Protein AF-0000000087502824 (afdb_homodimer)

Organism: NCBI:txid62062

InterPro domains:
  IPR001007 VWFC domain [PS01208] (589-639)
  IPR001007 VWFC domain [PS50184] (571-640)
  IPR001846 von Willebrand factor, type D domain [PF00094] (243-400)
  IPR001846 von Willebrand factor, type D domain [PS51233] (241-422)
  IPR001846 von Willebrand factor, type D domain [SM00216] (232-400)
  IPR014853 VWF/SSPO/Zonadhesin-like, cysteine-rich domain [PF08742] (448-512)
  IPR014853 VWF/SSPO/Zonadhesin-like, cysteine-rich domain [SM00832] (441-513)
  IPR036084 Serine protease inhibitor-like superfamily [SSF57567] (515-571)
  IPR050780 Mucin/von Willebrand/Thrombospondin superfamily [PTHR11339] (10-649)

Structure (mmCIF, N/CA/C/O backbone):
data_AF-0000000087502824-model_v1
#
loop_
_entity.id
_entity.type
_entity.pdbx_description
1 polymer Zmp:0000001332
#
loop_
_atom_site.group_PDB
_atom_site.id
_atom_site.type_symbol
_atom_site.label_atom_id
_atom_site.label_alt_id
_atom_site.label_comp_id
_atom_site.label_asym_id
_atom_site.label_entity_id
_atom_site.label_seq_id
_atom_site.pdbx_PDB_ins_code
_atom_site.Cartn_x
_atom_site.Cartn_y
_atom_site.Cartn_z
_atom_site.occupancy
_atom_site.B_iso_or_equiv
_atom_site.auth_seq_id
_atom_site.auth_comp_id
_atom_site.auth_asym_id
_atom_site.auth_atom_id
_atom_site.pdbx_PDB_model_num
ATOM 1 N N . MET A 1 1 ? 63.125 39.062 10.062 1 20.11 1 MET A N 1
ATOM 2 C CA . MET A 1 1 ? 62.438 40.156 10.734 1 20.11 1 MET A CA 1
ATOM 3 C C . MET A 1 1 ? 61.406 40.812 9.82 1 20.11 1 MET A C 1
ATOM 5 O O . MET A 1 1 ? 60.719 41.75 10.203 1 20.11 1 MET A O 1
ATOM 9 N N . PRO A 1 2 ? 61.406 40.656 8.508 1 22.91 2 PRO A N 1
ATOM 10 C CA . PRO A 1 2 ? 60.938 41.75 7.676 1 22.91 2 PRO A CA 1
ATOM 11 C C . PRO A 1 2 ? 59.438 42 7.793 1 22.91 2 PRO A C 1
ATOM 13 O O . PRO A 1 2 ? 58.656 41.031 7.988 1 22.91 2 PRO A O 1
ATOM 16 N N . THR A 1 3 ? 59.062 43.25 8.047 1 20.62 3 THR A N 1
ATOM 17 C CA . THR A 1 3 ? 57.938 44.031 8.5 1 20.62 3 THR A CA 1
ATOM 18 C C . THR A 1 3 ? 56.781 43.938 7.512 1 20.62 3 THR A C 1
ATOM 20 O O . THR A 1 3 ? 56.969 43.531 6.367 1 20.62 3 THR A O 1
ATOM 23 N N . THR A 1 4 ? 55.781 45 7.488 1 20.84 4 THR A N 1
ATOM 24 C CA . THR A 1 4 ? 54.406 45.438 7.809 1 20.84 4 THR A CA 1
ATOM 25 C C . THR A 1 4 ? 53.688 45.875 6.555 1 20.84 4 THR A C 1
ATOM 27 O O . THR A 1 4 ? 52.531 46.344 6.629 1 20.84 4 THR A O 1
ATOM 30 N N . THR A 1 5 ? 53.844 45.469 5.277 1 20.7 5 THR A N 1
ATOM 31 C CA . THR A 1 5 ? 53.562 46.562 4.336 1 20.7 5 THR A CA 1
ATOM 32 C C . THR A 1 5 ? 52.062 46.812 4.223 1 20.7 5 THR A C 1
ATOM 34 O O . THR A 1 5 ? 51.344 45.969 3.678 1 20.7 5 THR A O 1
ATOM 37 N N . THR A 1 6 ? 51.281 47.531 5.168 1 22.41 6 THR A N 1
ATOM 38 C CA . THR A 1 6 ? 49.875 47.688 5.414 1 22.41 6 THR A CA 1
ATOM 39 C C . THR A 1 6 ? 49.219 48.625 4.402 1 22.41 6 THR A C 1
ATOM 41 O O . THR A 1 6 ? 48.031 48.844 4.414 1 22.41 6 THR A O 1
ATOM 44 N N . PRO A 1 7 ? 49.688 48.812 3.133 1 22.48 7 PRO A N 1
ATOM 45 C CA . PRO A 1 7 ? 49.406 50.219 2.863 1 22.48 7 PRO A CA 1
ATOM 46 C C . PRO A 1 7 ? 47.906 50.531 2.879 1 22.48 7 PRO A C 1
ATOM 48 O O . PRO A 1 7 ? 47.094 49.625 2.846 1 22.48 7 PRO A O 1
ATOM 51 N N . PRO A 1 8 ? 47.469 51.594 2.047 1 22.28 8 PRO A N 1
ATOM 52 C CA . PRO A 1 8 ? 46.75 52.875 2.199 1 22.28 8 PRO A CA 1
ATOM 53 C C . PRO A 1 8 ? 45.25 52.75 1.829 1 22.28 8 PRO A C 1
ATOM 55 O O . PRO A 1 8 ? 44.875 51.875 1.051 1 22.28 8 PRO A O 1
ATOM 58 N N . PRO A 1 9 ? 44.25 53.5 2.396 1 21.48 9 PRO A N 1
ATOM 59 C CA . PRO A 1 9 ? 42.844 53.625 2.682 1 21.48 9 PRO A CA 1
ATOM 60 C C . PRO A 1 9 ? 42.031 54.125 1.481 1 21.48 9 PRO A C 1
ATOM 62 O O . PRO A 1 9 ? 40.812 54.125 1.508 1 21.48 9 PRO A O 1
ATOM 65 N N . THR A 1 10 ? 42.469 54.375 0.18 1 19.69 10 THR A N 1
ATOM 66 C CA . THR A 1 10 ? 41.938 55.625 -0.318 1 19.69 10 THR A CA 1
ATOM 67 C C . THR A 1 10 ? 40.438 55.531 -0.578 1 19.69 10 THR A C 1
ATOM 69 O O . THR A 1 10 ? 39.938 54.5 -1.011 1 19.69 10 THR A O 1
ATOM 72 N N . THR A 1 11 ? 39.594 56.719 -0.519 1 19.36 11 THR A N 1
ATOM 73 C CA . THR A 1 11 ? 38.344 57.406 -0.237 1 19.36 11 THR A CA 1
ATOM 74 C C . THR A 1 11 ? 37.469 57.469 -1.485 1 19.36 11 THR A C 1
ATOM 76 O O . THR A 1 11 ? 36.344 58 -1.443 1 19.36 11 THR A O 1
ATOM 79 N N . THR A 1 12 ? 37.625 56.812 -2.648 1 19.58 12 THR A N 1
ATOM 80 C CA . THR A 1 12 ? 37.094 57.594 -3.758 1 19.58 12 THR A CA 1
ATOM 81 C C . THR A 1 12 ? 35.562 57.688 -3.658 1 19.58 12 THR A C 1
ATOM 83 O O . THR A 1 12 ? 34.906 56.688 -3.346 1 19.58 12 THR A O 1
ATOM 86 N N . LEU A 1 13 ? 35 58.844 -4.156 1 19.47 13 LEU A N 1
ATOM 87 C CA . LEU A 1 13 ? 33.906 59.812 -4.141 1 19.47 13 LEU A CA 1
ATOM 88 C C . LEU A 1 13 ? 32.656 59.25 -4.832 1 19.47 13 LEU A C 1
ATOM 90 O O . LEU A 1 13 ? 32.781 58.312 -5.652 1 19.47 13 LEU A O 1
ATOM 94 N N . ILE A 1 14 ? 31.531 60.031 -4.879 1 20.67 14 ILE A N 1
ATOM 95 C CA . ILE A 1 14 ? 30.094 60.094 -4.688 1 20.67 14 ILE A CA 1
ATOM 96 C C . ILE A 1 14 ? 29.375 60 -6.039 1 20.67 14 ILE A C 1
ATOM 98 O O . ILE A 1 14 ? 29.484 60.875 -6.875 1 20.67 14 ILE A O 1
ATOM 102 N N . PRO A 1 15 ? 29.578 59 -6.918 1 21.22 15 PRO A N 1
ATOM 103 C CA . PRO A 1 15 ? 29.031 59.438 -8.211 1 21.22 15 PRO A CA 1
ATOM 104 C C . PRO A 1 15 ? 27.547 59.781 -8.148 1 21.22 15 PRO A C 1
ATOM 106 O O . PRO A 1 15 ? 26.797 59.188 -7.391 1 21.22 15 PRO A O 1
ATOM 109 N N . PRO A 1 16 ? 27.203 60.906 -8.875 1 18.81 16 PRO A N 1
ATOM 110 C CA . PRO A 1 16 ? 26.016 61.75 -8.836 1 18.81 16 PRO A CA 1
ATOM 111 C C . PRO A 1 16 ? 24.75 61 -9.273 1 18.81 16 PRO A C 1
ATOM 113 O O . PRO A 1 16 ? 24.844 59.938 -9.891 1 18.81 16 PRO A O 1
ATOM 116 N N . THR A 1 17 ? 23.625 61.75 -9.445 1 18.69 17 THR A N 1
ATOM 117 C CA . THR A 1 17 ? 22.203 61.844 -9.078 1 18.69 17 THR A CA 1
ATOM 118 C C . THR A 1 17 ? 21.312 61.375 -10.219 1 18.69 17 THR A C 1
ATOM 120 O O . THR A 1 17 ? 20.172 60.969 -9.992 1 18.69 17 THR A O 1
ATOM 123 N N . THR A 1 18 ? 21.734 61.188 -11.578 1 18.16 18 THR A N 1
ATOM 124 C CA . THR A 1 18 ? 20.844 61.969 -12.43 1 18.16 18 THR A CA 1
ATOM 125 C C . THR A 1 18 ? 19.469 61.281 -12.523 1 18.16 18 THR A C 1
ATOM 127 O O . THR A 1 18 ? 19.391 60.062 -12.523 1 18.16 18 THR A O 1
ATOM 130 N N . THR A 1 19 ? 18.344 62.094 -13.062 1 17.73 19 THR A N 1
ATOM 131 C CA . THR A 1 19 ? 16.953 62.469 -12.891 1 17.73 19 THR A CA 1
ATOM 132 C C . THR A 1 19 ? 16.047 61.625 -13.781 1 17.73 19 THR A C 1
ATOM 134 O O . THR A 1 19 ? 14.945 61.25 -13.367 1 17.73 19 THR A O 1
ATOM 137 N N . THR A 1 20 ? 16.344 61.156 -15.055 1 18.78 20 THR A N 1
ATOM 138 C CA . THR A 1 20 ? 15.391 61.719 -16 1 18.78 20 THR A CA 1
ATOM 139 C C . THR A 1 20 ? 14.055 60.969 -15.922 1 18.78 20 THR A C 1
ATOM 141 O O . THR A 1 20 ? 14.016 59.781 -15.664 1 18.78 20 THR A O 1
ATOM 144 N N . PRO A 1 21 ? 13.008 61.562 -16.703 1 19.67 21 PRO A N 1
ATOM 145 C CA . PRO A 1 21 ? 11.57 61.812 -16.625 1 19.67 21 PRO A CA 1
ATOM 146 C C . PRO A 1 21 ? 10.727 60.656 -17.078 1 19.67 21 PRO A C 1
ATOM 148 O O . PRO A 1 21 ? 11.219 59.781 -17.797 1 19.67 21 PRO A O 1
ATOM 151 N N . VAL A 1 22 ? 9.508 60.594 -16.688 1 21.94 22 VAL A N 1
ATOM 152 C CA . VAL A 1 22 ? 8.344 59.75 -16.453 1 21.94 22 VAL A CA 1
ATOM 153 C C . VAL A 1 22 ? 7.594 59.531 -17.75 1 21.94 22 VAL A C 1
ATOM 155 O O . VAL A 1 22 ? 6.527 58.906 -17.766 1 21.94 22 VAL A O 1
ATOM 158 N N . PRO A 1 23 ? 8.297 59.25 -18.938 1 19.56 23 PRO A N 1
ATOM 159 C CA . PRO A 1 23 ? 7.395 59.656 -20.016 1 19.56 23 PRO A CA 1
ATOM 160 C C . PRO A 1 23 ? 6.043 58.938 -19.938 1 19.56 23 PRO A C 1
ATOM 162 O O . PRO A 1 23 ? 5.953 57.812 -19.438 1 19.56 23 PRO A O 1
ATOM 165 N N . PRO A 1 24 ? 5.027 59.719 -20.438 1 18.48 24 PRO A N 1
ATOM 166 C CA . PRO A 1 24 ? 3.584 59.75 -20.203 1 18.48 24 PRO A CA 1
ATOM 167 C C . PRO A 1 24 ? 2.85 58.562 -20.781 1 18.48 24 PRO A C 1
ATOM 169 O O . PRO A 1 24 ? 2.154 57.844 -20.062 1 18.48 24 PRO A O 1
ATOM 172 N N . THR A 1 25 ? 2.191 58.781 -21.938 1 16.73 25 THR A N 1
ATOM 173 C CA . THR A 1 25 ? 0.757 59 -22.109 1 16.73 25 THR A CA 1
ATOM 174 C C . THR A 1 25 ? 0.107 57.781 -22.75 1 16.73 25 THR A C 1
ATOM 176 O O . THR A 1 25 ? -0.943 57.312 -22.297 1 16.73 25 THR A O 1
ATOM 179 N N . THR A 1 26 ? 0.394 57.406 -24.094 1 17.19 26 THR A N 1
ATOM 180 C CA . THR A 1 26 ? -0.687 57.594 -25.047 1 17.19 26 THR A CA 1
ATOM 181 C C . THR A 1 26 ? -1.585 56.344 -25.094 1 17.19 26 THR A C 1
ATOM 183 O O . THR A 1 26 ? -1.104 55.219 -24.984 1 17.19 26 THR A O 1
ATOM 186 N N . THR A 1 27 ? -2.934 56.5 -25.531 1 17.5 27 THR A N 1
ATOM 187 C CA . THR A 1 27 ? -4.328 56.125 -25.359 1 17.5 27 THR A CA 1
ATOM 188 C C . THR A 1 27 ? -4.68 54.969 -26.312 1 17.5 27 THR A C 1
ATOM 190 O O . THR A 1 27 ? -5.535 54.156 -26 1 17.5 27 THR A O 1
ATOM 193 N N . THR A 1 28 ? -3.957 54.688 -27.484 1 17.89 28 THR A N 1
ATOM 194 C CA . THR A 1 28 ? -4.895 54.688 -28.594 1 17.89 28 THR A CA 1
ATOM 195 C C . THR A 1 28 ? -5.82 53.5 -28.516 1 17.89 28 THR A C 1
ATOM 197 O O . THR A 1 28 ? -5.445 52.438 -27.969 1 17.89 28 THR A O 1
ATOM 200 N N . PRO A 1 29 ? -6.625 53.312 -29.703 1 19.11 29 PRO A N 1
ATOM 201 C CA . PRO A 1 29 ? -8.039 53.094 -30.047 1 19.11 29 PRO A CA 1
ATOM 202 C C . PRO A 1 29 ? -8.391 51.625 -30.172 1 19.11 29 PRO A C 1
ATOM 204 O O . PRO A 1 29 ? -7.547 50.812 -30.562 1 19.11 29 PRO A O 1
ATOM 207 N N . ILE A 1 30 ? -9.297 51.156 -29.5 1 21.22 30 ILE A N 1
ATOM 208 C CA . ILE A 1 30 ? -9.875 49.844 -29.266 1 21.22 30 ILE A CA 1
ATOM 209 C C . ILE A 1 30 ? -10.586 49.344 -30.516 1 21.22 30 ILE A C 1
ATOM 211 O O . ILE A 1 30 ? -11.414 48.438 -30.469 1 21.22 30 ILE A O 1
ATOM 215 N N . PRO A 1 31 ? -9.844 49.5 -31.734 1 17.44 31 PRO A N 1
ATOM 216 C CA . PRO A 1 31 ? -10.852 49.469 -32.781 1 17.44 31 PRO A CA 1
ATOM 217 C C . PRO A 1 31 ? -11.828 48.312 -32.625 1 17.44 31 PRO A C 1
ATOM 219 O O . PRO A 1 31 ? -11.539 47.344 -31.891 1 17.44 31 PRO A O 1
ATOM 222 N N . THR A 1 32 ? -12.773 48.344 -33.688 1 17 32 THR A N 1
ATOM 223 C CA . THR A 1 32 ? -14.188 48.188 -34 1 17 32 THR A CA 1
ATOM 224 C C . THR A 1 32 ? -14.547 46.719 -34.156 1 17 32 THR A C 1
ATOM 226 O O . THR A 1 32 ? -13.664 45.875 -34.312 1 17 32 THR A O 1
ATOM 229 N N . THR A 1 33 ? -15.391 46.531 -35.156 1 16.44 33 THR A N 1
ATOM 230 C CA . THR A 1 33 ? -16.781 46.125 -35.25 1 16.44 33 THR A CA 1
ATOM 231 C C . THR A 1 33 ? -16.891 44.656 -35.625 1 16.44 33 THR A C 1
ATOM 233 O O . THR A 1 33 ? -17.641 43.875 -35 1 16.44 33 THR A O 1
ATOM 236 N N . THR A 1 34 ? -16.484 44.25 -36.906 1 16.72 34 THR A N 1
ATOM 237 C CA . THR A 1 34 ? -17.562 43.844 -37.812 1 16.72 34 THR A CA 1
ATOM 238 C C . THR A 1 34 ? -17.875 42.375 -37.656 1 16.72 34 THR A C 1
ATOM 240 O O . THR A 1 34 ? -16.969 41.562 -37.531 1 16.72 34 THR A O 1
ATOM 243 N N . THR A 1 35 ? -19.188 42.031 -37.688 1 17.8 35 THR A N 1
ATOM 244 C CA . THR A 1 35 ? -20.156 41 -37.344 1 17.8 35 THR A CA 1
ATOM 245 C C . THR A 1 35 ? -20.078 39.844 -38.375 1 17.8 35 THR A C 1
ATOM 247 O O . THR A 1 35 ? -20.75 38.812 -38.219 1 17.8 35 THR A O 1
ATOM 250 N N . THR A 1 36 ? -19.016 39.844 -39.25 1 17.92 36 THR A N 1
ATOM 251 C CA . THR A 1 36 ? -19.578 39.312 -40.5 1 17.92 36 THR A CA 1
ATOM 252 C C . THR A 1 36 ? -20.188 37.938 -40.25 1 17.92 36 THR A C 1
ATOM 254 O O . THR A 1 36 ? -19.641 37.125 -39.5 1 17.92 36 THR A O 1
ATOM 257 N N . PRO A 1 37 ? -21.156 37.656 -41.219 1 18.47 37 PRO A N 1
ATOM 258 C CA . PRO A 1 37 ? -22.391 36.906 -41.375 1 18.47 37 PRO A CA 1
ATOM 259 C C . PRO A 1 37 ? -22.172 35.375 -41.406 1 18.47 37 PRO A C 1
ATOM 261 O O . PRO A 1 37 ? -21.078 34.938 -41.75 1 18.47 37 PRO A O 1
ATOM 264 N N . ILE A 1 38 ? -23 34.75 -40.812 1 19.97 38 ILE A N 1
ATOM 265 C CA . ILE A 1 38 ? -23.266 33.375 -40.438 1 19.97 38 ILE A CA 1
ATOM 266 C C . ILE A 1 38 ? -23.484 32.531 -41.688 1 19.97 38 ILE A C 1
ATOM 268 O O . ILE A 1 38 ? -23.766 31.344 -41.625 1 19.97 38 ILE A O 1
ATOM 272 N N . PRO A 1 39 ? -22.875 33.062 -42.969 1 16.66 39 PRO A N 1
ATOM 273 C CA . PRO A 1 39 ? -23.812 32.562 -43.969 1 16.66 39 PRO A CA 1
ATOM 274 C C . PRO A 1 39 ? -24.094 31.062 -43.781 1 16.66 39 PRO A C 1
ATOM 276 O O . PRO A 1 39 ? -23.25 30.344 -43.25 1 16.66 39 PRO A O 1
ATOM 279 N N . THR A 1 40 ? -25.391 30.781 -44 1 17.08 40 THR A N 1
ATOM 280 C CA . THR A 1 40 ? -26.375 29.719 -43.875 1 17.08 40 THR A CA 1
ATOM 281 C C . THR A 1 40 ? -26.062 28.578 -44.875 1 17.08 40 THR A C 1
ATOM 283 O O . THR A 1 40 ? -26.453 27.438 -44.625 1 17.08 40 THR A O 1
ATOM 286 N N . THR A 1 41 ? -25.281 29.031 -46.031 1 15.8 41 THR A N 1
ATOM 287 C CA . THR A 1 41 ? -25.969 28.484 -47.219 1 15.8 41 THR A CA 1
ATOM 288 C C . THR A 1 41 ? -26.062 26.969 -47.125 1 15.8 41 THR A C 1
ATOM 290 O O . THR A 1 41 ? -25.172 26.312 -46.594 1 15.8 41 THR A O 1
ATOM 293 N N . THR A 1 42 ? -27.031 26.516 -48 1 15.83 42 THR A N 1
ATOM 294 C CA . THR A 1 42 ? -28.078 25.531 -48.281 1 15.83 42 THR A CA 1
ATOM 295 C C . THR A 1 42 ? -27.5 24.25 -48.875 1 15.83 42 THR A C 1
ATOM 297 O O . THR A 1 42 ? -28.047 23.172 -48.625 1 15.83 42 THR A O 1
ATOM 300 N N . THR A 1 43 ? -26.391 24.422 -49.656 1 16.09 43 THR A N 1
ATOM 301 C CA . THR A 1 43 ? -26.75 23.828 -50.938 1 16.09 43 THR A CA 1
ATOM 302 C C . THR A 1 43 ? -27.062 22.344 -50.781 1 16.09 43 THR A C 1
ATOM 304 O O . THR A 1 43 ? -26.422 21.656 -49.969 1 16.09 43 THR A O 1
ATOM 307 N N . PRO A 1 44 ? -27.719 21.922 -51.906 1 17.02 44 PRO A N 1
ATOM 308 C CA . PRO A 1 44 ? -28.75 20.969 -52.281 1 17.02 44 PRO A CA 1
ATOM 309 C C . PRO A 1 44 ? -28.297 19.516 -52.188 1 17.02 44 PRO A C 1
ATOM 311 O O . PRO A 1 44 ? -27.094 19.25 -52.094 1 17.02 44 PRO A O 1
ATOM 314 N N . ILE A 1 45 ? -29.25 18.812 -52.469 1 16.81 45 ILE A N 1
ATOM 315 C CA . ILE A 1 45 ? -29.844 17.484 -52.281 1 16.81 45 ILE A CA 1
ATOM 316 C C . ILE A 1 45 ? -29.172 16.484 -53.219 1 16.81 45 ILE A C 1
ATOM 318 O O . ILE A 1 45 ? -29.109 15.289 -52.906 1 16.81 45 ILE A O 1
ATOM 322 N N . PRO A 1 46 ? -28.547 17.125 -54.531 1 15.52 46 PRO A N 1
ATOM 323 C CA . PRO A 1 46 ? -29.203 16.328 -55.562 1 15.52 46 PRO A CA 1
ATOM 324 C C . PRO A 1 46 ? -28.953 14.828 -55.406 1 15.52 46 PRO A C 1
ATOM 326 O O . PRO A 1 46 ? -28.031 14.422 -54.688 1 15.52 46 PRO A O 1
ATOM 329 N N . THR A 1 47 ? -29.344 14.305 -56.688 1 15.16 47 THR A N 1
ATOM 330 C CA . THR A 1 47 ? -30.172 13.289 -57.281 1 15.16 47 THR A CA 1
ATOM 331 C C . THR A 1 47 ? -29.422 11.969 -57.438 1 15.16 47 THR A C 1
ATOM 333 O O . THR A 1 47 ? -29.906 10.922 -57 1 15.16 47 THR A O 1
ATOM 336 N N . THR A 1 48 ? -29.156 11.758 -58.812 1 14.8 48 THR A N 1
ATOM 337 C CA . THR A 1 48 ? -29.828 10.734 -59.594 1 14.8 48 THR A CA 1
ATOM 338 C C . THR A 1 48 ? -29.047 9.414 -59.531 1 14.8 48 THR A C 1
ATOM 340 O O . THR A 1 48 ? -29.609 8.367 -59.219 1 14.8 48 THR A O 1
ATOM 343 N N . THR A 1 49 ? -28.5 9.172 -60.781 1 15.66 49 THR A N 1
ATOM 344 C CA . THR A 1 49 ? -29.031 8.18 -61.719 1 15.66 49 THR A CA 1
ATOM 345 C C . THR A 1 49 ? -28.344 6.828 -61.5 1 15.66 49 THR A C 1
ATOM 347 O O . THR A 1 49 ? -27.25 6.762 -60.938 1 15.66 49 THR A O 1
ATOM 350 N N . PRO A 1 50 ? -28.406 6.129 -62.719 1 16.34 50 PRO A N 1
ATOM 351 C CA . PRO A 1 50 ? -29.016 4.863 -63.125 1 16.34 50 PRO A CA 1
ATOM 352 C C . PRO A 1 50 ? -28.078 3.67 -62.969 1 16.34 50 PRO A C 1
ATOM 354 O O . PRO A 1 50 ? -28.234 2.896 -62 1 16.34 50 PRO A O 1
ATOM 357 N N . THR A 1 51 ? -27.766 3.246 -64.188 1 15.08 51 THR A N 1
ATOM 358 C CA . THR A 1 51 ? -28.25 2.02 -64.812 1 15.08 51 THR A CA 1
ATOM 359 C C . THR A 1 51 ? -27.25 0.887 -64.688 1 15.08 51 THR A C 1
ATOM 361 O O . THR A 1 51 ? -27.594 -0.211 -64.25 1 15.08 51 THR A O 1
ATOM 364 N N . PRO A 1 52 ? -26.422 0.82 -65.75 1 16.41 52 PRO A N 1
ATOM 365 C CA . PRO A 1 52 ? -26.672 -0.311 -66.688 1 16.41 52 PRO A CA 1
ATOM 366 C C . PRO A 1 52 ? -26.016 -1.603 -66.188 1 16.41 52 PRO A C 1
ATOM 368 O O . PRO A 1 52 ? -25.047 -1.561 -65.438 1 16.41 52 PRO A O 1
ATOM 371 N N . ARG A 1 53 ? -26.531 -2.52 -66.875 1 14.27 53 ARG A N 1
ATOM 372 C CA . ARG A 1 53 ? -26.828 -3.949 -66.938 1 14.27 53 ARG A CA 1
ATOM 373 C C . ARG A 1 53 ? -25.547 -4.766 -67.125 1 14.27 53 ARG A C 1
ATOM 375 O O . ARG A 1 53 ? -25.359 -5.797 -66.5 1 14.27 53 ARG A O 1
ATOM 382 N N . THR A 1 54 ? -24.812 -4.352 -68.375 1 14.87 54 THR A N 1
ATOM 383 C CA . THR A 1 54 ? -24.812 -5.355 -69.438 1 14.87 54 THR A CA 1
ATOM 384 C C . THR A 1 54 ? -24.031 -6.59 -69.062 1 14.87 54 THR A C 1
ATOM 386 O O . THR A 1 54 ? -23.156 -6.516 -68.188 1 14.87 54 THR A O 1
ATOM 389 N N . THR A 1 55 ? -23.828 -7.262 -70.25 1 15.02 55 THR A N 1
ATOM 390 C CA . THR A 1 55 ? -24.078 -8.562 -70.875 1 15.02 55 THR A CA 1
ATOM 391 C C . THR A 1 55 ? -22.969 -9.547 -70.5 1 15.02 55 THR A C 1
ATOM 393 O O . THR A 1 55 ? -21.906 -9.156 -70.062 1 15.02 55 THR A O 1
ATOM 396 N N . THR A 1 56 ? -22.531 -10.047 -71.75 1 15.27 56 THR A N 1
ATOM 397 C CA . THR A 1 56 ? -22.703 -11.391 -72.25 1 15.27 56 THR A CA 1
ATOM 398 C C . THR A 1 56 ? -21.547 -12.289 -71.812 1 15.27 56 THR A C 1
ATOM 400 O O . THR A 1 56 ? -20.484 -11.805 -71.438 1 15.27 56 THR A O 1
ATOM 403 N N . THR A 1 57 ? -21.281 -13.078 -72.875 1 14.16 57 THR A N 1
ATOM 404 C CA . THR A 1 57 ? -21.281 -14.523 -73.125 1 14.16 57 THR A CA 1
ATOM 405 C C . THR A 1 57 ? -19.875 -15.102 -73 1 14.16 57 THR A C 1
ATOM 407 O O . THR A 1 57 ? -19.703 -16.172 -72.375 1 14.16 57 THR A O 1
ATOM 410 N N . ILE A 1 58 ? -18.875 -14.516 -73.875 1 15.2 58 ILE A N 1
ATOM 411 C CA . ILE A 1 58 ? -18.516 -15.43 -74.938 1 15.2 58 ILE A CA 1
ATOM 412 C C . ILE A 1 58 ? -17.812 -16.656 -74.375 1 15.2 58 ILE A C 1
ATOM 414 O O . ILE A 1 58 ? -17.109 -16.547 -73.312 1 15.2 58 ILE A O 1
ATOM 418 N N . PRO A 1 59 ? -17.672 -17.547 -75.375 1 16.72 59 PRO A N 1
ATOM 419 C CA . PRO A 1 59 ? -17.766 -19 -75.562 1 16.72 59 PRO A CA 1
ATOM 420 C C . PRO A 1 59 ? -16.547 -19.734 -75 1 16.72 59 PRO A C 1
ATOM 422 O O . PRO A 1 59 ? -15.555 -19.109 -74.688 1 16.72 59 PRO A O 1
ATOM 425 N N . PRO A 1 60 ? -16.234 -20.672 -76 1 16.12 60 PRO A N 1
ATOM 426 C CA . PRO A 1 60 ? -16.109 -22.125 -75.938 1 16.12 60 PRO A CA 1
ATOM 427 C C . PRO A 1 60 ? -14.695 -22.578 -75.625 1 16.12 60 PRO A C 1
ATOM 429 O O . PRO A 1 60 ? -14.508 -23.406 -74.688 1 16.12 60 PRO A O 1
ATOM 432 N N . SER A 1 61 ? -13.75 -22.422 -76.75 1 14.23 61 SER A N 1
ATOM 433 C CA . SER A 1 61 ? -13.367 -23.516 -77.625 1 14.23 61 SER A CA 1
ATOM 434 C C . SER A 1 61 ? -12.141 -24.25 -77.125 1 14.23 61 SER A C 1
ATOM 436 O O . SER A 1 61 ? -11.422 -23.734 -76.25 1 14.23 61 SER A O 1
ATOM 438 N N . THR A 1 62 ? -11.156 -24.422 -78.25 1 14.44 62 THR A N 1
ATOM 439 C CA . THR A 1 62 ? -10.742 -25.609 -78.938 1 14.44 62 THR A CA 1
ATOM 440 C C . THR A 1 62 ? -9.523 -26.25 -78.312 1 14.44 62 THR A C 1
ATOM 442 O O . THR A 1 62 ? -9.508 -27.453 -78.062 1 14.44 62 THR A O 1
ATOM 445 N N . THR A 1 63 ? -8.359 -26.234 -79.188 1 14.87 63 THR A N 1
ATOM 446 C CA . THR A 1 63 ? -7.875 -27.359 -80 1 14.87 63 THR A CA 1
ATOM 447 C C . THR A 1 63 ? -6.836 -28.156 -79.188 1 14.87 63 THR A C 1
ATOM 449 O O . THR A 1 63 ? -6.188 -27.625 -78.312 1 14.87 63 THR A O 1
ATOM 452 N N . PRO A 1 64 ? -5.957 -28.875 -80.125 1 15.56 64 PRO A N 1
ATOM 453 C CA . PRO A 1 64 ? -5.66 -30.297 -80.375 1 15.56 64 PRO A CA 1
ATOM 454 C C . PRO A 1 64 ? -4.473 -30.781 -79.5 1 15.56 64 PRO A C 1
ATOM 456 O O . PRO A 1 64 ? -4.594 -31.75 -78.75 1 15.56 64 PRO A O 1
ATOM 459 N N . THR A 1 65 ? -3.295 -30.969 -80.312 1 14.78 65 THR A N 1
ATOM 460 C CA . THR A 1 65 ? -2.766 -32.219 -80.812 1 14.78 65 THR A CA 1
ATOM 461 C C . THR A 1 65 ? -1.66 -32.75 -79.875 1 14.78 65 THR A C 1
ATOM 463 O O . THR A 1 65 ? -1.817 -32.781 -78.688 1 14.78 65 THR A O 1
ATOM 466 N N . PRO A 1 66 ? -0.423 -33.094 -80.625 1 16.09 66 PRO A N 1
ATOM 467 C CA . PRO A 1 66 ? 0.042 -34.438 -80.938 1 16.09 66 PRO A CA 1
ATOM 468 C C . PRO A 1 66 ? 1.051 -34.969 -79.938 1 16.09 66 PRO A C 1
ATOM 470 O O . PRO A 1 66 ? 1.568 -34.219 -79.125 1 16.09 66 PRO A O 1
ATOM 473 N N . PRO A 1 67 ? 2.018 -35.875 -80.562 1 15.95 67 PRO A N 1
ATOM 474 C CA . PRO A 1 67 ? 2.445 -37.281 -80.312 1 15.95 67 PRO A CA 1
ATOM 475 C C . PRO A 1 67 ? 3.678 -37.375 -79.438 1 15.95 67 PRO A C 1
ATOM 477 O O . PRO A 1 67 ? 3.68 -38.156 -78.5 1 15.95 67 PRO A O 1
ATOM 480 N N . THR A 1 68 ? 4.988 -37.25 -80.062 1 14.37 68 THR A N 1
ATOM 481 C CA . THR A 1 68 ? 5.867 -38.281 -80.5 1 14.37 68 THR A CA 1
ATOM 482 C C . THR A 1 68 ? 6.938 -38.625 -79.5 1 14.37 68 THR A C 1
ATOM 484 O O . THR A 1 68 ? 7.207 -37.812 -78.562 1 14.37 68 THR A O 1
ATOM 487 N N . THR A 1 69 ? 8.336 -38.812 -80 1 14.57 69 THR A N 1
ATOM 488 C CA . THR A 1 69 ? 9.148 -40 -80.25 1 14.57 69 THR A CA 1
ATOM 489 C C . THR A 1 69 ? 10.188 -40.188 -79.188 1 14.57 69 THR A C 1
ATOM 491 O O . THR A 1 69 ? 10.312 -41.312 -78.625 1 14.57 69 THR A O 1
ATOM 494 N N . THR A 1 70 ? 11.625 -39.938 -79.438 1 14.76 70 THR A N 1
ATOM 495 C CA . THR A 1 70 ? 12.633 -40.938 -79.812 1 14.76 70 THR A CA 1
ATOM 496 C C . THR A 1 70 ? 13.477 -41.344 -78.625 1 14.76 70 THR A C 1
ATOM 498 O O . THR A 1 70 ? 13.547 -40.625 -77.625 1 14.76 70 THR A O 1
ATOM 501 N N . THR A 1 71 ? 14.898 -41.844 -78.875 1 15.19 71 THR A N 1
ATOM 502 C CA . THR A 1 71 ? 15.672 -43.094 -78.875 1 15.19 71 THR A CA 1
ATOM 503 C C . THR A 1 71 ? 16.531 -43.156 -77.625 1 15.19 71 THR A C 1
ATOM 505 O O . THR A 1 71 ? 16.797 -42.125 -77 1 15.19 71 THR A O 1
ATOM 508 N N . PRO A 1 72 ? 17.938 -43.812 -77.75 1 16.27 72 PRO A N 1
ATOM 509 C CA . PRO A 1 72 ? 18.5 -45.125 -77.375 1 16.27 72 PRO A CA 1
ATOM 510 C C . PRO A 1 72 ? 19.406 -45 -76.125 1 16.27 72 PRO A C 1
ATOM 512 O O . PRO A 1 72 ? 19.266 -45.812 -75.188 1 16.27 72 PRO A O 1
ATOM 515 N N . MET A 1 73 ? 20.781 -44.469 -76.062 1 15.35 73 MET A N 1
ATOM 516 C CA . MET A 1 73 ? 22 -45.25 -76.375 1 15.35 73 MET A CA 1
ATOM 517 C C . MET A 1 73 ? 22.688 -45.656 -75.062 1 15.35 73 MET A C 1
ATOM 519 O O . MET A 1 73 ? 22.609 -44.938 -74.062 1 15.35 73 MET A O 1
ATOM 523 N N . PRO A 1 74 ? 24.016 -46.594 -75.125 1 16.77 74 PRO A N 1
ATOM 524 C CA . PRO A 1 74 ? 24.625 -47.812 -74.562 1 16.77 74 PRO A CA 1
ATOM 525 C C . PRO A 1 74 ? 25.5 -47.531 -73.375 1 16.77 74 PRO A C 1
ATOM 527 O O . PRO A 1 74 ? 25.344 -48.156 -72.312 1 16.77 74 PRO A O 1
ATOM 530 N N . THR A 1 75 ? 27 -47.156 -73.438 1 14.84 75 THR A N 1
ATOM 531 C CA . THR A 1 75 ? 28.156 -48.031 -73.562 1 14.84 75 THR A CA 1
ATOM 532 C C . THR A 1 75 ? 28.922 -48.062 -72.25 1 14.84 75 THR A C 1
ATOM 534 O O . THR A 1 75 ? 28.594 -47.312 -71.312 1 14.84 75 THR A O 1
ATOM 537 N N . THR A 1 76 ? 30.453 -47.875 -72.25 1 14.85 76 THR A N 1
ATOM 538 C CA . THR A 1 76 ? 31.656 -48.719 -72.188 1 14.85 76 THR A CA 1
ATOM 539 C C . THR A 1 76 ? 32.312 -48.562 -70.812 1 14.85 76 THR A C 1
ATOM 541 O O . THR A 1 76 ? 32.094 -47.594 -70.125 1 14.85 76 THR A O 1
ATOM 544 N N . THR A 1 77 ? 33.875 -48.562 -70.75 1 15.25 77 THR A N 1
ATOM 545 C CA . THR A 1 77 ? 34.906 -49.531 -70.5 1 15.25 77 THR A CA 1
ATOM 546 C C . THR A 1 77 ? 35.594 -49.281 -69.188 1 15.25 77 THR A C 1
ATOM 548 O O . THR A 1 77 ? 35.781 -50.219 -68.375 1 15.25 77 THR A O 1
ATOM 551 N N . THR A 1 78 ? 36.625 -48.312 -68.875 1 15.53 78 THR A N 1
ATOM 552 C CA . THR A 1 78 ? 38.031 -48.688 -68.938 1 15.53 78 THR A CA 1
ATOM 553 C C . THR A 1 78 ? 38.562 -49.031 -67.562 1 15.53 78 THR A C 1
ATOM 555 O O . THR A 1 78 ? 38.125 -48.406 -66.562 1 15.53 78 THR A O 1
ATOM 558 N N . PRO A 1 79 ? 40 -49.438 -67.375 1 16.33 79 PRO A N 1
ATOM 559 C CA . PRO A 1 79 ? 40.812 -50.562 -66.938 1 16.33 79 PRO A CA 1
ATOM 560 C C . PRO A 1 79 ? 41.312 -50.375 -65.5 1 16.33 79 PRO A C 1
ATOM 562 O O . PRO A 1 79 ? 41.125 -51.219 -64.625 1 16.33 79 PRO A O 1
ATOM 565 N N . THR A 1 80 ? 42.562 -49.656 -65.25 1 15.04 80 THR A N 1
ATOM 566 C CA . THR A 1 80 ? 43.844 -50.375 -65.125 1 15.04 80 THR A CA 1
ATOM 567 C C . THR A 1 80 ? 44.25 -50.531 -63.656 1 15.04 80 THR A C 1
ATOM 569 O O . THR A 1 80 ? 44.562 -51.625 -63.219 1 15.04 80 THR A O 1
ATOM 572 N N . PRO A 1 81 ? 45.531 -49.906 -63.219 1 16.34 81 PRO A N 1
ATOM 573 C CA . PRO A 1 81 ? 46.719 -50.719 -62.969 1 16.34 81 PRO A CA 1
ATOM 574 C C . PRO A 1 81 ? 46.906 -51.094 -61.5 1 16.34 81 PRO A C 1
ATOM 576 O O . PRO A 1 81 ? 46.281 -50.469 -60.625 1 16.34 81 PRO A O 1
ATOM 579 N N . PRO A 1 82 ? 48.25 -51.438 -61.094 1 16.73 82 PRO A N 1
ATOM 580 C CA . PRO A 1 82 ? 48.875 -52.656 -60.531 1 16.73 82 PRO A CA 1
ATOM 581 C C . PRO A 1 82 ? 49.031 -52.594 -59 1 16.73 82 PRO A C 1
ATOM 583 O O . PRO A 1 82 ? 48.562 -53.469 -58.281 1 16.73 82 PRO A O 1
ATOM 586 N N . PRO A 1 83 ? 50.344 -52.125 -58.5 1 15.6 83 PRO A N 1
ATOM 587 C CA . PRO A 1 83 ? 51.375 -53.062 -58.094 1 15.6 83 PRO A CA 1
ATOM 588 C C . PRO A 1 83 ? 51.469 -53.219 -56.594 1 15.6 83 PRO A C 1
ATOM 590 O O . PRO A 1 83 ? 50.844 -52.469 -55.844 1 15.6 83 PRO A O 1
ATOM 593 N N . THR A 1 84 ? 52.844 -52.969 -55.969 1 14.98 84 THR A N 1
ATOM 594 C CA . THR A 1 84 ? 53.875 -53.906 -55.5 1 14.98 84 THR A CA 1
ATOM 595 C C . THR A 1 84 ? 53.938 -53.906 -53.969 1 14.98 84 THR A C 1
ATOM 597 O O . THR A 1 84 ? 53.375 -53 -53.344 1 14.98 84 THR A O 1
ATOM 600 N N . THR A 1 85 ? 55.188 -53.5 -53.344 1 14.73 85 THR A N 1
ATOM 601 C CA . THR A 1 85 ? 56.156 -54.406 -52.75 1 14.73 85 THR A CA 1
ATOM 602 C C . THR A 1 85 ? 56.062 -54.438 -51.25 1 14.73 85 THR A C 1
ATOM 604 O O . THR A 1 85 ? 55.375 -53.594 -50.656 1 14.73 85 THR A O 1
ATOM 607 N N . THR A 1 86 ? 57.312 -54.156 -50.406 1 15.05 86 THR A N 1
ATOM 608 C CA . THR A 1 86 ? 58.25 -55.062 -49.75 1 15.05 86 THR A CA 1
ATOM 609 C C . THR A 1 86 ? 58.062 -55.062 -48.25 1 15.05 86 THR A C 1
ATOM 611 O O . THR A 1 86 ? 57.531 -54.094 -47.688 1 15.05 86 THR A O 1
ATOM 614 N N . PRO A 1 87 ? 59.25 -55.281 -47.406 1 15.68 87 PRO A N 1
ATOM 615 C CA . PRO A 1 87 ? 59.719 -56.375 -46.562 1 15.68 87 PRO A CA 1
ATOM 616 C C . PRO A 1 87 ? 59.562 -56.094 -45.062 1 15.68 87 PRO A C 1
ATOM 618 O O . PRO A 1 87 ? 58.969 -56.875 -44.344 1 15.68 87 PRO A O 1
ATOM 621 N N . THR A 1 88 ? 60.688 -55.469 -44.312 1 14.54 88 THR A N 1
ATOM 622 C CA . THR A 1 88 ? 61.719 -56.188 -43.594 1 14.54 88 THR A CA 1
ATOM 623 C C . THR A 1 88 ? 61.5 -56.125 -42.094 1 14.54 88 THR A C 1
ATOM 625 O O . THR A 1 88 ? 60.781 -55.25 -41.594 1 14.54 88 THR A O 1
ATOM 628 N N . THR A 1 89 ? 62.625 -55.719 -41.219 1 14.77 89 THR A N 1
ATOM 629 C CA . THR A 1 89 ? 63.531 -56.5 -40.375 1 14.77 89 THR A CA 1
ATOM 630 C C . THR A 1 89 ? 63.188 -56.375 -38.906 1 14.77 89 THR A C 1
ATOM 632 O O . THR A 1 89 ? 62.438 -55.469 -38.531 1 14.77 89 THR A O 1
ATOM 635 N N . THR A 1 90 ? 64.188 -55.844 -37.938 1 14.77 90 THR A N 1
ATOM 636 C CA . THR A 1 90 ? 65.125 -56.562 -37.031 1 14.77 90 THR A CA 1
ATOM 637 C C . THR A 1 90 ? 64.625 -56.406 -35.562 1 14.77 90 THR A C 1
ATOM 639 O O . THR A 1 90 ? 63.906 -55.5 -35.25 1 14.77 90 THR A O 1
ATOM 642 N N . GLU A 1 91 ? 65.625 -56.094 -34.562 1 15.02 91 GLU A N 1
ATOM 643 C CA . GLU A 1 91 ? 66.312 -56.969 -33.594 1 15.02 91 GLU A CA 1
ATOM 644 C C . GLU A 1 91 ? 65.75 -56.719 -32.156 1 15.02 91 GLU A C 1
ATOM 646 O O . GLU A 1 91 ? 65.375 -57.656 -31.5 1 15.02 91 GLU A O 1
ATOM 651 N N . GLU A 1 92 ? 66.625 -56.188 -31.188 1 15.28 92 GLU A N 1
ATOM 652 C CA . GLU A 1 92 ? 67.438 -56.875 -30.156 1 15.28 92 GLU A CA 1
ATOM 653 C C . GLU A 1 92 ? 66.812 -56.656 -28.781 1 15.28 92 GLU A C 1
ATOM 655 O O . GLU A 1 92 ? 66 -55.75 -28.578 1 15.28 92 GLU A O 1
ATOM 660 N N . SER A 1 93 ? 67.625 -56.406 -27.641 1 15.25 93 SER A N 1
ATOM 661 C CA . SER A 1 93 ? 68.188 -57.219 -26.547 1 15.25 93 SER A CA 1
ATOM 662 C C . SER A 1 93 ? 67.5 -56.875 -25.234 1 15.25 93 SER A C 1
ATOM 664 O O . SER A 1 93 ? 66.938 -57.75 -24.547 1 15.25 93 SER A O 1
ATOM 666 N N . ILE A 1 94 ? 68.125 -56.062 -24.281 1 15.4 94 ILE A N 1
ATOM 667 C CA . ILE A 1 94 ? 68.875 -56.594 -23.141 1 15.4 94 ILE A CA 1
ATOM 668 C C . ILE A 1 94 ? 68.062 -56.5 -21.875 1 15.4 94 ILE A C 1
ATOM 670 O O . ILE A 1 94 ? 67.062 -55.719 -21.812 1 15.4 94 ILE A O 1
ATOM 674 N N . THR A 1 95 ? 68.688 -56.281 -20.625 1 15.11 95 THR A N 1
ATOM 675 C CA . THR A 1 95 ? 69.062 -57.031 -19.438 1 15.11 95 THR A CA 1
ATOM 676 C C . THR A 1 95 ? 68.25 -56.625 -18.234 1 15.11 95 THR A C 1
ATOM 678 O O . THR A 1 95 ? 67.625 -57.469 -17.562 1 15.11 95 THR A O 1
ATOM 681 N N . THR A 1 96 ? 68.562 -55.469 -17.484 1 15.89 96 THR A N 1
ATOM 682 C CA . THR A 1 96 ? 69.125 -55.75 -16.188 1 15.89 96 THR A CA 1
ATOM 683 C C . THR A 1 96 ? 68.062 -55.75 -15.094 1 15.89 96 THR A C 1
ATOM 685 O O . THR A 1 96 ? 67.188 -54.938 -15.117 1 15.89 96 THR A O 1
ATOM 688 N N . PRO A 1 97 ? 68.188 -56.562 -13.93 1 16.48 97 PRO A N 1
ATOM 689 C CA . PRO A 1 97 ? 67.438 -57.344 -12.953 1 16.48 97 PRO A CA 1
ATOM 690 C C . PRO A 1 97 ? 66.812 -56.531 -11.828 1 16.48 97 PRO A C 1
ATOM 692 O O . PRO A 1 97 ? 65.75 -56.844 -11.336 1 16.48 97 PRO A O 1
ATOM 695 N N . ARG A 1 98 ? 67.312 -55.312 -11.5 1 14.69 98 ARG A N 1
ATOM 696 C CA . ARG A 1 98 ? 67.875 -55.281 -10.133 1 14.69 98 ARG A CA 1
ATOM 697 C C . ARG A 1 98 ? 66.75 -55.438 -9.117 1 14.69 98 ARG A C 1
ATOM 699 O O . ARG A 1 98 ? 65.562 -55.062 -9.398 1 14.69 98 ARG A O 1
ATOM 706 N N . THR A 1 99 ? 67 -55.75 -7.75 1 15.27 99 THR A N 1
ATOM 707 C CA . THR A 1 99 ? 66.812 -56.562 -6.559 1 15.27 99 THR A CA 1
ATOM 708 C C . THR A 1 99 ? 65.812 -55.906 -5.582 1 15.27 99 THR A C 1
ATOM 710 O O . THR A 1 99 ? 64.875 -56.562 -5.098 1 15.27 99 THR A O 1
ATOM 713 N N . THR A 1 100 ? 66.062 -54.719 -4.98 1 15.09 100 THR A N 1
ATOM 714 C CA . THR A 1 100 ? 66.438 -54.75 -3.572 1 15.09 100 THR A CA 1
ATOM 715 C C . THR A 1 100 ? 65.188 -54.719 -2.686 1 15.09 100 THR A C 1
ATOM 717 O O . THR A 1 100 ? 64.188 -54.094 -3.029 1 15.09 100 THR A O 1
ATOM 720 N N . GLU A 1 101 ? 65.25 -55.125 -1.284 1 15.43 101 GLU A N 1
ATOM 721 C CA . GLU A 1 101 ? 64.812 -55.875 -0.133 1 15.43 101 GLU A CA 1
ATOM 722 C C . GLU A 1 101 ? 63.938 -55 0.778 1 15.43 101 GLU A C 1
ATOM 724 O O . GLU A 1 101 ? 62.875 -55.438 1.261 1 15.43 101 GLU A O 1
ATOM 729 N N . LYS A 1 102 ? 64.125 -53.719 1.015 1 15.23 102 LYS A N 1
ATOM 730 C CA . LYS A 1 102 ? 64.375 -53.5 2.439 1 15.23 102 LYS A CA 1
ATOM 731 C C . LYS A 1 102 ? 63.156 -53.812 3.264 1 15.23 102 LYS A C 1
ATOM 733 O O . LYS A 1 102 ? 62.031 -53.5 2.846 1 15.23 102 LYS A O 1
ATOM 738 N N . PRO A 1 103 ? 63.219 -54.062 4.715 1 15.96 103 PRO A N 1
ATOM 739 C CA . PRO A 1 103 ? 62.844 -54.906 5.871 1 15.96 103 PRO A CA 1
ATOM 740 C C . PRO A 1 103 ? 61.625 -54.375 6.613 1 15.96 103 PRO A C 1
ATOM 742 O O . PRO A 1 103 ? 60.688 -55.125 6.887 1 15.96 103 PRO A O 1
ATOM 745 N N . THR A 1 104 ? 61.656 -53.219 7.43 1 14.63 104 THR A N 1
ATOM 746 C CA . THR A 1 104 ? 61.75 -53.344 8.883 1 14.63 104 THR A CA 1
ATOM 747 C C . THR A 1 104 ? 60.375 -53.406 9.516 1 14.63 104 THR A C 1
ATOM 749 O O . THR A 1 104 ? 59.375 -53 8.906 1 14.63 104 THR A O 1
ATOM 752 N N . THR A 1 105 ? 60.156 -53.188 11.031 1 14.97 105 THR A N 1
ATOM 753 C CA . THR A 1 105 ? 59.938 -53.812 12.32 1 14.97 105 THR A CA 1
ATOM 754 C C . THR A 1 105 ? 58.625 -53.375 12.93 1 14.97 105 THR A C 1
ATOM 756 O O . THR A 1 105 ? 57.812 -54.188 13.375 1 14.97 105 THR A O 1
ATOM 759 N N . ALA A 1 106 ? 58.406 -52.062 13.492 1 14.55 106 ALA A N 1
ATOM 760 C CA . ALA A 1 106 ? 58.25 -52 14.938 1 14.55 106 ALA A CA 1
ATOM 761 C C . ALA A 1 106 ? 56.812 -52.312 15.352 1 14.55 106 ALA A C 1
ATOM 763 O O . ALA A 1 106 ? 55.875 -52.125 14.57 1 14.55 106 ALA A O 1
ATOM 764 N N . THR A 1 107 ? 56.406 -52.656 16.719 1 15.2 107 THR A N 1
ATOM 765 C CA . THR A 1 107 ? 55.781 -53.562 17.656 1 15.2 107 THR A CA 1
ATOM 766 C C . THR A 1 107 ? 54.469 -53 18.188 1 15.2 107 THR A C 1
ATOM 768 O O . THR A 1 107 ? 53.438 -53.656 18.203 1 15.2 107 THR A O 1
ATOM 771 N N . PRO A 1 108 ? 54.312 -51.812 19.047 1 15.51 108 PRO A N 1
ATOM 772 C CA . PRO A 1 108 ? 54.031 -52.156 20.438 1 15.51 108 PRO A CA 1
ATOM 773 C C . PRO A 1 108 ? 52.531 -52.406 20.688 1 15.51 108 PRO A C 1
ATOM 775 O O . PRO A 1 108 ? 51.688 -51.938 19.906 1 15.51 108 PRO A O 1
ATOM 778 N N . VAL A 1 109 ? 52.062 -52.719 22.047 1 15.41 109 VAL A N 1
ATOM 779 C CA . VAL A 1 109 ? 51.344 -53.625 22.906 1 15.41 109 VAL A CA 1
ATOM 780 C C . VAL A 1 109 ? 50.031 -53 23.375 1 15.41 109 VAL A C 1
ATOM 782 O O . VAL A 1 109 ? 48.969 -53.625 23.266 1 15.41 109 VAL A O 1
ATOM 785 N N . ILE A 1 110 ? 49.938 -51.812 24.188 1 14.66 110 ILE A N 1
ATOM 786 C CA . ILE A 1 110 ? 49.625 -52.125 25.578 1 14.66 110 ILE A CA 1
ATOM 787 C C . ILE A 1 110 ? 48.125 -52.344 25.734 1 14.66 110 ILE A C 1
ATOM 789 O O . ILE A 1 110 ? 47.312 -51.875 24.9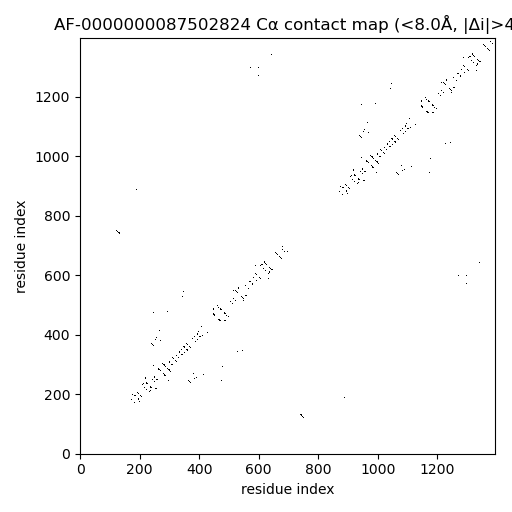06 1 14.66 110 ILE A O 1
ATOM 793 N N . ASP A 1 111 ? 47.562 -51.938 27.016 1 14.55 111 ASP A N 1
ATOM 794 C CA . ASP A 1 111 ? 47 -52.594 28.188 1 14.55 111 ASP A CA 1
ATOM 795 C C . ASP A 1 111 ? 45.469 -52.375 28.25 1 14.55 111 ASP A C 1
ATOM 797 O O . ASP A 1 111 ? 44.969 -51.469 27.578 1 14.55 111 ASP A O 1
ATOM 801 N N . THR A 1 112 ? 44.875 -52.438 29.547 1 15.52 112 THR A N 1
ATOM 802 C CA . THR A 1 112 ? 43.969 -53.344 30.266 1 15.52 112 THR A CA 1
ATOM 803 C C . THR A 1 112 ? 42.625 -52.656 30.516 1 15.52 112 THR A C 1
ATOM 805 O O . THR A 1 112 ? 41.562 -53.25 30.219 1 15.52 112 THR A O 1
ATOM 808 N N . THR A 1 113 ? 42.406 -51.688 31.547 1 14.77 113 THR A N 1
ATOM 809 C CA . THR A 1 113 ? 41.781 -52.031 32.812 1 14.77 113 THR A CA 1
ATOM 810 C C . THR A 1 113 ? 40.281 -51.719 32.781 1 14.77 113 THR A C 1
ATOM 812 O O . THR A 1 113 ? 39.844 -50.875 31.984 1 14.77 113 THR A O 1
ATOM 815 N N . THR A 1 114 ? 39.5 -51.812 34 1 15.48 114 THR A N 1
ATOM 816 C CA . THR A 1 114 ? 38.406 -52.531 34.656 1 15.48 114 THR A CA 1
ATOM 817 C C . THR A 1 114 ? 37.188 -51.625 34.875 1 15.48 114 THR A C 1
ATOM 819 O O . THR A 1 114 ? 36.062 -51.969 34.5 1 15.48 114 THR A O 1
ATOM 822 N N . THR A 1 115 ? 37.125 -50.656 35.938 1 14.41 115 THR A N 1
ATOM 823 C CA . THR A 1 115 ? 36.406 -50.875 37.188 1 14.41 115 THR A CA 1
ATOM 824 C C . THR A 1 115 ? 35 -50.281 37.125 1 14.41 115 THR A C 1
ATOM 826 O O . THR A 1 115 ? 34.75 -49.344 36.375 1 14.41 115 THR A O 1
ATOM 829 N N . LYS A 1 116 ? 34 -50.375 38.281 1 15.41 116 LYS A N 1
ATOM 830 C CA . LYS A 1 116 ? 32.719 -50.844 38.812 1 15.41 116 LYS A CA 1
ATOM 831 C C . LYS A 1 116 ? 31.828 -49.656 39.188 1 15.41 116 LYS A C 1
ATOM 833 O O . LYS A 1 116 ? 30.609 -49.719 39.031 1 15.41 116 LYS A O 1
ATOM 838 N N . ALA A 1 117 ? 32.188 -48.406 39.562 1 15.34 117 ALA A N 1
ATOM 839 C CA . ALA A 1 117 ? 31.75 -48.031 40.906 1 15.34 117 ALA A CA 1
ATOM 840 C C . ALA A 1 117 ? 30.234 -48 41 1 15.34 117 ALA A C 1
ATOM 842 O O . ALA A 1 117 ? 29.562 -47.625 40 1 15.34 117 ALA A O 1
ATOM 843 N N . PRO A 1 118 ? 29.656 -47.938 42.281 1 15.92 118 PRO A N 1
ATOM 844 C CA . PRO A 1 118 ? 28.578 -48.438 43.125 1 15.92 118 PRO A CA 1
ATOM 845 C C . PRO A 1 118 ? 27.328 -47.562 43.094 1 15.92 118 PRO A C 1
ATOM 847 O O . PRO A 1 118 ? 27.359 -46.469 42.531 1 15.92 118 PRO A O 1
ATOM 850 N N . THR A 1 119 ? 26.594 -47.375 44.312 1 15.23 119 THR A N 1
ATOM 851 C CA . THR A 1 119 ? 25.406 -47.781 45.062 1 15.23 119 THR A CA 1
ATOM 852 C C . THR A 1 119 ? 24.484 -46.562 45.281 1 15.23 119 THR A C 1
ATOM 854 O O . THR A 1 119 ? 23.297 -46.656 45.031 1 15.23 119 THR A O 1
ATOM 857 N N . THR A 1 120 ? 24.656 -45.75 46.406 1 14.77 120 THR A N 1
ATOM 858 C CA . THR A 1 120 ? 23.891 -45.719 47.656 1 14.77 120 THR A CA 1
ATOM 859 C C . THR A 1 120 ? 22.703 -44.781 47.531 1 14.77 120 THR A C 1
ATOM 861 O O . THR A 1 120 ? 22.656 -43.938 46.625 1 14.77 120 THR A O 1
ATOM 864 N N . THR A 1 121 ? 22.156 -44.156 48.656 1 15.88 121 THR A N 1
ATOM 865 C CA . THR A 1 121 ? 21.109 -44.188 49.688 1 15.88 121 THR A CA 1
ATOM 866 C C . THR A 1 121 ? 20.172 -43 49.531 1 15.88 121 THR A C 1
ATOM 868 O O . THR A 1 121 ? 20.531 -42 48.906 1 15.88 121 THR A O 1
ATOM 871 N N . PRO A 1 122 ? 19.422 -42.531 50.656 1 16.56 122 PRO A N 1
ATOM 872 C CA . PRO A 1 122 ? 18.109 -42.406 51.281 1 16.56 122 PRO A CA 1
ATOM 873 C C . PRO A 1 122 ? 17.594 -40.969 51.344 1 16.56 122 PRO A C 1
ATOM 875 O O . PRO A 1 122 ? 16.469 -40.688 50.969 1 16.56 122 PRO A O 1
ATOM 878 N N . LYS A 1 123 ? 18.172 -40.094 52.219 1 15.49 123 LYS A N 1
ATOM 879 C CA . LYS A 1 123 ? 17.531 -39.562 53.438 1 15.49 123 LYS A CA 1
ATOM 880 C C . LYS A 1 123 ? 16.531 -38.469 53.062 1 15.49 123 LYS A C 1
ATOM 882 O O . LYS A 1 123 ? 16.641 -37.844 52.031 1 15.49 123 LYS A O 1
ATOM 887 N N . PRO A 1 124 ? 15.797 -37.656 54.188 1 17.38 124 PRO A N 1
ATOM 888 C CA . PRO A 1 124 ? 14.586 -37.25 54.906 1 17.38 124 PRO A CA 1
ATOM 889 C C . PRO A 1 124 ? 14.336 -35.75 54.812 1 17.38 124 PRO A C 1
ATOM 891 O O . PRO A 1 124 ? 13.211 -35.281 55.062 1 17.38 124 PRO A O 1
ATOM 894 N N . LEU A 1 125 ? 14.922 -34.906 54.031 1 15.42 125 LEU A N 1
ATOM 895 C CA . LEU A 1 125 ? 15.289 -33.719 54.75 1 15.42 125 LEU A CA 1
ATOM 896 C C . LEU A 1 125 ? 14.047 -32.969 55.281 1 15.42 125 LEU A C 1
ATOM 898 O O . LEU A 1 125 ? 13.094 -32.75 54.531 1 15.42 125 LEU A O 1
ATOM 902 N N . THR A 1 126 ? 13.961 -32.719 56.562 1 15.74 126 THR A N 1
ATOM 903 C CA . THR A 1 126 ? 13.297 -32.219 57.75 1 15.74 126 THR A CA 1
ATOM 904 C C . THR A 1 126 ? 12.711 -30.844 57.531 1 15.74 126 THR A C 1
ATOM 906 O O . THR A 1 126 ? 13.125 -30.141 56.594 1 15.74 126 THR A O 1
ATOM 909 N N . THR A 1 127 ? 11.977 -30.203 58.531 1 16.3 127 THR A N 1
ATOM 910 C CA . THR A 1 127 ? 10.938 -29.531 59.281 1 16.3 127 THR A CA 1
ATOM 911 C C . THR A 1 127 ? 11.211 -28.031 59.375 1 16.3 127 THR A C 1
ATOM 913 O O . THR A 1 127 ? 10.32 -27.219 59.156 1 16.3 127 THR A O 1
ATOM 916 N N . THR A 1 128 ? 12.328 -27.625 60.125 1 15.42 128 THR A N 1
ATOM 917 C CA . THR A 1 128 ? 12.211 -26.875 61.375 1 15.42 128 THR A CA 1
ATOM 918 C C . THR A 1 128 ? 11.812 -25.422 61.094 1 15.42 128 THR A C 1
ATOM 920 O O . THR A 1 128 ? 12 -24.922 59.969 1 15.42 128 THR A O 1
ATOM 923 N N . GLU A 1 129 ? 11.695 -24.562 62.344 1 16.14 129 GLU A N 1
ATOM 924 C CA . GLU A 1 129 ? 11.164 -23.594 63.281 1 16.14 129 GLU A CA 1
ATOM 925 C C . GLU A 1 129 ? 11.805 -22.219 63.094 1 16.14 129 GLU A C 1
ATOM 927 O O . GLU A 1 129 ? 11.32 -21.219 63.625 1 16.14 129 GLU A O 1
ATOM 932 N N . ALA A 1 130 ? 12.117 -21.562 62.125 1 17.05 130 ALA A N 1
ATOM 933 C CA . ALA A 1 130 ? 13.141 -20.562 62.406 1 17.05 130 ALA A CA 1
ATOM 934 C C . ALA A 1 130 ? 12.625 -19.5 63.375 1 17.05 130 ALA A C 1
ATOM 936 O O . ALA A 1 130 ? 11.703 -18.75 63.031 1 17.05 130 ALA A O 1
ATOM 937 N N . THR A 1 131 ? 12.773 -19.828 64.75 1 15.11 131 THR A N 1
ATOM 938 C CA . THR A 1 131 ? 12.508 -19.125 66 1 15.11 131 THR A CA 1
ATOM 939 C C . THR A 1 131 ? 13.18 -17.75 66 1 15.11 131 THR A C 1
ATOM 941 O O . THR A 1 131 ? 12.57 -16.75 66.375 1 15.11 131 THR A O 1
ATOM 944 N N . THR A 1 132 ? 14.516 -17.688 66.188 1 15.14 132 THR A N 1
ATOM 945 C CA . THR A 1 132 ? 15.039 -17.156 67.438 1 15.14 132 THR A CA 1
ATOM 946 C C . THR A 1 132 ? 14.789 -15.648 67.5 1 15.14 132 THR A C 1
ATOM 948 O O . THR A 1 132 ? 14.789 -14.953 66.5 1 15.14 132 THR A O 1
ATOM 951 N N . PRO A 1 133 ? 14.938 -15.117 68.875 1 16.56 133 PRO A N 1
ATOM 952 C CA . PRO A 1 133 ? 14.547 -14.109 69.812 1 16.56 133 PRO A CA 1
ATOM 953 C C . PRO A 1 133 ? 15.336 -12.805 69.688 1 16.56 133 PRO A C 1
ATOM 955 O O . PRO A 1 133 ? 14.781 -11.719 69.875 1 16.56 133 PRO A O 1
ATOM 958 N N . MET A 1 134 ? 16.688 -12.891 69.625 1 14.7 134 MET A N 1
ATOM 959 C CA . MET A 1 134 ? 17.484 -12.336 70.688 1 14.7 134 MET A CA 1
ATOM 960 C C . MET A 1 134 ? 17.234 -10.836 70.875 1 14.7 134 MET A C 1
ATOM 962 O O . MET A 1 134 ? 16.812 -10.18 69.875 1 14.7 134 MET A O 1
ATOM 966 N N . THR A 1 135 ? 18.062 -10.328 71.875 1 15.42 135 THR A N 1
ATOM 967 C CA . THR A 1 135 ? 18.188 -9.469 73.062 1 15.42 135 THR A CA 1
ATOM 968 C C . THR A 1 135 ? 18.359 -8.008 72.625 1 15.42 135 THR A C 1
ATOM 970 O O . THR A 1 135 ? 18.703 -7.719 71.5 1 15.42 135 THR A O 1
ATOM 973 N N . THR A 1 136 ? 18.953 -7.195 73.688 1 15.23 136 THR A N 1
ATOM 974 C CA . THR A 1 136 ? 18.781 -6.105 74.625 1 15.23 136 THR A CA 1
ATOM 975 C C . THR A 1 136 ? 19.531 -4.855 74.188 1 15.23 136 THR A C 1
ATOM 977 O O . THR A 1 136 ? 18.969 -3.758 74.188 1 15.23 136 THR A O 1
ATOM 980 N N . THR A 1 137 ? 20.953 -4.805 74.25 1 15.71 137 THR A N 1
ATOM 981 C CA . THR A 1 137 ? 21.562 -3.943 75.25 1 15.71 137 THR A CA 1
ATOM 982 C C . THR A 1 137 ? 21.609 -2.496 74.812 1 15.71 137 THR A C 1
ATOM 984 O O . THR A 1 137 ? 21.547 -2.236 73.562 1 15.71 137 THR A O 1
ATOM 987 N N . SER A 1 138 ? 22.406 -1.597 75.625 1 15.67 138 SER A N 1
ATOM 988 C CA . SER A 1 138 ? 22.422 -0.408 76.438 1 15.67 138 SER A CA 1
ATOM 989 C C . SER A 1 138 ? 22.938 0.809 75.688 1 15.67 138 SER A C 1
ATOM 991 O O . SER A 1 138 ? 22.266 1.845 75.625 1 15.67 138 SER A O 1
ATOM 993 N N . PRO A 1 139 ? 24.312 1.153 75.875 1 16.48 139 PRO A N 1
ATOM 994 C CA . PRO A 1 139 ? 24.641 2.273 76.75 1 16.48 139 PRO A CA 1
ATOM 995 C C . PRO A 1 139 ? 24.688 3.609 76.062 1 16.48 139 PRO A C 1
ATOM 997 O O . PRO A 1 139 ? 24.625 3.643 74.812 1 16.48 139 PRO A O 1
ATOM 1000 N N . THR A 1 140 ? 25.828 4.469 76.312 1 15.72 140 THR A N 1
ATOM 1001 C CA . THR A 1 140 ? 26.141 5.688 77.062 1 15.72 140 THR A CA 1
ATOM 1002 C C . THR A 1 140 ? 26.5 6.82 76.125 1 15.72 140 THR A C 1
ATOM 1004 O O . THR A 1 140 ? 25.969 7.926 76.25 1 15.72 140 THR A O 1
ATOM 1007 N N . THR A 1 141 ? 27.766 6.867 75.5 1 15.88 141 THR A N 1
ATOM 1008 C CA . THR A 1 141 ? 28.609 7.914 76.062 1 15.88 141 THR A CA 1
ATOM 1009 C C . THR A 1 141 ? 28.359 9.25 75.375 1 15.88 141 THR A C 1
ATOM 1011 O O . THR A 1 141 ? 27.797 9.281 74.25 1 15.88 141 THR A O 1
ATOM 1014 N N . HIS A 1 142 ? 29.516 10.023 75 1 16.77 142 HIS A N 1
ATOM 1015 C CA . HIS A 1 142 ? 30.094 11.258 75.562 1 16.77 142 HIS A CA 1
ATOM 1016 C C . HIS A 1 142 ? 29.797 12.438 74.625 1 16.77 142 HIS A C 1
ATOM 1018 O O . HIS A 1 142 ? 29.562 12.25 73.438 1 16.77 142 HIS A O 1
ATOM 1024 N N . GLU A 1 143 ? 29.625 13.641 75.188 1 17.56 143 GLU A N 1
ATOM 1025 C CA . GLU A 1 143 ? 29.078 14.984 75.25 1 17.56 143 GLU A CA 1
ATOM 1026 C C . GLU A 1 143 ? 29.766 15.922 74.312 1 17.56 143 GLU A C 1
ATOM 1028 O O . GLU A 1 143 ? 29.141 16.797 73.688 1 17.56 143 GLU A O 1
ATOM 1033 N N . SER A 1 144 ? 31.141 15.773 73.938 1 17.78 144 SER A N 1
ATOM 1034 C CA . SER A 1 144 ? 31.891 16.984 74.188 1 17.78 144 SER A CA 1
ATOM 1035 C C . SER A 1 144 ? 31.562 18.109 73.25 1 17.78 144 SER A C 1
ATOM 1037 O O . SER A 1 144 ? 31.406 17.859 72.062 1 17.78 144 SER A O 1
ATOM 1039 N N . VAL A 1 145 ? 31.109 19.25 73.812 1 19.3 145 VAL A N 1
ATOM 1040 C CA . VAL A 1 145 ? 30.5 20.562 73.562 1 19.3 145 VAL A CA 1
ATOM 1041 C C . VAL A 1 145 ? 31.484 21.453 72.812 1 19.3 145 VAL A C 1
ATOM 1043 O O . VAL A 1 145 ? 31.391 22.688 72.875 1 19.3 145 VAL A O 1
ATOM 1046 N N . VAL A 1 146 ? 32.25 20.922 71.812 1 19.17 146 VAL A N 1
ATOM 1047 C CA . VAL A 1 146 ? 33.406 21.766 71.5 1 19.17 146 VAL A CA 1
ATOM 1048 C C . VAL A 1 146 ? 32.938 23.156 71.125 1 19.17 146 VAL A C 1
ATOM 1050 O O . VAL A 1 146 ? 32.125 23.312 70.188 1 19.17 146 VAL A O 1
ATOM 1053 N N . THR A 1 147 ? 33 24.125 72.125 1 18.86 147 THR A N 1
ATOM 1054 C CA . THR A 1 147 ? 32.625 25.516 72.375 1 18.86 147 THR A CA 1
ATOM 1055 C C . THR A 1 147 ? 33.344 26.453 71.375 1 18.86 147 THR A C 1
ATOM 1057 O O . THR A 1 147 ? 33.25 27.672 71.5 1 18.86 147 THR A O 1
ATOM 1060 N N . GLY A 1 148 ? 33.531 26.062 70.125 1 20.08 148 GLY A N 1
ATOM 1061 C CA . GLY A 1 148 ? 34.531 26.875 69.5 1 20.08 148 GLY A CA 1
ATOM 1062 C C . GLY A 1 148 ? 34.219 28.359 69.5 1 20.08 148 GLY A C 1
ATOM 1063 O O . GLY A 1 148 ? 33.062 28.75 69.625 1 20.08 148 GLY A O 1
ATOM 1064 N N . PRO A 1 149 ? 35.188 29.141 70 1 20.62 149 PRO A N 1
ATOM 1065 C CA . PRO A 1 149 ? 35.188 30.531 70.5 1 20.62 149 PRO A CA 1
ATOM 1066 C C . PRO A 1 149 ? 34.594 31.5 69.438 1 20.62 149 PRO A C 1
ATOM 1068 O O . PRO A 1 149 ? 34.562 31.172 68.25 1 20.62 149 PRO A O 1
ATOM 1071 N N . THR A 1 150 ? 33.719 32.406 69.938 1 21.48 150 THR A N 1
ATOM 1072 C CA . THR A 1 150 ? 32.812 33.5 69.5 1 21.48 150 THR A CA 1
ATOM 1073 C C . THR A 1 150 ? 33.594 34.625 68.812 1 21.48 150 THR A C 1
ATOM 1075 O O . THR A 1 150 ? 34.375 35.312 69.5 1 21.48 150 THR A O 1
ATOM 1078 N N . PRO A 1 151 ? 34.406 34.281 67.75 1 21.72 151 PRO A N 1
ATOM 1079 C CA . PRO A 1 151 ? 35.281 35.375 67.312 1 21.72 151 PRO A CA 1
ATOM 1080 C C . PRO A 1 151 ? 34.531 36.688 67.125 1 21.72 151 PRO A C 1
ATOM 1082 O O . PRO A 1 151 ? 33.344 36.656 66.75 1 21.72 151 PRO A O 1
ATOM 1085 N N . SER A 1 152 ? 34.844 37.719 67.938 1 21.39 152 SER A N 1
ATOM 1086 C CA . SER A 1 152 ? 34.344 39.062 68.188 1 21.39 152 SER A CA 1
ATOM 1087 C C . SER A 1 152 ? 34.406 39.906 66.875 1 21.39 152 SER A C 1
ATOM 1089 O O . SER A 1 152 ? 35.5 40.094 66.312 1 21.39 152 SER A O 1
ATOM 1091 N N . PHE A 1 153 ? 33.438 39.656 66 1 20.61 153 PHE A N 1
ATOM 1092 C CA . PHE A 1 153 ? 33.344 40.344 64.75 1 20.61 153 PHE A CA 1
ATOM 1093 C C . PHE A 1 153 ? 33.281 41.875 64.938 1 20.61 153 PHE A C 1
ATOM 1095 O O . PHE A 1 153 ? 32.375 42.375 65.625 1 20.61 153 PHE A O 1
ATOM 1102 N N . ILE A 1 154 ? 34.469 42.5 65.188 1 20.91 154 ILE A N 1
ATOM 1103 C CA . ILE A 1 154 ? 34.656 43.906 65.5 1 20.91 154 ILE A CA 1
ATOM 1104 C C . ILE A 1 154 ? 34.031 44.781 64.438 1 20.91 154 ILE A C 1
ATOM 1106 O O . ILE A 1 154 ? 33.719 45.938 64.688 1 20.91 154 ILE A O 1
ATOM 1110 N N . THR A 1 155 ? 33.75 44.312 63.25 1 21.81 155 THR A N 1
ATOM 1111 C CA . THR A 1 155 ? 34.094 45.281 62.219 1 21.81 155 THR A CA 1
ATOM 1112 C C . THR A 1 155 ? 33.156 46.5 62.281 1 21.81 155 THR A C 1
ATOM 1114 O O . THR A 1 155 ? 31.938 46.344 62.219 1 21.81 155 THR A O 1
ATOM 1117 N N . ASP A 1 156 ? 33.531 47.594 62.938 1 21.98 156 ASP A N 1
ATOM 1118 C CA . ASP A 1 156 ? 32.875 48.875 63.219 1 21.98 156 ASP A CA 1
ATOM 1119 C C . ASP A 1 156 ? 32.5 49.594 61.938 1 21.98 156 ASP A C 1
ATOM 1121 O O . ASP A 1 156 ? 32.406 50.812 61.906 1 21.98 156 ASP A O 1
ATOM 1125 N N . SER A 1 157 ? 32.188 48.938 60.844 1 23.06 157 SER A N 1
ATOM 1126 C CA . SER A 1 157 ? 32.188 49.75 59.656 1 23.06 157 SER A CA 1
ATOM 1127 C C . SER A 1 157 ? 31.188 50.906 59.75 1 23.06 157 SER A C 1
ATOM 1129 O O . SER A 1 157 ? 30.031 50.688 60.156 1 23.06 157 SER A O 1
ATOM 1131 N N . GLN A 1 158 ? 31.703 52.094 60 1 24.89 158 GLN A N 1
ATOM 1132 C CA . GLN A 1 158 ? 31.031 53.406 60.062 1 24.89 158 GLN A CA 1
ATOM 1133 C C . GLN A 1 158 ? 30.156 53.625 58.844 1 24.89 158 GLN A C 1
ATOM 1135 O O . GLN A 1 158 ? 30.625 53.594 57.719 1 24.89 158 GLN A O 1
ATOM 1140 N N . VAL A 1 159 ? 28.984 53.156 58.844 1 27.69 159 VAL A N 1
ATOM 1141 C CA . VAL A 1 159 ? 27.984 53.281 57.781 1 27.69 159 VAL A CA 1
ATOM 1142 C C . VAL A 1 159 ? 27.641 54.75 57.562 1 27.69 159 VAL A C 1
ATOM 1144 O O . VAL A 1 159 ? 27.25 55.469 58.5 1 27.69 159 VAL A O 1
ATOM 1147 N N . SER A 1 160 ? 28.531 55.438 56.844 1 30.14 160 SER A N 1
ATOM 1148 C CA . SER A 1 160 ? 28.219 56.812 56.438 1 30.14 160 SER A CA 1
ATOM 1149 C C . SER A 1 160 ? 26.797 56.938 55.906 1 30.14 160 SER A C 1
ATOM 1151 O O . SER A 1 160 ? 26.281 56 55.312 1 30.14 160 SER A O 1
ATOM 1153 N N . PRO A 1 161 ? 26.047 57.875 56.469 1 30.41 161 PRO A N 1
ATOM 1154 C CA . PRO A 1 161 ? 24.625 58.094 56.156 1 30.41 161 PRO A CA 1
ATOM 1155 C C . PRO A 1 161 ? 24.375 58.281 54.688 1 30.41 161 PRO A C 1
ATOM 1157 O O . PRO A 1 161 ? 25.047 59.125 54.031 1 30.41 161 PRO A O 1
ATOM 1160 N N . ILE A 1 162 ? 24.297 57.281 53.938 1 30.84 162 ILE A N 1
ATOM 1161 C CA . ILE A 1 162 ? 23.984 57.438 52.5 1 30.84 162 ILE A CA 1
ATOM 1162 C C . ILE A 1 162 ? 22.766 58.344 52.344 1 30.84 162 ILE A C 1
ATOM 1164 O O . ILE A 1 162 ? 21.719 58.094 52.938 1 30.84 162 ILE A O 1
ATOM 1168 N N . PRO A 1 163 ? 23.031 59.625 52.031 1 33.62 163 PRO A N 1
ATOM 1169 C CA . PRO A 1 163 ? 21.906 60.531 51.812 1 33.62 163 PRO A CA 1
ATOM 1170 C C . PRO A 1 163 ? 20.828 59.906 50.938 1 33.62 163 PRO A C 1
ATOM 1172 O O . PRO A 1 163 ? 21.125 59.125 50.031 1 33.62 163 PRO A O 1
ATOM 1175 N N . THR A 1 164 ? 19.703 59.562 51.562 1 32.34 164 THR A N 1
ATOM 1176 C CA . THR A 1 164 ? 18.5 59.062 50.875 1 32.34 164 THR A CA 1
ATOM 1177 C C . THR A 1 164 ? 18.094 59.969 49.719 1 32.34 164 THR A C 1
ATOM 1179 O O . THR A 1 164 ? 17.656 61.094 49.938 1 32.34 164 THR A O 1
ATOM 1182 N N . THR A 1 165 ? 19.078 60.344 48.844 1 33.72 165 THR A N 1
ATOM 1183 C CA . THR A 1 165 ? 18.484 61.031 47.688 1 33.72 165 THR A CA 1
ATOM 1184 C C . THR A 1 165 ? 17.203 60.344 47.219 1 33.72 165 THR A C 1
ATOM 1186 O O . THR A 1 165 ? 17.203 59.125 47 1 33.72 165 THR A O 1
ATOM 1189 N N . THR A 1 166 ? 16.078 60.844 47.781 1 36.09 166 THR A N 1
ATOM 1190 C CA . THR A 1 166 ? 14.758 60.469 47.312 1 36.09 166 THR A CA 1
ATOM 1191 C C . THR A 1 166 ? 14.734 60.344 45.781 1 36.09 166 THR A C 1
ATOM 1193 O O . THR A 1 166 ? 14.805 61.344 45.062 1 36.09 166 THR A O 1
ATOM 1196 N N . GLY A 1 167 ? 15.766 59.719 45.219 1 37.09 167 GLY A N 1
ATOM 1197 C CA . GLY A 1 167 ? 15.617 59.5 43.781 1 37.09 167 GLY A CA 1
ATOM 1198 C C . GLY A 1 167 ? 14.211 59.094 43.406 1 37.09 167 GLY A C 1
ATOM 1199 O O . GLY A 1 167 ? 13.539 58.375 44.125 1 37.09 167 GLY A O 1
ATOM 1200 N N . THR A 1 168 ? 13.43 60.094 42.938 1 44 168 THR A N 1
ATOM 1201 C CA . THR A 1 168 ? 12.148 59.75 42.312 1 44 168 THR A CA 1
ATOM 1202 C C . THR A 1 168 ? 12.234 58.375 41.656 1 44 168 THR A C 1
ATOM 1204 O O . THR A 1 168 ? 13.141 58.125 40.875 1 44 168 THR A O 1
ATOM 1207 N N . PRO A 1 169 ? 11.703 57.344 42.312 1 45.81 169 PRO A N 1
ATOM 1208 C CA . PRO A 1 169 ? 11.742 56.031 41.688 1 45.81 169 PRO A CA 1
ATOM 1209 C C . PRO A 1 169 ? 11.594 56.094 40.156 1 45.81 169 PRO A C 1
ATOM 1211 O O . PRO A 1 169 ? 10.742 56.844 39.656 1 45.81 169 PRO A O 1
ATOM 1214 N N . THR A 1 170 ? 12.68 56.25 39.406 1 51.03 170 THR A N 1
ATOM 1215 C CA . THR A 1 170 ? 12.531 56.062 37.969 1 51.03 170 THR A CA 1
ATOM 1216 C C . THR A 1 170 ? 11.375 55.125 37.656 1 51.03 170 THR A C 1
ATOM 1218 O O . THR A 1 170 ? 11.281 54.031 38.25 1 51.03 170 THR A O 1
ATOM 1221 N N . PRO A 1 171 ? 10.258 55.719 37.219 1 58.06 171 PRO A N 1
ATOM 1222 C CA . PRO A 1 171 ? 9.125 54.812 36.938 1 58.06 171 PRO A CA 1
ATOM 1223 C C . PRO A 1 171 ? 9.562 53.5 36.312 1 58.06 171 PRO A C 1
ATOM 1225 O O . PRO A 1 171 ? 10.594 53.438 35.656 1 58.06 171 PRO A O 1
ATOM 1228 N N . PRO A 1 172 ? 9.258 52.406 36.938 1 64.75 172 PRO A N 1
ATOM 1229 C CA . PRO A 1 172 ? 9.625 51.094 36.406 1 64.75 172 PRO A CA 1
ATOM 1230 C C . PRO A 1 172 ? 9.57 51.062 34.875 1 64.75 172 PRO A C 1
ATOM 1232 O O . PRO A 1 172 ? 8.766 51.781 34.25 1 64.75 172 PRO A O 1
ATOM 1235 N N . PRO A 1 173 ? 10.68 50.688 34.281 1 74 173 PRO A N 1
ATOM 1236 C CA . PRO A 1 173 ? 10.727 50.656 32.812 1 74 173 PRO A CA 1
ATOM 1237 C C . PRO A 1 173 ? 9.461 50.062 32.188 1 74 173 PRO A C 1
ATOM 1239 O O . PRO A 1 173 ? 8.836 49.188 32.781 1 74 173 PRO A O 1
ATOM 1242 N N . ILE A 1 174 ? 8.891 50.781 31.141 1 87 174 ILE A N 1
ATOM 1243 C CA . ILE A 1 174 ? 7.73 50.344 30.375 1 87 174 ILE A CA 1
ATOM 1244 C C . ILE A 1 174 ? 8.055 49.031 29.625 1 87 174 ILE A C 1
ATOM 1246 O O . ILE A 1 174 ? 9.055 48.969 28.906 1 87 174 ILE A O 1
ATOM 1250 N N . THR A 1 175 ? 7.379 48 30.062 1 91.38 175 THR A N 1
ATOM 1251 C CA . THR A 1 175 ? 7.66 46.688 29.469 1 91.38 175 THR A CA 1
ATOM 1252 C C . THR A 1 175 ? 6.375 46.031 28.984 1 91.38 175 THR A C 1
ATOM 1254 O O . THR A 1 175 ? 5.277 46.531 29.25 1 91.38 175 THR A O 1
ATOM 1257 N N . CYS A 1 176 ? 6.508 45.125 28.125 1 93.75 176 CYS A N 1
ATOM 1258 C CA . CYS A 1 176 ? 5.48 44.156 27.75 1 93.75 176 CYS A CA 1
ATOM 1259 C C . CYS A 1 176 ? 5.75 42.781 28.375 1 93.75 176 CYS A C 1
ATOM 1261 O O . CYS A 1 176 ? 6.355 41.906 27.75 1 93.75 176 CYS A O 1
ATOM 1263 N N . PRO A 1 177 ? 5.305 42.594 29.531 1 91.19 177 PRO A N 1
ATOM 1264 C CA . PRO A 1 177 ? 5.684 41.406 30.328 1 91.19 177 PRO A CA 1
ATOM 1265 C C . PRO A 1 177 ? 5.25 40.094 29.688 1 91.19 177 PRO A C 1
ATOM 1267 O O . PRO A 1 177 ? 5.902 39.062 29.875 1 91.19 177 PRO A O 1
ATOM 1270 N N . GLU A 1 178 ? 4.133 40.125 29 1 87.69 178 GLU A N 1
ATOM 1271 C CA . GLU A 1 178 ? 3.611 38.906 28.391 1 87.69 178 GLU A CA 1
ATOM 1272 C C . GLU A 1 178 ? 4.633 38.281 27.453 1 87.69 178 GLU A C 1
ATOM 1274 O O . GLU A 1 178 ? 4.684 37.062 27.297 1 87.69 178 GLU A O 1
ATOM 1279 N N . TRP A 1 179 ? 5.422 39 26.844 1 91.62 179 TRP A N 1
ATOM 1280 C CA . TRP A 1 179 ? 6.379 38.5 25.859 1 91.62 179 TRP A CA 1
ATOM 1281 C C . TRP A 1 179 ? 7.809 38.75 26.312 1 91.62 179 TRP A C 1
ATOM 1283 O O . TRP A 1 179 ? 8.758 38.5 25.578 1 91.62 179 TRP A O 1
ATOM 1293 N N . ASP A 1 180 ? 7.984 39.25 27.516 1 92.44 180 ASP A N 1
ATOM 1294 C CA . ASP A 1 180 ? 9.297 39.562 28.094 1 92.44 180 ASP A CA 1
ATOM 1295 C C . ASP A 1 180 ? 10.078 40.531 27.203 1 92.44 180 ASP A C 1
ATOM 1297 O O . ASP A 1 180 ? 11.211 40.219 26.797 1 92.44 180 ASP A O 1
ATOM 1301 N N . LYS A 1 181 ? 9.336 41.469 26.781 1 93.88 181 LYS A N 1
ATOM 1302 C CA . LYS A 1 181 ? 9.938 42.469 25.906 1 93.88 181 LYS A CA 1
ATOM 1303 C C . LYS A 1 181 ? 9.922 43.844 26.578 1 93.88 181 LYS A C 1
ATOM 1305 O O . LYS A 1 181 ? 9.102 44.125 27.453 1 93.88 181 LYS A O 1
ATOM 1310 N N . VAL A 1 182 ? 10.938 44.719 26.109 1 93.81 182 VAL A N 1
ATOM 1311 C CA . VAL A 1 182 ? 11 46.094 26.609 1 93.81 182 VAL A CA 1
ATOM 1312 C C . VAL A 1 182 ? 10.375 47.031 25.578 1 93.81 182 VAL A C 1
ATOM 1314 O O . VAL A 1 182 ? 10.188 46.656 24.422 1 93.81 182 VAL A O 1
ATOM 1317 N N . GLN A 1 183 ? 10.094 48.156 26.047 1 93.62 183 GLN A N 1
ATOM 1318 C CA . GLN A 1 183 ? 9.43 49.125 25.188 1 93.62 183 GLN A CA 1
ATOM 1319 C C . GLN A 1 183 ? 10.227 49.375 23.906 1 93.62 183 GLN A C 1
ATOM 1321 O O . GLN A 1 183 ? 11.453 49.5 23.953 1 93.62 183 GLN A O 1
ATOM 1326 N N . ASN A 1 184 ? 9.578 49.312 22.781 1 93.75 184 ASN A N 1
ATOM 1327 C CA . ASN A 1 184 ? 10.102 49.594 21.438 1 93.75 184 ASN A CA 1
ATOM 1328 C C . ASN A 1 184 ? 10.891 48.406 20.906 1 93.75 184 ASN A C 1
ATOM 1330 O O . ASN A 1 184 ? 11.484 48.5 19.828 1 93.75 184 ASN A O 1
ATOM 1334 N N . GLU A 1 185 ? 10.844 47.406 21.672 1 95.12 185 GLU A N 1
ATOM 1335 C CA . GLU A 1 185 ? 11.477 46.188 21.172 1 95.12 185 GLU A CA 1
ATOM 1336 C C . GLU A 1 185 ? 10.57 45.469 20.188 1 95.12 185 GLU A C 1
ATOM 1338 O O . GLU A 1 185 ? 9.359 45.375 20.406 1 95.12 185 GLU A O 1
ATOM 1343 N N . THR A 1 186 ? 11.148 45.031 19.078 1 93.88 186 THR A N 1
ATOM 1344 C CA . THR A 1 186 ? 10.375 44.312 18.078 1 93.88 186 THR A CA 1
ATOM 1345 C C . THR A 1 186 ? 10.508 42.812 18.25 1 93.88 186 THR A C 1
ATOM 1347 O O . THR A 1 186 ? 11.547 42.312 18.688 1 93.88 186 THR A O 1
ATOM 1350 N N . PHE A 1 187 ? 9.406 42.125 17.984 1 92.56 187 PHE A N 1
ATOM 1351 C CA . PHE A 1 187 ? 9.398 40.688 18.109 1 92.56 187 PHE A CA 1
ATOM 1352 C C . PHE A 1 187 ? 8.352 40.062 17.188 1 92.56 187 PHE A C 1
ATOM 1354 O O . PHE A 1 187 ? 7.465 40.781 16.688 1 92.56 187 PHE A O 1
ATOM 1361 N N . TRP A 1 188 ? 8.477 38.781 16.906 1 90.38 188 TRP A N 1
ATOM 1362 C CA . TRP A 1 188 ? 7.5 38.062 16.109 1 90.38 188 TRP A CA 1
ATOM 1363 C C . TRP A 1 188 ? 6.348 37.562 16.969 1 90.38 188 TRP A C 1
ATOM 1365 O O . TRP A 1 188 ? 6.562 36.875 17.969 1 90.38 188 TRP A O 1
ATOM 1375 N N . LEU A 1 189 ? 5.172 37.969 16.594 1 89.5 189 LEU A N 1
ATOM 1376 C CA . LEU A 1 189 ? 3.996 37.594 17.375 1 89.5 189 LEU A CA 1
ATOM 1377 C C . LEU A 1 189 ? 3.445 36.25 16.906 1 89.5 189 LEU A C 1
ATOM 1379 O O . LEU A 1 189 ? 3.582 35.25 17.609 1 89.5 189 LEU A O 1
ATOM 1383 N N . CYS A 1 190 ? 2.668 36.156 15.797 1 87.19 190 CYS A N 1
ATOM 1384 C CA . CYS A 1 190 ? 2.131 34.938 15.203 1 87.19 190 CYS A CA 1
ATOM 1385 C C . CYS A 1 190 ? 1.866 35.125 13.711 1 87.19 190 CYS A C 1
ATOM 1387 O O . CYS A 1 190 ? 1.701 36.25 13.25 1 87.19 190 CYS A O 1
ATOM 1389 N N . ASN A 1 191 ? 1.882 34.031 12.906 1 85.5 191 ASN A N 1
ATOM 1390 C CA . ASN A 1 191 ? 1.542 34.031 11.484 1 85.5 191 ASN A CA 1
ATOM 1391 C C . ASN A 1 191 ? 2.287 35.125 10.727 1 85.5 191 ASN A C 1
ATOM 1393 O O . ASN A 1 191 ? 1.67 35.938 10.047 1 85.5 191 ASN A O 1
ATOM 1397 N N . CYS A 1 192 ? 3.516 35.25 11.008 1 89.56 192 CYS A N 1
ATOM 1398 C CA . CYS A 1 192 ? 4.418 36.125 10.297 1 89.56 192 CYS A CA 1
ATOM 1399 C C . CYS A 1 192 ? 4.059 37.594 10.562 1 89.56 192 CYS A C 1
ATOM 1401 O O . CYS A 1 192 ? 4.141 38.438 9.664 1 89.56 192 CYS A O 1
ATOM 1403 N N . THR A 1 193 ? 3.559 37.875 11.82 1 90 193 THR A N 1
ATOM 1404 C CA . THR A 1 193 ? 3.24 39.25 12.234 1 90 193 THR A CA 1
ATOM 1405 C C . THR A 1 193 ? 4.332 39.812 13.133 1 90 193 THR A C 1
ATOM 1407 O O . THR A 1 193 ? 4.629 39.25 14.188 1 90 193 THR A O 1
ATOM 1410 N N . LEU A 1 194 ? 4.965 40.875 12.656 1 92.31 194 LEU A N 1
ATOM 1411 C CA . LEU A 1 194 ? 5.969 41.594 13.445 1 92.31 194 LEU A CA 1
ATOM 1412 C C . LEU A 1 194 ? 5.32 42.656 14.32 1 92.31 194 LEU A C 1
ATOM 1414 O O . LEU A 1 194 ? 4.441 43.375 13.867 1 92.31 194 LEU A O 1
ATOM 1418 N N . ALA A 1 195 ? 5.727 42.594 15.602 1 94.56 195 ALA A N 1
ATOM 1419 C CA . ALA A 1 195 ? 5.117 43.531 16.547 1 94.56 195 ALA A CA 1
ATOM 1420 C C . ALA A 1 195 ? 6.184 44.312 17.312 1 94.56 195 ALA A C 1
ATOM 1422 O O . ALA A 1 195 ? 7.332 43.875 17.406 1 94.56 195 ALA A O 1
ATOM 1423 N N . ARG A 1 196 ? 5.852 45.469 17.781 1 95.5 196 ARG A N 1
ATOM 1424 C CA . ARG A 1 196 ? 6.664 46.312 18.672 1 95.5 196 ARG A CA 1
ATOM 1425 C C . ARG A 1 196 ? 5.977 46.5 20.016 1 95.5 196 ARG A C 1
ATOM 1427 O O . ARG A 1 196 ? 4.781 46.812 20.062 1 95.5 196 ARG A O 1
ATOM 1434 N N . CYS A 1 197 ? 6.711 46.344 21.047 1 96.31 197 CYS A N 1
ATOM 1435 C CA . CYS A 1 197 ? 6.152 46.531 22.375 1 96.31 197 CYS A CA 1
ATOM 1436 C C . CYS A 1 197 ? 5.922 48 22.672 1 96.31 197 CYS A C 1
ATOM 1438 O O . CYS A 1 197 ? 6.844 48.812 22.578 1 96.31 197 CYS A O 1
ATOM 1440 N N . ILE A 1 198 ? 4.691 48.406 23.062 1 94.94 198 ILE A N 1
ATOM 1441 C CA . ILE A 1 198 ? 4.391 49.75 23.516 1 94.94 198 ILE A CA 1
ATOM 1442 C C . ILE A 1 198 ? 4.348 49.781 25.047 1 94.94 198 ILE A C 1
ATOM 1444 O O . ILE A 1 198 ? 5.18 50.438 25.688 1 94.94 198 ILE A O 1
ATOM 1448 N N . GLU A 1 199 ? 3.281 49.094 25.547 1 93.19 199 GLU A N 1
ATOM 1449 C CA . GLU A 1 199 ? 3.17 49.031 27 1 93.19 199 GLU A CA 1
ATOM 1450 C C . GLU A 1 199 ? 2.23 47.875 27.406 1 93.19 199 GLU A C 1
ATOM 1452 O O . GLU A 1 199 ? 1.151 47.719 26.828 1 93.19 199 GLU A O 1
ATOM 1457 N N . ASN A 1 200 ? 2.695 47.156 28.453 1 93.19 200 ASN A N 1
ATOM 1458 C CA . ASN A 1 200 ? 1.89 46.062 29 1 93.19 200 ASN A CA 1
ATOM 1459 C C . ASN A 1 200 ? 1.428 45.094 27.891 1 93.19 200 ASN A C 1
ATOM 1461 O O . ASN A 1 200 ? 2.25 44.469 27.234 1 93.19 200 ASN A O 1
ATOM 1465 N N . ASN A 1 201 ? 0.09 45.031 27.625 1 93.56 201 ASN A N 1
ATOM 1466 C CA . ASN A 1 201 ? -0.444 44.125 26.609 1 93.56 201 ASN A CA 1
ATOM 1467 C C . ASN A 1 201 ? -0.723 44.875 25.297 1 93.56 201 ASN A C 1
ATOM 1469 O O . ASN A 1 201 ? -1.35 44.344 24.391 1 93.56 201 ASN A O 1
ATOM 1473 N N . THR A 1 202 ? -0.296 46.062 25.25 1 94.81 202 THR A N 1
ATOM 1474 C CA . THR A 1 202 ? -0.496 46.875 24.062 1 94.81 202 THR A CA 1
ATOM 1475 C C . THR A 1 202 ? 0.714 46.781 23.141 1 94.81 202 THR A C 1
ATOM 1477 O O . THR A 1 202 ? 1.846 47.031 23.562 1 94.81 202 THR A O 1
ATOM 1480 N N . ILE A 1 203 ? 0.412 46.375 21.953 1 95 203 ILE A N 1
ATOM 1481 C CA . ILE A 1 203 ? 1.484 46.219 20.969 1 95 203 ILE A CA 1
ATOM 1482 C C . ILE A 1 203 ? 1.09 46.906 19.672 1 95 203 ILE A C 1
ATOM 1484 O O . ILE A 1 203 ? -0.087 47.188 19.453 1 95 203 ILE A O 1
ATOM 1488 N N . GLU A 1 204 ? 2.125 47.281 18.938 1 95.38 204 GLU A N 1
ATOM 1489 C CA . GLU A 1 204 ? 1.925 47.812 17.594 1 95.38 204 GLU A CA 1
ATOM 1490 C C . GLU A 1 204 ? 2.379 46.812 16.516 1 95.38 204 GLU A C 1
ATOM 1492 O O . GLU A 1 204 ? 3.494 46.312 16.594 1 95.38 204 GLU A O 1
ATOM 1497 N N . ILE A 1 205 ? 1.503 46.562 15.57 1 93.88 205 ILE A N 1
ATOM 1498 C CA . ILE A 1 205 ? 1.841 45.625 14.492 1 93.88 205 ILE A CA 1
ATOM 1499 C C . ILE A 1 205 ? 2.623 46.375 13.406 1 93.88 205 ILE A C 1
ATOM 1501 O O . ILE A 1 205 ? 2.209 47.438 12.953 1 93.88 205 ILE A O 1
ATOM 1505 N N . ILE A 1 206 ? 3.75 45.812 13.109 1 91.44 206 ILE A N 1
ATOM 1506 C CA . ILE A 1 206 ? 4.602 46.375 12.07 1 91.44 206 ILE A CA 1
ATOM 1507 C C . ILE A 1 206 ? 4.449 45.562 10.781 1 91.44 206 ILE A C 1
ATOM 1509 O O . ILE A 1 206 ? 4.676 44.344 10.773 1 91.44 206 ILE A O 1
ATOM 1513 N N . PRO A 1 207 ? 4.023 46.188 9.711 1 85.81 207 PRO A N 1
ATOM 1514 C CA . PRO A 1 207 ? 3.955 45.469 8.438 1 85.81 207 PRO A CA 1
ATOM 1515 C C . PRO A 1 207 ? 5.312 44.938 7.988 1 85.81 207 PRO A C 1
ATOM 1517 O O . PRO A 1 207 ? 6.312 45.656 8.039 1 85.81 207 PRO A O 1
ATOM 1520 N N . TYR A 1 208 ? 5.426 43.688 7.738 1 84.5 208 TYR A N 1
ATOM 1521 C CA . TYR A 1 208 ? 6.668 43.031 7.332 1 84.5 208 TYR A CA 1
ATOM 1522 C C . TYR A 1 208 ? 6.535 42.438 5.934 1 84.5 208 TYR A C 1
ATOM 1524 O O . TYR A 1 208 ? 5.578 41.719 5.648 1 84.5 208 TYR A O 1
ATOM 1532 N N . GLU A 1 209 ? 7.379 42.844 4.938 1 87.62 209 GLU A N 1
ATOM 1533 C CA . GLU A 1 209 ? 7.441 42.281 3.6 1 87.62 209 GLU A CA 1
ATOM 1534 C C . GLU A 1 209 ? 8.68 41.406 3.432 1 87.62 209 GLU A C 1
ATOM 1536 O O . GLU A 1 209 ? 9.797 41.844 3.75 1 87.62 209 GLU A O 1
ATOM 1541 N N . CYS A 1 210 ? 8.508 40.219 2.957 1 90.38 210 CYS A N 1
ATOM 1542 C CA . CYS A 1 210 ? 9.609 39.281 2.758 1 90.38 210 CYS A CA 1
ATOM 1543 C C . CYS A 1 210 ? 10.562 39.781 1.681 1 90.38 210 CYS A C 1
ATOM 1545 O O . CYS A 1 210 ? 10.125 40.25 0.633 1 90.38 210 CYS A O 1
ATOM 1547 N N . PRO A 1 211 ? 11.781 39.844 2.006 1 89.62 211 PRO A N 1
ATOM 1548 C CA . PRO A 1 211 ? 12.742 40.188 0.955 1 89.62 211 PRO A CA 1
ATOM 1549 C C . PRO A 1 211 ? 12.734 39.188 -0.2 1 89.62 211 PRO A C 1
ATOM 1551 O O . PRO A 1 211 ? 12.438 38 0.002 1 89.62 211 PRO A O 1
ATOM 1554 N N . LYS A 1 212 ? 12.961 39.625 -1.428 1 92.81 212 LYS A N 1
ATOM 1555 C CA . LYS A 1 212 ? 13.125 38.719 -2.559 1 92.81 212 LYS A CA 1
ATOM 1556 C C . LYS A 1 212 ? 14.289 37.75 -2.332 1 92.81 212 LYS A C 1
ATOM 1558 O O . LYS A 1 212 ? 15.367 38.188 -1.91 1 92.81 212 LYS A O 1
ATOM 1563 N N . PRO A 1 213 ? 14.031 36.562 -2.58 1 94.19 213 PRO A N 1
ATOM 1564 C CA . PRO A 1 213 ? 15.133 35.594 -2.377 1 94.19 213 PRO A CA 1
ATOM 1565 C C . PRO A 1 213 ? 16.328 35.906 -3.275 1 94.19 213 PRO A C 1
ATOM 1567 O O . PRO A 1 213 ? 16.188 36.031 -4.492 1 94.19 213 PRO A O 1
ATOM 1570 N N . GLU A 1 214 ? 17.469 36.031 -2.705 1 93.56 214 GLU A N 1
ATOM 1571 C CA . GLU A 1 214 ? 18.688 36.281 -3.449 1 93.56 214 GLU A CA 1
ATOM 1572 C C . GLU A 1 214 ? 19.328 34.969 -3.908 1 93.56 214 GLU A C 1
ATOM 1574 O O . GLU A 1 214 ? 19.516 34.062 -3.109 1 93.56 214 GLU A O 1
ATOM 1579 N N . PRO A 1 215 ? 19.641 34.906 -5.168 1 93.5 215 PRO A N 1
ATOM 1580 C CA . PRO A 1 215 ? 20.312 33.688 -5.656 1 93.5 215 PRO A CA 1
ATOM 1581 C C . PRO A 1 215 ? 21.672 33.469 -4.992 1 93.5 215 PRO A C 1
ATOM 1583 O O . PRO A 1 215 ? 22.391 34.406 -4.719 1 93.5 215 PRO A O 1
ATOM 1586 N N . ILE A 1 216 ? 21.938 32.219 -4.703 1 96.31 216 ILE A N 1
ATOM 1587 C CA . ILE A 1 216 ? 23.219 31.844 -4.086 1 96.31 216 ILE A CA 1
ATOM 1588 C C . ILE A 1 216 ? 23.891 30.75 -4.918 1 96.31 216 ILE A C 1
ATOM 1590 O O . ILE A 1 216 ? 23.297 30.203 -5.844 1 96.31 216 ILE A O 1
ATOM 1594 N N . THR A 1 217 ? 25.172 30.547 -4.719 1 95.88 217 THR A N 1
ATOM 1595 C CA . THR A 1 217 ? 25.922 29.438 -5.289 1 95.88 217 THR A CA 1
ATOM 1596 C C . THR A 1 217 ? 26.266 28.406 -4.211 1 95.88 217 THR A C 1
ATOM 1598 O O . THR A 1 217 ? 26.734 28.766 -3.133 1 95.88 217 THR A O 1
ATOM 1601 N N . CYS A 1 218 ? 26.031 27.25 -4.52 1 96.56 218 CYS A N 1
ATOM 1602 C CA . CYS A 1 218 ? 26.359 26.188 -3.568 1 96.56 218 CYS A CA 1
ATOM 1603 C C . CYS A 1 218 ? 27.797 25.719 -3.744 1 96.56 218 CYS A C 1
ATOM 1605 O O . CYS A 1 218 ? 28.203 25.359 -4.852 1 96.56 218 CYS A O 1
ATOM 1607 N N . THR A 1 219 ? 28.547 25.609 -2.684 1 96.06 219 THR A N 1
ATOM 1608 C CA . THR A 1 219 ? 29.953 25.219 -2.709 1 96.06 219 THR A CA 1
ATOM 1609 C C . THR A 1 219 ? 30.109 23.766 -3.141 1 96.06 219 THR A C 1
ATOM 1611 O O . THR A 1 219 ? 31.156 23.375 -3.643 1 96.06 219 THR A O 1
ATOM 1614 N N . ASN A 1 220 ? 29.109 23 -3.002 1 94.31 220 ASN A N 1
ATOM 1615 C CA . ASN A 1 220 ? 29.203 21.594 -3.373 1 94.31 220 ASN A CA 1
ATOM 1616 C C . ASN A 1 220 ? 28.828 21.375 -4.836 1 94.31 220 ASN A C 1
ATOM 1618 O O . ASN A 1 220 ? 28.797 20.234 -5.309 1 94.31 220 ASN A O 1
ATOM 1622 N N . GLY A 1 221 ? 28.484 22.375 -5.508 1 90.69 221 GLY A N 1
ATOM 1623 C CA . GLY A 1 221 ? 28.234 22.297 -6.938 1 90.69 221 GLY A CA 1
ATOM 1624 C C . GLY A 1 221 ? 26.797 21.953 -7.27 1 90.69 221 GLY A C 1
ATOM 1625 O O . GLY A 1 221 ? 26.422 21.906 -8.445 1 90.69 221 GLY A O 1
ATOM 1626 N N . LYS A 1 222 ? 25.953 21.75 -6.289 1 93 222 LYS A N 1
ATOM 1627 C CA . LYS A 1 222 ? 24.547 21.438 -6.527 1 93 222 LYS A CA 1
ATOM 1628 C C . LYS A 1 222 ? 23.734 22.688 -6.789 1 93 222 LYS A C 1
ATOM 1630 O O . LYS A 1 222 ? 24.219 23.812 -6.605 1 93 222 LYS A O 1
ATOM 1635 N N . LYS A 1 223 ? 22.5 22.453 -7.242 1 91.94 223 LYS A N 1
ATOM 1636 C CA . LYS A 1 223 ? 21.594 23.562 -7.488 1 91.94 223 LYS A CA 1
ATOM 1637 C C . LYS A 1 223 ? 20.922 24.016 -6.199 1 91.94 223 LYS A C 1
ATOM 1639 O O . LYS A 1 223 ? 20.453 23.188 -5.418 1 91.94 223 LYS A O 1
ATOM 1644 N N . PRO A 1 224 ? 20.953 25.328 -6.016 1 96.25 224 PRO A N 1
ATOM 1645 C CA . PRO A 1 224 ? 20.234 25.812 -4.832 1 96.25 224 PRO A CA 1
ATOM 1646 C C . PRO A 1 224 ? 18.75 25.516 -4.879 1 96.25 224 PRO A C 1
ATOM 1648 O O . PRO A 1 224 ? 18.156 25.453 -5.961 1 96.25 224 PRO A O 1
ATOM 1651 N N . VAL A 1 225 ? 18.141 25.391 -3.701 1 95.69 225 VAL A N 1
ATOM 1652 C CA . VAL A 1 225 ? 16.719 25.094 -3.602 1 95.69 225 VAL A CA 1
ATOM 1653 C C . VAL A 1 225 ? 16.031 26.156 -2.748 1 95.69 225 VAL A C 1
ATOM 1655 O O . VAL A 1 225 ? 16.609 26.688 -1.806 1 95.69 225 VAL A O 1
ATOM 1658 N N . LEU A 1 226 ? 14.789 26.453 -3.143 1 96.19 226 LEU A N 1
ATOM 1659 C CA . LEU A 1 226 ? 13.992 27.406 -2.377 1 96.19 226 LEU A CA 1
ATOM 1660 C C . LEU A 1 226 ? 13.391 26.734 -1.144 1 96.19 226 LEU A C 1
ATOM 1662 O O . LEU A 1 226 ? 12.773 25.672 -1.245 1 96.19 226 LEU A O 1
ATOM 1666 N N . GLN A 1 227 ? 13.602 27.406 0.036 1 94.81 227 GLN A N 1
ATOM 1667 C CA . GLN A 1 227 ? 13.102 26.859 1.293 1 94.81 227 GLN A CA 1
ATOM 1668 C C . GLN A 1 227 ? 12.445 27.953 2.141 1 94.81 227 GLN A C 1
ATOM 1670 O O . GLN A 1 227 ? 12.922 29.078 2.176 1 94.81 227 GLN A O 1
ATOM 1675 N N . TRP A 1 228 ? 11.398 27.531 2.842 1 93.5 228 TRP A N 1
ATOM 1676 C CA . TRP A 1 228 ? 10.758 28.438 3.793 1 93.5 228 TRP A CA 1
ATOM 1677 C C . TRP A 1 228 ? 11.625 28.609 5.035 1 93.5 228 TRP A C 1
ATOM 1679 O O . TRP A 1 228 ? 12.328 27.688 5.453 1 93.5 228 TRP A O 1
ATOM 1689 N N . ASP A 1 229 ? 11.469 29.672 5.543 1 89.62 229 ASP A N 1
ATOM 1690 C CA . ASP A 1 229 ? 12.203 29.906 6.785 1 89.62 229 ASP A CA 1
ATOM 1691 C C . ASP A 1 229 ? 11.547 29.172 7.957 1 89.62 229 ASP A C 1
ATOM 1693 O O . ASP A 1 229 ? 10.555 28.453 7.773 1 89.62 229 ASP A O 1
ATOM 1697 N N . GLU A 1 230 ? 12.156 29.172 9.141 1 85.38 230 GLU A N 1
ATOM 1698 C CA . GLU A 1 230 ? 11.711 28.422 10.305 1 85.38 230 GLU A CA 1
ATOM 1699 C C . GLU A 1 230 ? 10.297 28.797 10.711 1 85.38 230 GLU A C 1
ATOM 1701 O O . GLU A 1 230 ? 9.547 27.969 11.242 1 85.38 230 GLU A O 1
ATOM 1706 N N . LEU A 1 231 ? 10.008 30.094 10.461 1 85.69 231 LEU A N 1
ATOM 1707 C CA . LEU A 1 231 ? 8.68 30.578 10.828 1 85.69 231 LEU A CA 1
ATOM 1708 C C . LEU A 1 231 ? 7.711 30.453 9.656 1 85.69 231 LEU A C 1
ATOM 1710 O O . LEU A 1 231 ? 6.535 30.797 9.781 1 85.69 231 LEU A O 1
ATOM 1714 N N . TYR A 1 232 ? 8.219 29.953 8.461 1 89.62 232 TYR A N 1
ATOM 1715 C CA . TYR A 1 232 ? 7.43 29.75 7.25 1 89.62 232 TYR A CA 1
ATOM 1716 C C . TYR A 1 232 ? 6.844 31.078 6.754 1 89.62 232 TYR A C 1
ATOM 1718 O O . TYR A 1 232 ? 5.695 31.125 6.309 1 89.62 232 TYR A O 1
ATOM 1726 N N . CYS A 1 233 ? 7.586 32.094 6.949 1 90.75 233 CYS A N 1
ATOM 1727 C CA . CYS A 1 233 ? 7.133 33.406 6.523 1 90.75 233 CYS A CA 1
ATOM 1728 C C . CYS A 1 233 ? 7.738 33.781 5.176 1 90.75 233 CYS A C 1
ATOM 1730 O O . CYS A 1 233 ? 7.039 34.312 4.301 1 90.75 233 CYS A O 1
ATOM 1732 N N . CYS A 1 234 ? 8.961 33.562 5.035 1 93.38 234 CYS A N 1
ATOM 1733 C CA . CYS A 1 234 ? 9.664 33.938 3.818 1 93.38 234 CYS A CA 1
ATOM 1734 C C . CYS A 1 234 ? 10.477 32.781 3.26 1 93.38 234 CYS A C 1
ATOM 1736 O O . CYS A 1 234 ? 10.859 31.875 4 1 93.38 234 CYS A O 1
ATOM 1738 N N . GLN A 1 235 ? 10.703 32.844 1.949 1 95 235 GLN A N 1
ATOM 1739 C CA . GLN A 1 235 ? 11.516 31.828 1.305 1 95 235 GLN A CA 1
ATOM 1740 C C . GLN A 1 235 ? 12.914 32.344 0.989 1 95 235 GLN A C 1
ATOM 1742 O O . GLN A 1 235 ? 13.094 33.531 0.77 1 95 235 GLN A O 1
ATOM 1747 N N . HIS A 1 236 ? 13.867 31.578 1.058 1 95.44 236 HIS A N 1
ATOM 1748 C CA . HIS A 1 236 ? 15.242 31.875 0.693 1 95.44 236 HIS A CA 1
ATOM 1749 C C . HIS A 1 236 ? 15.93 30.672 0.069 1 95.44 236 HIS A C 1
ATOM 1751 O O . HIS A 1 236 ? 15.469 29.531 0.238 1 95.44 236 HIS A O 1
ATOM 1757 N N . TYR A 1 237 ? 16.969 30.922 -0.705 1 96.81 237 TYR A N 1
ATOM 1758 C CA . TYR A 1 237 ? 17.719 29.828 -1.33 1 96.81 237 TYR A CA 1
ATOM 1759 C C . TYR A 1 237 ? 18.672 29.188 -0.333 1 96.81 237 TYR A C 1
ATOM 1761 O O . TYR A 1 237 ? 19.297 29.875 0.476 1 96.81 237 TYR A O 1
ATOM 1769 N N . VAL A 1 238 ? 18.688 27.891 -0.389 1 97.25 238 VAL A N 1
ATOM 1770 C CA . VAL A 1 238 ? 19.609 27.109 0.437 1 97.25 238 VAL A CA 1
ATOM 1771 C C . VAL A 1 238 ? 20.234 26 -0.398 1 97.25 238 VAL A C 1
ATOM 1773 O O . VAL A 1 238 ? 19.844 25.781 -1.543 1 97.25 238 VAL A O 1
ATOM 1776 N N . CYS A 1 239 ? 21.297 25.375 0.123 1 97.88 239 CYS A N 1
ATOM 1777 C CA . CYS A 1 239 ? 21.969 24.266 -0.537 1 97.88 239 CYS A CA 1
ATOM 1778 C C . CYS A 1 239 ? 21.75 22.953 0.229 1 97.88 239 CYS A C 1
ATOM 1780 O O . CYS A 1 239 ? 22.109 22.859 1.404 1 97.88 239 CYS A O 1
ATOM 1782 N N . ASP A 1 240 ? 21.234 21.953 -0.473 1 97.5 240 ASP A N 1
ATOM 1783 C CA . ASP A 1 240 ? 21.047 20.641 0.149 1 97.5 240 ASP A CA 1
ATOM 1784 C C . ASP A 1 240 ? 22.391 20 0.461 1 97.5 240 ASP A C 1
ATOM 1786 O O . ASP A 1 240 ? 23.438 20.422 -0.052 1 97.5 240 ASP A O 1
ATOM 1790 N N . CYS A 1 241 ? 22.328 19 1.352 1 98.12 241 CYS A N 1
ATOM 1791 C CA . CYS A 1 241 ? 23.531 18.359 1.866 1 98.12 241 CYS A CA 1
ATOM 1792 C C . CYS A 1 241 ? 23.859 17.078 1.097 1 98.12 241 CYS A C 1
ATOM 1794 O O . CYS A 1 241 ? 23.109 16.109 1.174 1 98.12 241 CYS A O 1
ATOM 1796 N N . VAL A 1 242 ? 24.953 17.047 0.403 1 97.12 242 VAL A N 1
ATOM 1797 C CA . VAL A 1 242 ? 25.344 15.859 -0.346 1 97.12 242 VAL A CA 1
ATOM 1798 C C . VAL A 1 242 ? 26.781 15.469 0.01 1 97.12 242 VAL A C 1
ATOM 1800 O O . VAL A 1 242 ? 27.703 16.281 -0.116 1 97.12 242 VAL A O 1
ATOM 1803 N N . CYS A 1 243 ? 26.938 14.297 0.469 1 97.88 243 CYS A N 1
ATOM 1804 C CA . CYS A 1 243 ? 28.219 13.75 0.87 1 97.88 243 CYS A CA 1
ATOM 1805 C C . CYS A 1 243 ? 28.516 12.445 0.134 1 97.88 243 CYS A C 1
ATOM 1807 O O . CYS A 1 243 ? 27.594 11.648 -0.108 1 97.88 243 CYS A O 1
ATOM 1809 N N . GLU A 1 244 ? 29.75 12.25 -0.256 1 96.12 244 GLU A N 1
ATOM 1810 C CA . GLU A 1 244 ? 30.125 11.039 -0.979 1 96.12 244 GLU A CA 1
ATOM 1811 C C . GLU A 1 244 ? 31.438 10.477 -0.462 1 96.12 244 GLU A C 1
ATOM 1813 O O . GLU A 1 244 ? 32.281 11.227 0.038 1 96.12 244 GLU A O 1
ATOM 1818 N N . GLY A 1 245 ? 31.562 9.242 -0.55 1 95.38 245 GLY A N 1
ATOM 1819 C CA . GLY A 1 245 ? 32.812 8.539 -0.247 1 95.38 245 GLY A CA 1
ATOM 1820 C C . GLY A 1 245 ? 33.031 7.312 -1.113 1 95.38 245 GLY A C 1
ATOM 1821 O O . GLY A 1 245 ? 32.062 6.629 -1.486 1 95.38 245 GLY A O 1
ATOM 1822 N N . TRP A 1 246 ? 34.344 7.066 -1.483 1 92.38 246 TRP A N 1
ATOM 1823 C CA . TRP A 1 246 ? 34.625 5.926 -2.348 1 92.38 246 TRP A CA 1
ATOM 1824 C C . TRP A 1 246 ? 36.094 5.508 -2.238 1 92.38 246 TRP A C 1
ATOM 1826 O O . TRP A 1 246 ? 36.906 6.238 -1.682 1 92.38 246 TRP A O 1
ATOM 1836 N N . GLY A 1 247 ? 36.375 4.27 -2.6 1 87.19 247 GLY A N 1
ATOM 1837 C CA . GLY A 1 247 ? 37.75 3.803 -2.76 1 87.19 247 GLY A CA 1
ATOM 1838 C C . GLY A 1 247 ? 38.469 3.652 -1.442 1 87.19 247 GLY A C 1
ATOM 1839 O O . GLY A 1 247 ? 37.969 3.002 -0.519 1 87.19 247 GLY A O 1
ATOM 1840 N N . ASP A 1 248 ? 39.75 4.355 -1.287 1 80.94 248 ASP A N 1
ATOM 1841 C CA . ASP A 1 248 ? 40.656 4.156 -0.162 1 80.94 248 ASP A CA 1
ATOM 1842 C C . ASP A 1 248 ? 40.625 5.352 0.786 1 80.94 248 ASP A C 1
ATOM 1844 O O . ASP A 1 248 ? 41.531 6.195 0.759 1 80.94 248 ASP A O 1
ATOM 1848 N N . PRO A 1 249 ? 39.562 5.406 1.631 1 86.06 249 PRO A N 1
ATOM 1849 C CA . PRO A 1 249 ? 38.438 6.094 1.002 1 86.06 249 PRO A CA 1
ATOM 1850 C C . PRO A 1 249 ? 38.719 7.574 0.749 1 86.06 249 PRO A C 1
ATOM 1852 O O . PRO A 1 249 ? 39.5 8.195 1.479 1 86.06 249 PRO A O 1
ATOM 1855 N N . HIS A 1 250 ? 38.219 8.094 -0.217 1 92.56 250 HIS A N 1
ATOM 1856 C CA . HIS A 1 250 ? 38.094 9.516 -0.523 1 92.56 250 HIS A CA 1
ATOM 1857 C C . HIS A 1 250 ? 36.719 10.047 -0.153 1 92.56 250 HIS A C 1
ATOM 1859 O O . HIS A 1 250 ? 35.719 9.344 -0.314 1 92.56 250 HIS A O 1
ATOM 1865 N N . TYR A 1 251 ? 36.75 11.242 0.384 1 95.81 251 TYR A N 1
ATOM 1866 C CA . TYR A 1 251 ? 35.5 11.836 0.825 1 95.81 251 TYR A CA 1
ATOM 1867 C C . TYR A 1 251 ? 35.281 13.195 0.171 1 95.81 251 TYR A C 1
ATOM 1869 O O . TYR A 1 251 ? 36.219 13.93 -0.097 1 95.81 251 TYR A O 1
ATOM 1877 N N . ILE A 1 252 ? 34.094 13.453 -0.108 1 96.44 252 ILE A N 1
ATOM 1878 C CA . ILE A 1 252 ? 33.594 14.805 -0.364 1 96.44 252 ILE A CA 1
ATOM 1879 C C . ILE A 1 252 ? 32.562 15.188 0.682 1 96.44 252 ILE A C 1
ATOM 1881 O O . ILE A 1 252 ? 31.531 14.523 0.814 1 96.44 252 ILE A O 1
ATOM 1885 N N . THR A 1 253 ? 32.812 16.25 1.417 1 98.12 253 THR A N 1
ATOM 1886 C CA . THR A 1 253 ? 31.938 16.672 2.506 1 98.12 253 THR A CA 1
ATOM 1887 C C . THR A 1 253 ? 30.672 17.312 1.962 1 98.12 253 THR A C 1
ATOM 1889 O O . THR A 1 253 ? 30.531 17.5 0.752 1 98.12 253 THR A O 1
ATOM 1892 N N . PHE A 1 254 ? 29.75 17.719 2.879 1 98.56 254 PHE A N 1
ATOM 1893 C CA . PHE A 1 254 ? 28.469 18.281 2.51 1 98.56 254 PHE A CA 1
ATOM 1894 C C . PHE A 1 254 ? 28.641 19.609 1.766 1 98.56 254 PHE A C 1
ATOM 1896 O O . PHE A 1 254 ? 27.812 19.969 0.93 1 98.56 254 PHE A O 1
ATOM 1903 N N . ASP A 1 255 ? 29.75 20.297 2.035 1 97.94 255 ASP A N 1
ATOM 1904 C CA . ASP A 1 255 ? 29.984 21.594 1.389 1 97.94 255 ASP A CA 1
ATOM 1905 C C . ASP A 1 255 ? 31.016 21.453 0.271 1 97.94 255 ASP A C 1
ATOM 1907 O O . ASP A 1 255 ? 31.469 22.469 -0.281 1 97.94 255 ASP A O 1
ATOM 1911 N N . GLY A 1 256 ? 31.469 20.188 0.01 1 96.25 256 GLY A N 1
ATOM 1912 C CA . GLY A 1 256 ? 32.219 19.953 -1.203 1 96.25 256 GLY A CA 1
ATOM 1913 C C . GLY A 1 256 ? 33.719 19.859 -0.959 1 96.25 256 GLY A C 1
ATOM 1914 O O . GLY A 1 256 ? 34.5 19.922 -1.9 1 96.25 256 GLY A O 1
ATOM 1915 N N . LEU A 1 257 ? 34.094 19.781 0.239 1 96.62 257 LEU A N 1
ATOM 1916 C CA . LEU A 1 257 ? 35.531 19.641 0.543 1 96.62 257 LEU A CA 1
ATOM 1917 C C . LEU A 1 257 ? 36 18.203 0.326 1 96.62 257 LEU A C 1
ATOM 1919 O O . LEU A 1 257 ? 35.375 17.266 0.809 1 96.62 257 LEU A O 1
ATOM 1923 N N . PHE A 1 258 ? 37.125 18.078 -0.433 1 95.44 258 PHE A N 1
ATOM 1924 C CA . PHE A 1 258 ? 37.688 16.766 -0.748 1 95.44 258 PHE A CA 1
ATOM 1925 C C . PHE A 1 258 ? 38.812 16.422 0.217 1 95.44 258 PHE A C 1
ATOM 1927 O O . PHE A 1 258 ? 39.656 17.266 0.528 1 95.44 258 PHE A O 1
ATOM 1934 N N . TYR A 1 259 ? 38.812 15.195 0.748 1 93.69 259 TYR A N 1
ATOM 1935 C CA . TYR A 1 259 ? 39.938 14.711 1.533 1 93.69 259 TYR A CA 1
ATOM 1936 C C . TYR A 1 259 ? 40 13.188 1.522 1 93.69 259 TYR A C 1
ATOM 1938 O O . TYR A 1 259 ? 39.062 12.523 1.086 1 93.69 259 TYR A O 1
ATOM 1946 N N . SER A 1 260 ? 41.094 12.594 1.901 1 91.5 260 SER A N 1
ATOM 1947 C CA . SER A 1 260 ? 41.25 11.148 1.999 1 91.5 260 SER A CA 1
ATOM 1948 C C . SER A 1 260 ? 41.594 10.727 3.428 1 91.5 260 SER A C 1
ATOM 1950 O O . SER A 1 260 ? 42.25 11.461 4.164 1 91.5 260 SER A O 1
ATOM 1952 N N . PHE A 1 261 ? 41.062 9.633 3.766 1 90.75 261 PHE A N 1
ATOM 1953 C CA . PHE A 1 261 ? 41.25 9.125 5.121 1 90.75 261 PHE A CA 1
ATOM 1954 C C . PHE A 1 261 ? 41.281 7.602 5.125 1 90.75 261 PHE A C 1
ATOM 1956 O O . PHE A 1 261 ? 40.375 6.941 4.672 1 90.75 261 PHE A O 1
ATOM 1963 N N . GLN A 1 262 ? 42.344 7.004 5.738 1 86.5 262 GLN A N 1
ATOM 1964 C CA . GLN A 1 262 ? 42.594 5.57 5.629 1 86.5 262 GLN A CA 1
ATOM 1965 C C . GLN A 1 262 ? 42.344 4.863 6.957 1 86.5 262 GLN A C 1
ATOM 1967 O O . GLN A 1 262 ? 42.938 3.818 7.234 1 86.5 262 GLN A O 1
ATOM 1972 N N . GLY A 1 263 ? 41.438 5.426 7.723 1 87.69 263 GLY A N 1
ATOM 1973 C CA . GLY A 1 263 ? 41.094 4.742 8.961 1 87.69 263 GLY A CA 1
ATOM 1974 C C . GLY A 1 263 ? 40.406 3.418 8.727 1 87.69 263 GLY A C 1
ATOM 1975 O O . GLY A 1 263 ? 39.688 3.25 7.738 1 87.69 263 GLY A O 1
ATOM 1976 N N . ASN A 1 264 ? 40.562 2.447 9.688 1 89 264 ASN A N 1
ATOM 1977 C CA . ASN A 1 264 ? 40 1.114 9.516 1 89 264 ASN A CA 1
ATOM 1978 C C . ASN A 1 264 ? 39.094 0.73 10.688 1 89 264 ASN A C 1
ATOM 1980 O O . ASN A 1 264 ? 39.125 -0.405 11.164 1 89 264 ASN A O 1
ATOM 1984 N N . CYS A 1 265 ? 38.344 1.6 11.164 1 92.81 265 CYS A N 1
ATOM 1985 C CA . CYS A 1 265 ? 37.344 1.397 12.211 1 92.81 265 CYS A CA 1
ATOM 1986 C C . CYS A 1 265 ? 35.969 1.854 11.75 1 92.81 265 CYS A C 1
ATOM 1988 O O . CYS A 1 265 ? 35.75 2.062 10.555 1 92.81 265 CYS A O 1
ATOM 1990 N N . THR A 1 266 ? 35.062 1.78 12.672 1 95.19 266 THR A N 1
ATOM 1991 C CA . THR A 1 266 ? 33.75 2.371 12.414 1 95.19 266 THR A CA 1
ATOM 1992 C C . THR A 1 266 ? 33.688 3.814 12.906 1 95.19 266 THR A C 1
ATOM 1994 O O . THR A 1 266 ? 34.094 4.105 14.039 1 95.19 266 THR A O 1
ATOM 1997 N N . TYR A 1 267 ? 33.281 4.715 12.023 1 96.06 267 TYR A N 1
ATOM 1998 C CA . TYR A 1 267 ? 33.312 6.141 12.328 1 96.06 267 TYR A CA 1
ATOM 1999 C C . TYR A 1 267 ? 31.953 6.781 12.133 1 96.06 267 TYR A C 1
ATOM 2001 O O . TYR A 1 267 ? 31.094 6.238 11.438 1 96.06 267 TYR A O 1
ATOM 2009 N N . VAL A 1 268 ? 31.797 7.895 12.789 1 97.25 268 VAL A N 1
ATOM 2010 C CA . VAL A 1 268 ? 30.609 8.703 12.578 1 97.25 268 VAL A CA 1
ATOM 2011 C C . VAL A 1 268 ? 30.719 9.453 11.25 1 97.25 268 VAL A C 1
ATOM 2013 O O . VAL A 1 268 ? 31.578 10.32 11.086 1 97.25 268 VAL A O 1
ATOM 2016 N N . LEU A 1 269 ? 29.922 9.078 10.328 1 98.19 269 LEU A N 1
ATOM 2017 C CA . LEU A 1 269 ? 29.875 9.766 9.047 1 98.19 269 LEU A CA 1
ATOM 2018 C C . LEU A 1 269 ? 29.078 11.062 9.148 1 98.19 269 LEU A C 1
ATOM 2020 O O . LEU A 1 269 ? 29.516 12.102 8.648 1 98.19 269 LEU A O 1
ATOM 2024 N N . MET A 1 270 ? 27.938 10.977 9.812 1 98.44 270 MET A N 1
ATOM 2025 C CA . MET A 1 270 ? 27.078 12.133 10.055 1 98.44 270 MET A CA 1
ATOM 2026 C C . MET A 1 270 ? 26.234 11.938 11.305 1 98.44 270 MET A C 1
ATOM 2028 O O . MET A 1 270 ? 25.688 10.852 11.531 1 98.44 270 MET A O 1
ATOM 2032 N N . GLU A 1 271 ? 26.125 12.859 12.156 1 97.75 271 GLU A N 1
ATOM 2033 C CA . GLU A 1 271 ? 25.172 12.914 13.258 1 97.75 271 GLU A CA 1
ATOM 2034 C C . GLU A 1 271 ? 24.641 14.328 13.453 1 97.75 271 GLU A C 1
ATOM 2036 O O . GLU A 1 271 ? 25.297 15.305 13.102 1 97.75 271 GLU A O 1
ATOM 2041 N N . GLU A 1 272 ? 23.531 14.406 13.922 1 97.81 272 GLU A N 1
ATOM 2042 C CA . GLU A 1 272 ? 22.922 15.703 14.188 1 97.81 272 GLU A CA 1
ATOM 2043 C C . GLU A 1 272 ? 23.594 16.391 15.375 1 97.81 272 GLU A C 1
ATOM 2045 O O . GLU A 1 272 ? 23.844 15.766 16.406 1 97.81 272 GLU A O 1
ATOM 2050 N N . MET A 1 273 ? 23.969 17.641 15.172 1 96.25 273 MET A N 1
ATOM 2051 C CA . MET A 1 273 ? 24.453 18.422 16.312 1 96.25 273 MET A CA 1
ATOM 2052 C C . MET A 1 273 ? 23.391 18.547 17.391 1 96.25 273 MET A C 1
ATOM 2054 O O . MET A 1 273 ? 23.688 18.422 18.578 1 96.25 273 MET A O 1
ATOM 2058 N N . TRP A 1 274 ? 22.203 18.828 16.875 1 95 274 TRP A N 1
ATOM 2059 C CA . TRP A 1 274 ? 21 18.797 17.688 1 95 274 TRP A CA 1
ATOM 2060 C C . TRP A 1 274 ? 20.062 17.688 17.25 1 95 274 TRP A C 1
ATOM 2062 O O . TRP A 1 274 ? 19.516 17.734 16.141 1 95 274 TRP A O 1
ATOM 2072 N N . PRO A 1 275 ? 19.891 16.688 18.062 1 94.5 275 PRO A N 1
ATOM 2073 C CA . PRO A 1 275 ? 19.172 15.477 17.656 1 94.5 275 PRO A CA 1
ATOM 2074 C C . PRO A 1 275 ? 17.688 15.734 17.422 1 94.5 275 PRO A C 1
ATOM 2076 O O . PRO A 1 275 ? 16.844 15.219 18.156 1 94.5 275 PRO A O 1
ATOM 2079 N N . ARG A 1 276 ? 17.266 16.312 16.391 1 94.81 276 ARG A N 1
ATOM 2080 C CA . ARG A 1 276 ? 15.891 16.625 16.031 1 94.81 276 ARG A CA 1
ATOM 2081 C C . ARG A 1 276 ? 15.164 15.383 15.516 1 94.81 276 ARG A C 1
ATOM 2083 O O . ARG A 1 276 ? 13.992 15.172 15.812 1 94.81 276 ARG A O 1
ATOM 2090 N N . HIS A 1 277 ? 15.781 14.594 14.766 1 96.12 277 HIS A N 1
ATOM 2091 C CA . HIS A 1 277 ? 15.164 13.453 14.102 1 96.12 277 HIS A CA 1
ATOM 2092 C C . HIS A 1 277 ? 15.719 12.133 14.625 1 96.12 277 HIS A C 1
ATOM 2094 O O . HIS A 1 277 ? 15.266 11.062 14.219 1 96.12 277 HIS A O 1
ATOM 2100 N N . GLN A 1 278 ? 16.656 12.18 15.539 1 96.19 278 GLN A N 1
ATOM 2101 C CA . GLN A 1 278 ? 17.344 10.977 16 1 96.19 278 GLN A CA 1
ATOM 2102 C C . GLN A 1 278 ? 17.906 10.18 14.836 1 96.19 278 GLN A C 1
ATOM 2104 O O . GLN A 1 278 ? 17.641 8.984 14.711 1 96.19 278 GLN A O 1
ATOM 2109 N N . PHE A 1 279 ? 18.609 10.812 14.039 1 97.31 279 PHE A N 1
ATOM 2110 C CA . PHE A 1 279 ? 19.156 10.273 12.805 1 97.31 279 PHE A CA 1
ATOM 2111 C C . PHE A 1 279 ? 20.688 10.312 12.828 1 97.31 279 PHE A C 1
ATOM 2113 O O . PHE A 1 279 ? 21.281 11.359 13.117 1 97.31 279 PHE A O 1
ATOM 2120 N N . LYS A 1 280 ? 21.375 9.164 12.594 1 97.69 280 LYS A N 1
ATOM 2121 C CA . LYS A 1 280 ? 22.828 9.031 12.578 1 97.69 280 LYS A CA 1
ATOM 2122 C C . LYS A 1 280 ? 23.281 8.062 11.492 1 97.69 280 LYS A C 1
ATOM 2124 O O . LYS A 1 280 ? 22.578 7.086 11.195 1 97.69 280 LYS A O 1
ATOM 2129 N N . ILE A 1 281 ? 24.438 8.328 10.898 1 98.56 281 ILE A N 1
ATOM 2130 C CA . ILE A 1 281 ? 25.016 7.441 9.891 1 98.56 281 ILE A CA 1
ATOM 2131 C C . ILE A 1 281 ? 26.453 7.105 10.273 1 98.56 281 ILE A C 1
ATOM 2133 O O . ILE A 1 281 ? 27.234 7.992 10.617 1 98.56 281 ILE A O 1
ATOM 2137 N N . TYR A 1 282 ? 26.797 5.848 10.203 1 97.81 282 TYR A N 1
ATOM 2138 C CA . TYR A 1 282 ? 28.156 5.379 10.453 1 97.81 282 TYR A CA 1
ATOM 2139 C C . TYR A 1 282 ? 28.75 4.746 9.203 1 97.81 282 TYR A C 1
ATOM 2141 O O . TYR A 1 282 ? 28.016 4.281 8.32 1 97.81 282 TYR A O 1
ATOM 2149 N N . ILE A 1 283 ? 29.984 4.781 9.117 1 97.06 283 ILE A N 1
ATOM 2150 C CA . ILE A 1 283 ? 30.719 4.086 8.062 1 97.06 283 ILE A CA 1
ATOM 2151 C C . ILE A 1 283 ? 31.688 3.082 8.68 1 97.06 283 ILE A C 1
ATOM 2153 O O . ILE A 1 283 ? 32.375 3.398 9.648 1 97.06 283 ILE A O 1
ATOM 2157 N N . ASP A 1 284 ? 31.656 1.913 8.227 1 94.69 284 ASP A N 1
ATOM 2158 C CA . ASP A 1 284 ? 32.531 0.832 8.672 1 94.69 284 ASP A CA 1
ATOM 2159 C C . ASP A 1 284 ? 33.656 0.582 7.668 1 94.69 284 ASP A C 1
ATOM 2161 O O . ASP A 1 284 ? 33.438 -0.01 6.609 1 94.69 284 ASP A O 1
ATOM 2165 N N . ASN A 1 285 ? 34.812 1.001 8.047 1 92.06 285 ASN A N 1
ATOM 2166 C CA . ASN A 1 285 ? 36 0.826 7.199 1 92.06 285 ASN A CA 1
ATOM 2167 C C . ASN A 1 285 ? 36.844 -0.368 7.645 1 92.06 285 ASN A C 1
ATOM 2169 O O . ASN A 1 285 ? 37 -0.605 8.844 1 92.06 285 ASN A O 1
ATOM 2173 N N . VAL A 1 286 ? 37.344 -1.062 6.684 1 88.69 286 VAL A N 1
ATOM 2174 C CA . VAL A 1 286 ? 38.25 -2.182 6.934 1 88.69 286 VAL A CA 1
ATOM 2175 C C . VAL A 1 286 ? 39.375 -2.154 5.93 1 88.69 286 VAL A C 1
ATOM 2177 O O . VAL A 1 286 ? 39.344 -1.396 4.957 1 88.69 286 VAL A O 1
ATOM 2180 N N . ASN A 1 287 ? 40.375 -2.934 6.215 1 84.31 287 ASN A N 1
ATOM 2181 C CA . ASN A 1 287 ? 41.438 -3.066 5.215 1 84.31 287 ASN A CA 1
ATOM 2182 C C . ASN A 1 287 ? 40.906 -3.738 3.943 1 84.31 287 ASN A C 1
ATOM 2184 O O . ASN A 1 287 ? 40.312 -4.801 4.008 1 84.31 287 ASN A O 1
ATOM 2188 N N . CYS A 1 288 ? 41.094 -3.102 2.842 1 78 288 CYS A N 1
ATOM 2189 C CA . CYS A 1 288 ? 40.594 -3.641 1.578 1 78 288 CYS A CA 1
ATOM 2190 C C . CYS A 1 288 ? 41.25 -4.996 1.285 1 78 288 CYS A C 1
ATOM 2192 O O . CYS A 1 288 ? 40.531 -5.934 0.882 1 78 288 CYS A O 1
ATOM 2194 N N . ASP A 1 289 ? 42.438 -5.016 1.273 1 74.25 289 ASP A N 1
ATOM 2195 C CA . ASP A 1 289 ? 43.281 -6.199 1.127 1 74.25 289 ASP A CA 1
ATOM 2196 C C . ASP A 1 289 ? 44.156 -6.418 2.367 1 74.25 289 ASP A C 1
ATOM 2198 O O . ASP A 1 289 ? 44.781 -5.488 2.854 1 74.25 289 ASP A O 1
ATOM 2202 N N . PRO A 1 290 ? 44.094 -7.547 2.941 1 70.31 290 PRO A N 1
ATOM 2203 C CA . PRO A 1 290 ? 44.875 -7.805 4.16 1 70.31 290 PRO A CA 1
ATOM 2204 C C . PRO A 1 290 ? 46.344 -7.531 3.979 1 70.31 290 PRO A C 1
ATOM 2206 O O . PRO A 1 290 ? 47.062 -7.273 4.957 1 70.31 290 PRO A O 1
ATOM 2209 N N . THR A 1 291 ? 46.781 -7.574 2.742 1 72 291 THR A N 1
ATOM 2210 C CA . THR A 1 291 ? 48.219 -7.438 2.512 1 72 291 THR A CA 1
ATOM 2211 C C . THR A 1 291 ? 48.594 -5.973 2.281 1 72 291 THR A C 1
ATOM 2213 O O . THR A 1 291 ? 49.781 -5.633 2.221 1 72 291 THR A O 1
ATOM 2216 N N . GLU A 1 292 ? 47.562 -5.141 2.146 1 73.81 292 GLU A N 1
ATOM 2217 C CA . GLU A 1 292 ? 47.812 -3.738 1.843 1 73.81 292 GLU A CA 1
ATOM 2218 C C . GLU A 1 292 ? 47.312 -2.824 2.955 1 73.81 292 GLU A C 1
ATOM 2220 O O . GLU A 1 292 ? 46.406 -3.188 3.699 1 73.81 292 GLU A O 1
ATOM 2225 N N . ASP A 1 293 ? 47.969 -1.667 3.074 1 71.44 293 ASP A N 1
ATOM 2226 C CA . ASP A 1 293 ? 47.625 -0.725 4.137 1 71.44 293 ASP A CA 1
ATOM 2227 C C . ASP A 1 293 ? 46.594 0.312 3.65 1 71.44 293 ASP A C 1
ATOM 2229 O O . ASP A 1 293 ? 46.812 1.516 3.818 1 71.44 293 ASP A O 1
ATOM 2233 N N . VAL A 1 294 ? 45.688 -0.101 2.883 1 78.75 294 VAL A N 1
ATOM 2234 C CA . VAL A 1 294 ? 44.625 0.803 2.432 1 78.75 294 VAL A CA 1
ATOM 2235 C C . VAL A 1 294 ? 43.281 0.309 2.932 1 78.75 294 VAL A C 1
ATOM 2237 O O . VAL A 1 294 ? 43.031 -0.898 3.023 1 78.75 294 VAL A O 1
ATOM 2240 N N . SER A 1 295 ? 42.469 1.277 3.357 1 87 295 SER A N 1
ATOM 2241 C CA . SER A 1 295 ? 41.156 0.941 3.895 1 87 295 SER A CA 1
ATOM 2242 C C . SER A 1 295 ? 40.062 1.169 2.857 1 87 295 SER A C 1
ATOM 2244 O O . SER A 1 295 ? 40.25 1.943 1.915 1 87 295 SER A O 1
ATOM 2246 N N . CYS A 1 296 ? 39 0.413 2.947 1 87.69 296 CYS A N 1
ATOM 2247 C CA . CYS A 1 296 ? 37.812 0.565 2.107 1 87.69 296 CYS A CA 1
ATOM 2248 C C . CYS A 1 296 ? 36.531 0.483 2.939 1 87.69 296 CYS A C 1
ATOM 2250 O O . CYS A 1 296 ? 36.531 -0.16 3.99 1 87.69 296 CYS A O 1
ATOM 2252 N N . PRO A 1 297 ? 35.531 1.189 2.482 1 91.75 297 PRO A N 1
ATOM 2253 C CA . PRO A 1 297 ? 34.25 1.08 3.201 1 91.75 297 PRO A CA 1
ATOM 2254 C C . PRO A 1 297 ? 33.594 -0.272 2.996 1 91.75 297 PRO A C 1
ATOM 2256 O O . PRO A 1 297 ? 33.25 -0.636 1.863 1 91.75 297 PRO A O 1
ATOM 2259 N N . ARG A 1 298 ? 33.312 -0.992 4.059 1 92.81 298 ARG A N 1
ATOM 2260 C CA . ARG A 1 298 ? 32.656 -2.297 4.016 1 92.81 298 ARG A CA 1
ATOM 2261 C C . ARG A 1 298 ? 31.156 -2.16 4.16 1 92.81 298 ARG A C 1
ATOM 2263 O O . ARG A 1 298 ? 30.391 -2.922 3.555 1 92.81 298 ARG A O 1
ATOM 2270 N N . ALA A 1 299 ? 30.797 -1.212 5.051 1 95.81 299 ALA A N 1
ATOM 2271 C CA . ALA A 1 299 ? 29.359 -1.072 5.305 1 95.81 299 ALA A CA 1
ATOM 2272 C C . ALA A 1 299 ? 29.016 0.354 5.727 1 95.81 299 ALA A C 1
ATOM 2274 O O . ALA A 1 299 ? 29.875 1.083 6.23 1 95.81 299 ALA A O 1
ATOM 2275 N N . ILE A 1 300 ? 27.828 0.723 5.406 1 97.88 300 ILE A N 1
ATOM 2276 C CA . ILE A 1 300 ? 27.25 1.958 5.934 1 97.88 300 ILE A CA 1
ATOM 2277 C C . ILE A 1 300 ? 26.078 1.633 6.84 1 97.88 300 ILE A C 1
ATOM 2279 O O . ILE A 1 300 ? 25.266 0.762 6.523 1 97.88 300 ILE A O 1
ATOM 2283 N N . ILE A 1 301 ? 26.047 2.207 8.008 1 97.69 301 ILE A N 1
ATOM 2284 C CA . ILE A 1 301 ? 25.047 1.922 9.023 1 97.69 301 ILE A CA 1
ATOM 2285 C C . ILE A 1 301 ? 24.172 3.156 9.242 1 97.69 301 ILE A C 1
ATOM 2287 O O . ILE A 1 301 ? 24.672 4.211 9.656 1 97.69 301 ILE A O 1
ATOM 2291 N N . VAL A 1 302 ? 22.906 3.01 8.984 1 98 302 VAL A N 1
ATOM 2292 C CA . VAL A 1 302 ? 21.953 4.102 9.148 1 98 302 VAL A CA 1
ATOM 2293 C C . VAL A 1 302 ? 21.078 3.85 10.383 1 98 302 VAL A C 1
ATOM 2295 O O . VAL A 1 302 ? 20.375 2.842 10.453 1 98 302 VAL A O 1
ATOM 2298 N N . SER A 1 303 ? 21.172 4.738 11.312 1 96.62 303 SER A N 1
ATOM 2299 C CA . SER A 1 303 ? 20.344 4.688 12.523 1 96.62 303 SER A CA 1
ATOM 2300 C C . SER A 1 303 ? 19.281 5.773 12.508 1 96.62 303 SER A C 1
ATOM 2302 O O . SER A 1 303 ? 19.594 6.965 12.516 1 96.62 303 SER A O 1
ATOM 2304 N N . TYR A 1 304 ? 18.062 5.379 12.469 1 96 304 TYR A N 1
ATOM 2305 C CA . TYR A 1 304 ? 16.906 6.281 12.453 1 96 304 TYR A CA 1
ATOM 2306 C C . TYR A 1 304 ? 15.883 5.875 13.508 1 96 304 TYR A C 1
ATOM 2308 O O . TYR A 1 304 ? 15.203 4.855 13.359 1 96 304 TYR A O 1
ATOM 2316 N N . ARG A 1 305 ? 15.789 6.68 14.523 1 93 305 ARG A N 1
ATOM 2317 C CA . ARG A 1 305 ? 14.922 6.375 15.648 1 93 305 ARG A CA 1
ATOM 2318 C C . ARG A 1 305 ? 15.227 4.992 16.219 1 93 305 ARG A C 1
ATOM 2320 O O . ARG A 1 305 ? 16.359 4.719 16.625 1 93 305 ARG A O 1
ATOM 2327 N N . SER A 1 306 ? 14.281 4.09 16.125 1 90.69 306 SER A N 1
ATOM 2328 C CA . SER A 1 306 ? 14.492 2.777 16.734 1 90.69 306 SER A CA 1
ATOM 2329 C C . SER A 1 306 ? 14.977 1.766 15.695 1 90.69 306 SER A C 1
ATOM 2331 O O . SER A 1 306 ? 15.219 0.602 16.031 1 90.69 306 SER A O 1
ATOM 2333 N N . THR A 1 307 ? 15.258 2.182 14.562 1 92.31 307 THR A N 1
ATOM 2334 C CA . THR A 1 307 ? 15.609 1.26 13.484 1 92.31 307 THR A CA 1
ATOM 2335 C C . THR A 1 307 ? 17.062 1.447 13.07 1 92.31 307 THR A C 1
ATOM 2337 O O . THR A 1 307 ? 17.531 2.578 12.906 1 92.31 307 THR A O 1
ATOM 2340 N N . VAL A 1 308 ? 17.812 0.351 12.953 1 96 308 VAL A N 1
ATOM 2341 C CA . VAL A 1 308 ? 19.203 0.383 12.484 1 96 308 VAL A CA 1
ATOM 2342 C C . VAL A 1 308 ? 19.344 -0.505 11.25 1 96 308 VAL A C 1
ATOM 2344 O O . VAL A 1 308 ? 19.094 -1.709 11.312 1 96 308 VAL A O 1
ATOM 2347 N N . ILE A 1 309 ? 19.719 0.038 10.156 1 97.69 309 ILE A N 1
ATOM 2348 C CA . ILE A 1 309 ? 19.891 -0.697 8.906 1 97.69 309 ILE A CA 1
ATOM 2349 C C . ILE A 1 309 ? 21.344 -0.628 8.453 1 97.69 309 ILE A C 1
ATOM 2351 O O . ILE A 1 309 ? 21.938 0.453 8.406 1 97.69 309 ILE A O 1
ATOM 2355 N N . THR A 1 310 ? 21.906 -1.753 8.164 1 97.94 310 THR A N 1
ATOM 2356 C CA . THR A 1 310 ? 23.281 -1.851 7.68 1 97.94 310 THR A CA 1
ATOM 2357 C C . THR A 1 310 ? 23.312 -2.287 6.215 1 97.94 310 THR A C 1
ATOM 2359 O O . THR A 1 310 ? 22.719 -3.309 5.855 1 97.94 310 THR A O 1
ATOM 2362 N N . LEU A 1 311 ? 23.875 -1.551 5.379 1 98.06 311 LEU A N 1
ATOM 2363 C CA . LEU A 1 311 ? 24.172 -1.929 4 1 98.06 311 LEU A CA 1
ATOM 2364 C C . LEU A 1 311 ? 25.625 -2.354 3.852 1 98.06 311 LEU A C 1
ATOM 2366 O O . LEU A 1 311 ? 26.531 -1.547 4.051 1 98.06 311 LEU A O 1
ATOM 2370 N N . LYS A 1 312 ? 25.797 -3.559 3.438 1 96.19 312 LYS A N 1
ATOM 2371 C CA . LYS A 1 312 ? 27.125 -4.164 3.488 1 96.19 312 LYS A CA 1
ATOM 2372 C C . LYS A 1 312 ? 27.5 -4.766 2.139 1 96.19 312 LYS A C 1
ATOM 2374 O O . LYS A 1 312 ? 26.641 -5.277 1.416 1 96.19 312 LYS A O 1
ATOM 2379 N N . ASN A 1 313 ? 28.766 -4.605 1.778 1 93.56 313 ASN A N 1
ATOM 2380 C CA . ASN A 1 313 ? 29.359 -5.297 0.642 1 93.56 313 ASN A CA 1
ATOM 2381 C C . ASN A 1 313 ? 30.422 -6.305 1.093 1 93.56 313 ASN A C 1
ATOM 2383 O O . ASN A 1 313 ? 31.438 -5.926 1.665 1 93.56 313 ASN A O 1
ATOM 2387 N N . HIS A 1 314 ? 30.203 -7.562 0.785 1 90.69 314 HIS A N 1
ATOM 2388 C CA . HIS A 1 314 ? 31.078 -8.625 1.268 1 90.69 314 HIS A CA 1
ATOM 2389 C C . HIS A 1 314 ? 32.312 -8.773 0.373 1 90.69 314 HIS A C 1
ATOM 2391 O O . HIS A 1 314 ? 33.281 -9.383 0.774 1 90.69 314 HIS A O 1
ATOM 2397 N N . ASN A 1 315 ? 32.188 -8.305 -0.792 1 86.06 315 ASN A N 1
ATOM 2398 C CA . ASN A 1 315 ? 33.312 -8.359 -1.729 1 86.06 315 ASN A CA 1
ATOM 2399 C C . ASN A 1 315 ? 33.844 -6.961 -2.027 1 86.06 315 ASN A C 1
ATOM 2401 O O . ASN A 1 315 ? 33.25 -6.215 -2.809 1 86.06 315 ASN A O 1
ATOM 2405 N N . LEU A 1 316 ? 34.969 -6.688 -1.558 1 78.88 316 LEU A N 1
ATOM 2406 C CA . LEU A 1 316 ? 35.5 -5.332 -1.645 1 78.88 316 LEU A CA 1
ATOM 2407 C C . LEU A 1 316 ? 36.406 -5.172 -2.863 1 78.88 316 LEU A C 1
ATOM 2409 O O . LEU A 1 316 ? 36.812 -4.062 -3.193 1 78.88 316 LEU A O 1
ATOM 2413 N N . ILE A 1 317 ? 36.875 -6.254 -3.521 1 70.69 317 ILE A N 1
ATOM 2414 C CA . ILE A 1 317 ? 37.812 -6.195 -4.629 1 70.69 317 ILE A CA 1
ATOM 2415 C C . ILE A 1 317 ? 37.188 -6.816 -5.875 1 70.69 317 ILE A C 1
ATOM 2417 O O . ILE A 1 317 ? 37.906 -7.188 -6.812 1 70.69 317 ILE A O 1
ATOM 2421 N N . GLY A 1 318 ? 35.938 -6.828 -6.031 1 72.94 318 GLY A N 1
ATOM 2422 C CA . GLY A 1 318 ? 35.312 -7.477 -7.176 1 72.94 318 GLY A CA 1
ATOM 2423 C C . GLY A 1 318 ? 33.844 -7.16 -7.312 1 72.94 318 GLY A C 1
ATOM 2424 O O . GLY A 1 318 ? 33.406 -6.027 -7.082 1 72.94 318 GLY A O 1
ATOM 2425 N N . ALA A 1 319 ? 33.188 -8.219 -7.844 1 76.56 319 ALA A N 1
ATOM 2426 C CA . ALA A 1 319 ? 31.75 -8.078 -8.102 1 76.56 319 ALA A CA 1
ATOM 2427 C C . ALA A 1 319 ? 30.984 -7.828 -6.809 1 76.56 319 ALA A C 1
ATOM 2429 O O . ALA A 1 319 ? 31.328 -8.383 -5.762 1 76.56 319 ALA A O 1
ATOM 2430 N N . ALA A 1 320 ? 30.016 -7.035 -6.91 1 82.69 320 ALA A N 1
ATOM 2431 C CA . ALA A 1 320 ? 29.203 -6.645 -5.758 1 82.69 320 ALA A CA 1
ATOM 2432 C C . ALA A 1 320 ? 28.578 -7.859 -5.086 1 82.69 320 ALA A C 1
ATOM 2434 O O . ALA A 1 320 ? 28.016 -8.727 -5.762 1 82.69 320 ALA A O 1
ATOM 2435 N N . GLN A 1 321 ? 28.781 -8.016 -3.809 1 90.88 321 GLN A N 1
ATOM 2436 C CA . GLN A 1 321 ? 28.062 -8.93 -2.934 1 90.88 321 GLN A CA 1
ATOM 2437 C C . GLN A 1 321 ? 27.375 -8.18 -1.797 1 90.88 321 GLN A C 1
ATOM 2439 O O . GLN A 1 321 ? 27.906 -8.109 -0.685 1 90.88 321 GLN A O 1
ATOM 2444 N N . LEU A 1 322 ? 26.219 -7.777 -2.15 1 94.94 322 LEU A N 1
ATOM 2445 C CA . LEU A 1 322 ? 25.547 -6.805 -1.298 1 94.94 322 LEU A CA 1
ATOM 2446 C C . LEU A 1 322 ? 24.562 -7.492 -0.363 1 94.94 322 LEU A C 1
ATOM 2448 O O . LEU A 1 322 ? 23.906 -8.469 -0.75 1 94.94 322 LEU A O 1
ATOM 2452 N N . GLU A 1 323 ? 24.484 -6.992 0.879 1 96.44 323 GLU A N 1
ATOM 2453 C CA . GLU A 1 323 ? 23.547 -7.48 1.884 1 96.44 323 GLU A CA 1
ATOM 2454 C C . GLU A 1 323 ? 23.047 -6.344 2.766 1 96.44 323 GLU A C 1
ATOM 2456 O O . GLU A 1 323 ? 23.828 -5.496 3.203 1 96.44 323 GLU A O 1
ATOM 2461 N N . ALA A 1 324 ? 21.766 -6.316 2.912 1 97.44 324 ALA A N 1
ATOM 2462 C CA . ALA A 1 324 ? 21.172 -5.383 3.869 1 97.44 324 ALA A CA 1
ATOM 2463 C C . ALA A 1 324 ? 20.766 -6.102 5.152 1 97.44 324 ALA A C 1
ATOM 2465 O O . ALA A 1 324 ? 20.25 -7.223 5.105 1 97.44 324 ALA A O 1
ATOM 2466 N N . LEU A 1 325 ? 21.031 -5.426 6.332 1 97.25 325 LEU A N 1
ATOM 2467 C CA . LEU A 1 325 ? 20.672 -5.977 7.633 1 97.25 325 LEU A CA 1
ATOM 2468 C C . LEU A 1 325 ? 19.828 -4.992 8.43 1 97.25 325 LEU A C 1
ATOM 2470 O O . LEU A 1 325 ? 20.047 -3.783 8.375 1 97.25 325 LEU A O 1
ATOM 2474 N N . ILE A 1 326 ? 18.828 -5.531 9.039 1 93.62 326 ILE A N 1
ATOM 2475 C CA . ILE A 1 326 ? 18.047 -4.746 10 1 93.62 326 ILE A CA 1
ATOM 2476 C C . ILE A 1 326 ? 18.203 -5.34 11.398 1 93.62 326 ILE A C 1
ATOM 2478 O O . ILE A 1 326 ? 17.875 -6.508 11.625 1 93.62 326 ILE A O 1
ATOM 2482 N N . ASP A 1 327 ? 18.797 -4.586 12.266 1 87.69 327 ASP A N 1
ATOM 2483 C CA . ASP A 1 327 ? 19.078 -5.039 13.625 1 87.69 327 ASP A CA 1
ATOM 2484 C C . ASP A 1 327 ? 19.875 -6.34 13.617 1 87.69 327 ASP A C 1
ATOM 2486 O O . ASP A 1 327 ? 19.562 -7.273 14.359 1 87.69 327 ASP A O 1
ATOM 2490 N N . GLY A 1 328 ? 20.719 -6.523 12.633 1 88.81 328 GLY A N 1
ATOM 2491 C CA . GLY A 1 328 ? 21.656 -7.637 12.57 1 88.81 328 GLY A CA 1
ATOM 2492 C C . GLY A 1 328 ? 21.125 -8.828 11.797 1 88.81 328 GLY A C 1
ATOM 2493 O O . GLY A 1 328 ? 21.844 -9.812 11.586 1 88.81 328 GLY A O 1
ATOM 2494 N N . VAL A 1 329 ? 19.891 -8.695 11.359 1 93.06 329 VAL A N 1
ATOM 2495 C CA . VAL A 1 329 ? 19.266 -9.797 10.641 1 93.06 329 VAL A CA 1
ATOM 2496 C C . VAL A 1 329 ? 19.156 -9.445 9.156 1 93.06 329 VAL A C 1
ATOM 2498 O O . VAL A 1 329 ? 18.797 -8.32 8.805 1 93.06 329 VAL A O 1
ATOM 2501 N N . SER A 1 330 ? 19.5 -10.492 8.406 1 94 330 SER A N 1
ATOM 2502 C CA . SER A 1 330 ? 19.469 -10.266 6.965 1 94 330 SER A CA 1
ATOM 2503 C C . SER A 1 330 ? 18.078 -9.844 6.508 1 94 330 SER A C 1
ATOM 2505 O O . SER A 1 330 ? 17.078 -10.414 6.949 1 94 330 SER A O 1
ATOM 2507 N N . LEU A 1 331 ? 18.062 -8.922 5.688 1 92.56 331 LEU A N 1
ATOM 2508 C CA . LEU A 1 331 ? 16.828 -8.328 5.184 1 92.56 331 LEU A CA 1
ATOM 2509 C C . LEU A 1 331 ? 16.594 -8.711 3.727 1 92.56 331 LEU A C 1
ATOM 2511 O O . LEU A 1 331 ? 17.484 -8.555 2.889 1 92.56 331 LEU A O 1
ATOM 2515 N N . ARG A 1 332 ? 15.469 -9.289 3.514 1 89.5 332 ARG A N 1
ATOM 2516 C CA . ARG A 1 332 ? 15.102 -9.555 2.125 1 89.5 332 ARG A CA 1
ATOM 2517 C C . ARG A 1 332 ? 14.719 -8.266 1.405 1 89.5 332 ARG A C 1
ATOM 2519 O O . ARG A 1 332 ? 13.938 -7.465 1.923 1 89.5 332 ARG A O 1
ATOM 2526 N N . LEU A 1 333 ? 15.266 -8.07 0.186 1 92.81 333 LEU A N 1
ATOM 2527 C CA . LEU A 1 333 ? 14.984 -6.859 -0.584 1 92.81 333 LEU A CA 1
ATOM 2528 C C . LEU A 1 333 ? 14.055 -7.168 -1.752 1 92.81 333 LEU A C 1
ATOM 2530 O O . LEU A 1 333 ? 14.086 -8.266 -2.307 1 92.81 333 LEU A O 1
ATOM 2534 N N . PRO A 1 334 ? 13.227 -6.242 -2.057 1 92.56 334 PRO A N 1
ATOM 2535 C CA . PRO A 1 334 ? 13.07 -4.891 -1.51 1 92.56 334 PRO A CA 1
ATOM 2536 C C . PRO A 1 334 ? 12.391 -4.883 -0.142 1 92.56 334 PRO A C 1
ATOM 2538 O O . PRO A 1 334 ? 11.641 -5.805 0.182 1 92.56 334 PRO A O 1
ATOM 2541 N N . PHE A 1 335 ? 12.711 -3.865 0.572 1 92.62 335 PHE A N 1
ATOM 2542 C CA . PHE A 1 335 ? 12.172 -3.699 1.916 1 92.62 335 PHE A CA 1
ATOM 2543 C C . PHE A 1 335 ? 11.445 -2.367 2.047 1 92.62 335 PHE A C 1
ATOM 2545 O O . PHE A 1 335 ? 11.906 -1.347 1.532 1 92.62 335 PHE A O 1
ATOM 2552 N N . SER A 1 336 ? 10.273 -2.389 2.711 1 88.75 336 SER A N 1
ATOM 2553 C CA . SER A 1 336 ? 9.516 -1.177 3.006 1 88.75 336 SER A CA 1
ATOM 2554 C C . SER A 1 336 ? 8.773 -1.299 4.332 1 88.75 336 SER A C 1
ATOM 2556 O O . SER A 1 336 ? 7.922 -2.172 4.496 1 88.75 336 SER A O 1
ATOM 2558 N N . ARG A 1 337 ? 9.094 -0.406 5.266 1 86.69 337 ARG A N 1
ATOM 2559 C CA . ARG A 1 337 ? 8.422 -0.4 6.559 1 86.69 337 ARG A CA 1
ATOM 2560 C C . ARG A 1 337 ? 8.461 0.989 7.188 1 86.69 337 ARG A C 1
ATOM 2562 O O . ARG A 1 337 ? 9.523 1.588 7.324 1 86.69 337 ARG A O 1
ATOM 2569 N N . HIS A 1 338 ? 7.285 1.513 7.512 1 84 338 HIS A N 1
ATOM 2570 C CA . HIS A 1 338 ? 7.141 2.768 8.242 1 84 338 HIS A CA 1
ATOM 2571 C C . HIS A 1 338 ? 7.863 3.906 7.527 1 84 338 HIS A C 1
ATOM 2573 O O . HIS A 1 338 ? 8.586 4.68 8.156 1 84 338 HIS A O 1
ATOM 2579 N N . GLY A 1 339 ? 7.891 3.877 6.246 1 86.06 339 GLY A N 1
ATOM 2580 C CA . GLY A 1 339 ? 8.422 4.977 5.461 1 86.06 339 GLY A CA 1
ATOM 2581 C C . GLY A 1 339 ? 9.883 4.801 5.102 1 86.06 339 GLY A C 1
ATOM 2582 O O . GLY A 1 339 ? 10.477 5.656 4.441 1 86.06 339 GLY A O 1
ATOM 2583 N N . VAL A 1 340 ? 10.516 3.748 5.582 1 93.25 340 VAL A N 1
ATOM 2584 C CA . VAL A 1 340 ? 11.891 3.43 5.211 1 93.25 340 VAL A CA 1
ATOM 2585 C C . VAL A 1 340 ? 11.898 2.357 4.125 1 93.25 340 VAL A C 1
ATOM 2587 O O . VAL A 1 340 ? 11.266 1.313 4.27 1 93.25 340 VAL A O 1
ATOM 2590 N N . LYS A 1 341 ? 12.594 2.645 3.064 1 94.69 341 LYS A N 1
ATOM 2591 C CA . LYS A 1 341 ? 12.688 1.712 1.946 1 94.69 341 LYS A CA 1
ATOM 2592 C C . LYS A 1 341 ? 14.148 1.38 1.628 1 94.69 341 LYS A C 1
ATOM 2594 O O . LYS A 1 341 ? 15.016 2.25 1.699 1 94.69 341 LYS A O 1
ATOM 2599 N N . VAL A 1 342 ? 14.391 0.161 1.283 1 96.88 342 VAL A N 1
ATOM 2600 C CA . VAL A 1 342 ? 15.695 -0.272 0.799 1 96.88 342 VAL A CA 1
ATOM 2601 C C . VAL A 1 342 ? 15.531 -1.069 -0.493 1 96.88 342 VAL A C 1
ATOM 2603 O O . VAL A 1 342 ? 14.758 -2.027 -0.544 1 96.88 342 VAL A O 1
ATOM 2606 N N . MET A 1 343 ? 16.234 -0.632 -1.478 1 96.38 343 MET A N 1
ATOM 2607 C CA . MET A 1 343 ? 16.188 -1.266 -2.793 1 96.38 343 MET A CA 1
ATOM 2608 C C . MET A 1 343 ? 17.594 -1.685 -3.23 1 96.38 343 MET A C 1
ATOM 2610 O O . MET A 1 343 ? 18.594 -1.195 -2.691 1 96.38 343 MET A O 1
ATOM 2614 N N . SER A 1 344 ? 17.562 -2.643 -4.148 1 94.94 344 SER A N 1
ATOM 2615 C CA . SER A 1 344 ? 18.812 -3.051 -4.754 1 94.94 344 SER A CA 1
ATOM 2616 C C . SER A 1 344 ? 18.719 -3.062 -6.273 1 94.94 344 SER A C 1
ATOM 2618 O O . SER A 1 344 ? 17.719 -3.512 -6.836 1 94.94 344 SER A O 1
ATOM 2620 N N . SER A 1 345 ? 19.719 -2.551 -6.871 1 93.94 345 SER A N 1
ATOM 2621 C CA . SER A 1 345 ? 19.828 -2.621 -8.328 1 93.94 345 SER A CA 1
ATOM 2622 C C . SER A 1 345 ? 20.797 -3.711 -8.758 1 93.94 345 SER A C 1
ATOM 2624 O O . SER A 1 345 ? 21.156 -3.805 -9.93 1 93.94 345 SER A O 1
ATOM 2626 N N . GLY A 1 346 ? 21.234 -4.52 -7.871 1 92 346 GLY A N 1
ATOM 2627 C CA . GLY A 1 346 ? 22.266 -5.512 -8.164 1 92 346 GLY A CA 1
ATOM 2628 C C . GLY A 1 346 ? 23.672 -4.977 -8.016 1 92 346 GLY A C 1
ATOM 2629 O O . GLY A 1 346 ? 24.594 -5.727 -7.684 1 92 346 GLY A O 1
ATOM 2630 N N . ILE A 1 347 ? 23.781 -3.699 -8.227 1 93 347 ILE A N 1
ATOM 2631 C CA . ILE A 1 347 ? 25.094 -3.059 -8.148 1 93 347 ILE A CA 1
ATOM 2632 C C . ILE A 1 347 ? 25.156 -2.154 -6.922 1 93 347 ILE A C 1
ATOM 2634 O O . ILE A 1 347 ? 26.188 -2.08 -6.242 1 93 347 ILE A O 1
ATOM 2638 N N . ASN A 1 348 ? 24.047 -1.487 -6.641 1 94.75 348 ASN A N 1
ATOM 2639 C CA . ASN A 1 348 ? 23.922 -0.588 -5.496 1 94.75 348 ASN A CA 1
ATOM 2640 C C . ASN A 1 348 ? 22.672 -0.881 -4.68 1 94.75 348 ASN A C 1
ATOM 2642 O O . ASN A 1 348 ? 21.703 -1.441 -5.199 1 94.75 348 ASN A O 1
ATOM 2646 N N . MET A 1 349 ? 22.797 -0.502 -3.441 1 97.5 349 MET A N 1
ATOM 2647 C CA . MET A 1 349 ? 21.609 -0.424 -2.596 1 97.5 349 MET A CA 1
ATOM 2648 C C . MET A 1 349 ? 21.234 1.027 -2.312 1 97.5 349 MET A C 1
ATOM 2650 O O . MET A 1 349 ? 22.109 1.882 -2.176 1 97.5 349 MET A O 1
ATOM 2654 N N . VAL A 1 350 ? 19.984 1.23 -2.305 1 97.69 350 VAL A N 1
ATOM 2655 C CA . VAL A 1 350 ? 19.469 2.576 -2.062 1 97.69 350 VAL A CA 1
ATOM 2656 C C . VAL A 1 350 ? 18.5 2.553 -0.89 1 97.69 350 VAL A C 1
ATOM 2658 O O . VAL A 1 350 ? 17.516 1.811 -0.907 1 97.69 350 VAL A O 1
ATOM 2661 N N . LEU A 1 351 ? 18.781 3.336 0.087 1 98.25 351 LEU A N 1
ATOM 2662 C CA . LEU A 1 351 ? 17.922 3.496 1.253 1 98.25 351 LEU A CA 1
ATOM 2663 C C . LEU A 1 351 ? 17.266 4.871 1.251 1 98.25 351 LEU A C 1
ATOM 2665 O O . LEU A 1 351 ? 17.938 5.887 1.074 1 98.25 351 LEU A O 1
ATOM 2669 N N . GLU A 1 352 ? 15.953 4.859 1.432 1 97.75 352 GLU A N 1
ATOM 2670 C CA . GLU A 1 352 ? 15.203 6.109 1.453 1 97.75 352 GLU A CA 1
ATOM 2671 C C . GLU A 1 352 ? 14.352 6.223 2.715 1 97.75 352 GLU A C 1
ATOM 2673 O O . GLU A 1 352 ? 13.719 5.25 3.135 1 97.75 352 GLU A O 1
ATOM 2678 N N . ILE A 1 353 ? 14.438 7.293 3.32 1 96.81 353 ILE A N 1
ATOM 2679 C CA . ILE A 1 353 ? 13.469 7.699 4.336 1 96.81 353 ILE A CA 1
ATOM 2680 C C . ILE A 1 353 ? 12.555 8.781 3.777 1 96.81 353 ILE A C 1
ATOM 2682 O O . ILE A 1 353 ? 12.906 9.969 3.787 1 96.81 353 ILE A O 1
ATOM 2686 N N . ALA A 1 354 ? 11.43 8.398 3.379 1 92.62 354 ALA A N 1
ATOM 2687 C CA . ALA A 1 354 ? 10.555 9.211 2.535 1 92.62 354 ALA A CA 1
ATOM 2688 C C . ALA A 1 354 ? 10.141 10.492 3.248 1 92.62 354 ALA A C 1
ATOM 2690 O O . ALA A 1 354 ? 10.227 11.578 2.676 1 92.62 354 ALA A O 1
ATOM 2691 N N . HIS A 1 355 ? 9.711 10.406 4.504 1 91.5 355 HIS A N 1
ATOM 2692 C CA . HIS A 1 355 ? 9.18 11.555 5.23 1 91.5 355 HIS A CA 1
ATOM 2693 C C . HIS A 1 355 ? 10.242 12.641 5.391 1 91.5 355 HIS A C 1
ATOM 2695 O O . HIS A 1 355 ? 9.914 13.828 5.453 1 91.5 355 HIS A O 1
ATOM 2701 N N . LEU A 1 356 ? 11.523 12.273 5.359 1 96.38 356 LEU A N 1
ATOM 2702 C CA . LEU A 1 356 ? 12.617 13.219 5.508 1 96.38 356 LEU A CA 1
ATOM 2703 C C . LEU A 1 356 ? 13.297 13.492 4.168 1 96.38 356 LEU A C 1
ATOM 2705 O O . LEU A 1 356 ? 14.18 14.344 4.074 1 96.38 356 LEU A O 1
ATOM 2709 N N . GLN A 1 357 ? 12.961 12.711 3.18 1 95.44 357 GLN A N 1
ATOM 2710 C CA . GLN A 1 357 ? 13.547 12.781 1.847 1 95.44 357 GLN A CA 1
ATOM 2711 C C . GLN A 1 357 ? 15.047 12.492 1.888 1 95.44 357 GLN A C 1
ATOM 2713 O O . GLN A 1 357 ? 15.836 13.164 1.223 1 95.44 357 GLN A O 1
ATOM 2718 N N . VAL A 1 358 ? 15.383 11.641 2.781 1 97.88 358 VAL A N 1
ATOM 2719 C CA . VAL A 1 358 ? 16.766 11.188 2.904 1 97.88 358 VAL A CA 1
ATOM 2720 C C . VAL A 1 358 ? 17.016 10.039 1.936 1 97.88 358 VAL A C 1
ATOM 2722 O O . VAL A 1 358 ? 16.203 9.125 1.812 1 97.88 358 VAL A O 1
ATOM 2725 N N . VAL A 1 359 ? 18.156 10.078 1.252 1 97.81 359 VAL A N 1
ATOM 2726 C CA . VAL A 1 359 ? 18.547 8.977 0.389 1 97.81 359 VAL A CA 1
ATOM 2727 C C . VAL A 1 359 ? 20.016 8.609 0.659 1 97.81 359 VAL A C 1
ATOM 2729 O O . VAL A 1 359 ? 20.891 9.469 0.617 1 97.81 359 VAL A O 1
ATOM 2732 N N . VAL A 1 360 ? 20.266 7.359 0.937 1 98.25 360 VAL A N 1
ATOM 2733 C CA . VAL A 1 360 ? 21.609 6.816 1.151 1 98.25 360 VAL A CA 1
ATOM 2734 C C . VAL A 1 360 ? 21.859 5.676 0.171 1 98.25 360 VAL A C 1
ATOM 2736 O O . VAL A 1 360 ? 21.031 4.773 0.027 1 98.25 360 VAL A O 1
ATOM 2739 N N . THR A 1 361 ? 22.938 5.762 -0.499 1 97.31 361 THR A N 1
ATOM 2740 C CA . THR A 1 361 ? 23.312 4.684 -1.415 1 97.31 361 THR A CA 1
ATOM 2741 C C . THR A 1 361 ? 24.594 4.008 -0.973 1 97.31 361 THR A C 1
ATOM 2743 O O . THR A 1 361 ? 25.453 4.641 -0.354 1 97.31 361 THR A O 1
ATOM 2746 N N . PHE A 1 362 ? 24.703 2.771 -1.244 1 96.81 362 PHE A N 1
ATOM 2747 C CA . PHE A 1 362 ? 25.906 2.008 -0.925 1 96.81 362 PHE A CA 1
ATOM 2748 C C . PHE A 1 362 ? 26.078 0.844 -1.893 1 96.81 362 PHE A C 1
ATOM 2750 O O . PHE A 1 362 ? 25.109 0.134 -2.199 1 96.81 362 PHE A O 1
ATOM 2757 N N . GLY A 1 363 ? 27.234 0.606 -2.299 1 91.19 363 GLY A N 1
ATOM 2758 C CA . GLY A 1 363 ? 27.516 -0.498 -3.201 1 91.19 363 GLY A CA 1
ATOM 2759 C C . GLY A 1 363 ? 28.984 -0.84 -3.279 1 91.19 363 GLY A C 1
ATOM 2760 O O . GLY A 1 363 ? 29.719 -0.733 -2.285 1 91.19 363 GLY A O 1
ATOM 2761 N N . VAL A 1 364 ? 29.406 -1.357 -4.418 1 77.19 364 VAL A N 1
ATOM 2762 C CA . VAL A 1 364 ? 30.766 -1.852 -4.621 1 77.19 364 VAL A CA 1
ATOM 2763 C C . VAL A 1 364 ? 31.766 -0.713 -4.426 1 77.19 364 VAL A C 1
ATOM 2765 O O . VAL A 1 364 ? 32.875 -0.93 -3.932 1 77.19 364 VAL A O 1
ATOM 2768 N N . THR A 1 365 ? 31.25 0.497 -4.707 1 72.88 365 THR A N 1
ATOM 2769 C CA . THR A 1 365 ? 32.25 1.547 -4.93 1 72.88 365 THR A CA 1
ATOM 2770 C C . THR A 1 365 ? 32.156 2.609 -3.838 1 72.88 365 THR A C 1
ATOM 2772 O O . THR A 1 365 ? 32.844 3.623 -3.893 1 72.88 365 THR A O 1
ATOM 2775 N N . GLY A 1 366 ? 31.266 2.398 -2.938 1 89.56 366 GLY A N 1
ATOM 2776 C CA . GLY A 1 366 ? 31.172 3.441 -1.927 1 89.56 366 GLY A CA 1
ATOM 2777 C C . GLY A 1 366 ? 29.75 3.854 -1.608 1 89.56 366 GLY A C 1
ATOM 2778 O O . GLY A 1 366 ? 28.828 3.031 -1.664 1 89.56 366 GLY A O 1
ATOM 2779 N N . PHE A 1 367 ? 29.703 5.141 -1.077 1 96.06 367 PHE A N 1
ATOM 2780 C CA . PHE A 1 367 ? 28.406 5.574 -0.585 1 96.06 367 PHE A CA 1
ATOM 2781 C C . PHE A 1 367 ? 28.109 7.008 -1.022 1 96.06 367 PHE A C 1
ATOM 2783 O O . PHE A 1 367 ? 29.016 7.73 -1.437 1 96.06 367 PHE A O 1
ATOM 2790 N N . SER A 1 368 ? 26.891 7.32 -1.05 1 96.44 368 SER A N 1
ATOM 2791 C CA . SER A 1 368 ? 26.406 8.695 -1.139 1 96.44 368 SER A CA 1
ATOM 2792 C C . SER A 1 368 ? 25.297 8.961 -0.125 1 96.44 368 SER A C 1
ATOM 2794 O O . SER A 1 368 ? 24.484 8.078 0.165 1 96.44 368 SER A O 1
ATOM 2796 N N . VAL A 1 369 ? 25.359 10.109 0.414 1 98.06 369 VAL A N 1
ATOM 2797 C CA . VAL A 1 369 ? 24.359 10.539 1.386 1 98.06 369 VAL A CA 1
ATOM 2798 C C . VAL A 1 369 ? 23.719 11.852 0.929 1 98.06 369 VAL A C 1
ATOM 2800 O O . VAL A 1 369 ? 24.422 12.859 0.746 1 98.06 369 VAL A O 1
ATOM 2803 N N . ASN A 1 370 ? 22.438 11.852 0.744 1 97.56 370 ASN A N 1
ATOM 2804 C CA . ASN A 1 370 ? 21.672 13.039 0.372 1 97.56 370 ASN A CA 1
ATOM 2805 C C . ASN A 1 370 ? 20.688 13.43 1.467 1 97.56 370 ASN A C 1
ATOM 2807 O O . ASN A 1 370 ? 19.75 12.688 1.762 1 97.56 370 ASN A O 1
ATOM 2811 N N . LEU A 1 371 ? 20.891 14.586 2.031 1 98.31 371 LEU A N 1
ATOM 2812 C CA . LEU A 1 371 ? 20.031 15.117 3.084 1 98.31 371 LEU A CA 1
ATOM 2813 C C . LEU A 1 371 ? 19.438 16.469 2.678 1 98.31 371 LEU A C 1
ATOM 2815 O O . LEU A 1 371 ? 20.172 17.375 2.266 1 98.31 371 LEU A O 1
ATOM 2819 N N . PRO A 1 372 ? 18.172 16.656 2.82 1 97.31 372 PRO A N 1
ATOM 2820 C CA . PRO A 1 372 ? 17.594 17.969 2.512 1 97.31 372 PRO A CA 1
ATOM 2821 C C . PRO A 1 372 ? 17.953 19.031 3.547 1 97.31 372 PRO A C 1
ATOM 2823 O O . PRO A 1 372 ? 17.953 18.75 4.75 1 97.31 372 PRO A O 1
ATOM 2826 N N . TRP A 1 373 ? 18.234 20.172 3.119 1 97.06 373 TRP A N 1
ATOM 2827 C CA . TRP A 1 373 ? 18.531 21.297 3.998 1 97.06 373 TRP A CA 1
ATOM 2828 C C . TRP A 1 373 ? 17.406 21.531 4.988 1 97.06 373 TRP A C 1
ATOM 2830 O O . TRP A 1 373 ? 17.641 21.875 6.148 1 97.06 373 TRP A O 1
ATOM 2840 N N . GLN A 1 374 ? 16.188 21.359 4.562 1 94.56 374 GLN A N 1
ATOM 2841 C CA . GLN A 1 374 ? 14.992 21.594 5.355 1 94.56 374 GLN A CA 1
ATOM 2842 C C . GLN A 1 374 ? 15.094 20.938 6.723 1 94.56 374 GLN A C 1
ATOM 2844 O O . GLN A 1 374 ? 14.664 21.5 7.73 1 94.56 374 GLN A O 1
ATOM 2849 N N . HIS A 1 375 ? 15.695 19.797 6.738 1 96.38 375 HIS A N 1
ATOM 2850 C CA . HIS A 1 375 ? 15.703 19.031 7.977 1 96.38 375 HIS A CA 1
ATOM 2851 C C . HIS A 1 375 ? 17.094 19.016 8.617 1 96.38 375 HIS A C 1
ATOM 2853 O O . HIS A 1 375 ? 17.219 18.875 9.836 1 96.38 375 HIS A O 1
ATOM 2859 N N . PHE A 1 376 ? 18.125 19.266 7.781 1 97.75 376 PHE A N 1
ATOM 2860 C CA . PHE A 1 376 ? 19.453 18.969 8.312 1 97.75 376 PHE A CA 1
ATOM 2861 C C . PHE A 1 376 ? 20.391 20.156 8.156 1 97.75 376 PHE A C 1
ATOM 2863 O O . PHE A 1 376 ? 21.516 20.141 8.641 1 97.75 376 PHE A O 1
ATOM 2870 N N . GLY A 1 377 ? 19.953 21.172 7.57 1 96.81 377 GLY A N 1
ATOM 2871 C CA . GLY A 1 377 ? 20.781 22.344 7.414 1 96.81 377 GLY A CA 1
ATOM 2872 C C . GLY A 1 377 ? 21.328 22.875 8.734 1 96.81 377 GLY A C 1
ATOM 2873 O O . GLY A 1 377 ? 20.578 22.969 9.711 1 96.81 377 GLY A O 1
ATOM 2874 N N . ASN A 1 378 ? 22.594 23.172 8.734 1 96.38 378 ASN A N 1
ATOM 2875 C CA . ASN A 1 378 ? 23.297 23.719 9.898 1 96.38 378 ASN A CA 1
ATOM 2876 C C . ASN A 1 378 ? 23.234 22.75 11.078 1 96.38 378 ASN A C 1
ATOM 2878 O O . ASN A 1 378 ? 23.438 23.156 12.227 1 96.38 378 ASN A O 1
ATOM 2882 N N . ASN A 1 379 ? 22.922 21.562 10.844 1 97.81 379 ASN A N 1
ATOM 2883 C CA . ASN A 1 379 ? 22.75 20.609 11.938 1 97.81 379 ASN A CA 1
ATOM 2884 C C . ASN A 1 379 ? 23.453 19.281 11.664 1 97.81 379 ASN A C 1
ATOM 2886 O O . ASN A 1 379 ? 22.922 18.219 11.945 1 97.81 379 ASN A O 1
ATOM 2890 N N . THR A 1 380 ? 24.547 19.297 11.055 1 98.44 380 THR A N 1
ATOM 2891 C CA . THR A 1 380 ? 25.297 18.062 10.773 1 98.44 380 THR A CA 1
ATOM 2892 C C . THR A 1 380 ? 26.734 18.188 11.25 1 98.44 380 THR A C 1
ATOM 2894 O O . THR A 1 380 ? 27.297 19.281 11.305 1 98.44 380 THR A O 1
ATOM 2897 N N . GLN A 1 381 ? 27.375 17.125 11.648 1 97.94 381 GLN A N 1
ATOM 2898 C CA . GLN A 1 381 ? 28.797 16.984 11.977 1 97.94 381 GLN A CA 1
ATOM 2899 C C . GLN A 1 381 ? 29.281 15.555 11.742 1 97.94 381 GLN A C 1
ATOM 2901 O O . GLN A 1 381 ? 28.469 14.648 11.523 1 97.94 381 GLN A O 1
ATOM 2906 N N . GLY A 1 382 ? 30.641 15.414 11.797 1 97.94 382 GLY A N 1
ATOM 2907 C CA . GLY A 1 382 ? 31.25 14.141 11.461 1 97.94 382 GLY A CA 1
ATOM 2908 C C . GLY A 1 382 ? 32.125 14.203 10.242 1 97.94 382 GLY A C 1
ATOM 2909 O O . GLY A 1 382 ? 32.625 15.281 9.867 1 97.94 382 GLY A O 1
ATOM 2910 N N . HIS A 1 383 ? 32.344 13.008 9.594 1 97.62 383 HIS A N 1
ATOM 2911 C CA . HIS A 1 383 ? 33.25 12.914 8.461 1 97.62 383 HIS A CA 1
ATOM 2912 C C . HIS A 1 383 ? 32.75 13.734 7.277 1 97.62 383 HIS A C 1
ATOM 2914 O O . HIS A 1 383 ? 33.562 14.227 6.477 1 97.62 383 HIS A O 1
ATOM 2920 N N . CYS A 1 384 ? 31.406 13.914 7.16 1 98.56 384 CYS A N 1
ATOM 2921 C CA . CYS A 1 384 ? 30.828 14.633 6.031 1 98.56 384 CYS A CA 1
ATOM 2922 C C . CYS A 1 384 ? 30.781 16.141 6.309 1 98.56 384 CYS A C 1
ATOM 2924 O O . CYS A 1 384 ? 30.438 16.922 5.422 1 98.56 384 CYS A O 1
ATOM 2926 N N . GLY A 1 385 ? 31.078 16.578 7.562 1 98.06 385 GLY A N 1
ATOM 2927 C CA . GLY A 1 385 ? 31.172 18 7.902 1 98.06 385 GLY A CA 1
ATOM 2928 C C . GLY A 1 385 ? 29.828 18.641 8.156 1 98.06 385 GLY A C 1
ATOM 2929 O O . GLY A 1 385 ? 28.812 17.953 8.258 1 98.06 385 GLY A O 1
ATOM 2930 N N . THR A 1 386 ? 29.875 19.953 8.273 1 98.06 386 THR A N 1
ATOM 2931 C CA . THR A 1 386 ? 28.688 20.734 8.555 1 98.06 386 THR A CA 1
ATOM 2932 C C . THR A 1 386 ? 28.047 21.234 7.262 1 98.06 386 THR A C 1
ATOM 2934 O O . THR A 1 386 ? 28.719 21.828 6.422 1 98.06 386 THR A O 1
ATOM 2937 N N . CYS A 1 387 ? 26.812 21 7.152 1 98.44 387 CYS A N 1
ATOM 2938 C CA . CYS A 1 387 ? 26.078 21.453 5.973 1 98.44 387 CYS A CA 1
ATOM 2939 C C . CYS A 1 387 ? 25.609 22.891 6.133 1 98.44 387 CYS A C 1
ATOM 2941 O O . CYS A 1 387 ? 24.531 23.125 6.691 1 98.44 387 CYS A O 1
ATOM 2943 N N . ASN A 1 388 ? 26.359 23.859 5.641 1 97.44 388 ASN A N 1
ATOM 2944 C CA . ASN A 1 388 ? 25.984 25.266 5.746 1 97.44 388 ASN A CA 1
ATOM 2945 C C . ASN A 1 388 ? 26.578 26.094 4.605 1 97.44 388 ASN A C 1
ATOM 2947 O O . ASN A 1 388 ? 26.703 27.312 4.719 1 97.44 388 ASN A O 1
ATOM 2951 N N . ASN A 1 389 ? 27.016 25.391 3.574 1 97.75 389 ASN A N 1
ATOM 2952 C CA . ASN A 1 389 ? 27.547 26.016 2.365 1 97.75 389 ASN A CA 1
ATOM 2953 C C . ASN A 1 389 ? 28.844 26.75 2.645 1 97.75 389 ASN A C 1
ATOM 2955 O O . ASN A 1 389 ? 29.141 27.766 1.995 1 97.75 389 ASN A O 1
ATOM 2959 N N . ASN A 1 390 ? 29.594 26.297 3.713 1 97.44 390 ASN A N 1
ATOM 2960 C CA . ASN A 1 390 ? 30.906 26.828 4.102 1 97.44 390 ASN A CA 1
ATOM 2961 C C . ASN A 1 390 ? 31.922 25.719 4.281 1 97.44 390 ASN A C 1
ATOM 2963 O O . ASN A 1 390 ? 31.891 24.984 5.27 1 97.44 390 ASN A O 1
ATOM 2967 N N . LYS A 1 391 ? 32.875 25.656 3.432 1 96.44 391 LYS A N 1
ATOM 2968 C CA . LYS A 1 391 ? 33.875 24.594 3.449 1 96.44 391 LYS A CA 1
ATOM 2969 C C . LYS A 1 391 ? 34.844 24.766 4.621 1 96.44 391 LYS A C 1
ATOM 2971 O O . LYS A 1 391 ? 35.438 23.781 5.098 1 96.44 391 LYS A O 1
ATOM 2976 N N . ALA A 1 392 ? 34.969 25.906 5.062 1 95.81 392 ALA A N 1
ATOM 2977 C CA . ALA A 1 392 ? 36 26.234 6.023 1 95.81 392 ALA A CA 1
ATOM 2978 C C . ALA A 1 392 ? 35.719 25.594 7.379 1 95.81 392 ALA A C 1
ATOM 2980 O O . ALA A 1 392 ? 36.625 25.438 8.195 1 95.81 392 ALA A O 1
ATOM 2981 N N . ASP A 1 393 ? 34.562 25.297 7.629 1 96.38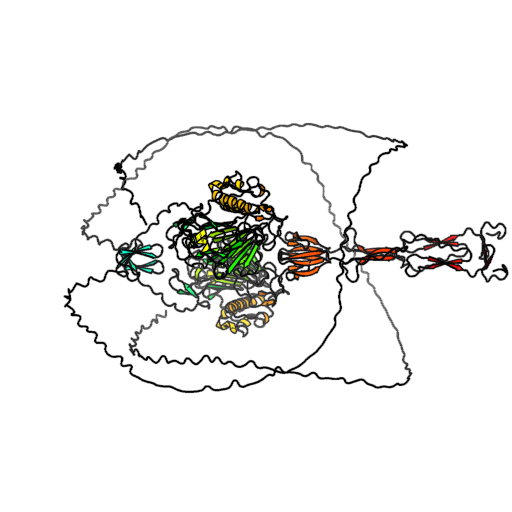 393 ASP A N 1
ATOM 2982 C CA . ASP A 1 393 ? 34.25 24.75 8.953 1 96.38 393 ASP A CA 1
ATOM 2983 C C . ASP A 1 393 ? 33.938 23.25 8.867 1 96.38 393 ASP A C 1
ATOM 2985 O O . ASP A 1 393 ? 33.344 22.688 9.789 1 96.38 393 ASP A O 1
ATOM 2989 N N . ASP A 1 394 ? 34.25 22.609 7.801 1 97.19 394 ASP A N 1
ATOM 2990 C CA . ASP A 1 394 ? 33.906 21.203 7.605 1 97.19 394 ASP A CA 1
ATOM 2991 C C . ASP A 1 394 ? 34.75 20.297 8.508 1 97.19 394 ASP A C 1
ATOM 2993 O O . ASP A 1 394 ? 34.281 19.25 8.953 1 97.19 394 ASP A O 1
ATOM 2997 N N . CYS A 1 395 ? 36 20.672 8.727 1 96.69 395 CYS A N 1
ATOM 2998 C CA . CYS A 1 395 ? 36.906 19.859 9.523 1 96.69 395 CYS A CA 1
ATOM 2999 C C . CYS A 1 395 ? 36.812 20.219 11 1 96.69 395 CYS A C 1
ATOM 3001 O O . CYS A 1 395 ? 37.719 20.828 11.562 1 96.69 395 CYS A O 1
ATOM 3003 N N . MET A 1 396 ? 35.75 19.734 11.57 1 96.25 396 MET A N 1
ATOM 3004 C CA . MET A 1 396 ? 35.438 20.094 12.953 1 96.25 396 MET A CA 1
ATOM 3005 C C . MET A 1 396 ? 35.531 18.875 13.859 1 96.25 396 MET A C 1
ATOM 3007 O O . MET A 1 396 ? 35 17.812 13.547 1 96.25 396 MET A O 1
ATOM 3011 N N . LEU A 1 397 ? 36.344 18.953 14.938 1 94.19 397 LEU A N 1
ATOM 3012 C CA . LEU A 1 397 ? 36.406 17.922 15.953 1 94.19 397 LEU A CA 1
ATOM 3013 C C . LEU A 1 397 ? 35.156 17.875 16.797 1 94.19 397 LEU A C 1
ATOM 3015 O O . LEU A 1 397 ? 34.375 18.844 16.812 1 94.19 397 LEU A O 1
ATOM 3019 N N . PRO A 1 398 ? 35 16.688 17.469 1 92.44 398 PRO A N 1
ATOM 3020 C CA . PRO A 1 398 ? 33.875 16.719 18.422 1 92.44 398 PRO A CA 1
ATOM 3021 C C . PRO A 1 398 ? 34.031 17.828 19.453 1 92.44 398 PRO A C 1
ATOM 3023 O O . PRO A 1 398 ? 35.125 18.078 19.969 1 92.44 398 PRO A O 1
ATOM 3026 N N . GLY A 1 399 ? 33.062 18.594 19.703 1 90.62 399 GLY A N 1
ATOM 3027 C CA . GLY A 1 399 ? 33.125 19.719 20.625 1 90.62 399 GLY A CA 1
ATOM 3028 C C . GLY A 1 399 ? 33.188 21.062 19.922 1 90.62 399 GLY A C 1
ATOM 3029 O O . GLY A 1 399 ? 33.062 22.109 20.562 1 90.62 399 GLY A O 1
ATOM 3030 N N . GLY A 1 400 ? 33.531 21.062 18.609 1 92.62 400 GLY A N 1
ATOM 3031 C CA . GLY A 1 400 ? 33.375 22.297 17.844 1 92.62 400 GLY A CA 1
ATOM 3032 C C . GLY A 1 400 ? 34.688 22.906 17.391 1 92.62 400 GLY A C 1
ATOM 3033 O O . GLY A 1 400 ? 34.688 23.875 16.641 1 92.62 400 GLY A O 1
ATOM 3034 N N . GLN A 1 401 ? 35.812 22.328 17.797 1 93.19 401 GLN A N 1
ATOM 3035 C CA . GLN A 1 401 ? 37.125 22.891 17.422 1 93.19 401 GLN A CA 1
ATOM 3036 C C . GLN A 1 401 ? 37.438 22.594 15.953 1 93.19 401 GLN A C 1
ATOM 3038 O O . GLN A 1 401 ? 37.281 21.453 15.492 1 93.19 401 GLN A O 1
ATOM 3043 N N . LEU A 1 402 ? 37.812 23.641 15.234 1 94.38 402 LEU A N 1
ATOM 3044 C CA . LEU A 1 402 ? 38.156 23.484 13.828 1 94.38 402 LEU A CA 1
ATOM 3045 C C . LEU A 1 402 ? 39.656 23.156 13.672 1 94.38 402 LEU A C 1
ATOM 3047 O O . LEU A 1 402 ? 40.5 23.703 14.383 1 94.38 402 LEU A O 1
ATOM 3051 N N . VAL A 1 403 ? 39.938 22.266 12.742 1 92.12 403 VAL A N 1
ATOM 3052 C CA . VAL A 1 403 ? 41.312 21.906 12.406 1 92.12 403 VAL A CA 1
ATOM 3053 C C . VAL A 1 403 ? 41.562 22.125 10.906 1 92.12 403 VAL A C 1
ATOM 3055 O O . VAL A 1 403 ? 40.594 22.266 10.141 1 92.12 403 VAL A O 1
ATOM 3058 N N . GLU A 1 404 ? 42.719 22.141 10.508 1 86.44 404 GLU A N 1
ATOM 3059 C CA . GLU A 1 404 ? 43.094 22.5 9.141 1 86.44 404 GLU A CA 1
ATOM 3060 C C . GLU A 1 404 ? 42.875 21.328 8.188 1 86.44 404 GLU A C 1
ATOM 3062 O O . GLU A 1 404 ? 42.656 21.531 6.988 1 86.44 404 GLU A O 1
ATOM 3067 N N . ASN A 1 405 ? 42.938 20.172 8.742 1 89.5 405 ASN A N 1
ATOM 3068 C CA . ASN A 1 405 ? 42.906 19 7.891 1 89.5 405 ASN A CA 1
ATOM 3069 C C . ASN A 1 405 ? 41.844 18 8.328 1 89.5 405 ASN A C 1
ATOM 3071 O O . ASN A 1 405 ? 41.875 17.516 9.453 1 89.5 405 ASN A O 1
ATOM 3075 N N . CYS A 1 406 ? 41 17.656 7.316 1 94.31 406 CYS A N 1
ATOM 3076 C CA . CYS A 1 406 ? 39.906 16.781 7.637 1 94.31 406 CYS A CA 1
ATOM 3077 C C . CYS A 1 406 ? 40.406 15.352 7.883 1 94.31 406 CYS A C 1
ATOM 3079 O O . CYS A 1 406 ? 39.719 14.578 8.578 1 94.31 406 CYS A O 1
ATOM 3081 N N . ALA A 1 407 ? 41.5 14.93 7.273 1 90.69 407 ALA A N 1
ATOM 3082 C CA . ALA A 1 407 ? 42.031 13.602 7.535 1 90.69 407 ALA A CA 1
ATOM 3083 C C . ALA A 1 407 ? 42.375 13.438 9.016 1 90.69 407 ALA A C 1
ATOM 3085 O O . ALA A 1 407 ? 42.219 12.352 9.578 1 90.69 407 ALA A O 1
ATOM 3086 N N . LEU A 1 408 ? 42.906 14.531 9.562 1 88.62 408 LEU A N 1
ATOM 3087 C CA . LEU A 1 408 ? 43.188 14.531 10.992 1 88.62 408 LEU A CA 1
ATOM 3088 C C . LEU A 1 408 ? 41.906 14.492 11.805 1 88.62 408 LEU A C 1
ATOM 3090 O O . LEU A 1 408 ? 41.812 13.75 12.789 1 88.62 408 LEU A O 1
ATOM 3094 N N . MET A 1 409 ? 40.969 15.281 11.438 1 92.69 409 MET A N 1
ATOM 3095 C CA . MET A 1 409 ? 39.688 15.359 12.133 1 92.69 409 MET A CA 1
ATOM 3096 C C . MET A 1 409 ? 39 14 12.156 1 92.69 409 MET A C 1
ATOM 3098 O O . MET A 1 409 ? 38.406 13.617 13.156 1 92.69 409 MET A O 1
ATOM 3102 N N . ALA A 1 410 ? 39.094 13.227 11.102 1 93.75 410 ALA A N 1
ATOM 3103 C CA . ALA A 1 410 ? 38.375 11.984 10.914 1 93.75 410 ALA A CA 1
ATOM 3104 C C . ALA A 1 410 ? 38.719 10.969 12 1 93.75 410 ALA A C 1
ATOM 3106 O O . ALA A 1 410 ? 37.875 10.18 12.422 1 93.75 410 ALA A O 1
ATOM 3107 N N . ASP A 1 411 ? 39.906 11.008 12.516 1 90.06 411 ASP A N 1
ATOM 3108 C CA . ASP A 1 411 ? 40.375 10.094 13.555 1 90.06 411 ASP A CA 1
ATOM 3109 C C . ASP A 1 411 ? 39.594 10.305 14.859 1 90.06 411 ASP A C 1
ATOM 3111 O O . ASP A 1 411 ? 39.531 9.406 15.695 1 90.06 411 ASP A O 1
ATOM 3115 N N . TYR A 1 412 ? 39.062 11.375 14.961 1 90.88 412 TYR A N 1
ATOM 3116 C CA . TYR A 1 412 ? 38.469 11.734 16.25 1 90.88 412 TYR A CA 1
ATOM 3117 C C . TYR A 1 412 ? 36.969 11.484 16.234 1 90.88 412 TYR A C 1
ATOM 3119 O O . TYR A 1 412 ? 36.25 11.883 17.156 1 90.88 412 TYR A O 1
ATOM 3127 N N . TRP A 1 413 ? 36.438 10.883 15.219 1 94.12 413 TRP A N 1
ATOM 3128 C CA . TRP A 1 413 ? 35.031 10.602 15.133 1 94.12 413 TRP A CA 1
ATOM 3129 C C . TRP A 1 413 ? 34.75 9.094 15.141 1 94.12 413 TRP A C 1
ATOM 3131 O O . TRP A 1 413 ? 34 8.586 14.32 1 94.12 413 TRP A O 1
ATOM 3141 N N . PRO A 1 414 ? 35.375 8.336 16 1 92.75 414 PRO A N 1
ATOM 3142 C CA . PRO A 1 414 ? 35.031 6.914 16.094 1 92.75 414 PRO A CA 1
ATOM 3143 C C . PRO A 1 414 ? 33.594 6.672 16.594 1 92.75 414 PRO A C 1
ATOM 3145 O O . PRO A 1 414 ? 33.062 7.469 17.375 1 92.75 414 PRO A O 1
ATOM 3148 N N . ALA A 1 415 ? 33 5.617 16.078 1 93.19 415 ALA A N 1
ATOM 3149 C CA . ALA A 1 415 ? 31.734 5.184 16.688 1 93.19 415 ALA A CA 1
ATOM 3150 C C . ALA A 1 415 ? 31.938 4.738 18.125 1 93.19 415 ALA A C 1
ATOM 3152 O O . ALA A 1 415 ? 33.062 4.41 18.531 1 93.19 415 ALA A O 1
ATOM 3153 N N . LYS A 1 416 ? 30.922 4.711 18.906 1 83.56 416 LYS A N 1
ATOM 3154 C CA . LYS A 1 416 ? 31.062 4.355 20.312 1 83.56 416 LYS A CA 1
ATOM 3155 C C . LYS A 1 416 ? 31.312 2.863 20.484 1 83.56 416 LYS A C 1
ATOM 3157 O O . LYS A 1 416 ? 30.938 2.061 19.625 1 83.56 416 LYS A O 1
ATOM 3162 N N . ASP A 1 417 ? 31.969 2.51 21.531 1 77.75 417 ASP A N 1
ATOM 3163 C CA . ASP A 1 417 ? 32.156 1.147 22.016 1 77.75 417 ASP A CA 1
ATOM 3164 C C . ASP A 1 417 ? 33.031 0.327 21.078 1 77.75 417 ASP A C 1
ATOM 3166 O O . ASP A 1 417 ? 32.656 -0.792 20.703 1 77.75 417 ASP A O 1
ATOM 3170 N N . GLN A 1 418 ? 34.062 0.98 20.547 1 81.25 418 GLN A N 1
ATOM 3171 C CA . GLN A 1 418 ? 35.062 0.257 19.766 1 81.25 418 GLN A CA 1
ATOM 3172 C C . GLN A 1 418 ? 36.406 0.211 20.484 1 81.25 418 GLN A C 1
ATOM 3174 O O . GLN A 1 418 ? 37.25 1.06 20.25 1 81.25 418 GLN A O 1
ATOM 3179 N N . PRO A 1 419 ? 36.688 -0.721 21.359 1 69.94 419 PRO A N 1
ATOM 3180 C CA . PRO A 1 419 ? 37.906 -0.745 22.188 1 69.94 419 PRO A CA 1
ATOM 3181 C C . PRO A 1 419 ? 39.188 -0.836 21.344 1 69.94 419 PRO A C 1
ATOM 3183 O O . PRO A 1 419 ? 40.219 -0.35 21.766 1 69.94 419 PRO A O 1
ATOM 3186 N N . ASP A 1 420 ? 39.094 -1.447 20.203 1 72.81 420 ASP A N 1
ATOM 3187 C CA . ASP A 1 420 ? 40.312 -1.685 19.422 1 72.81 420 ASP A CA 1
ATOM 3188 C C . ASP A 1 420 ? 40.625 -0.498 18.516 1 72.81 420 ASP A C 1
ATOM 3190 O O . ASP A 1 420 ? 41.625 -0.487 17.828 1 72.81 420 ASP A O 1
ATOM 3194 N N . CYS A 1 421 ? 39.75 0.434 18.484 1 76.56 421 CYS A N 1
ATOM 3195 C CA . CYS A 1 421 ? 39.969 1.591 17.625 1 76.56 421 CYS A CA 1
ATOM 3196 C C . CYS A 1 421 ? 40.656 2.711 18.375 1 76.56 421 CYS A C 1
ATOM 3198 O O . CYS A 1 421 ? 40.062 3.316 19.281 1 76.56 421 CYS A O 1
ATOM 3200 N N . HIS A 1 422 ? 42.094 2.672 18.359 1 66.56 422 HIS A N 1
ATOM 3201 C CA . HIS A 1 422 ? 42.875 3.598 19.141 1 66.56 422 HIS A CA 1
ATOM 3202 C C . HIS A 1 422 ? 43.125 4.902 18.391 1 66.56 422 HIS A C 1
ATOM 3204 O O . HIS A 1 422 ? 43.406 4.887 17.188 1 66.56 422 HIS A O 1
ATOM 3210 N N . VAL A 1 423 ? 42.5 5.977 18.828 1 63.44 423 VAL A N 1
ATOM 3211 C CA . VAL A 1 423 ? 42.844 7.305 18.312 1 63.44 423 VAL A CA 1
ATOM 3212 C C . VAL A 1 423 ? 44.188 7.742 18.828 1 63.44 423 VAL A C 1
ATOM 3214 O O . VAL A 1 423 ? 44.531 7.52 20 1 63.44 423 VAL A O 1
ATOM 3217 N N . ALA A 1 424 ? 45.219 7.852 17.875 1 54.69 424 ALA A N 1
ATOM 3218 C CA . ALA A 1 424 ? 46.531 8.344 18.344 1 54.69 424 ALA A CA 1
ATOM 3219 C C . ALA A 1 424 ? 46.344 9.539 19.266 1 54.69 424 ALA A C 1
ATOM 3221 O O . ALA A 1 424 ? 45.531 10.438 19 1 54.69 424 ALA A O 1
ATOM 3222 N N . PRO A 1 425 ? 46.875 9.375 20.438 1 52.19 425 PRO A N 1
ATOM 3223 C CA . PRO A 1 425 ? 46.875 10.523 21.344 1 52.19 425 PRO A CA 1
ATOM 3224 C C . PRO A 1 425 ? 47.562 11.75 20.75 1 52.19 425 PRO A C 1
ATOM 3226 O O . PRO A 1 425 ? 48.562 11.609 20.031 1 52.19 425 PRO A O 1
ATOM 3229 N N . GLY A 1 426 ? 47.031 13.016 20.797 1 53.53 426 GLY A N 1
ATOM 3230 C CA . GLY A 1 426 ? 47.562 14.32 20.469 1 53.53 426 GLY A CA 1
ATOM 3231 C C . GLY A 1 426 ? 47.25 14.766 19.062 1 53.53 426 GLY A C 1
ATOM 3232 O O . GLY A 1 426 ? 47 13.938 18.172 1 53.53 426 GLY A O 1
ATOM 3233 N N . ILE A 1 427 ? 46.656 15.828 18.688 1 50.59 427 ILE A N 1
ATOM 3234 C CA . ILE A 1 427 ? 46.375 16.453 17.391 1 50.59 427 ILE A CA 1
ATOM 3235 C C . ILE A 1 427 ? 47.688 16.641 16.625 1 50.59 427 ILE A C 1
ATOM 3237 O O . ILE A 1 427 ? 48.594 17.344 17.078 1 50.59 427 ILE A O 1
ATOM 3241 N N . PRO A 1 428 ? 48.156 15.711 15.859 1 48.53 428 PRO A N 1
ATOM 3242 C CA . PRO A 1 428 ? 49.375 16.016 15.125 1 48.53 428 PRO A CA 1
ATOM 3243 C C . PRO A 1 428 ? 49.344 17.375 14.43 1 48.53 428 PRO A C 1
ATOM 3245 O O . PRO A 1 428 ? 48.281 17.766 13.898 1 48.53 428 PRO A O 1
ATOM 3248 N N . THR A 1 429 ? 50.094 18.406 14.906 1 45.25 429 THR A N 1
ATOM 3249 C CA . THR A 1 429 ? 50.188 19.719 14.258 1 45.25 429 THR A CA 1
ATOM 3250 C C . THR A 1 429 ? 50.344 19.547 12.75 1 45.25 429 THR A C 1
A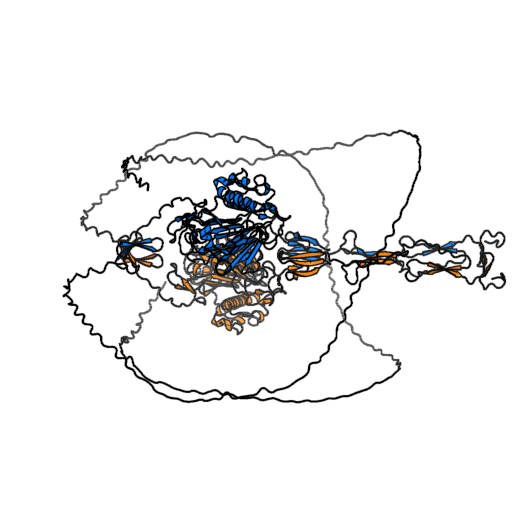TOM 3252 O O . THR A 1 429 ? 49.594 20.109 11.961 1 45.25 429 THR A O 1
ATOM 3255 N N . ASN A 1 430 ? 51.688 19.969 12.141 1 41.09 430 ASN A N 1
ATOM 3256 C CA . ASN A 1 430 ? 52.156 20.469 10.844 1 41.09 430 ASN A CA 1
ATOM 3257 C C . ASN A 1 430 ? 52.406 19.328 9.867 1 41.09 430 ASN A C 1
ATOM 3259 O O . ASN A 1 430 ? 53.219 19.469 8.93 1 41.09 430 ASN A O 1
ATOM 3263 N N . SER A 1 431 ? 52.188 18.141 10.117 1 43.28 431 SER A N 1
ATOM 3264 C CA . SER A 1 431 ? 52.781 17.312 9.07 1 43.28 431 SER A CA 1
ATOM 3265 C C . SER A 1 431 ? 52 17.438 7.758 1 43.28 431 SER A C 1
ATOM 3267 O O . SER A 1 431 ? 50.781 17.297 7.73 1 43.28 431 SER A O 1
ATOM 3269 N N . PRO A 1 432 ? 52.625 18.031 6.727 1 45.09 432 PRO A N 1
ATOM 3270 C CA . PRO A 1 432 ? 51.969 18.172 5.418 1 45.09 432 PRO A CA 1
ATOM 3271 C C . PRO A 1 432 ? 51.438 16.844 4.883 1 45.09 432 PRO A C 1
ATOM 3273 O O . PRO A 1 432 ? 52.031 15.789 5.145 1 45.09 432 PRO A O 1
ATOM 3276 N N . LEU A 1 433 ? 50.25 16.641 4.664 1 50.28 433 LEU A N 1
ATOM 3277 C CA . LEU A 1 433 ? 49.625 15.508 3.963 1 50.28 433 LEU A CA 1
ATOM 3278 C C . LEU A 1 433 ? 50.438 15.156 2.715 1 50.28 433 LEU A C 1
ATOM 3280 O O . LEU A 1 433 ? 51.031 16.031 2.076 1 50.28 433 LEU A O 1
ATOM 3284 N N . PRO A 1 434 ? 50.938 13.953 2.566 1 49.44 434 PRO A N 1
ATOM 3285 C CA . PRO A 1 434 ? 51.688 13.641 1.332 1 49.44 434 PRO A CA 1
ATOM 3286 C C . PRO A 1 434 ? 51.031 14.266 0.095 1 49.44 434 PRO A C 1
ATOM 3288 O O . PRO A 1 434 ? 49.812 14.414 0.047 1 49.44 434 PRO A O 1
ATOM 3291 N N . GLU A 1 435 ? 51.781 15.039 -0.651 1 51.12 435 GLU A N 1
ATOM 3292 C CA . GLU A 1 435 ? 51.375 15.656 -1.903 1 51.12 435 GLU A CA 1
ATOM 3293 C C . GLU A 1 435 ? 50.75 14.625 -2.844 1 51.12 435 GLU A C 1
ATOM 3295 O O . GLU A 1 435 ? 51.281 13.523 -3 1 51.12 435 GLU A O 1
ATOM 3300 N N . PRO A 1 436 ? 49.5 14.805 -3.254 1 54.78 436 PRO A N 1
ATOM 3301 C CA . PRO A 1 436 ? 48.781 13.883 -4.148 1 54.78 436 PRO A CA 1
ATOM 3302 C C . PRO A 1 436 ? 49.625 13.508 -5.383 1 54.78 436 PRO A C 1
ATOM 3304 O O . PRO A 1 436 ? 50.406 14.32 -5.859 1 54.78 436 PRO A O 1
ATOM 3307 N N . THR A 1 437 ? 49.969 12.289 -5.555 1 58.72 437 THR A N 1
ATOM 3308 C CA . THR A 1 437 ? 50.562 11.844 -6.816 1 58.72 437 THR A CA 1
ATOM 3309 C C . THR A 1 437 ? 49.688 12.266 -7.992 1 58.72 437 THR A C 1
ATOM 3311 O O . THR A 1 437 ? 48.469 12.062 -7.977 1 58.72 437 THR A O 1
ATOM 3314 N N . GLN A 1 438 ? 50.219 13.062 -8.977 1 62.81 438 GLN A N 1
ATOM 3315 C CA . GLN A 1 438 ? 49.469 13.695 -10.062 1 62.81 438 GLN A CA 1
ATOM 3316 C C . GLN A 1 438 ? 49.281 12.734 -11.234 1 62.81 438 GLN A C 1
ATOM 3318 O O . GLN A 1 438 ? 48.5 12.984 -12.133 1 62.81 438 GLN A O 1
ATOM 3323 N N . LYS A 1 439 ? 50 11.586 -11.312 1 67.62 439 LYS A N 1
ATOM 3324 C CA . LYS A 1 439 ? 49.875 10.688 -12.453 1 67.62 439 LYS A CA 1
ATOM 3325 C C . LYS A 1 439 ? 49.688 9.25 -12 1 67.62 439 LYS A C 1
ATOM 3327 O O . LYS A 1 439 ? 50.188 8.836 -10.969 1 67.62 439 LYS A O 1
ATOM 3332 N N . PRO A 1 440 ? 48.844 8.5 -12.82 1 70.75 440 PRO A N 1
ATOM 3333 C CA . PRO A 1 440 ? 48.656 7.09 -12.484 1 70.75 440 PRO A CA 1
ATOM 3334 C C . PRO A 1 440 ? 49.938 6.293 -12.5 1 70.75 440 PRO A C 1
ATOM 3336 O O . PRO A 1 440 ? 50.812 6.543 -13.336 1 70.75 440 PRO A O 1
ATOM 3339 N N . CYS A 1 441 ? 50.156 5.496 -11.633 1 73.06 441 CYS A N 1
ATOM 3340 C CA . CYS A 1 441 ? 51.375 4.711 -11.508 1 73.06 441 CYS A CA 1
ATOM 3341 C C . CYS A 1 441 ? 51.438 3.633 -12.586 1 73.06 441 CYS A C 1
ATOM 3343 O O . CYS A 1 441 ? 52.531 3.166 -12.93 1 73.06 441 CYS A O 1
ATOM 3345 N N . LYS A 1 442 ? 50.312 3.213 -13.133 1 74.94 442 LYS A N 1
ATOM 3346 C CA . LYS A 1 442 ? 50.25 2.318 -14.289 1 74.94 442 LYS A CA 1
ATOM 3347 C C . LYS A 1 442 ? 49.5 2.963 -15.445 1 74.94 442 LYS A C 1
ATOM 3349 O O . LYS A 1 442 ? 48.344 2.617 -15.719 1 74.94 442 LYS A O 1
ATOM 3354 N N . PRO A 1 443 ? 50.156 3.791 -16.141 1 65.88 443 PRO A N 1
ATOM 3355 C CA . PRO A 1 443 ? 49.469 4.656 -17.078 1 65.88 443 PRO A CA 1
ATOM 3356 C C . PRO A 1 443 ? 48.875 3.889 -18.281 1 65.88 443 PRO A C 1
ATOM 3358 O O . PRO A 1 443 ? 47.844 4.258 -18.812 1 65.88 443 PRO A O 1
ATOM 3361 N N . ASP A 1 444 ? 49.562 2.822 -18.75 1 65.06 444 ASP A N 1
ATOM 3362 C CA . ASP A 1 444 ? 49.125 2.139 -19.969 1 65.06 444 ASP A CA 1
ATOM 3363 C C . ASP A 1 444 ? 47.812 1.408 -19.75 1 65.06 444 ASP A C 1
ATOM 3365 O O . ASP A 1 444 ? 47.062 1.127 -20.703 1 65.06 444 ASP A O 1
ATOM 3369 N N . SER A 1 445 ? 47.531 1.184 -18.531 1 66.75 445 SER A N 1
ATOM 3370 C CA . SER A 1 445 ? 46.344 0.37 -18.281 1 66.75 445 SER A CA 1
ATOM 3371 C C . SER A 1 445 ? 45.344 1.11 -17.391 1 66.75 445 SER A C 1
ATOM 3373 O O . SER A 1 445 ? 44.312 0.556 -17.016 1 66.75 445 SER A O 1
ATOM 3375 N N . SER A 1 446 ? 45.562 2.359 -17.266 1 79.19 446 SER A N 1
ATOM 3376 C CA . SER A 1 446 ? 44.75 3.031 -16.25 1 79.19 446 SER A CA 1
ATOM 3377 C C . SER A 1 446 ? 43.438 3.527 -16.828 1 79.19 446 SER A C 1
ATOM 3379 O O . SER A 1 446 ? 43.406 4.098 -17.922 1 79.19 446 SER A O 1
ATOM 3381 N N . ALA A 1 447 ? 42.344 3.256 -16.188 1 88.12 447 ALA A N 1
ATOM 3382 C CA . ALA A 1 447 ? 41 3.719 -16.547 1 88.12 447 ALA A CA 1
ATOM 3383 C C . ALA A 1 447 ? 40.75 5.129 -16.016 1 88.12 447 ALA A C 1
ATOM 3385 O O . ALA A 1 447 ? 39.719 5.727 -16.297 1 88.12 447 ALA A O 1
ATOM 3386 N N . CYS A 1 448 ? 41.656 5.789 -15.336 1 91.94 448 CYS A N 1
ATOM 3387 C CA . CYS A 1 448 ? 41.469 7.078 -14.68 1 91.94 448 CYS A CA 1
ATOM 3388 C C . CYS A 1 448 ? 41.344 8.195 -15.703 1 91.94 448 CYS A C 1
ATOM 3390 O O . CYS A 1 448 ? 40.562 9.141 -15.508 1 91.94 448 CYS A O 1
ATOM 3392 N N . ASP A 1 449 ? 42 8.008 -16.797 1 90.75 449 ASP A N 1
ATOM 3393 C CA . ASP A 1 449 ? 42 9.047 -17.828 1 90.75 449 ASP A CA 1
ATOM 3394 C C . ASP A 1 449 ? 40.625 9.188 -18.469 1 90.75 449 ASP A C 1
ATOM 3396 O O . ASP A 1 449 ? 40.312 10.211 -19.078 1 90.75 449 ASP A O 1
ATOM 3400 N N . LEU A 1 450 ? 39.844 8.156 -18.375 1 92.88 450 LEU A N 1
ATOM 3401 C CA . LEU A 1 450 ? 38.5 8.211 -18.938 1 92.88 450 LEU A CA 1
ATOM 3402 C C . LEU A 1 450 ? 37.688 9.344 -18.297 1 92.88 450 LEU A C 1
ATOM 3404 O O . LEU A 1 450 ? 36.812 9.898 -18.938 1 92.88 450 LEU A O 1
ATOM 3408 N N . LEU A 1 451 ? 37.969 9.719 -17.031 1 95.44 451 LEU A N 1
ATOM 3409 C CA . LEU A 1 451 ? 37.25 10.75 -16.297 1 95.44 451 LEU A CA 1
ATOM 3410 C C . LEU A 1 451 ? 37.375 12.102 -16.984 1 95.44 451 LEU A C 1
ATOM 3412 O O . LEU A 1 451 ? 36.438 12.922 -16.922 1 95.44 451 LEU A O 1
ATOM 3416 N N . LYS A 1 452 ? 38.438 12.25 -17.641 1 93.25 452 LYS A N 1
ATOM 3417 C CA . LYS A 1 452 ? 38.688 13.531 -18.297 1 93.25 452 LYS A CA 1
ATOM 3418 C C . LYS A 1 452 ? 38.5 13.422 -19.812 1 93.25 452 LYS A C 1
ATOM 3420 O O . LYS A 1 452 ? 38.625 14.414 -20.531 1 93.25 452 LYS A O 1
ATOM 3425 N N . ASP A 1 453 ? 38.188 12.258 -20.266 1 92.06 453 ASP A N 1
ATOM 3426 C CA . ASP A 1 453 ? 38.031 11.984 -21.688 1 92.06 453 ASP A CA 1
ATOM 3427 C C . ASP A 1 453 ? 36.656 12.453 -22.172 1 92.06 453 ASP A C 1
ATOM 3429 O O . ASP A 1 453 ? 35.875 12.984 -21.406 1 92.06 453 ASP A O 1
ATOM 3433 N N . SER A 1 454 ? 36.375 12.203 -23.469 1 91.19 454 SER A N 1
ATOM 3434 C CA . SER A 1 454 ? 35.188 12.688 -24.125 1 91.19 454 SER A CA 1
ATOM 3435 C C . SER A 1 454 ? 33.938 11.906 -23.688 1 91.19 454 SER A C 1
ATOM 3437 O O . SER A 1 454 ? 32.812 12.398 -23.766 1 91.19 454 SER A O 1
ATOM 3439 N N . ILE A 1 455 ? 34.219 10.82 -23.125 1 93.31 455 ILE A N 1
ATOM 3440 C CA . ILE A 1 455 ? 33.094 9.984 -22.734 1 93.31 455 ILE A CA 1
ATOM 3441 C C . ILE A 1 455 ? 32.281 10.68 -21.641 1 93.31 455 ILE A C 1
ATOM 3443 O O . ILE A 1 455 ? 31.047 10.562 -21.594 1 93.31 455 ILE A O 1
ATOM 3447 N N . PHE A 1 456 ? 32.969 11.445 -20.734 1 96.5 456 PHE A N 1
ATOM 3448 C CA . PHE A 1 456 ? 32.281 12.117 -19.625 1 96.5 456 PHE A CA 1
ATOM 3449 C C . PHE A 1 456 ? 32.156 13.609 -19.891 1 96.5 456 PHE A C 1
ATOM 3451 O O . PHE A 1 456 ? 31.797 14.383 -19 1 96.5 456 PHE A O 1
ATOM 3458 N N . ALA A 1 457 ? 32.344 14.031 -21.109 1 96 457 ALA A N 1
ATOM 3459 C CA . ALA A 1 457 ? 32.375 15.453 -21.453 1 96 457 ALA A CA 1
ATOM 3460 C C . ALA A 1 457 ? 31.047 16.125 -21.141 1 96 457 ALA A C 1
ATOM 3462 O O . ALA A 1 457 ? 31.016 17.281 -20.688 1 96 457 ALA A O 1
ATOM 3463 N N . ALA A 1 458 ? 30.016 15.422 -21.422 1 96 458 ALA A N 1
ATOM 3464 C CA . ALA A 1 458 ? 28.688 15.977 -21.203 1 96 458 ALA A CA 1
ATOM 3465 C C . ALA A 1 458 ? 28.469 16.281 -19.719 1 96 458 ALA A C 1
ATOM 3467 O O . ALA A 1 458 ? 27.625 17.125 -19.375 1 96 458 ALA A O 1
ATOM 3468 N N . CYS A 1 459 ? 29.188 15.648 -18.797 1 96.94 459 CYS A N 1
ATOM 3469 C CA . CYS A 1 459 ? 29 15.773 -17.359 1 96.94 459 CYS A CA 1
ATOM 3470 C C . CYS A 1 459 ? 29.922 16.844 -16.797 1 96.94 459 CYS A C 1
ATOM 3472 O O . CYS A 1 459 ? 29.641 17.438 -15.742 1 96.94 459 CYS A O 1
ATOM 3474 N N . HIS A 1 460 ? 30.969 17.203 -17.438 1 96.44 460 HIS A N 1
ATOM 3475 C CA . HIS A 1 460 ? 32.031 18.062 -16.922 1 96.44 460 HIS A CA 1
ATOM 3476 C C . HIS A 1 460 ? 31.5 19.422 -16.516 1 96.44 460 HIS A C 1
ATOM 3478 O O . HIS A 1 460 ? 31.922 19.984 -15.508 1 96.44 460 HIS A O 1
ATOM 3484 N N . PRO A 1 461 ? 30.531 19.969 -17.234 1 93.69 461 PRO A N 1
ATOM 3485 C CA . PRO A 1 461 ? 30.016 21.281 -16.828 1 93.69 461 PRO A CA 1
ATOM 3486 C C . PRO A 1 461 ? 29.234 21.234 -15.516 1 93.69 461 PRO A C 1
ATOM 3488 O O . PRO A 1 461 ? 29.078 22.25 -14.844 1 93.69 461 PRO A O 1
ATOM 3491 N N . PHE A 1 462 ? 28.75 20.109 -15.211 1 93.19 462 PHE A N 1
ATOM 3492 C CA . PHE A 1 462 ? 27.906 19.984 -14.031 1 93.19 462 PHE A CA 1
ATOM 3493 C C . PHE A 1 462 ? 28.719 19.5 -12.828 1 93.19 462 PHE A C 1
ATOM 3495 O O . PHE A 1 462 ? 28.5 19.953 -11.711 1 93.19 462 PHE A O 1
ATOM 3502 N N . VAL A 1 463 ? 29.562 18.578 -13.047 1 94.25 463 VAL A N 1
ATOM 3503 C CA . VAL A 1 463 ? 30.391 18 -12.008 1 94.25 463 VAL A CA 1
ATOM 3504 C C . VAL A 1 463 ? 31.859 17.969 -12.461 1 94.25 463 VAL A C 1
ATOM 3506 O O . VAL A 1 463 ? 32.188 17.344 -13.461 1 94.25 463 VAL A O 1
ATOM 3509 N N . SER A 1 464 ? 32.656 18.594 -11.68 1 94.56 464 SER A N 1
ATOM 3510 C CA . SER A 1 464 ? 34.062 18.578 -12.023 1 94.56 464 SER A CA 1
ATOM 3511 C C . SER A 1 464 ? 34.688 17.188 -11.805 1 94.56 464 SER A C 1
ATOM 3513 O O . SER A 1 464 ? 34.469 16.578 -10.758 1 94.56 464 SER A O 1
ATOM 3515 N N . PRO A 1 465 ? 35.438 16.688 -12.742 1 96.25 465 PRO A N 1
ATOM 3516 C CA . PRO A 1 465 ? 36.031 15.367 -12.586 1 96.25 465 PRO A CA 1
ATOM 3517 C C . PRO A 1 465 ? 37.312 15.383 -11.742 1 96.25 465 PRO A C 1
ATOM 3519 O O . PRO A 1 465 ? 37.844 14.328 -11.398 1 96.25 465 PRO A O 1
ATOM 3522 N N . ASP A 1 466 ? 37.75 16.484 -11.312 1 93.25 466 ASP A N 1
ATOM 3523 C CA . ASP A 1 466 ? 39.094 16.656 -10.75 1 93.25 466 ASP A CA 1
ATOM 3524 C C . ASP A 1 466 ? 39.281 15.82 -9.484 1 93.25 466 ASP A C 1
ATOM 3526 O O . ASP A 1 466 ? 40.25 15.07 -9.367 1 93.25 466 ASP A O 1
ATOM 3530 N N . ASN A 1 467 ? 38.375 16 -8.57 1 92.62 467 ASN A N 1
ATOM 3531 C CA . ASN A 1 467 ? 38.5 15.258 -7.32 1 92.62 467 ASN A CA 1
ATOM 3532 C C . ASN A 1 467 ? 38.438 13.75 -7.559 1 92.62 467 ASN A C 1
ATOM 3534 O O . ASN A 1 467 ? 39.156 12.984 -6.918 1 92.62 467 ASN A O 1
ATOM 3538 N N . PHE A 1 468 ? 37.656 13.336 -8.445 1 94.81 468 PHE A N 1
ATOM 3539 C CA . PHE A 1 468 ? 37.531 11.922 -8.766 1 94.81 468 PHE A CA 1
ATOM 3540 C C . PHE A 1 468 ? 38.781 11.391 -9.445 1 94.81 468 PHE A C 1
ATOM 3542 O O . PHE A 1 468 ? 39.219 10.266 -9.18 1 94.81 468 PHE A O 1
ATOM 3549 N N . TYR A 1 469 ? 39.281 12.219 -10.305 1 93.88 469 TYR A N 1
ATOM 3550 C CA . TYR A 1 469 ? 40.531 11.859 -10.961 1 93.88 469 TYR A CA 1
ATOM 3551 C C . TYR A 1 469 ? 41.656 11.727 -9.945 1 93.88 469 TYR A C 1
ATOM 3553 O O . TYR A 1 469 ? 42.438 10.766 -9.992 1 93.88 469 TYR A O 1
ATOM 3561 N N . LYS A 1 470 ? 41.719 12.648 -9.039 1 91.06 470 LYS A N 1
ATOM 3562 C CA . LYS A 1 470 ? 42.75 12.602 -7.984 1 91.06 470 LYS A CA 1
ATOM 3563 C C . LYS A 1 470 ? 42.625 11.312 -7.168 1 91.06 470 LYS A C 1
ATOM 3565 O O . LYS A 1 470 ? 43.625 10.656 -6.883 1 91.06 470 LYS A O 1
ATOM 3570 N N . GLY A 1 471 ? 41.438 11.039 -6.801 1 90.69 471 GLY A N 1
ATOM 3571 C CA . GLY A 1 471 ? 41.188 9.805 -6.07 1 90.69 471 GLY A CA 1
ATOM 3572 C C . GLY A 1 471 ? 41.562 8.562 -6.859 1 90.69 471 GLY A C 1
ATOM 3573 O O . GLY A 1 471 ? 42.188 7.633 -6.316 1 90.69 471 GLY A O 1
ATOM 3574 N N . CYS A 1 472 ? 41.25 8.562 -8.117 1 91.81 472 CYS A N 1
ATOM 3575 C CA . CYS A 1 472 ? 41.531 7.434 -9 1 91.81 472 CYS A CA 1
ATOM 3576 C C . CYS A 1 472 ? 43.031 7.188 -9.102 1 91.81 472 CYS A C 1
ATOM 3578 O O . CYS A 1 472 ? 43.5 6.055 -8.969 1 91.81 472 CYS A O 1
ATOM 3580 N N . VAL A 1 473 ? 43.719 8.227 -9.312 1 90.31 473 VAL A N 1
ATOM 3581 C CA . VAL A 1 473 ? 45.156 8.133 -9.469 1 90.31 473 VAL A CA 1
ATOM 3582 C C . VAL A 1 473 ? 45.812 7.645 -8.172 1 90.31 473 VAL A C 1
ATOM 3584 O O . VAL A 1 473 ? 46.688 6.781 -8.18 1 90.31 473 VAL A O 1
ATOM 3587 N N . TYR A 1 474 ? 45.344 8.203 -7.121 1 87.31 474 TYR A N 1
ATOM 3588 C CA . TYR A 1 474 ? 45.844 7.785 -5.816 1 87.31 474 TYR A CA 1
ATOM 3589 C C . TYR A 1 474 ? 45.656 6.285 -5.617 1 87.31 474 TYR A C 1
ATOM 3591 O O . TYR A 1 474 ? 46.594 5.574 -5.254 1 87.31 474 TYR A O 1
ATOM 3599 N N . ASP A 1 475 ? 44.531 5.84 -5.855 1 86.12 475 ASP A N 1
ATOM 3600 C CA . ASP A 1 475 ? 44.188 4.434 -5.648 1 86.12 475 ASP A CA 1
ATOM 3601 C C . ASP A 1 475 ? 45 3.535 -6.59 1 86.12 475 ASP A C 1
ATOM 3603 O O . ASP A 1 475 ? 45.406 2.443 -6.207 1 86.12 475 ASP A O 1
ATOM 3607 N N . SER A 1 476 ? 45.094 3.977 -7.824 1 84.88 476 SER A N 1
ATOM 3608 C CA . SER A 1 476 ? 45.844 3.195 -8.805 1 84.88 476 SER A CA 1
ATOM 3609 C C . SER A 1 476 ? 47.281 2.961 -8.359 1 84.88 476 SER A C 1
ATOM 3611 O O . SER A 1 476 ? 47.906 1.958 -8.727 1 84.88 476 SER A O 1
ATOM 3613 N N . CYS A 1 477 ? 47.781 3.791 -7.547 1 83.38 477 CYS A N 1
ATOM 3614 C CA . CYS A 1 477 ? 49.188 3.719 -7.129 1 83.38 477 CYS A CA 1
ATOM 3615 C C . CYS A 1 477 ? 49.312 2.971 -5.809 1 83.38 477 CYS A C 1
ATOM 3617 O O . CYS A 1 477 ? 50.406 2.477 -5.477 1 83.38 477 CYS A O 1
ATOM 3619 N N . HIS A 1 478 ? 48.281 2.865 -5.117 1 80.69 478 HIS A N 1
ATOM 3620 C CA . HIS A 1 478 ? 48.406 2.348 -3.762 1 80.69 478 HIS A CA 1
ATOM 3621 C C . HIS A 1 478 ? 47.688 1.014 -3.607 1 80.69 478 HIS A C 1
ATOM 3623 O O . HIS A 1 478 ? 47.844 0.332 -2.592 1 80.69 478 HIS A O 1
ATOM 3629 N N . VAL A 1 479 ? 46.938 0.706 -4.48 1 79.94 479 VAL A N 1
ATOM 3630 C CA . VAL A 1 479 ? 46.219 -0.566 -4.457 1 79.94 479 VAL A CA 1
ATOM 3631 C C . VAL A 1 479 ? 46.625 -1.408 -5.664 1 79.94 479 VAL A C 1
ATOM 3633 O O . VAL A 1 479 ? 46.625 -0.921 -6.797 1 79.94 479 VAL A O 1
ATOM 3636 N N . SER A 1 480 ? 46.938 -2.648 -5.496 1 78.88 480 SER A N 1
ATOM 3637 C CA . SER A 1 480 ? 47.438 -3.516 -6.559 1 78.88 480 SER A CA 1
ATOM 3638 C C . SER A 1 480 ? 46.312 -3.98 -7.473 1 78.88 480 SER A C 1
ATOM 3640 O O . SER A 1 480 ? 46.5 -4.18 -8.672 1 78.88 480 SER A O 1
ATOM 3642 N N . ASN A 1 481 ? 45.188 -4.082 -6.902 1 79.31 481 ASN A N 1
ATOM 3643 C CA . ASN A 1 481 ? 44.031 -4.527 -7.691 1 79.31 481 ASN A CA 1
ATOM 3644 C C . ASN A 1 481 ? 43.531 -3.43 -8.625 1 79.31 481 ASN A C 1
ATOM 3646 O O . ASN A 1 481 ? 43.094 -2.375 -8.172 1 79.31 481 ASN A O 1
ATOM 3650 N N . PRO A 1 482 ? 43.531 -3.709 -9.852 1 80.44 482 PRO A N 1
ATOM 3651 C CA . PRO A 1 482 ? 43.125 -2.666 -10.805 1 80.44 482 PRO A CA 1
ATOM 3652 C C . PRO A 1 482 ? 41.656 -2.307 -10.703 1 80.44 482 PRO A C 1
ATOM 3654 O O . PRO A 1 482 ? 41.25 -1.241 -11.172 1 80.44 482 PRO A O 1
ATOM 3657 N N . ALA A 1 483 ? 40.875 -3.127 -10.109 1 79.81 483 ALA A N 1
ATOM 3658 C CA . ALA A 1 483 ? 39.438 -2.873 -10 1 79.81 483 ALA A CA 1
ATOM 3659 C C . ALA A 1 483 ? 39.156 -1.645 -9.133 1 79.81 483 ALA A C 1
ATOM 3661 O O . ALA A 1 483 ? 38.062 -1.078 -9.18 1 79.81 483 ALA A O 1
ATOM 3662 N N . VAL A 1 484 ? 40.125 -1.191 -8.43 1 82.19 484 VAL A N 1
ATOM 3663 C CA . VAL A 1 484 ? 39.969 -0.055 -7.535 1 82.19 484 VAL A CA 1
ATOM 3664 C C . VAL A 1 484 ? 39.719 1.214 -8.344 1 82.19 484 VAL A C 1
ATOM 3666 O O . VAL A 1 484 ? 39.031 2.137 -7.875 1 82.19 484 VAL A O 1
ATOM 3669 N N . GLU A 1 485 ? 40.281 1.258 -9.555 1 87.81 485 GLU A N 1
ATOM 3670 C CA . GLU A 1 485 ? 40.094 2.422 -10.414 1 87.81 485 GLU A CA 1
ATOM 3671 C C . GLU A 1 485 ? 38.625 2.594 -10.812 1 87.81 485 GLU A C 1
ATOM 3673 O O . GLU A 1 485 ? 38.188 3.705 -11.102 1 87.81 485 GLU A O 1
ATOM 3678 N N . CYS A 1 486 ? 37.875 1.514 -10.766 1 90 486 CYS A N 1
ATOM 3679 C CA . CYS A 1 486 ? 36.469 1.539 -11.164 1 90 486 CYS A CA 1
ATOM 3680 C C . CYS A 1 486 ? 35.656 2.32 -10.164 1 90 486 CYS A C 1
ATOM 3682 O O . CYS A 1 486 ? 34.594 2.855 -10.508 1 90 486 CYS A O 1
ATOM 3684 N N . THR A 1 487 ? 36.062 2.42 -8.914 1 90.44 487 THR A N 1
ATOM 3685 C CA . THR A 1 487 ? 35.312 3.078 -7.855 1 90.44 487 THR A CA 1
ATOM 3686 C C . THR A 1 487 ? 35.156 4.566 -8.156 1 90.44 487 THR A C 1
ATOM 3688 O O . THR A 1 487 ? 34.062 5.113 -8.016 1 90.44 487 THR A O 1
ATOM 3691 N N . SER A 1 488 ? 36.219 5.172 -8.617 1 92.75 488 SER A N 1
ATOM 3692 C CA . SER A 1 488 ? 36.156 6.59 -8.953 1 92.75 488 SER A CA 1
ATOM 3693 C C . SER A 1 488 ? 35.281 6.836 -10.18 1 92.75 488 SER A C 1
ATOM 3695 O O . SER A 1 488 ? 34.5 7.793 -10.219 1 92.75 488 SER A O 1
ATOM 3697 N N . LEU A 1 489 ? 35.438 5.941 -11.148 1 93.5 489 LEU A N 1
ATOM 3698 C CA . LEU A 1 489 ? 34.625 6.078 -12.352 1 93.5 489 LEU A CA 1
ATOM 3699 C C . LEU A 1 489 ? 33.125 5.906 -12.031 1 93.5 489 LEU A C 1
ATOM 3701 O O . LEU A 1 489 ? 32.281 6.676 -12.508 1 93.5 489 LEU A O 1
ATOM 3705 N N . GLN A 1 490 ? 32.812 4.941 -11.25 1 92.88 490 GLN A N 1
ATOM 3706 C CA . GLN A 1 490 ? 31.438 4.656 -10.875 1 92.88 490 GLN A CA 1
ATOM 3707 C C . GLN A 1 490 ? 30.844 5.805 -10.07 1 92.88 490 GLN A C 1
ATOM 3709 O O . GLN A 1 490 ? 29.688 6.195 -10.297 1 92.88 490 GLN A O 1
ATOM 3714 N N . THR A 1 491 ? 31.609 6.277 -9.109 1 93.94 491 THR A N 1
ATOM 3715 C CA . THR A 1 491 ? 31.125 7.375 -8.273 1 93.94 491 THR A CA 1
ATOM 3716 C C . THR A 1 491 ? 30.891 8.625 -9.117 1 93.94 491 THR A C 1
ATOM 3718 O O . THR A 1 491 ? 29.891 9.328 -8.93 1 93.94 491 THR A O 1
ATOM 3721 N N . TYR A 1 492 ? 31.828 8.891 -10.023 1 95.94 492 TYR A N 1
ATOM 3722 C CA . TYR A 1 492 ? 31.672 10.047 -10.898 1 95.94 492 TYR A CA 1
ATOM 3723 C C . TYR A 1 492 ? 30.438 9.891 -11.781 1 95.94 492 TYR A C 1
ATOM 3725 O O . TYR A 1 492 ? 29.656 10.836 -11.938 1 95.94 492 TYR A O 1
ATOM 3733 N N . ALA A 1 493 ? 30.312 8.703 -12.344 1 95.81 493 ALA A N 1
ATOM 3734 C CA . ALA A 1 493 ? 29.156 8.43 -13.18 1 95.81 493 ALA A CA 1
ATOM 3735 C C . ALA A 1 493 ? 27.859 8.602 -12.391 1 95.81 493 ALA A C 1
ATOM 3737 O O . ALA A 1 493 ? 26.859 9.094 -12.922 1 95.81 493 ALA A O 1
ATOM 3738 N N . ALA A 1 494 ? 27.812 8.141 -11.18 1 94.62 494 ALA A N 1
ATOM 3739 C CA . ALA A 1 494 ? 26.641 8.281 -10.32 1 94.62 494 ALA A CA 1
ATOM 3740 C C . ALA A 1 494 ? 26.312 9.75 -10.078 1 94.62 494 ALA A C 1
ATOM 3742 O O . ALA A 1 494 ? 25.141 10.141 -10.086 1 94.62 494 ALA A O 1
ATOM 3743 N N . ALA A 1 495 ? 27.344 10.516 -9.859 1 93.81 495 ALA A N 1
ATOM 3744 C CA . ALA A 1 495 ? 27.141 11.953 -9.688 1 93.81 495 ALA A CA 1
ATOM 3745 C C . ALA A 1 495 ? 26.562 12.586 -10.945 1 93.81 495 ALA A C 1
ATOM 3747 O O . ALA A 1 495 ? 25.688 13.445 -10.875 1 93.81 495 ALA A O 1
ATOM 3748 N N . CYS A 1 496 ? 27.047 12.188 -12.109 1 95.94 496 CYS A N 1
ATOM 3749 C CA . CYS A 1 496 ? 26.562 12.68 -13.391 1 95.94 496 CYS A CA 1
ATOM 3750 C C . CYS A 1 496 ? 25.078 12.344 -13.562 1 95.94 496 CYS A C 1
ATOM 3752 O O . CYS A 1 496 ? 24.297 13.18 -14.031 1 95.94 496 CYS A O 1
ATOM 3754 N N . ALA A 1 497 ? 24.734 11.172 -13.133 1 94.69 497 ALA A N 1
ATOM 3755 C CA . ALA A 1 497 ? 23.359 10.703 -13.289 1 94.69 497 ALA A CA 1
ATOM 3756 C C . ALA A 1 497 ? 22.375 11.594 -12.523 1 94.69 497 ALA A C 1
ATOM 3758 O O . ALA A 1 497 ? 21.234 11.766 -12.945 1 94.69 497 ALA A O 1
ATOM 3759 N N . GLN A 1 498 ? 22.781 12.133 -11.414 1 90.75 498 GLN A N 1
ATOM 3760 C CA . GLN A 1 498 ? 21.922 12.992 -10.617 1 90.75 498 GLN A CA 1
ATOM 3761 C C . GLN A 1 498 ? 21.594 14.281 -11.359 1 90.75 498 GLN A C 1
ATOM 3763 O O . GLN A 1 498 ? 20.641 14.984 -11 1 90.75 498 GLN A O 1
ATOM 3768 N N . PHE A 1 499 ? 22.391 14.578 -12.398 1 92.44 499 PHE A N 1
ATOM 3769 C CA . PHE A 1 499 ? 22.125 15.742 -13.234 1 92.44 499 PHE A CA 1
ATOM 3770 C C . PHE A 1 499 ? 21.484 15.32 -14.555 1 92.44 499 PHE A C 1
ATOM 3772 O O . PHE A 1 499 ? 21.391 16.125 -15.484 1 92.44 499 PHE A O 1
ATOM 3779 N N . GLY A 1 500 ? 21.188 14.031 -14.656 1 92.75 500 GLY A N 1
ATOM 3780 C CA . GLY A 1 500 ? 20.484 13.531 -15.836 1 92.75 500 GLY A CA 1
ATOM 3781 C C . GLY A 1 500 ? 21.422 13.07 -16.938 1 92.75 500 GLY A C 1
ATOM 3782 O O . GLY A 1 500 ? 20.984 12.797 -18.047 1 92.75 500 GLY A O 1
ATOM 3783 N N . VAL A 1 501 ? 22.672 12.984 -16.641 1 96.5 501 VAL A N 1
ATOM 3784 C CA . VAL A 1 501 ? 23.641 12.516 -17.625 1 96.5 501 VAL A CA 1
ATOM 3785 C C . VAL A 1 501 ? 23.922 11.031 -17.406 1 96.5 501 VAL A C 1
ATOM 3787 O O . VAL A 1 501 ? 24.594 10.656 -16.438 1 96.5 501 VAL A O 1
ATOM 3790 N N . CYS A 1 502 ? 23.438 10.25 -18.359 1 96.69 502 CYS A N 1
ATOM 3791 C CA . CYS A 1 502 ? 23.578 8.805 -18.25 1 96.69 502 CYS A CA 1
ATOM 3792 C C . CYS A 1 502 ? 24.609 8.289 -19.266 1 96.69 502 CYS A C 1
ATOM 3794 O O . CYS A 1 502 ? 24.375 8.375 -20.469 1 96.69 502 CYS A O 1
ATOM 3796 N N . ILE A 1 503 ? 25.656 7.742 -18.797 1 95.44 503 ILE A N 1
ATOM 3797 C CA . ILE A 1 503 ? 26.766 7.363 -19.672 1 95.44 503 ILE A CA 1
ATOM 3798 C C . ILE A 1 503 ? 27.047 5.871 -19.516 1 95.44 503 ILE A C 1
ATOM 3800 O O . ILE A 1 503 ? 27.203 5.367 -18.406 1 95.44 503 ILE A O 1
ATOM 3804 N N . TYR A 1 504 ? 27.172 5.191 -20.672 1 95.44 504 TYR A N 1
ATOM 3805 C CA . TYR A 1 504 ? 27.594 3.793 -20.672 1 95.44 504 TYR A CA 1
ATOM 3806 C C . TYR A 1 504 ? 29.109 3.682 -20.562 1 95.44 504 TYR A C 1
ATOM 3808 O O . TYR A 1 504 ? 29.766 3.107 -21.422 1 95.44 504 TYR A O 1
ATOM 3816 N N . TRP A 1 505 ? 29.594 4.137 -19.484 1 95 505 TRP A N 1
ATOM 3817 C CA . TRP A 1 505 ? 31.031 4.266 -19.281 1 95 505 TRP A CA 1
ATOM 3818 C C . TRP A 1 505 ? 31.688 2.898 -19.188 1 95 505 TRP A C 1
ATOM 3820 O O . TRP A 1 505 ? 32.844 2.738 -19.547 1 95 505 TRP A O 1
ATOM 3830 N N . ARG A 1 506 ? 30.984 1.883 -18.672 1 92.44 506 ARG A N 1
ATOM 3831 C CA . ARG A 1 506 ? 31.562 0.553 -18.469 1 92.44 506 ARG A CA 1
ATOM 3832 C C . ARG A 1 506 ? 31.906 -0.095 -19.812 1 92.44 506 ARG A C 1
ATOM 3834 O O . ARG A 1 506 ? 32.75 -0.99 -19.859 1 92.44 506 ARG A O 1
ATOM 3841 N N . ASN A 1 507 ? 31.25 0.301 -20.859 1 91.12 507 ASN A N 1
ATOM 3842 C CA . ASN A 1 507 ? 31.516 -0.233 -22.203 1 91.12 507 ASN A CA 1
ATOM 3843 C C . ASN A 1 507 ? 32.875 0.209 -22.719 1 91.12 507 ASN A C 1
ATOM 3845 O O . ASN A 1 507 ? 33.375 -0.335 -23.719 1 91.12 507 ASN A O 1
ATOM 3849 N N . HIS A 1 508 ? 33.469 1.097 -22.094 1 90.06 508 HIS A N 1
ATOM 3850 C CA . HIS A 1 508 ? 34.719 1.687 -22.609 1 90.06 508 HIS A CA 1
ATOM 3851 C C . HIS A 1 508 ? 35.906 1.195 -21.828 1 90.06 508 HIS A C 1
ATOM 3853 O O . HIS A 1 508 ? 37.031 1.728 -21.969 1 90.06 508 HIS A O 1
ATOM 3859 N N . THR A 1 509 ? 35.656 0.329 -20.969 1 87.38 509 THR A N 1
ATOM 3860 C CA . THR A 1 509 ? 36.75 -0.289 -20.203 1 87.38 509 THR A CA 1
ATOM 3861 C C . THR A 1 509 ? 36.5 -1.78 -20.016 1 87.38 509 THR A C 1
ATOM 3863 O O . THR A 1 509 ? 35.344 -2.205 -19.891 1 87.38 509 THR A O 1
ATOM 3866 N N . ALA A 1 510 ? 37.469 -2.584 -19.969 1 83.38 510 ALA A N 1
ATOM 3867 C CA . ALA A 1 510 ? 37.344 -4.027 -19.797 1 83.38 510 ALA A CA 1
ATOM 3868 C C . ALA A 1 510 ? 37.406 -4.414 -18.328 1 83.38 510 ALA A C 1
ATOM 3870 O O . ALA A 1 510 ? 37 -5.508 -17.938 1 83.38 510 ALA A O 1
ATOM 3871 N N . GLN A 1 511 ? 37.844 -3.508 -17.562 1 83.25 511 GLN A N 1
ATOM 3872 C CA . GLN A 1 511 ? 38.156 -3.842 -16.172 1 83.25 511 GLN A CA 1
ATOM 3873 C C . GLN A 1 511 ? 36.906 -3.658 -15.289 1 83.25 511 GLN A C 1
ATOM 3875 O O . GLN A 1 511 ? 36.844 -4.199 -14.18 1 83.25 511 GLN A O 1
ATOM 3880 N N . CYS A 1 512 ? 35.969 -2.916 -15.742 1 88.56 512 CYS A N 1
ATOM 3881 C CA . CYS A 1 512 ? 34.844 -2.543 -14.883 1 88.56 512 CYS A CA 1
ATOM 3882 C C . CYS A 1 512 ? 33.562 -3.146 -15.391 1 88.56 512 CYS A C 1
ATOM 3884 O O . CYS A 1 512 ? 32.594 -2.426 -15.633 1 88.56 512 CYS A O 1
ATOM 3886 N N . ALA A 1 513 ? 33.5 -4.445 -15.391 1 87.19 513 ALA A N 1
ATOM 3887 C CA . ALA A 1 513 ? 32.312 -5.121 -15.891 1 87.19 513 ALA A CA 1
ATOM 3888 C C . ALA A 1 513 ? 31.172 -5.016 -14.883 1 87.19 513 ALA A C 1
ATOM 3890 O O . ALA A 1 513 ? 31.391 -4.926 -13.68 1 87.19 513 ALA A O 1
ATOM 3891 N N . SER A 1 514 ? 29.953 -4.941 -15.344 1 87 514 SER A N 1
ATOM 3892 C CA . SER A 1 514 ? 28.797 -4.828 -14.477 1 87 514 SER A CA 1
ATOM 3893 C C . SER A 1 514 ? 28.469 -6.156 -13.805 1 87 514 SER A C 1
ATOM 3895 O O . SER A 1 514 ? 27.938 -6.188 -12.688 1 87 514 SER A O 1
ATOM 3897 N N . ASP A 1 515 ? 28.719 -7.34 -14.492 1 87.88 515 ASP A N 1
ATOM 3898 C CA . ASP A 1 515 ? 28.453 -8.695 -14.008 1 87.88 515 ASP A CA 1
ATOM 3899 C C . ASP A 1 515 ? 26.969 -8.93 -13.797 1 87.88 515 ASP A C 1
ATOM 3901 O O . ASP A 1 515 ? 26.562 -9.602 -12.844 1 87.88 515 ASP A O 1
ATOM 3905 N N . CYS A 1 516 ? 26.188 -8.25 -14.57 1 92.88 516 CYS A N 1
ATOM 3906 C CA . CYS A 1 516 ? 24.75 -8.477 -14.508 1 92.88 516 CYS A CA 1
ATOM 3907 C C . CYS A 1 516 ? 24.406 -9.906 -14.922 1 92.88 516 CYS A C 1
ATOM 3909 O O . CYS A 1 516 ? 25.031 -10.461 -15.82 1 92.88 516 CYS A O 1
ATOM 3911 N N . PRO A 1 517 ? 23.453 -10.484 -14.234 1 91.94 517 PRO A N 1
ATOM 3912 C CA . PRO A 1 517 ? 23.031 -11.82 -14.648 1 91.94 517 PRO A CA 1
ATOM 3913 C C . PRO A 1 517 ? 22.531 -11.859 -16.094 1 91.94 517 PRO A C 1
ATOM 3915 O O . PRO A 1 517 ? 22.188 -10.812 -16.656 1 91.94 517 PRO A O 1
ATOM 3918 N N . ALA A 1 518 ? 22.5 -13.094 -16.578 1 92 518 ALA A N 1
ATOM 3919 C CA . ALA A 1 518 ? 22.188 -13.281 -17.984 1 92 518 ALA A CA 1
ATOM 3920 C C . ALA A 1 518 ? 20.766 -12.82 -18.297 1 92 518 ALA A C 1
ATOM 3922 O O . ALA A 1 518 ? 20.469 -12.398 -19.422 1 92 518 ALA A O 1
ATOM 3923 N N . ASP A 1 519 ? 19.969 -12.82 -17.344 1 91.62 519 ASP A N 1
ATOM 3924 C CA . ASP A 1 519 ? 18.562 -12.5 -17.594 1 91.62 519 ASP A CA 1
ATOM 3925 C C . ASP A 1 519 ? 18.297 -11.008 -17.359 1 91.62 519 ASP A C 1
ATOM 3927 O O . ASP A 1 519 ? 17.141 -10.562 -17.438 1 91.62 519 ASP A O 1
ATOM 3931 N N . LYS A 1 520 ? 19.344 -10.203 -17.094 1 96.5 520 LYS A N 1
ATOM 3932 C CA . LYS A 1 520 ? 19.219 -8.766 -16.875 1 96.5 520 LYS A CA 1
ATOM 3933 C C . LYS A 1 520 ? 20.156 -7.992 -17.797 1 96.5 520 LYS A C 1
ATOM 3935 O O . LYS A 1 520 ? 21 -8.586 -18.469 1 96.5 520 LYS A O 1
ATOM 3940 N N . VAL A 1 521 ? 19.859 -6.754 -17.906 1 96.69 521 VAL A N 1
ATOM 3941 C CA . VAL A 1 521 ? 20.672 -5.875 -18.734 1 96.69 521 VAL A CA 1
ATOM 3942 C C . VAL A 1 521 ? 21.203 -4.719 -17.906 1 96.69 521 VAL A C 1
ATOM 3944 O O . VAL A 1 521 ? 20.484 -4.145 -17.078 1 96.69 521 VAL A O 1
ATOM 3947 N N . TYR A 1 522 ? 22.406 -4.367 -18.172 1 96.38 522 TYR A N 1
ATOM 3948 C CA . TYR A 1 522 ? 23.031 -3.232 -17.5 1 96.38 522 TYR A CA 1
ATOM 3949 C C . TYR A 1 522 ? 22.516 -1.914 -18.078 1 96.38 522 TYR A C 1
ATOM 3951 O O . TYR A 1 522 ? 22.438 -1.746 -19.297 1 96.38 522 TYR A O 1
ATOM 3959 N N . LYS A 1 523 ? 22.156 -0.995 -17.219 1 96.88 523 LYS A N 1
ATOM 3960 C CA . LYS A 1 523 ? 21.844 0.385 -17.578 1 96.88 523 LYS A CA 1
ATOM 3961 C C . LYS A 1 523 ? 22.562 1.369 -16.656 1 96.88 523 LYS A C 1
ATOM 3963 O O . LYS A 1 523 ? 22.578 1.175 -15.438 1 96.88 523 LYS A O 1
ATOM 3968 N N . PRO A 1 524 ? 23.125 2.355 -17.25 1 96.5 524 PRO A N 1
ATOM 3969 C CA . PRO A 1 524 ? 23.797 3.355 -16.406 1 96.5 524 PRO A CA 1
ATOM 3970 C C . PRO A 1 524 ? 22.812 4.18 -15.578 1 96.5 524 PRO A C 1
ATOM 3972 O O . PRO A 1 524 ? 23.203 4.77 -14.562 1 96.5 524 PRO A O 1
ATOM 3975 N N . CYS A 1 525 ? 21.562 4.273 -16.141 1 96.75 525 CYS A N 1
ATOM 3976 C CA . CYS A 1 525 ? 20.5 4.98 -15.438 1 96.75 525 CYS A CA 1
ATOM 3977 C C . CYS A 1 525 ? 19.219 4.164 -15.43 1 96.75 525 CYS A C 1
ATOM 3979 O O . CYS A 1 525 ? 18.734 3.738 -16.484 1 96.75 525 CYS A O 1
ATOM 3981 N N . GLY A 1 526 ? 18.75 3.879 -14.273 1 96.19 526 GLY A N 1
ATOM 3982 C CA . GLY A 1 526 ? 17.469 3.223 -14.07 1 96.19 526 GLY A CA 1
ATOM 3983 C C . GLY A 1 526 ? 16.859 3.514 -12.719 1 96.19 526 GLY A C 1
ATOM 3984 O O . GLY A 1 526 ? 17.531 4.043 -11.828 1 96.19 526 GLY A O 1
ATOM 3985 N N . PRO A 1 527 ? 15.633 3.223 -12.617 1 95.19 527 PRO A N 1
ATOM 3986 C CA . PRO A 1 527 ? 14.977 3.465 -11.336 1 95.19 527 PRO A CA 1
ATOM 3987 C C . PRO A 1 527 ? 15.438 2.5 -10.242 1 95.19 527 PRO A C 1
ATOM 3989 O O . PRO A 1 527 ? 15.516 1.291 -10.477 1 95.19 527 PRO A O 1
ATOM 3992 N N . ALA A 1 528 ? 15.758 3.09 -9.07 1 95.38 528 ALA A N 1
ATOM 3993 C CA . ALA A 1 528 ? 16.125 2.238 -7.945 1 95.38 528 ALA A CA 1
ATOM 3994 C C . ALA A 1 528 ? 15.008 1.258 -7.609 1 95.38 528 ALA A C 1
ATOM 3996 O O . ALA A 1 528 ? 15.258 0.082 -7.336 1 95.38 528 ALA A O 1
ATOM 3997 N N . GLU A 1 529 ? 13.797 1.798 -7.609 1 94.62 529 GLU A N 1
ATOM 3998 C CA . GLU A 1 529 ? 12.625 0.932 -7.5 1 94.62 529 GLU A CA 1
ATOM 3999 C C . GLU A 1 529 ? 12.141 0.484 -8.875 1 94.62 529 GLU A C 1
ATOM 4001 O O . GLU A 1 529 ? 11.477 1.243 -9.578 1 94.62 529 GLU A O 1
ATOM 4006 N N . GLN A 1 530 ? 12.391 -0.73 -9.148 1 94.88 530 GLN A N 1
ATOM 4007 C CA . GLN A 1 530 ? 12.102 -1.245 -10.484 1 94.88 530 GLN A CA 1
ATOM 4008 C C . GLN A 1 530 ? 10.633 -1.617 -10.625 1 94.88 530 GLN A C 1
ATOM 4010 O O . GLN A 1 530 ? 10.008 -2.068 -9.664 1 94.88 530 GLN A O 1
ATOM 4015 N N . PRO A 1 531 ? 10.078 -1.484 -11.836 1 94.69 531 PRO A N 1
ATOM 4016 C CA . PRO A 1 531 ? 8.664 -1.798 -12.062 1 94.69 531 PRO A CA 1
ATOM 4017 C C . PRO A 1 531 ? 8.367 -3.289 -11.938 1 94.69 531 PRO A C 1
ATOM 4019 O O . PRO A 1 531 ? 9.18 -4.121 -12.336 1 94.69 531 PRO A O 1
ATOM 4022 N N . THR A 1 532 ? 7.203 -3.637 -11.414 1 95.44 532 THR A N 1
ATOM 4023 C CA . THR A 1 532 ? 6.75 -5.012 -11.242 1 95.44 532 THR A CA 1
ATOM 4024 C C . THR A 1 532 ? 5.297 -5.16 -11.688 1 95.44 532 THR A C 1
ATOM 4026 O O . THR A 1 532 ? 4.586 -4.168 -11.836 1 95.44 532 THR A O 1
ATOM 4029 N N . CYS A 1 533 ? 4.867 -6.418 -11.891 1 94.5 533 CYS A N 1
ATOM 4030 C CA . CYS A 1 533 ? 3.488 -6.707 -12.266 1 94.5 533 CYS A CA 1
ATOM 4031 C C . CYS A 1 533 ? 2.537 -6.402 -11.117 1 94.5 533 CYS A C 1
ATOM 4033 O O . CYS A 1 533 ? 1.341 -6.199 -11.336 1 94.5 533 CYS A O 1
ATOM 4035 N N . ASP A 1 534 ? 3.008 -6.293 -9.977 1 88.5 534 ASP A N 1
ATOM 4036 C CA . ASP A 1 534 ? 2.127 -6.133 -8.828 1 88.5 534 ASP A CA 1
ATOM 4037 C C . ASP A 1 534 ? 2.197 -4.711 -8.273 1 88.5 534 ASP A C 1
ATOM 4039 O O . ASP A 1 534 ? 1.791 -4.461 -7.141 1 88.5 534 ASP A O 1
ATOM 4043 N N . ASP A 1 535 ? 2.723 -3.789 -9.031 1 89.31 535 ASP A N 1
ATOM 4044 C CA . ASP A 1 535 ? 2.828 -2.4 -8.594 1 89.31 535 ASP A CA 1
ATOM 4045 C C . ASP A 1 535 ? 1.451 -1.809 -8.305 1 89.31 535 ASP A C 1
ATOM 4047 O O . ASP A 1 535 ? 0.492 -2.07 -9.031 1 89.31 535 ASP A O 1
ATOM 4051 N N . ASN A 1 536 ? 1.346 -1.129 -7.211 1 81.69 536 ASN A N 1
ATOM 4052 C CA . ASN A 1 536 ? 0.16 -0.363 -6.84 1 81.69 536 ASN A CA 1
ATOM 4053 C C . ASN A 1 536 ? 0.296 1.105 -7.23 1 81.69 536 ASN A C 1
ATOM 4055 O O . ASN A 1 536 ? 1.167 1.811 -6.719 1 81.69 536 ASN A O 1
ATOM 4059 N N . PRO A 1 537 ? -0.532 1.562 -8.047 1 78.69 537 PRO A N 1
ATOM 4060 C CA . PRO A 1 537 ? -0.418 2.949 -8.5 1 78.69 537 PRO A CA 1
ATOM 4061 C C . PRO A 1 537 ? -0.64 3.961 -7.379 1 78.69 537 PRO A C 1
ATOM 4063 O O . PRO A 1 537 ? -0.204 5.109 -7.484 1 78.69 537 PRO A O 1
ATOM 4066 N N . ASP A 1 538 ? -1.227 3.615 -6.32 1 74.25 538 ASP A N 1
ATOM 4067 C CA . ASP A 1 538 ? -1.525 4.539 -5.23 1 74.25 538 ASP A CA 1
ATOM 4068 C C . ASP A 1 538 ? -0.379 4.59 -4.223 1 74.25 538 ASP A C 1
ATOM 4070 O O . ASP A 1 538 ? -0.37 5.434 -3.326 1 74.25 538 ASP A O 1
ATOM 4074 N N . GLU A 1 539 ? 0.518 3.68 -4.418 1 78.31 539 GLU A N 1
ATOM 4075 C CA . GLU A 1 539 ? 1.654 3.66 -3.502 1 78.31 539 GLU A CA 1
ATOM 4076 C C . GLU A 1 539 ? 2.752 4.613 -3.963 1 78.31 539 GLU A C 1
ATOM 4078 O O . GLU A 1 539 ? 2.986 4.762 -5.164 1 78.31 539 GLU A O 1
ATOM 4083 N N . SER A 1 540 ? 3.342 5.328 -2.975 1 82 540 SER A N 1
ATOM 4084 C CA . SER A 1 540 ? 4.461 6.207 -3.293 1 82 540 SER A CA 1
ATOM 4085 C C . SER A 1 540 ? 5.676 5.41 -3.76 1 82 540 SER A C 1
ATOM 4087 O O . SER A 1 540 ? 6.02 4.383 -3.166 1 82 540 SER A O 1
ATOM 4089 N N . ARG A 1 541 ? 6.301 5.938 -4.844 1 87.12 541 ARG A N 1
ATOM 4090 C CA . ARG A 1 541 ? 7.465 5.266 -5.41 1 87.12 541 ARG A CA 1
ATOM 4091 C C . ARG A 1 541 ? 8.742 6.051 -5.129 1 87.12 541 ARG A C 1
ATOM 4093 O O . ARG A 1 541 ? 8.719 7.281 -5.082 1 87.12 541 ARG A O 1
ATOM 4100 N N . MET A 1 542 ? 9.789 5.281 -4.91 1 91.69 542 MET A N 1
ATOM 4101 C CA . MET A 1 542 ? 11.109 5.895 -4.777 1 91.69 542 MET A CA 1
ATOM 4102 C C . MET A 1 542 ? 11.555 6.52 -6.098 1 91.69 542 MET A C 1
ATOM 4104 O O . MET A 1 542 ? 11.594 5.84 -7.125 1 91.69 542 MET A O 1
ATOM 4108 N N . ASN A 1 543 ? 11.734 7.793 -6.051 1 89 543 ASN A N 1
ATOM 4109 C CA . ASN A 1 543 ? 12.203 8.5 -7.238 1 89 543 ASN A CA 1
ATOM 4110 C C . ASN A 1 543 ? 13.703 8.742 -7.188 1 89 543 ASN A C 1
ATOM 4112 O O . ASN A 1 543 ? 14.148 9.852 -6.891 1 89 543 ASN A O 1
ATOM 4116 N N . PHE A 1 544 ? 14.523 7.773 -7.43 1 94.88 544 PHE A N 1
ATOM 4117 C CA . PHE A 1 544 ? 15.977 7.852 -7.426 1 94.88 544 PHE A CA 1
ATOM 4118 C C . PHE A 1 544 ? 16.562 7.055 -8.586 1 94.88 544 PHE A C 1
ATOM 4120 O O . PHE A 1 544 ? 16.141 5.926 -8.844 1 94.88 544 PHE A O 1
ATOM 4127 N N . THR A 1 545 ? 17.5 7.68 -9.266 1 95.56 545 THR A N 1
ATOM 4128 C CA . THR A 1 545 ? 18.141 7.066 -10.422 1 95.56 545 THR A CA 1
ATOM 4129 C C . THR A 1 545 ? 19.484 6.457 -10.039 1 95.56 545 THR A C 1
ATOM 4131 O O . THR A 1 545 ? 20.266 7.086 -9.328 1 95.56 545 THR A O 1
ATOM 4134 N N . THR A 1 546 ? 19.703 5.234 -10.43 1 95.69 546 THR A N 1
ATOM 4135 C CA . THR A 1 546 ? 20.953 4.535 -10.117 1 95.69 546 THR A CA 1
ATOM 4136 C C . THR A 1 546 ? 21.344 3.609 -11.266 1 95.69 546 THR A C 1
ATOM 4138 O O . THR A 1 546 ? 20.5 3.215 -12.07 1 95.69 546 THR A O 1
ATOM 4141 N N . GLU A 1 547 ? 22.609 3.367 -11.398 1 95.81 547 GLU A N 1
ATOM 4142 C CA . GLU A 1 547 ? 23.031 2.305 -12.305 1 95.81 547 GLU A CA 1
ATOM 4143 C C . GLU A 1 547 ? 22.672 0.929 -11.742 1 95.81 547 GLU A C 1
ATOM 4145 O O . GLU A 1 547 ? 22.516 0.771 -10.531 1 95.81 547 GLU A O 1
ATOM 4150 N N . GLY A 1 548 ? 22.484 -0.044 -12.664 1 95.38 548 GLY A N 1
ATOM 4151 C CA . GLY A 1 548 ? 22.156 -1.367 -12.156 1 95.38 548 GLY A CA 1
ATOM 4152 C C . GLY A 1 548 ? 21.781 -2.346 -13.258 1 95.38 548 GLY A C 1
ATOM 4153 O O . GLY A 1 548 ? 22.062 -2.1 -14.438 1 95.38 548 GLY A O 1
ATOM 4154 N N . CYS A 1 549 ? 21.422 -3.482 -12.766 1 96.25 549 CYS A N 1
ATOM 4155 C CA . CYS A 1 549 ? 20.922 -4.559 -13.625 1 96.25 549 CYS A CA 1
ATOM 4156 C C . CYS A 1 549 ? 19.406 -4.559 -13.68 1 96.25 549 CYS A C 1
ATOM 4158 O O . CYS A 1 549 ? 18.75 -4.766 -12.656 1 96.25 549 CYS A O 1
ATOM 4160 N N . PHE A 1 550 ? 18.844 -4.395 -14.836 1 97.56 550 PHE A N 1
ATOM 4161 C CA . PHE A 1 550 ? 17.406 -4.191 -15.008 1 97.56 550 PHE A CA 1
ATOM 4162 C C . PHE A 1 550 ? 16.828 -5.219 -15.969 1 97.56 550 PHE A C 1
ATOM 4164 O O . PHE A 1 550 ? 17.562 -5.875 -16.703 1 97.56 550 PHE A O 1
ATOM 4171 N N . CYS A 1 551 ? 15.508 -5.367 -15.898 1 97.62 551 CYS A N 1
ATOM 4172 C CA . CYS A 1 551 ? 14.852 -6.211 -16.891 1 97.62 551 CYS A CA 1
ATOM 4173 C C . CYS A 1 551 ? 15.016 -5.641 -18.297 1 97.62 551 CYS A C 1
ATOM 4175 O O . CYS A 1 551 ? 15.023 -4.418 -18.469 1 97.62 551 CYS A O 1
ATOM 4177 N N . PRO A 1 552 ? 15.148 -6.574 -19.25 1 97.06 552 PRO A N 1
ATOM 4178 C CA . PRO A 1 552 ? 15.219 -6.109 -20.641 1 97.06 552 PRO A CA 1
ATOM 4179 C C . PRO A 1 552 ? 14.016 -5.266 -21.047 1 97.06 552 PRO A C 1
ATOM 4181 O O . PRO A 1 552 ? 12.969 -5.32 -20.375 1 97.06 552 PRO A O 1
ATOM 4184 N N . ASP A 1 553 ? 14.227 -4.508 -22.109 1 95.44 553 ASP A N 1
ATOM 4185 C CA . ASP A 1 553 ? 13.164 -3.635 -22.578 1 95.44 553 ASP A CA 1
ATOM 4186 C C . ASP A 1 553 ? 11.891 -4.43 -22.891 1 95.44 553 ASP A C 1
ATOM 4188 O O . ASP A 1 553 ? 11.961 -5.508 -23.484 1 95.44 553 ASP A O 1
ATOM 4192 N N . GLY A 1 554 ? 10.859 -3.922 -22.484 1 95.06 554 GLY A N 1
ATOM 4193 C CA . GLY A 1 554 ? 9.578 -4.574 -22.703 1 95.06 554 GLY A CA 1
ATOM 4194 C C . GLY A 1 554 ? 9.195 -5.535 -21.594 1 95.06 554 GLY A C 1
ATOM 4195 O O . GLY A 1 554 ? 8.094 -6.078 -21.578 1 95.06 554 GLY A O 1
ATOM 4196 N N . MET A 1 555 ? 10.125 -5.75 -20.672 1 96.75 555 MET A N 1
ATOM 4197 C CA . MET A 1 555 ? 9.875 -6.664 -19.562 1 96.75 555 MET A CA 1
ATOM 4198 C C . MET A 1 555 ? 9.898 -5.926 -18.234 1 96.75 555 MET A C 1
ATOM 4200 O O . MET A 1 555 ? 10.398 -4.801 -18.156 1 96.75 555 MET A O 1
ATOM 4204 N N . LYS A 1 556 ? 9.297 -6.523 -17.297 1 96.56 556 LYS A N 1
ATOM 4205 C CA . LYS A 1 556 ? 9.336 -6.027 -15.93 1 96.56 556 LYS A CA 1
ATOM 4206 C C . LYS A 1 556 ? 9.398 -7.18 -14.93 1 96.56 556 LYS A C 1
ATOM 4208 O O . LYS A 1 556 ? 9.258 -8.344 -15.312 1 96.56 556 LYS A O 1
ATOM 4213 N N . LEU A 1 557 ? 9.656 -6.879 -13.695 1 96.5 557 LEU A N 1
ATOM 4214 C CA . LEU A 1 557 ? 9.711 -7.91 -12.664 1 96.5 557 LEU A CA 1
ATOM 4215 C C . LEU A 1 557 ? 8.336 -8.516 -12.43 1 96.5 557 LEU A C 1
ATOM 4217 O O . LEU A 1 557 ? 7.328 -7.801 -12.414 1 96.5 557 LEU A O 1
ATOM 4221 N N . PHE A 1 558 ? 8.266 -9.828 -12.242 1 96 558 PHE A N 1
ATOM 4222 C CA . PHE A 1 558 ? 7 -10.516 -12 1 96 558 PHE A CA 1
ATOM 4223 C C . PHE A 1 558 ? 6.336 -10 -10.727 1 96 558 PHE A C 1
ATOM 4225 O O . PHE A 1 558 ? 5.125 -9.766 -10.703 1 96 558 PHE A O 1
ATOM 4232 N N . ASN A 1 559 ? 7.047 -9.906 -9.719 1 93.19 559 ASN A N 1
ATOM 4233 C CA . ASN A 1 559 ? 6.621 -9.328 -8.445 1 93.19 559 ASN A CA 1
ATOM 4234 C C . ASN A 1 559 ? 7.781 -8.656 -7.719 1 93.19 559 ASN A C 1
ATOM 4236 O O . ASN A 1 559 ? 8.914 -8.656 -8.211 1 93.19 559 ASN A O 1
ATOM 4240 N N . LYS A 1 560 ? 7.57 -8.094 -6.613 1 88.19 560 LYS A N 1
ATOM 4241 C CA . LYS A 1 560 ? 8.578 -7.336 -5.879 1 88.19 560 LYS A CA 1
ATOM 4242 C C . LYS A 1 560 ? 9.625 -8.273 -5.266 1 88.19 560 LYS A C 1
ATOM 4244 O O . LYS A 1 560 ? 10.781 -7.891 -5.102 1 88.19 560 LYS A O 1
ATOM 4249 N N . ASP A 1 561 ? 9.188 -9.461 -5.051 1 87.31 561 ASP A N 1
ATOM 4250 C CA . ASP A 1 561 ? 10.031 -10.359 -4.266 1 87.31 561 ASP A CA 1
ATOM 4251 C C . ASP A 1 561 ? 10.844 -11.281 -5.172 1 87.31 561 ASP A C 1
ATOM 4253 O O . ASP A 1 561 ? 11.773 -11.945 -4.711 1 87.31 561 ASP A O 1
ATOM 4257 N N . SER A 1 562 ? 10.406 -11.148 -6.445 1 87.44 562 SER A N 1
ATOM 4258 C CA . SER A 1 562 ? 11.102 -12.07 -7.344 1 87.44 562 SER A CA 1
ATOM 4259 C C . SER A 1 562 ? 12.055 -11.32 -8.266 1 87.44 562 SER A C 1
ATOM 4261 O O . SER A 1 562 ? 11.883 -10.117 -8.5 1 87.44 562 SER A O 1
ATOM 4263 N N . GLU A 1 563 ? 13.18 -11.875 -8.672 1 87.94 563 GLU A N 1
ATOM 4264 C CA . GLU A 1 563 ? 14.141 -11.32 -9.617 1 87.94 563 GLU A CA 1
ATOM 4265 C C . GLU A 1 563 ? 13.859 -11.805 -11.039 1 87.94 563 GLU A C 1
ATOM 4267 O O . GLU A 1 563 ? 14.711 -11.695 -11.922 1 87.94 563 GLU A O 1
ATOM 4272 N N . ILE A 1 564 ? 12.547 -12.242 -11.211 1 93.56 564 ILE A N 1
ATOM 4273 C CA . ILE A 1 564 ? 12.219 -12.828 -12.508 1 93.56 564 ILE A CA 1
ATOM 4274 C C . ILE A 1 564 ? 11.617 -11.758 -13.414 1 93.56 564 ILE A C 1
ATOM 4276 O O . ILE A 1 564 ? 10.664 -11.078 -13.039 1 93.56 564 ILE A O 1
ATOM 4280 N N . CYS A 1 565 ? 12.211 -11.625 -14.578 1 96.62 565 CYS A N 1
ATOM 4281 C CA . CYS A 1 565 ? 11.688 -10.703 -15.578 1 96.62 565 CYS A CA 1
ATOM 4282 C C . CYS A 1 565 ? 10.672 -11.398 -16.484 1 96.62 565 CYS A C 1
ATOM 4284 O O . CYS A 1 565 ? 10.922 -12.492 -16.984 1 96.62 565 CYS A O 1
ATOM 4286 N N . VAL A 1 566 ? 9.508 -10.758 -16.641 1 96.75 566 VAL A N 1
ATOM 4287 C CA . VAL A 1 566 ? 8.453 -11.336 -17.453 1 96.75 566 VAL A CA 1
ATOM 4288 C C . VAL A 1 566 ? 8 -10.32 -18.5 1 96.75 566 VAL A C 1
ATOM 4290 O O . VAL A 1 566 ? 8.117 -9.117 -18.297 1 96.75 566 VAL A O 1
ATOM 4293 N N . ASP A 1 567 ? 7.562 -10.82 -19.594 1 95.12 567 ASP A N 1
ATOM 4294 C CA . ASP A 1 567 ? 7.047 -9.953 -20.656 1 95.12 567 ASP A CA 1
ATOM 4295 C C . ASP A 1 567 ? 5.531 -9.805 -20.547 1 95.12 567 ASP A C 1
ATOM 4297 O O . ASP A 1 567 ? 4.945 -8.906 -21.156 1 95.12 567 ASP A O 1
ATOM 4301 N N . LYS A 1 568 ? 4.938 -10.773 -19.766 1 93.88 568 LYS A N 1
ATOM 4302 C CA . LYS A 1 568 ? 3.498 -10.742 -19.5 1 93.88 568 LYS A CA 1
ATOM 4303 C C . LYS A 1 568 ? 3.199 -10.875 -18.016 1 93.88 568 LYS A C 1
ATOM 4305 O O . LYS A 1 568 ? 3.84 -11.664 -17.312 1 93.88 568 LYS A O 1
ATOM 4310 N N . CYS A 1 569 ? 2.17 -10.055 -17.625 1 94.75 569 CYS A N 1
ATOM 4311 C CA . CYS A 1 569 ? 1.77 -10.156 -16.219 1 94.75 569 CYS A CA 1
ATOM 4312 C C . CYS A 1 569 ? 0.633 -11.156 -16.047 1 94.75 569 CYS A C 1
ATOM 4314 O O . CYS A 1 569 ? -0.204 -11.312 -16.938 1 94.75 569 CYS A O 1
ATOM 4316 N N . GLY A 1 570 ? 0.606 -11.836 -14.977 1 95.19 570 GLY A N 1
ATOM 4317 C CA . GLY A 1 570 ? -0.372 -12.859 -14.648 1 95.19 570 GLY A CA 1
ATOM 4318 C C . GLY A 1 570 ? 0.156 -13.898 -13.672 1 95.19 570 GLY A C 1
ATOM 4319 O O . GLY A 1 570 ? 0.466 -13.578 -12.523 1 95.19 570 GLY A O 1
ATOM 4320 N N . CYS A 1 571 ? 0.28 -15.188 -14.234 1 95.06 571 CYS A N 1
ATOM 4321 C CA . CYS A 1 571 ? 0.793 -16.281 -13.422 1 95.06 571 CYS A CA 1
ATOM 4322 C C . CYS A 1 571 ? 2.088 -16.844 -14.008 1 95.06 571 CYS A C 1
ATOM 4324 O O . CYS A 1 571 ? 2.494 -16.453 -15.102 1 95.06 571 CYS A O 1
ATOM 4326 N N . ILE A 1 572 ? 2.775 -17.547 -13.172 1 94.88 572 ILE A N 1
ATOM 4327 C CA . ILE A 1 572 ? 3.85 -18.422 -13.648 1 94.88 572 ILE A CA 1
ATOM 4328 C C . ILE A 1 572 ? 3.443 -19.875 -13.492 1 94.88 572 ILE A C 1
ATOM 4330 O O . ILE A 1 572 ? 3.07 -20.312 -12.406 1 94.88 572 ILE A O 1
ATOM 4334 N N . ASP A 1 573 ? 3.469 -20.531 -14.594 1 94.88 573 ASP A N 1
ATOM 4335 C CA . ASP A 1 573 ? 3.043 -21.922 -14.523 1 94.88 573 ASP A CA 1
ATOM 4336 C C . ASP A 1 573 ? 4.121 -22.797 -13.883 1 94.88 573 ASP A C 1
ATOM 4338 O O . ASP A 1 573 ? 5.215 -22.328 -13.578 1 94.88 573 ASP A O 1
ATOM 4342 N N . PRO A 1 574 ? 3.824 -24.047 -13.578 1 93.62 574 PRO A N 1
ATOM 4343 C CA . PRO A 1 574 ? 4.766 -24.891 -12.844 1 93.62 574 PRO A CA 1
ATOM 4344 C C . PRO A 1 574 ? 6.094 -25.078 -13.578 1 93.62 574 PRO A C 1
ATOM 4346 O O . PRO A 1 574 ? 7.09 -25.484 -12.969 1 93.62 574 PRO A O 1
ATOM 4349 N N . GLU A 1 575 ? 6.152 -24.859 -14.852 1 92.56 575 GLU A N 1
ATOM 4350 C CA . GLU A 1 575 ? 7.387 -24.969 -15.625 1 92.56 575 GLU A CA 1
ATOM 4351 C C . GLU A 1 575 ? 8.133 -23.641 -15.68 1 92.56 575 GLU A C 1
ATOM 4353 O O . GLU A 1 575 ? 9.18 -23.547 -16.328 1 92.56 575 GLU A O 1
ATOM 4358 N N . GLY A 1 576 ? 7.586 -22.609 -15.086 1 91.62 576 GLY A N 1
ATOM 4359 C CA . GLY A 1 576 ? 8.25 -21.312 -15.031 1 91.62 576 GLY A CA 1
ATOM 4360 C C . GLY A 1 576 ? 7.867 -20.406 -16.188 1 91.62 576 GLY A C 1
ATOM 4361 O O . GLY A 1 576 ? 8.516 -19.375 -16.406 1 91.62 576 GLY A O 1
ATOM 4362 N N . VAL A 1 577 ? 6.867 -20.781 -16.891 1 94.5 577 VAL A N 1
ATOM 4363 C CA . VAL A 1 577 ? 6.449 -20 -18.047 1 94.5 577 VAL A CA 1
ATOM 4364 C C . VAL A 1 577 ? 5.418 -18.953 -17.625 1 94.5 577 VAL A C 1
ATOM 4366 O O . VAL A 1 577 ? 4.391 -19.297 -17.047 1 94.5 577 VAL A O 1
ATOM 4369 N N . PRO A 1 578 ? 5.707 -17.688 -17.938 1 95.38 578 PRO A N 1
ATOM 4370 C CA . PRO A 1 578 ? 4.715 -16.656 -17.625 1 95.38 578 PRO A CA 1
ATOM 4371 C C . PRO A 1 578 ? 3.436 -16.797 -18.453 1 95.38 578 PRO A C 1
ATOM 4373 O O . PRO A 1 578 ? 3.494 -17.125 -19.641 1 95.38 578 PRO A O 1
ATOM 4376 N N . ARG A 1 579 ? 2.311 -16.719 -17.797 1 96.62 579 ARG A N 1
ATOM 4377 C CA . ARG A 1 579 ? 0.985 -16.812 -18.406 1 96.62 579 ARG A CA 1
ATOM 4378 C C . ARG A 1 579 ? 0.171 -15.547 -18.125 1 96.62 579 ARG A C 1
ATOM 4380 O O . ARG A 1 579 ? 0.289 -14.938 -17.062 1 96.62 579 ARG A O 1
ATOM 4387 N N . GLU A 1 580 ? -0.648 -15.148 -19.125 1 96.62 580 GLU A N 1
ATOM 4388 C CA . GLU A 1 580 ? -1.563 -14.031 -18.906 1 96.62 580 GLU A CA 1
ATOM 4389 C C . GLU A 1 580 ? -2.812 -14.477 -18.156 1 96.62 580 GLU A C 1
ATOM 4391 O O . GLU A 1 580 ? -3.172 -15.656 -18.188 1 96.62 580 GLU A O 1
ATOM 4396 N N . PHE A 1 581 ? -3.428 -13.555 -17.484 1 95.25 581 PHE A N 1
ATOM 4397 C CA . PHE A 1 581 ? -4.68 -13.875 -16.812 1 95.25 581 PHE A CA 1
ATOM 4398 C C . PHE A 1 581 ? -5.699 -14.445 -17.781 1 95.25 581 PHE A C 1
ATOM 4400 O O . PHE A 1 581 ? -5.855 -13.922 -18.891 1 95.25 581 PHE A O 1
ATOM 4407 N N . ASN A 1 582 ? -6.355 -15.531 -17.438 1 96 582 ASN A N 1
ATOM 4408 C CA . ASN A 1 582 ? -7.406 -16.219 -18.188 1 96 582 ASN A CA 1
ATOM 4409 C C . ASN A 1 582 ? -6.844 -16.953 -19.406 1 96 582 ASN A C 1
ATOM 4411 O O . ASN A 1 582 ? -7.602 -17.391 -20.266 1 96 582 ASN A O 1
ATOM 4415 N N . GLU A 1 583 ? -5.559 -16.969 -19.5 1 96.75 583 GLU A N 1
ATOM 4416 C CA . GLU A 1 583 ? -4.934 -17.797 -20.531 1 96.75 583 GLU A CA 1
ATOM 4417 C C . GLU A 1 583 ? -5.133 -19.281 -20.266 1 96.75 583 GLU A C 1
ATOM 4419 O O . GLU A 1 583 ? -4.902 -19.734 -19.141 1 96.75 583 GLU A O 1
ATOM 4424 N N . ARG A 1 584 ? -5.551 -20 -21.219 1 96.81 584 ARG A N 1
ATOM 4425 C CA . ARG A 1 584 ? -5.738 -21.438 -21.109 1 96.81 584 ARG A CA 1
ATOM 4426 C C . ARG A 1 584 ? -4.59 -22.203 -21.766 1 96.81 584 ARG A C 1
ATOM 4428 O O . ARG A 1 584 ? -4.086 -21.781 -22.812 1 96.81 584 ARG A O 1
ATOM 4435 N N . PHE A 1 585 ? -4.188 -23.281 -21.141 1 95.81 585 PHE A N 1
ATOM 4436 C CA . PHE A 1 585 ? -3.098 -24.078 -21.688 1 95.81 585 PHE A CA 1
ATOM 4437 C C . PHE A 1 585 ? -3.156 -25.5 -21.141 1 95.81 585 PHE A C 1
ATOM 4439 O O . PHE A 1 585 ? -3.893 -25.781 -20.188 1 95.81 585 PHE A O 1
ATOM 4446 N N . GLU A 1 586 ? -2.471 -26.344 -21.797 1 93.12 586 GLU A N 1
ATOM 4447 C CA . GLU A 1 586 ? -2.398 -27.734 -21.359 1 93.12 586 GLU A CA 1
ATOM 4448 C C . GLU A 1 586 ? -1.081 -28.031 -20.656 1 93.12 586 GLU A C 1
ATOM 4450 O O . GLU A 1 586 ? -0.022 -27.562 -21.078 1 93.12 586 GLU A O 1
ATOM 4455 N N . TYR A 1 587 ? -1.212 -28.688 -19.469 1 93.19 587 TYR A N 1
ATOM 4456 C CA . TYR A 1 587 ? -0.043 -29.062 -18.688 1 93.19 587 TYR A CA 1
ATOM 4457 C C . TYR A 1 587 ? -0.211 -30.469 -18.109 1 93.19 587 TYR A C 1
ATOM 4459 O O . TYR A 1 587 ? -1.116 -30.703 -17.297 1 93.19 587 TYR A O 1
ATOM 4467 N N . LYS A 1 588 ? 0.684 -31.391 -18.484 1 90.75 588 LYS A N 1
ATOM 4468 C CA . LYS A 1 588 ? 0.676 -32.781 -17.984 1 90.75 588 LYS A CA 1
ATOM 4469 C C . LYS A 1 588 ? -0.725 -33.375 -18.062 1 90.75 588 LYS A C 1
ATOM 4471 O O . LYS A 1 588 ? -1.24 -33.875 -17.062 1 90.75 588 LYS A O 1
ATOM 4476 N N . CYS A 1 589 ? -1.324 -33.312 -19.172 1 91.56 589 CYS A N 1
ATOM 4477 C CA . CYS A 1 589 ? -2.619 -33.875 -19.516 1 91.56 589 CYS A CA 1
ATOM 4478 C C . CYS A 1 589 ? -3.73 -33.25 -18.688 1 91.56 589 CYS A C 1
ATOM 4480 O O . CYS A 1 589 ? -4.691 -33.938 -18.312 1 91.56 589 CYS A O 1
ATOM 4482 N N . GLN A 1 590 ? -3.49 -32.031 -18.25 1 94.19 590 GLN A N 1
ATOM 4483 C CA . GLN A 1 590 ? -4.508 -31.25 -17.562 1 94.19 590 GLN A CA 1
ATOM 4484 C C . GLN A 1 590 ? -4.82 -29.953 -18.328 1 94.19 590 GLN A C 1
ATOM 4486 O O . GLN A 1 590 ? -3.949 -29.406 -19 1 94.19 590 GLN A O 1
ATOM 4491 N N . ASP A 1 591 ? -6.074 -29.641 -18.281 1 95.25 591 ASP A N 1
ATOM 4492 C CA . ASP A 1 591 ? -6.473 -28.328 -18.766 1 95.25 591 ASP A CA 1
ATOM 4493 C C . ASP A 1 591 ? -6.332 -27.266 -17.672 1 95.25 591 ASP A C 1
ATOM 4495 O O . ASP A 1 591 ? -6.996 -27.344 -16.641 1 95.25 591 ASP A O 1
ATOM 4499 N N . CYS A 1 592 ? -5.457 -26.344 -17.984 1 97.31 592 CYS A N 1
ATOM 4500 C CA . CYS A 1 592 ? -5.098 -25.391 -16.938 1 97.31 592 CYS A CA 1
ATOM 4501 C C . CYS A 1 592 ? -5.473 -23.969 -17.359 1 97.31 592 CYS A C 1
ATOM 4503 O O . CYS A 1 592 ? -5.637 -23.688 -18.547 1 97.31 592 CYS A O 1
ATOM 4505 N N . VAL A 1 593 ? -5.719 -23.141 -16.391 1 97.62 593 VAL A N 1
ATOM 4506 C CA . VAL A 1 593 ? -6.027 -21.734 -16.609 1 97.62 593 VAL A CA 1
ATOM 4507 C C . VAL A 1 593 ? -5.324 -20.875 -15.562 1 97.62 593 VAL A C 1
ATOM 4509 O O . VAL A 1 593 ? -5.219 -21.266 -14.398 1 97.62 593 VAL A O 1
ATOM 4512 N N . CYS A 1 594 ? -4.738 -19.75 -15.984 1 97.12 594 CYS A N 1
ATOM 4513 C CA . CYS A 1 594 ? -4.25 -18.734 -15.047 1 97.12 594 CYS A CA 1
ATOM 4514 C C . CYS A 1 594 ? -5.395 -17.875 -14.523 1 97.12 594 CYS A C 1
ATOM 4516 O O . CYS A 1 594 ? -5.887 -17 -15.227 1 97.12 594 CYS A O 1
ATOM 4518 N N . SER A 1 595 ? -5.672 -18.094 -13.289 1 94.44 595 SER A N 1
ATOM 4519 C CA . SER A 1 595 ? -6.836 -17.438 -12.703 1 94.44 595 SER A CA 1
ATOM 4520 C C . SER A 1 595 ? -6.508 -16.016 -12.273 1 94.44 595 SER A C 1
ATOM 4522 O O . SER A 1 595 ? -5.52 -15.781 -11.578 1 94.44 595 SER A O 1
ATOM 4524 N N . GLU A 1 596 ? -7.344 -15.07 -12.617 1 90.69 596 GLU A N 1
ATOM 4525 C CA . GLU A 1 596 ? -7.141 -13.664 -12.281 1 90.69 596 GLU A CA 1
ATOM 4526 C C . GLU A 1 596 ? -7.43 -13.406 -10.805 1 90.69 596 GLU A C 1
ATOM 4528 O O . GLU A 1 596 ? -6.797 -12.555 -10.18 1 90.69 596 GLU A O 1
ATOM 4533 N N . SER A 1 597 ? -8.344 -14.109 -10.219 1 88.56 597 SER A N 1
ATOM 4534 C CA . SER A 1 597 ? -8.773 -13.883 -8.844 1 88.56 597 SER A CA 1
ATOM 4535 C C . SER A 1 597 ? -7.73 -14.391 -7.855 1 88.56 597 SER A C 1
ATOM 4537 O O . SER A 1 597 ? -7.395 -13.695 -6.887 1 88.56 597 SER A O 1
ATOM 4539 N N . THR A 1 598 ? -7.207 -15.539 -8.156 1 90.56 598 THR A N 1
ATOM 4540 C CA . THR A 1 598 ? -6.246 -16.125 -7.227 1 90.56 598 THR A CA 1
ATOM 4541 C C . THR A 1 598 ? -4.816 -15.836 -7.68 1 90.56 598 THR A C 1
ATOM 4543 O O . THR A 1 598 ? -3.871 -15.992 -6.906 1 90.56 598 THR A O 1
ATOM 4546 N N . LYS A 1 599 ? -4.664 -15.422 -8.891 1 91.69 599 LYS A N 1
ATOM 4547 C CA . LYS A 1 599 ? -3.355 -15.211 -9.492 1 91.69 599 LYS A CA 1
ATOM 4548 C C . LYS A 1 599 ? -2.521 -16.484 -9.461 1 91.69 599 LYS A C 1
ATOM 4550 O O . LYS A 1 599 ? -1.322 -16.453 -9.18 1 91.69 599 LYS A O 1
ATOM 4555 N N . THR A 1 600 ? -3.23 -17.609 -9.539 1 94.5 600 THR A N 1
ATOM 4556 C CA . THR A 1 600 ? -2.594 -18.922 -9.547 1 94.5 600 THR A CA 1
ATOM 4557 C C . THR A 1 600 ? -3.102 -19.766 -10.719 1 94.5 600 THR A C 1
ATOM 4559 O O . THR A 1 600 ? -4.102 -19.422 -11.344 1 94.5 600 THR A O 1
ATOM 4562 N N . VAL A 1 601 ? -2.346 -20.781 -11.016 1 96.25 601 VAL A N 1
ATOM 4563 C CA . VAL A 1 601 ? -2.729 -21.719 -12.062 1 96.25 601 VAL A CA 1
ATOM 4564 C C . VAL A 1 601 ? -3.643 -22.797 -11.484 1 96.25 601 VAL A C 1
ATOM 4566 O O . VAL A 1 601 ? -3.314 -23.422 -10.477 1 96.25 601 VAL A O 1
ATOM 4569 N N . THR A 1 602 ? -4.762 -22.922 -12.062 1 94.75 602 THR A N 1
ATOM 4570 C CA . THR A 1 602 ? -5.699 -23.984 -11.695 1 94.75 602 THR A CA 1
ATOM 4571 C C . THR A 1 602 ? -5.91 -24.953 -12.852 1 94.75 602 THR A C 1
ATOM 4573 O O . THR A 1 602 ? -6.074 -24.531 -14 1 94.75 602 THR A O 1
ATOM 4576 N N . CYS A 1 603 ? -5.918 -26.281 -12.508 1 96.19 603 CYS A N 1
ATOM 4577 C CA . CYS A 1 603 ? -5.992 -27.281 -13.562 1 96.19 603 CYS A CA 1
ATOM 4578 C C . CYS A 1 603 ? -7.117 -28.266 -13.297 1 96.19 603 CYS A C 1
ATOM 4580 O O . CYS A 1 603 ? -7.496 -28.484 -12.148 1 96.19 603 CYS A O 1
ATOM 4582 N N . LYS A 1 604 ? -7.684 -28.797 -14.367 1 95.25 604 LYS A N 1
ATOM 4583 C CA . LYS A 1 604 ? -8.641 -29.891 -14.375 1 95.25 604 LYS A CA 1
ATOM 4584 C C . LYS A 1 604 ? -8.203 -31 -15.344 1 95.25 604 LYS A C 1
ATOM 4586 O O . LYS A 1 604 ? -7.594 -30.719 -16.375 1 95.25 604 LYS A O 1
ATOM 4591 N N . PRO A 1 605 ? -8.5 -32.219 -14.945 1 92.75 605 PRO A N 1
ATOM 4592 C CA . PRO A 1 605 ? -8.117 -33.281 -15.852 1 92.75 605 PRO A CA 1
ATOM 4593 C C . PRO A 1 605 ? -8.695 -33.125 -17.25 1 92.75 605 PRO A C 1
ATOM 4595 O O . PRO A 1 605 ? -9.844 -32.688 -17.406 1 92.75 605 PRO A O 1
ATOM 4598 N N . LYS A 1 606 ? -7.812 -33.344 -18.156 1 91.38 606 LYS A N 1
ATOM 4599 C CA . LYS A 1 606 ? -8.25 -33.25 -19.547 1 91.38 606 LYS A CA 1
ATOM 4600 C C . LYS A 1 606 ? -9.359 -34.281 -19.844 1 91.38 606 LYS A C 1
ATOM 4602 O O . LYS A 1 606 ? -9.281 -35.406 -19.406 1 91.38 606 LYS A O 1
ATOM 4607 N N . VAL A 1 607 ? -10.391 -33.812 -20.531 1 89.38 607 VAL A N 1
ATOM 4608 C CA . VAL A 1 607 ? -11.492 -34.719 -20.891 1 89.38 607 VAL A CA 1
ATOM 4609 C C . VAL A 1 607 ? -11.203 -35.375 -22.234 1 89.38 607 VAL A C 1
ATOM 4611 O O . VAL A 1 607 ? -10.977 -34.688 -23.234 1 89.38 607 VAL A O 1
ATOM 4614 N N . CYS A 1 608 ? -11.039 -36.688 -22.188 1 87.06 608 CYS A N 1
ATOM 4615 C CA . CYS A 1 608 ? -10.766 -37.438 -23.406 1 87.06 608 CYS A CA 1
ATOM 4616 C C . CYS A 1 608 ? -12.062 -37.938 -24.047 1 87.06 608 CYS A C 1
ATOM 4618 O O . CYS A 1 608 ? -13.023 -38.281 -23.344 1 87.06 608 CYS A O 1
ATOM 4620 N N . SER A 1 609 ? -12.094 -37.812 -25.344 1 80.38 609 SER A N 1
ATOM 4621 C CA . SER A 1 609 ? -13.234 -38.375 -26.078 1 80.38 609 SER A CA 1
ATOM 4622 C C . SER A 1 609 ? -13.211 -39.875 -26.062 1 80.38 609 SER A C 1
ATOM 4624 O O . SER A 1 609 ? -12.141 -40.5 -26.109 1 80.38 609 SER A O 1
ATOM 4626 N N . LYS A 1 610 ? -14.195 -40.562 -25.609 1 76.31 610 LYS A N 1
ATOM 4627 C CA . LYS A 1 610 ? -14.273 -42 -25.578 1 76.31 610 LYS A CA 1
ATOM 4628 C C . LYS A 1 610 ? -14.562 -42.562 -26.969 1 76.31 610 LYS A C 1
ATOM 4630 O O . LYS A 1 610 ? -15.68 -42.438 -27.484 1 76.31 610 LYS A O 1
ATOM 4635 N N . PRO A 1 611 ? -13.516 -42.938 -27.656 1 72.44 611 PRO A N 1
ATOM 4636 C CA . PRO A 1 611 ? -13.805 -43.531 -28.969 1 72.44 611 PRO A CA 1
ATOM 4637 C C . PRO A 1 611 ? -14.648 -44.812 -28.844 1 72.44 611 PRO A C 1
ATOM 4639 O O . PRO A 1 611 ? -14.711 -45.406 -27.781 1 72.44 611 PRO A O 1
ATOM 4642 N N . PRO A 1 612 ? -15.391 -45.062 -29.906 1 74 612 PRO A N 1
ATOM 4643 C CA . PRO A 1 612 ? -16.156 -46.312 -29.875 1 74 612 PRO A CA 1
ATOM 4644 C C . PRO A 1 612 ? -15.297 -47.531 -29.594 1 74 612 PRO A C 1
ATOM 4646 O O . PRO A 1 612 ? -14.164 -47.625 -30.094 1 74 612 PRO A O 1
ATOM 4649 N N . VAL A 1 613 ? -15.648 -48.281 -28.594 1 75.5 613 VAL A N 1
ATOM 4650 C CA . VAL A 1 613 ? -14.922 -49.469 -28.188 1 75.5 613 VAL A CA 1
ATOM 4651 C C . VAL A 1 613 ? -15.039 -50.531 -29.281 1 75.5 613 VAL A C 1
ATOM 4653 O O . VAL A 1 613 ? -16.141 -50.875 -29.734 1 75.5 613 VAL A O 1
ATOM 4656 N N . GLU A 1 614 ? -13.883 -50.875 -29.922 1 74.88 614 GLU A N 1
ATOM 4657 C CA . GLU A 1 614 ? -13.852 -51.969 -30.875 1 74.88 614 GLU A CA 1
ATOM 4658 C C . GLU A 1 614 ? -14.289 -53.281 -30.219 1 74.88 614 GLU A C 1
ATOM 4660 O O . GLU A 1 614 ? -14.008 -53.5 -29.031 1 74.88 614 GLU A O 1
ATOM 4665 N N . ILE A 1 615 ? -15.156 -54.062 -30.875 1 79.06 615 ILE A N 1
ATOM 4666 C CA . ILE A 1 615 ? -15.617 -55.344 -30.359 1 79.06 615 ILE A CA 1
ATOM 4667 C C . ILE A 1 615 ? -14.5 -56.375 -30.469 1 79.06 615 ILE A C 1
ATOM 4669 O O . ILE A 1 615 ? -13.969 -56.625 -31.547 1 79.06 615 ILE A O 1
ATOM 4673 N N . CYS A 1 616 ? -14.023 -56.781 -29.328 1 82.19 616 CYS A N 1
ATOM 4674 C CA . CYS A 1 616 ? -12.938 -57.75 -29.234 1 82.19 616 CYS A CA 1
ATOM 4675 C C . CYS A 1 616 ? -13.469 -59.125 -28.875 1 82.19 616 CYS A C 1
ATOM 4677 O O . CYS A 1 616 ? -13.188 -59.625 -27.781 1 82.19 616 CYS A O 1
ATOM 4679 N N . THR A 1 617 ? -14.234 -59.812 -29.766 1 81.12 617 THR A N 1
ATOM 4680 C CA . THR A 1 617 ? -14.867 -61.094 -29.453 1 81.12 617 THR A CA 1
ATOM 4681 C C . THR A 1 617 ? -14.078 -62.25 -30.031 1 81.12 617 THR A C 1
ATOM 4683 O O . THR A 1 617 ? -14.305 -63.406 -29.672 1 81.12 617 THR A O 1
ATOM 4686 N N . GLY A 1 618 ? -13.125 -62 -30.859 1 81.31 618 GLY A N 1
ATOM 4687 C CA . GLY A 1 618 ? -12.375 -63.094 -31.453 1 81.31 618 GLY A CA 1
ATOM 4688 C C . GLY A 1 618 ? -11.508 -63.844 -30.469 1 81.31 618 GLY A C 1
ATOM 4689 O O . GLY A 1 618 ? -11.008 -63.25 -29.5 1 81.31 618 GLY A O 1
ATOM 4690 N N . PRO A 1 619 ? -11.484 -65.25 -30.625 1 81.31 619 PRO A N 1
ATOM 4691 C CA . PRO A 1 619 ? -10.609 -66 -29.734 1 81.31 619 PRO A CA 1
ATOM 4692 C C . PRO A 1 619 ? -9.172 -65.5 -29.734 1 81.31 619 PRO A C 1
ATOM 4694 O O . PRO A 1 619 ? -8.625 -65.188 -30.797 1 81.31 619 PRO A O 1
ATOM 4697 N N . GLY A 1 620 ? -8.695 -65.188 -28.594 1 79.38 620 GLY A N 1
ATOM 4698 C CA . GLY A 1 620 ? -7.316 -64.75 -28.453 1 79.38 620 GLY A CA 1
ATOM 4699 C C . GLY A 1 620 ? -7.168 -63.25 -28.375 1 79.38 620 GLY A C 1
ATOM 4700 O O . GLY A 1 620 ? -6.094 -62.75 -28.047 1 79.38 620 GLY A O 1
ATOM 4701 N N . PHE A 1 621 ? -8.188 -62.594 -28.812 1 83.5 621 PHE A N 1
ATOM 4702 C CA . PHE A 1 621 ? -8.102 -61.156 -28.75 1 83.5 621 PHE A CA 1
ATOM 4703 C C . PHE A 1 621 ? -8.516 -60.656 -27.359 1 83.5 621 PHE A C 1
ATOM 4705 O O . PHE A 1 621 ? -9.492 -61.125 -26.781 1 83.5 621 PHE A O 1
ATOM 4712 N N . VAL A 1 622 ? -7.656 -59.75 -26.844 1 83.62 622 VAL A N 1
ATOM 4713 C CA . VAL A 1 622 ? -7.938 -59.156 -25.547 1 83.62 622 VAL A CA 1
ATOM 4714 C C . VAL A 1 622 ? -7.879 -57.625 -25.656 1 83.62 622 VAL A C 1
ATOM 4716 O O . VAL A 1 622 ? -7.207 -57.094 -26.531 1 83.62 622 VAL A O 1
ATOM 4719 N N . TYR A 1 623 ? -8.75 -57 -24.734 1 84 623 TYR A N 1
ATOM 4720 C CA . TYR A 1 623 ? -8.695 -55.562 -24.672 1 84 623 TYR A CA 1
ATOM 4721 C C . TYR A 1 623 ? -7.422 -55.094 -23.984 1 84 623 TYR A C 1
ATOM 4723 O O . TYR A 1 623 ? -7.059 -55.594 -22.922 1 84 623 TYR A O 1
ATOM 4731 N N . VAL A 1 624 ? -6.789 -54.25 -24.656 1 76.88 624 VAL A N 1
ATOM 4732 C CA . VAL A 1 624 ? -5.621 -53.625 -24.047 1 76.88 624 VAL A CA 1
ATOM 4733 C C . VAL A 1 624 ? -5.742 -52.094 -24.125 1 76.88 624 VAL A C 1
ATOM 4735 O O . VAL A 1 624 ? -6.262 -51.562 -25.109 1 76.88 624 VAL A O 1
ATOM 4738 N N . ASN A 1 625 ? -5.34 -51.438 -23 1 79.75 625 ASN A N 1
ATOM 4739 C CA . ASN A 1 625 ? -5.312 -49.969 -22.984 1 79.75 625 ASN A CA 1
ATOM 4740 C C . ASN A 1 625 ? -4.113 -49.438 -23.75 1 79.75 625 ASN A C 1
ATOM 4742 O O . ASN A 1 625 ? -2.967 -49.75 -23.422 1 79.75 625 ASN A O 1
ATOM 4746 N N . GLN A 1 626 ? -4.441 -48.812 -24.828 1 74.38 626 GLN A N 1
ATOM 4747 C CA . GLN A 1 626 ? -3.375 -48.219 -25.625 1 74.38 626 GLN A CA 1
ATOM 4748 C C . GLN A 1 626 ? -3.508 -46.688 -25.688 1 74.38 626 GLN A C 1
ATOM 4750 O O . GLN A 1 626 ? -4.617 -46.156 -25.781 1 74.38 626 GLN A O 1
ATOM 4755 N N . THR A 1 627 ? -2.307 -46.031 -25.578 1 80.56 627 THR A N 1
ATOM 4756 C CA . THR A 1 627 ? -2.287 -44.562 -25.672 1 80.56 627 THR A CA 1
ATOM 4757 C C . THR A 1 627 ? -2.693 -44.125 -27.078 1 80.56 627 THR A C 1
ATOM 4759 O O . THR A 1 627 ? -2.262 -44.719 -28.078 1 80.56 627 THR A O 1
ATOM 4762 N N . ASP A 1 628 ? -3.553 -43.219 -27.094 1 76.75 628 ASP A N 1
ATOM 4763 C CA . ASP A 1 628 ? -3.949 -42.625 -28.359 1 76.75 628 ASP A CA 1
ATOM 4764 C C . ASP A 1 628 ? -2.768 -41.938 -29.047 1 76.75 628 ASP A C 1
ATOM 4766 O O . ASP A 1 628 ? -2.139 -41.062 -28.453 1 76.75 628 ASP A O 1
ATOM 4770 N N . PRO A 1 629 ? -2.383 -42.375 -30.266 1 77.75 629 PRO A N 1
ATOM 4771 C CA . PRO A 1 629 ? -1.234 -41.781 -30.938 1 77.75 629 PRO A CA 1
ATOM 4772 C C . PRO A 1 629 ? -1.433 -40.281 -31.203 1 77.75 629 PRO A C 1
ATOM 4774 O O . PRO A 1 629 ? -0.458 -39.531 -31.281 1 77.75 629 PRO A O 1
ATOM 4777 N N . SER A 1 630 ? -2.67 -39.906 -31.422 1 80.44 630 SER A N 1
ATOM 4778 C CA . SER A 1 630 ? -2.938 -38.5 -31.734 1 80.44 630 SER A CA 1
ATOM 4779 C C . SER A 1 630 ? -2.928 -37.625 -30.484 1 80.44 630 SER A C 1
ATOM 4781 O O . SER A 1 630 ? -2.715 -36.406 -30.547 1 80.44 630 SER A O 1
ATOM 4783 N N . ASP A 1 631 ? -3.256 -38.219 -29.359 1 84.38 631 ASP A N 1
ATOM 4784 C CA . ASP A 1 631 ? -3.264 -37.531 -28.078 1 84.38 631 ASP A CA 1
ATOM 4785 C C . ASP A 1 631 ? -2.686 -38.406 -26.969 1 84.38 631 ASP A C 1
ATOM 4787 O O . ASP A 1 631 ? -3.398 -39.219 -26.375 1 84.38 631 ASP A O 1
ATOM 4791 N N . PRO A 1 632 ? -1.48 -38.219 -26.703 1 83.69 632 PRO A N 1
ATOM 4792 C CA . PRO A 1 632 ? -0.791 -39.094 -25.734 1 83.69 632 PRO A CA 1
ATOM 4793 C C . PRO A 1 632 ? -1.43 -39.031 -24.344 1 83.69 632 PRO A C 1
ATOM 4795 O O . PRO A 1 632 ? -1.135 -39.875 -23.5 1 83.69 632 PRO A O 1
ATOM 4798 N N . CYS A 1 633 ? -2.33 -38.156 -24.125 1 87.94 633 CYS A N 1
ATOM 4799 C CA . CYS A 1 633 ? -2.977 -38.062 -22.828 1 87.94 633 CYS A CA 1
ATOM 4800 C C . CYS A 1 633 ? -4.199 -38.969 -22.75 1 87.94 633 CYS A C 1
ATOM 4802 O O . CYS A 1 633 ? -4.734 -39.188 -21.672 1 87.94 633 CYS A O 1
ATOM 4804 N N . CYS A 1 634 ? -4.539 -39.469 -23.828 1 87.75 634 CYS A N 1
ATOM 4805 C CA . CYS A 1 634 ? -5.754 -40.281 -23.891 1 87.75 634 CYS A CA 1
ATOM 4806 C C . CYS A 1 634 ? -5.441 -41.719 -24.297 1 87.75 634 CYS A C 1
ATOM 4808 O O . CYS A 1 634 ? -4.492 -41.969 -25.031 1 87.75 634 CYS A O 1
ATOM 4810 N N . SER A 1 635 ? -6.156 -42.656 -23.578 1 82.06 635 SER A N 1
ATOM 4811 C CA . SER A 1 635 ? -6.008 -44.062 -23.906 1 82.06 635 SER A CA 1
ATOM 4812 C C . SER A 1 635 ? -7.305 -44.656 -24.469 1 82.06 635 SER A C 1
ATOM 4814 O O . SER A 1 635 ? -8.383 -44.094 -24.25 1 82.06 635 SER A O 1
ATOM 4816 N N . SER A 1 636 ? -7.121 -45.531 -25.359 1 79.69 636 SER A N 1
ATOM 4817 C CA . SER A 1 636 ? -8.266 -46.25 -25.891 1 79.69 636 SER A CA 1
ATOM 4818 C C . SER A 1 636 ? -8.078 -47.781 -25.766 1 79.69 636 SER A C 1
ATOM 4820 O O . SER A 1 636 ? -6.953 -48.25 -25.625 1 79.69 636 SER A O 1
ATOM 4822 N N . LEU A 1 637 ? -9.234 -48.344 -25.609 1 81.69 637 LEU A N 1
ATOM 4823 C CA . LEU A 1 637 ? -9.188 -49.781 -25.578 1 81.69 637 LEU A CA 1
ATOM 4824 C C . LEU A 1 637 ? -9.094 -50.344 -26.984 1 81.69 637 LEU A C 1
ATOM 4826 O O . LEU A 1 637 ? -9.93 -50.031 -27.844 1 81.69 637 LEU A O 1
ATOM 4830 N N . VAL A 1 638 ? -8.008 -51.062 -27.219 1 81.31 638 VAL A N 1
ATOM 4831 C CA . VAL A 1 638 ? -7.82 -51.656 -28.531 1 81.31 638 VAL A CA 1
ATOM 4832 C C . VAL A 1 638 ? -7.695 -53.188 -28.375 1 81.31 638 VAL A C 1
ATOM 4834 O O . VAL A 1 638 ? -7.289 -53.656 -27.312 1 81.31 638 VAL A O 1
ATOM 4837 N N . CYS A 1 639 ? -8.227 -53.875 -29.469 1 82.88 639 CYS A N 1
ATOM 4838 C CA . CYS A 1 639 ? -8.117 -55.344 -29.484 1 82.88 639 CYS A CA 1
ATOM 4839 C C . CYS A 1 639 ? -6.73 -55.781 -29.922 1 82.88 639 CYS A C 1
ATOM 4841 O O . CYS A 1 639 ? -6.23 -55.312 -30.953 1 82.88 639 CYS A O 1
ATOM 4843 N N . ARG A 1 640 ? -6.07 -56.406 -29.031 1 78.94 640 ARG A N 1
ATOM 4844 C CA . ARG A 1 640 ? -4.762 -56.938 -29.375 1 78.94 640 ARG A CA 1
ATOM 4845 C C . ARG A 1 640 ? -4.75 -58.469 -29.219 1 78.94 640 ARG A C 1
ATOM 4847 O O . ARG A 1 640 ? -5.438 -59 -28.359 1 78.94 640 ARG A O 1
ATOM 4854 N N . CYS A 1 641 ? -3.945 -59.094 -30.141 1 76.5 641 CYS A N 1
ATOM 4855 C CA . CYS A 1 641 ? -3.859 -60.562 -30.109 1 76.5 641 CYS A CA 1
ATOM 4856 C C . CYS A 1 641 ? -2.959 -61.031 -28.984 1 76.5 641 CYS A C 1
ATOM 4858 O O . CYS A 1 641 ? -1.833 -60.562 -28.828 1 76.5 641 CYS A O 1
ATOM 4860 N N . ASP A 1 642 ? -3.551 -61.812 -28.109 1 76.62 642 ASP A N 1
ATOM 4861 C CA . ASP A 1 642 ? -2.816 -62.562 -27.078 1 76.62 642 ASP A CA 1
ATOM 4862 C C . ASP A 1 642 ? -2.955 -64.062 -27.297 1 76.62 642 ASP A C 1
ATOM 4864 O O . ASP A 1 642 ? -3.932 -64.688 -26.844 1 76.62 642 ASP A O 1
ATOM 4868 N N . SER A 1 643 ? -1.9 -64.688 -27.859 1 70.94 643 SER A N 1
ATOM 4869 C CA . SER A 1 643 ? -1.958 -66.062 -28.25 1 70.94 643 SER A CA 1
ATOM 4870 C C . SER A 1 643 ? -2.09 -67 -27.047 1 70.94 643 SER A C 1
ATOM 4872 O O . SER A 1 643 ? -2.543 -68.125 -27.156 1 70.94 643 SER A O 1
ATOM 4874 N N . ARG A 1 644 ? -1.684 -66.375 -25.875 1 71.31 644 ARG A N 1
ATOM 4875 C CA . ARG A 1 644 ? -1.723 -67.188 -24.656 1 71.31 644 ARG A CA 1
ATOM 4876 C C . ARG A 1 644 ? -3.16 -67.5 -24.266 1 71.31 644 ARG A C 1
ATOM 4878 O O . ARG A 1 644 ? -3.404 -68.438 -23.5 1 71.31 644 ARG A O 1
ATOM 4885 N N . THR A 1 645 ? -4.035 -66.625 -24.969 1 75.19 645 THR A N 1
ATOM 4886 C CA . THR A 1 645 ? -5.426 -66.812 -24.562 1 75.19 645 THR A CA 1
ATOM 4887 C C . THR A 1 645 ? -6.188 -67.688 -25.578 1 75.19 645 THR A C 1
ATOM 4889 O O . THR A 1 645 ? -7.406 -67.812 -25.5 1 75.19 645 THR A O 1
ATOM 4892 N N . CYS A 1 646 ? -5.527 -68.25 -26.453 1 76.88 646 CYS A N 1
ATOM 4893 C CA . CYS A 1 646 ? -6.156 -69.125 -27.438 1 76.88 646 CYS A CA 1
ATOM 4894 C C . CYS A 1 646 ? -6.523 -70.438 -26.812 1 76.88 646 CYS A C 1
ATOM 4896 O O . CYS A 1 646 ? -5.766 -71 -26.016 1 76.88 646 CYS A O 1
ATOM 4898 N N . PRO A 1 647 ? -7.695 -71.062 -27.109 1 75.94 647 PRO A N 1
ATOM 4899 C CA . PRO A 1 647 ? -8.055 -72.375 -26.609 1 75.94 647 PRO A CA 1
ATOM 4900 C C . PRO A 1 647 ? -7.18 -73.5 -27.188 1 75.94 647 PRO A C 1
ATOM 4902 O O . PRO A 1 647 ? -6.691 -73.375 -28.312 1 75.94 647 PRO A O 1
ATOM 4905 N N . PRO A 1 648 ? -6.898 -74.438 -26.25 1 70.06 648 PRO A N 1
ATOM 4906 C CA . PRO A 1 648 ? -6.137 -75.625 -26.766 1 70.06 648 PRO A CA 1
ATOM 4907 C C . PRO A 1 648 ? -6.848 -76.312 -27.906 1 70.06 648 PRO A C 1
ATOM 4909 O O . PRO A 1 648 ? -8.062 -76.5 -27.859 1 70.06 648 PRO A O 1
ATOM 4912 N N . THR A 1 649 ? -6.293 -76.312 -29.078 1 64.5 649 THR A N 1
ATOM 4913 C CA . THR A 1 649 ? -6.895 -77 -30.219 1 64.5 649 THR A CA 1
ATOM 4914 C C . THR A 1 649 ? -6.098 -78.25 -30.562 1 64.5 649 THR A C 1
ATOM 4916 O O . THR A 1 649 ? -4.863 -78.188 -30.578 1 64.5 649 THR A O 1
ATOM 4919 N N . ASN A 1 650 ? -6.781 -79.438 -30.609 1 64.38 650 ASN A N 1
ATOM 4920 C CA . ASN A 1 650 ? -6.211 -80.688 -31.094 1 64.38 650 ASN A CA 1
ATOM 4921 C C . ASN A 1 650 ? -5.895 -80.625 -32.594 1 64.38 650 ASN A C 1
ATOM 4923 O O . ASN A 1 650 ? -6.797 -80.438 -33.406 1 64.38 650 ASN A O 1
ATOM 4927 N N . MET A 1 651 ? -4.707 -80.438 -32.875 1 65.44 651 MET A N 1
ATOM 4928 C CA . MET A 1 651 ? -4.285 -80.25 -34.281 1 65.44 651 MET A CA 1
ATOM 4929 C C . MET A 1 651 ? -4.07 -81.625 -34.938 1 65.44 651 MET A C 1
ATOM 4931 O O . MET A 1 651 ? -3.266 -81.75 -35.875 1 65.44 651 MET A O 1
ATOM 4935 N N . ASN A 1 652 ? -4.879 -82.625 -34.469 1 70.12 652 ASN A N 1
ATOM 4936 C CA . ASN A 1 652 ? -4.711 -84 -35.031 1 70.12 652 ASN A CA 1
ATOM 4937 C C . ASN A 1 652 ? -5.41 -84.125 -36.375 1 70.12 652 ASN A C 1
ATOM 4939 O O . ASN A 1 652 ? -6.484 -83.562 -36.562 1 70.12 652 ASN A O 1
ATOM 4943 N N . CYS A 1 653 ? -4.617 -84.625 -37.281 1 74.31 653 CYS A N 1
ATOM 4944 C CA . CYS A 1 653 ? -5.199 -85 -38.594 1 74.31 653 CYS A CA 1
ATOM 4945 C C . CYS A 1 653 ? -5.336 -86.5 -38.719 1 74.31 653 CYS A C 1
ATOM 4947 O O . CYS A 1 653 ? -4.59 -87.25 -38.062 1 74.31 653 CYS A O 1
ATOM 4949 N N . PRO A 1 654 ? -6.379 -87 -39.438 1 75.06 654 PRO A N 1
ATOM 4950 C CA . PRO A 1 654 ? -6.496 -88.438 -39.688 1 75.06 654 PRO A CA 1
ATOM 4951 C C . PRO A 1 654 ? -5.289 -89 -40.438 1 75.06 654 PRO A C 1
ATOM 4953 O O . PRO A 1 654 ? -4.496 -88.25 -41 1 75.06 654 PRO A O 1
ATOM 4956 N N . ILE A 1 655 ? -5.199 -90.312 -40.438 1 71.06 655 ILE A N 1
ATOM 4957 C CA . ILE A 1 655 ? -4.117 -91 -41.094 1 71.06 655 ILE A CA 1
ATOM 4958 C C . ILE A 1 655 ? -4.094 -90.625 -42.594 1 71.06 655 ILE A C 1
ATOM 4960 O O . ILE A 1 655 ? -5.141 -90.562 -43.219 1 71.06 655 ILE A O 1
ATOM 4964 N N . GLY A 1 656 ? -3.012 -90.25 -43.219 1 67.94 656 GLY A N 1
ATOM 4965 C CA . GLY A 1 656 ? -2.834 -89.875 -44.594 1 67.94 656 GLY A CA 1
ATOM 4966 C C . GLY A 1 656 ? -2.77 -88.375 -44.781 1 67.94 656 GLY A C 1
ATOM 4967 O O . GLY A 1 656 ? -2.551 -87.875 -45.906 1 67.94 656 GLY A O 1
ATOM 4968 N N . PHE A 1 657 ? -2.924 -87.688 -43.625 1 75.56 657 PHE A N 1
ATOM 4969 C CA . PHE A 1 657 ? -2.93 -86.25 -43.719 1 75.56 657 PHE A CA 1
ATOM 4970 C C . PHE A 1 657 ? -1.875 -85.625 -42.812 1 75.56 657 PHE A C 1
ATOM 4972 O O . PHE A 1 657 ? -1.498 -86.25 -41.812 1 75.56 657 PHE A O 1
ATOM 4979 N N . VAL A 1 658 ? -1.299 -84.562 -43.312 1 72.25 658 VAL A N 1
ATOM 4980 C CA . VAL A 1 658 ? -0.342 -83.812 -42.5 1 72.25 658 VAL A CA 1
ATOM 4981 C C . VAL A 1 658 ? -0.968 -82.5 -42.031 1 72.25 658 VAL A C 1
ATOM 4983 O O . VAL A 1 658 ? -1.573 -81.75 -42.844 1 72.25 658 VAL A O 1
ATOM 4986 N N . PRO A 1 659 ? -0.907 -82.25 -40.75 1 73 659 PRO A N 1
ATOM 4987 C CA . PRO A 1 659 ? -1.465 -81 -40.25 1 73 659 PRO A CA 1
ATOM 4988 C C . PRO A 1 659 ? -0.617 -79.75 -40.625 1 73 659 PRO A C 1
ATOM 4990 O O . PRO A 1 659 ? 0.61 -79.812 -40.5 1 73 659 PRO A O 1
ATOM 4993 N N . VAL A 1 660 ? -1.239 -78.812 -41.312 1 71.25 660 VAL A N 1
ATOM 4994 C CA . VAL A 1 660 ? -0.621 -77.5 -41.594 1 71.25 660 VAL A CA 1
ATOM 4995 C C . VAL A 1 660 ? -1.229 -76.438 -40.688 1 71.25 660 VAL A C 1
ATOM 4997 O O . VAL A 1 660 ? -2.436 -76.188 -40.75 1 71.25 660 VAL A O 1
ATOM 5000 N N . VAL A 1 661 ? -0.457 -76 -39.812 1 68.44 661 VAL A N 1
ATOM 5001 C CA . VAL A 1 661 ? -0.932 -75 -38.844 1 68.44 661 VAL A CA 1
ATOM 5002 C C . VAL A 1 661 ? -0.621 -73.562 -39.344 1 68.44 661 VAL A C 1
ATOM 5004 O O . VAL A 1 661 ? 0.498 -73.312 -39.781 1 68.44 661 VAL A O 1
ATOM 5007 N N . SER A 1 662 ? -1.593 -72.75 -39.469 1 71.19 662 SER A N 1
ATOM 5008 C CA . SER A 1 662 ? -1.395 -71.312 -39.812 1 71.19 662 SER A CA 1
ATOM 5009 C C . SER A 1 662 ? -2.32 -70.438 -39 1 71.19 662 SER A C 1
ATOM 5011 O O . SER A 1 662 ? -3.293 -70.875 -38.406 1 71.19 662 SER A O 1
ATOM 5013 N N . VAL A 1 663 ? -1.989 -69.188 -38.781 1 73.44 663 VAL A N 1
ATOM 5014 C CA . VAL A 1 663 ? -2.867 -68.125 -38.219 1 73.44 663 VAL A CA 1
ATOM 5015 C C . VAL A 1 663 ? -3.498 -67.312 -39.344 1 73.44 663 VAL A C 1
ATOM 5017 O O . VAL A 1 663 ? -2.814 -66.562 -40.031 1 73.44 663 VAL A O 1
ATOM 5020 N N . PRO A 1 664 ? -4.727 -67.688 -39.531 1 75 664 PRO A N 1
ATOM 5021 C CA . PRO A 1 664 ? -5.367 -66.938 -40.625 1 75 664 PRO A CA 1
ATOM 5022 C C . PRO A 1 664 ? -5.312 -65.438 -40.406 1 75 664 PRO A C 1
ATOM 5024 O O . PRO A 1 664 ? -5.18 -64.938 -39.281 1 75 664 PRO A O 1
ATOM 5027 N N . GLU A 1 665 ? -5.422 -64.625 -41.531 1 77.44 665 GLU A N 1
ATOM 5028 C CA . GLU A 1 665 ? -5.406 -63.188 -41.469 1 77.44 665 GLU A CA 1
ATOM 5029 C C . GLU A 1 665 ? -6.562 -62.656 -40.625 1 77.44 665 GLU A C 1
ATOM 5031 O O . GLU A 1 665 ? -7.703 -63.125 -40.781 1 77.44 665 GLU A O 1
ATOM 5036 N N . GLY A 1 666 ? -6.383 -61.719 -39.719 1 76.81 666 GLY A N 1
ATOM 5037 C CA . GLY A 1 666 ? -7.398 -61.094 -38.906 1 76.81 666 GLY A CA 1
ATOM 5038 C C . GLY A 1 666 ? -7.719 -61.906 -37.656 1 76.81 666 GLY A C 1
ATOM 5039 O O . GLY A 1 666 ? -8.5 -61.469 -36.812 1 76.81 666 GLY A O 1
ATOM 5040 N N . LYS A 1 667 ? -7.199 -63.188 -37.688 1 78.06 667 LYS A N 1
ATOM 5041 C CA . LYS A 1 667 ? -7.422 -64 -36.5 1 78.06 667 LYS A CA 1
ATOM 5042 C C . LYS A 1 667 ? -6.18 -64.062 -35.625 1 78.06 667 LYS A C 1
ATOM 5044 O O . LYS A 1 667 ? -5.094 -63.656 -36.062 1 78.06 667 LYS A O 1
ATOM 5049 N N . CYS A 1 668 ? -6.406 -64.438 -34.438 1 80.06 668 CYS A N 1
ATOM 5050 C CA . CYS A 1 668 ? -5.32 -64.438 -33.469 1 80.06 668 CYS A CA 1
ATOM 5051 C C . CYS A 1 668 ? -4.867 -65.875 -33.219 1 80.06 668 CYS A C 1
ATOM 5053 O O . CYS A 1 668 ? -3.67 -66.125 -33.094 1 80.06 668 CYS A O 1
ATOM 5055 N N . CYS A 1 669 ? -5.73 -66.875 -33.281 1 79.25 669 CYS A N 1
ATOM 5056 C CA . CYS A 1 669 ? -5.426 -68.25 -32.906 1 79.25 669 CYS A CA 1
ATOM 5057 C C . CYS A 1 669 ? -5.129 -69.062 -34.125 1 79.25 669 CYS A C 1
ATOM 5059 O O . CYS A 1 669 ? -5.75 -68.875 -35.188 1 79.25 669 CYS A O 1
ATOM 5061 N N . PRO A 1 670 ? -4.094 -69.938 -33.969 1 75.44 670 PRO A N 1
ATOM 5062 C CA . PRO A 1 670 ? -3.768 -70.812 -35.094 1 75.44 670 PRO A CA 1
ATOM 5063 C C . PRO A 1 670 ? -4.891 -71.812 -35.406 1 75.44 670 PRO A C 1
ATOM 5065 O O . PRO A 1 670 ? -5.605 -72.25 -34.5 1 75.44 670 PRO A O 1
ATOM 5068 N N . GLU A 1 671 ? -5.047 -71.938 -36.656 1 78.19 671 GLU A N 1
ATOM 5069 C CA . GLU A 1 671 ? -5.941 -73 -37.156 1 78.19 671 GLU A CA 1
ATOM 5070 C C . GLU A 1 671 ? -5.18 -74 -38.031 1 78.19 671 GLU A C 1
ATOM 5072 O O . GLU A 1 671 ? -4.109 -73.688 -38.562 1 78.19 671 GLU A O 1
ATOM 5077 N N . HIS A 1 672 ? -5.512 -75.312 -37.812 1 74.75 672 HIS A N 1
ATOM 5078 C CA . HIS A 1 672 ? -4.809 -76.25 -38.625 1 74.75 672 HIS A CA 1
ATOM 5079 C C . HIS A 1 672 ? -5.699 -76.812 -39.719 1 74.75 672 HIS A C 1
ATOM 5081 O O . HIS A 1 672 ? -6.922 -76.875 -39.594 1 74.75 672 HIS A O 1
ATOM 5087 N N . THR A 1 673 ? -5.094 -77 -40.875 1 79.88 673 THR A N 1
ATOM 5088 C CA . THR A 1 673 ? -5.703 -77.688 -42 1 79.88 673 THR A CA 1
ATOM 5089 C C . THR A 1 673 ? -4.953 -79 -42.281 1 79.88 673 THR A C 1
ATOM 5091 O O . THR A 1 673 ? -3.758 -79.062 -42 1 79.88 673 THR A O 1
ATOM 5094 N N . CYS A 1 674 ? -5.719 -80 -42.625 1 79.81 674 CYS A N 1
ATOM 5095 C CA . CYS A 1 674 ? -5.117 -81.312 -42.938 1 79.81 674 CYS A CA 1
ATOM 5096 C C . CYS A 1 674 ? -4.91 -81.438 -44.438 1 79.81 674 CYS A C 1
ATOM 5098 O O . CYS A 1 674 ? -5.879 -81.562 -45.188 1 79.81 674 CYS A O 1
ATOM 5100 N N . GLU A 1 675 ? -3.656 -81.375 -44.75 1 81.44 675 GLU A N 1
ATOM 5101 C CA . GLU A 1 675 ? -3.326 -81.562 -46.156 1 81.44 675 GLU A CA 1
ATOM 5102 C C . GLU A 1 675 ? -2.914 -83.062 -46.438 1 81.44 675 GLU A C 1
ATOM 5104 O O . GLU A 1 675 ? -2.236 -83.625 -45.625 1 81.44 675 GLU A O 1
ATOM 5109 N N . PRO A 1 676 ? -3.432 -83.625 -47.594 1 79.56 676 PRO A N 1
ATOM 5110 C CA . PRO A 1 676 ? -3.133 -85.062 -47.906 1 79.56 676 PRO A CA 1
ATOM 5111 C C . PRO A 1 676 ? -1.648 -85.312 -48.188 1 79.56 676 PRO A C 1
ATOM 5113 O O . PRO A 1 676 ? -0.996 -84.5 -48.844 1 79.56 676 PRO A O 1
ATOM 5116 N N . LYS A 1 677 ? -1.189 -86.375 -47.531 1 73.62 677 LYS A N 1
ATOM 5117 C CA . LYS A 1 677 ? 0.158 -86.812 -47.812 1 73.62 677 LYS A CA 1
ATOM 5118 C C . LYS A 1 677 ? 0.198 -87.562 -49.188 1 73.62 677 LYS A C 1
ATOM 5120 O O . LYS A 1 677 ? -0.824 -88.062 -49.656 1 73.62 677 LYS A O 1
ATOM 5125 N N . ARG A 1 678 ? 1.22 -87.375 -49.938 1 69.69 678 ARG A N 1
ATOM 5126 C CA . ARG A 1 678 ? 1.375 -88.125 -51.188 1 69.69 678 ARG A CA 1
ATOM 5127 C C . ARG A 1 678 ? 1.706 -89.562 -50.875 1 69.69 678 ARG A C 1
ATOM 5129 O O . ARG A 1 678 ? 2.793 -90.062 -51.219 1 69.69 678 ARG A O 1
ATOM 5136 N N . VAL A 1 679 ? 0.78 -90.125 -50 1 70.88 679 VAL A N 1
ATOM 5137 C CA . VAL A 1 679 ? 0.979 -91.5 -49.656 1 70.88 679 VAL A CA 1
ATOM 5138 C C . VAL A 1 679 ? -0.289 -92.312 -49.969 1 70.88 679 VAL A C 1
ATOM 5140 O O . VAL A 1 679 ? -1.359 -91.75 -50.156 1 70.88 679 VAL A O 1
ATOM 5143 N N . CYS A 1 680 ? -0.103 -93.625 -50.344 1 68.31 680 CYS A N 1
ATOM 5144 C CA . CYS A 1 680 ? -1.212 -94.5 -50.562 1 68.31 680 CYS A CA 1
ATOM 5145 C C . CYS A 1 680 ? -1.729 -95.062 -49.219 1 68.31 680 CYS A C 1
ATOM 5147 O O . CYS A 1 680 ? -0.945 -95.5 -48.375 1 68.31 680 CYS A O 1
ATOM 5149 N N . LEU A 1 681 ? -3.004 -94.75 -48.875 1 68 681 LEU A N 1
ATOM 5150 C CA . LEU A 1 681 ? -3.615 -95.25 -47.656 1 68 681 LEU A CA 1
ATOM 5151 C C . LEU A 1 681 ? -4.367 -96.562 -47.906 1 68 681 LEU A C 1
ATOM 5153 O O . LEU A 1 681 ? -5.215 -96.625 -48.812 1 68 681 LEU A O 1
ATOM 5157 N N . HIS A 1 682 ? -3.822 -97.688 -47.406 1 67.94 682 HIS A N 1
ATOM 5158 C CA . HIS A 1 682 ? -4.531 -99 -47.5 1 67.94 682 HIS A CA 1
ATOM 5159 C C . HIS A 1 682 ? -4.703 -99.625 -46.125 1 67.94 682 HIS A C 1
ATOM 5161 O O . HIS A 1 682 ? -3.723 -99.812 -45.406 1 67.94 682 HIS A O 1
ATOM 5167 N N . LYS A 1 683 ? -5.945 -99.938 -45.719 1 64.81 683 LYS A N 1
ATOM 5168 C CA . LYS A 1 683 ? -6.363 -100.562 -44.438 1 64.81 683 LYS A CA 1
ATOM 5169 C C . LYS A 1 683 ? -5.777 -99.812 -43.25 1 64.81 683 LYS A C 1
ATOM 5171 O O . LYS A 1 683 ? -5.258 -100.438 -42.312 1 64.81 683 LYS A O 1
ATOM 5176 N N . GLY A 1 684 ? -5.676 -98.438 -43.344 1 64.12 684 GLY A N 1
ATOM 5177 C CA . GLY A 1 684 ? -5.277 -97.625 -42.219 1 64.12 684 GLY A CA 1
ATOM 5178 C C . GLY A 1 684 ? -3.773 -97.438 -42.125 1 64.12 684 GLY A C 1
ATOM 5179 O O . GLY A 1 684 ? -3.264 -97 -41.062 1 64.12 684 GLY A O 1
ATOM 5180 N N . VAL A 1 685 ? -3.068 -98 -43.125 1 65.88 685 VAL A N 1
ATOM 5181 C CA . VAL A 1 685 ? -1.612 -97.875 -43.156 1 65.88 685 VAL A CA 1
ATOM 5182 C C . VAL A 1 685 ? -1.188 -96.938 -44.281 1 65.88 685 VAL A C 1
ATOM 5184 O O . VAL A 1 685 ? -1.752 -97 -45.406 1 65.88 685 VAL A O 1
ATOM 5187 N N . GLU A 1 686 ? -0.118 -96 -44.031 1 68.75 686 GLU A N 1
ATOM 5188 C CA . GLU A 1 686 ? 0.401 -95.062 -45 1 68.75 686 GLU A CA 1
ATOM 5189 C C . GLU A 1 686 ? 1.569 -95.625 -45.781 1 68.75 686 GLU A C 1
ATOM 5191 O O . GLU A 1 686 ? 2.543 -96.125 -45.188 1 68.75 686 GLU A O 1
ATOM 5196 N N . TYR A 1 687 ? 1.525 -95.812 -47.188 1 65.44 687 TYR A N 1
ATOM 5197 C CA . TYR A 1 687 ? 2.578 -96.312 -48.031 1 65.44 687 TYR A CA 1
ATOM 5198 C C . TYR A 1 687 ? 3.18 -95.25 -48.906 1 65.44 687 TYR A C 1
ATOM 5200 O O . TYR A 1 687 ? 2.453 -94.375 -49.438 1 65.44 687 TYR A O 1
ATOM 5208 N N . GLN A 1 688 ? 4.562 -94.812 -48.875 1 60.88 688 GLN A N 1
ATOM 5209 C CA . GLN A 1 688 ? 5.215 -93.875 -49.75 1 60.88 688 GLN A CA 1
ATOM 5210 C C . GLN A 1 688 ? 5.109 -94.312 -51.188 1 60.88 688 GLN A C 1
ATOM 5212 O O . GLN A 1 688 ? 5.133 -95.5 -51.5 1 60.88 688 GLN A O 1
ATOM 5217 N N . VAL A 1 689 ? 4.758 -93.438 -52 1 58.31 689 VAL A N 1
ATOM 5218 C CA . VAL A 1 689 ? 4.5 -93.688 -53.406 1 58.31 689 VAL A CA 1
ATOM 5219 C C . VAL A 1 689 ? 5.66 -94.5 -54 1 58.31 689 VAL A C 1
ATOM 5221 O O . VAL A 1 689 ? 5.473 -95.25 -54.938 1 58.31 689 VAL A O 1
ATOM 5224 N N . ILE A 1 690 ? 6.891 -94.125 -53.719 1 49.91 690 ILE A N 1
ATOM 5225 C CA . ILE A 1 690 ? 7.902 -94.812 -54.531 1 49.91 690 ILE A CA 1
ATOM 5226 C C . ILE A 1 690 ? 7.828 -96.312 -54.281 1 49.91 690 ILE A C 1
ATOM 5228 O O . ILE A 1 690 ? 8.555 -97.062 -54.938 1 49.91 690 ILE A O 1
ATOM 5232 N N . THR A 1 691 ? 7.309 -96.688 -53.188 1 46.34 691 THR A N 1
ATOM 5233 C CA . THR A 1 691 ? 7.5 -98.125 -53.125 1 46.34 691 THR A CA 1
ATOM 5234 C C . THR A 1 691 ? 6.555 -98.812 -54.094 1 46.34 691 THR A C 1
ATOM 5236 O O . THR A 1 691 ? 5.348 -98.562 -54.094 1 46.34 691 THR A O 1
ATOM 5239 N N . ASN A 1 692 ? 7.133 -99.188 -55.25 1 45.84 692 ASN A N 1
ATOM 5240 C CA . ASN A 1 692 ? 6.598 -99.875 -56.438 1 45.84 692 ASN A CA 1
ATOM 5241 C C . ASN A 1 692 ? 5.336 -100.688 -56.094 1 45.84 692 ASN A C 1
ATOM 5243 O O . ASN A 1 692 ? 4.363 -100.625 -56.844 1 45.84 692 ASN A O 1
ATOM 5247 N N . ASN A 1 693 ? 5.668 -101.938 -55.562 1 44.56 693 ASN A N 1
ATOM 5248 C CA . ASN A 1 693 ? 4.891 -103.125 -55.844 1 44.56 693 ASN A CA 1
ATOM 5249 C C . ASN A 1 693 ? 3.543 -103.125 -55.125 1 44.56 693 ASN A C 1
ATOM 5251 O O . ASN A 1 693 ? 2.723 -104 -55.312 1 44.56 693 ASN A O 1
ATOM 5255 N N . PHE A 1 694 ? 3.549 -102.625 -53.875 1 42.09 694 PHE A N 1
ATOM 5256 C CA . PHE A 1 694 ? 2.523 -103.375 -53.125 1 42.09 694 PHE A CA 1
ATOM 5257 C C . PHE A 1 694 ? 1.136 -102.812 -53.469 1 42.09 694 PHE A C 1
ATOM 5259 O O . PHE A 1 694 ? 0.215 -103.562 -53.75 1 42.09 694 PHE A O 1
ATOM 5266 N N . VAL A 1 695 ? 0.545 -101.688 -52.844 1 47.62 695 VAL A N 1
ATOM 5267 C CA . VAL A 1 695 ? -0.914 -101.688 -52.781 1 47.62 695 VAL A CA 1
ATOM 5268 C C . VAL A 1 695 ? -1.477 -101 -54.031 1 47.62 695 VAL A C 1
ATOM 5270 O O . VAL A 1 695 ? -1.123 -99.875 -54.281 1 47.62 695 VAL A O 1
ATOM 5273 N N . PRO A 1 696 ? -1.935 -101.812 -55.156 1 51.25 696 PRO A N 1
ATOM 5274 C CA . PRO A 1 696 ? -2.641 -101.375 -56.344 1 51.25 696 PRO A CA 1
ATOM 5275 C C . PRO A 1 696 ? -3.455 -100.062 -56.094 1 51.25 696 PRO A C 1
ATOM 5277 O O . PRO A 1 696 ? -3.582 -99.25 -56.969 1 51.25 696 PRO A O 1
ATOM 5280 N N . LEU A 1 697 ? -4.289 -100.25 -55.062 1 50.22 697 LEU A N 1
ATOM 5281 C CA . LEU A 1 697 ? -5.375 -99.25 -54.938 1 50.22 697 LEU A CA 1
ATOM 5282 C C . LEU A 1 697 ? -4.84 -97.875 -54.5 1 50.22 697 LEU A C 1
ATOM 5284 O O . LEU A 1 697 ? -5.602 -96.938 -54.375 1 50.22 697 LEU A O 1
ATOM 5288 N N . CYS A 1 698 ? -3.697 -97.688 -54.25 1 47.53 698 CYS A N 1
ATOM 5289 C CA . CYS A 1 698 ? -3.438 -96.312 -53.844 1 47.53 698 CYS A CA 1
ATOM 5290 C C . CYS A 1 698 ? -3.193 -95.375 -55.031 1 47.53 698 CYS A C 1
ATOM 5292 O O . CYS A 1 698 ? -2.465 -95.75 -55.969 1 47.53 698 CYS A O 1
ATOM 5294 N N . MET B 1 1 ? -66.312 33.562 8.227 1 21.47 1 MET B N 1
ATOM 5295 C CA . MET B 1 1 ? -65.312 34.562 8.484 1 21.47 1 MET B CA 1
ATOM 5296 C C . MET B 1 1 ? -64.875 34.531 9.945 1 21.47 1 MET B C 1
ATOM 5298 O O . MET B 1 1 ? -63.875 35.156 10.312 1 21.47 1 MET B O 1
ATOM 5302 N N . PRO B 1 2 ? -65.75 34.219 10.898 1 24.89 2 PRO B N 1
ATOM 5303 C CA . PRO B 1 2 ? -65.625 34.781 12.242 1 24.89 2 PRO B CA 1
ATOM 5304 C C . PRO B 1 2 ? -64.438 34.25 13.016 1 24.89 2 PRO B C 1
ATOM 5306 O O . PRO B 1 2 ? -64.125 33.031 12.961 1 24.89 2 PRO B O 1
ATOM 5309 N N . THR B 1 3 ? -63.375 35.156 13.125 1 21.56 3 THR B N 1
ATOM 5310 C CA . THR B 1 3 ? -61.969 35.188 13.594 1 21.56 3 THR B CA 1
ATOM 5311 C C . THR B 1 3 ? -61.875 34.594 15 1 21.56 3 THR B C 1
ATOM 5313 O O . THR B 1 3 ? -62.906 34.469 15.688 1 21.56 3 THR B O 1
ATOM 5316 N N . THR B 1 4 ? -60.781 35 15.664 1 23.02 4 THR B N 1
ATOM 5317 C CA . THR B 1 4 ? -59.531 34.719 16.391 1 23.02 4 THR B CA 1
ATOM 5318 C C . THR B 1 4 ? -59.719 35 17.875 1 23.02 4 THR B C 1
ATOM 5320 O O . THR B 1 4 ? -59.938 36.156 18.281 1 23.02 4 THR B O 1
ATOM 5323 N N . THR B 1 5 ? -60.406 34.125 18.547 1 21.81 5 THR B N 1
ATOM 5324 C CA . THR B 1 5 ? -60.875 34.312 19.906 1 21.81 5 THR B CA 1
ATOM 5325 C C . THR B 1 5 ? -59.688 34.531 20.859 1 21.81 5 THR B C 1
ATOM 5327 O O . THR B 1 5 ? -58.75 33.719 20.875 1 21.81 5 THR B O 1
ATOM 5330 N N . THR B 1 6 ? -59.469 35.719 21.453 1 23.52 6 THR B N 1
ATOM 5331 C CA . THR B 1 6 ? -58.531 36.562 22.203 1 23.52 6 THR B CA 1
ATOM 5332 C C . THR B 1 6 ? -58.344 36 23.609 1 23.52 6 THR B C 1
ATOM 5334 O O . THR B 1 6 ? -57.594 36.594 24.406 1 23.52 6 THR B O 1
ATOM 5337 N N . PRO B 1 7 ? -58.375 34.625 23.781 1 24.52 7 PRO B N 1
ATOM 5338 C CA . PRO B 1 7 ? -58.781 34.469 25.188 1 24.52 7 PRO B CA 1
ATOM 5339 C C . PRO B 1 7 ? -57.781 35.125 26.156 1 24.52 7 PRO B C 1
ATOM 5341 O O . PRO B 1 7 ? -56.656 35.375 25.797 1 24.52 7 PRO B O 1
ATOM 5344 N N . PRO B 1 8 ? -58.094 35.062 27.484 1 22.75 8 PRO B N 1
ATOM 5345 C CA . PRO B 1 8 ? -58.031 35.875 28.719 1 22.75 8 PRO B CA 1
ATOM 5346 C C . PRO B 1 8 ? -56.656 35.781 29.422 1 22.75 8 PRO B C 1
ATOM 5348 O O . PRO B 1 8 ? -55.906 34.844 29.172 1 22.75 8 PRO B O 1
ATOM 5351 N N . PRO B 1 9 ? -56.344 36.594 30.359 1 22.25 9 PRO B N 1
ATOM 5352 C CA . PRO B 1 9 ? -55.281 37.312 31.062 1 22.25 9 PRO B CA 1
ATOM 5353 C C . PRO B 1 9 ? -54.594 36.469 32.125 1 22.25 9 PRO B C 1
ATOM 5355 O O . PRO B 1 9 ? -53.562 36.906 32.688 1 22.25 9 PRO B O 1
ATOM 5358 N N . THR B 1 10 ? -54.812 35.094 32.312 1 20.98 10 THR B N 1
ATOM 5359 C CA . THR B 1 10 ? -54.812 34.781 33.75 1 20.98 10 THR B CA 1
ATOM 5360 C C . THR B 1 10 ? -53.469 35.031 34.375 1 20.98 10 THR B C 1
ATOM 5362 O O . THR B 1 10 ? -52.438 34.719 33.75 1 20.98 10 THR B O 1
ATOM 5365 N N . THR B 1 11 ? -53.344 35.406 35.656 1 20.12 11 THR B N 1
ATOM 5366 C CA . THR B 1 11 ? -52.719 36.156 36.75 1 20.12 11 THR B CA 1
ATOM 5367 C C . THR B 1 11 ? -51.625 35.312 37.406 1 20.12 11 THR B C 1
ATOM 5369 O O . THR B 1 11 ? -51.938 34.312 38.094 1 20.12 11 THR B O 1
ATOM 5372 N N . THR B 1 12 ? -50.625 34.812 36.688 1 20.33 12 THR B N 1
ATOM 5373 C CA . THR B 1 12 ? -49.625 33.906 37.281 1 20.33 12 THR B CA 1
ATOM 5374 C C . THR B 1 12 ? -49 34.531 38.5 1 20.33 12 THR B C 1
ATOM 5376 O O . THR B 1 12 ? -48.531 35.688 38.469 1 20.33 12 THR B O 1
ATOM 5379 N N . LEU B 1 13 ? -49.188 33.844 39.688 1 20.31 13 LEU B N 1
ATOM 5380 C CA . LEU B 1 13 ? -48.875 34 41.094 1 20.31 13 LEU B CA 1
ATOM 5381 C C . LEU B 1 13 ? -47.344 34.188 41.281 1 20.31 13 LEU B C 1
ATOM 5383 O O . LEU B 1 13 ? -46.562 33.562 40.562 1 20.31 13 LEU B O 1
ATOM 5387 N N . ILE B 1 14 ? -46.938 35.094 42.156 1 20.16 14 ILE B N 1
ATOM 5388 C CA . ILE B 1 14 ? -45.781 35.906 42.438 1 20.16 14 ILE B CA 1
ATOM 5389 C C . ILE B 1 14 ? -44.719 35.062 43.188 1 20.16 14 ILE B C 1
ATOM 5391 O O . ILE B 1 14 ? -43.562 35.438 43.25 1 20.16 14 ILE B O 1
ATOM 5395 N N . PRO B 1 15 ? -44.844 33.688 43.406 1 22.75 15 PRO B N 1
ATOM 5396 C CA . PRO B 1 15 ? -44.406 33.562 44.781 1 22.75 15 PRO B CA 1
ATOM 5397 C C . PRO B 1 15 ? -42.969 34.094 45 1 22.75 15 PRO B C 1
ATOM 5399 O O . PRO B 1 15 ? -42.188 34.094 44.031 1 22.75 15 PRO B O 1
ATOM 5402 N N . PRO B 1 16 ? -42.719 34.469 46.25 1 19.09 16 PRO B N 1
ATOM 5403 C CA . PRO B 1 16 ? -41.781 35.438 46.875 1 19.09 16 PRO B CA 1
ATOM 5404 C C . PRO B 1 16 ? -40.312 34.969 46.75 1 19.09 16 PRO B C 1
ATOM 5406 O O . PRO B 1 16 ? -40.062 33.812 46.406 1 19.09 16 PRO B O 1
ATOM 5409 N N . THR B 1 17 ? -39.469 35.469 47.625 1 18.8 17 THR B N 1
ATOM 5410 C CA . THR B 1 17 ? -38.25 36.281 47.719 1 18.8 17 THR B CA 1
ATOM 5411 C C . THR B 1 17 ? -37.062 35.438 48.156 1 18.8 17 THR B C 1
ATOM 5413 O O . THR B 1 17 ? -35.906 35.875 48.156 1 18.8 17 THR B O 1
ATOM 5416 N N . THR B 1 18 ? -37.25 34.094 48.469 1 19.97 18 THR B N 1
ATOM 5417 C CA . THR B 1 18 ? -36.438 33.75 49.656 1 19.97 18 THR B CA 1
ATOM 5418 C C . THR B 1 18 ? -34.969 33.969 49.375 1 19.97 18 THR B C 1
ATOM 5420 O O . THR B 1 18 ? -34.438 33.562 48.344 1 19.97 18 THR B O 1
ATOM 5423 N N . THR B 1 19 ? -34.25 34.531 50.438 1 18.77 19 THR B N 1
ATOM 5424 C CA . THR B 1 19 ? -33.031 35.281 50.781 1 18.77 19 THR B CA 1
ATOM 5425 C C . THR B 1 19 ? -31.797 34.406 50.625 1 18.77 19 THR B C 1
ATOM 5427 O O . THR B 1 19 ? -31.781 33.25 51.062 1 18.77 19 THR B O 1
ATOM 5430 N N . THR B 1 20 ? -30.75 34.781 49.844 1 20.14 20 THR B N 1
ATOM 5431 C CA . THR B 1 20 ? -29.484 34.344 49.281 1 20.14 20 THR B CA 1
ATOM 5432 C C . THR B 1 20 ? -28.406 34.281 50.344 1 20.14 20 THR B C 1
ATOM 5434 O O . THR B 1 20 ? -27.25 33.938 50.062 1 20.14 20 THR B O 1
ATOM 5437 N N . PRO B 1 21 ? -28.875 34.125 51.688 1 20.03 21 PRO B N 1
ATOM 5438 C CA . PRO B 1 21 ? -27.812 34.75 52.438 1 20.03 21 PRO B CA 1
ATOM 5439 C C . PRO B 1 21 ? -26.422 34.188 52.125 1 20.03 21 PRO B C 1
ATOM 5441 O O . PRO B 1 21 ? -26.328 33.062 51.625 1 20.03 21 PRO B O 1
ATOM 5444 N N . VAL B 1 22 ? -25.406 35 52.531 1 20.91 22 VAL B N 1
ATOM 5445 C CA . VAL B 1 22 ? -24.031 35.375 52.219 1 20.91 22 VAL B CA 1
ATOM 5446 C C . VAL B 1 22 ? -23.094 34.219 52.625 1 20.91 22 VAL B C 1
ATOM 5448 O O . VAL B 1 22 ? -23.453 33.375 53.438 1 20.91 22 VAL B O 1
ATOM 5451 N N . PRO B 1 23 ? -21.844 34.5 52.5 1 22.11 23 PRO B N 1
ATOM 5452 C CA . PRO B 1 23 ? -20.531 33.938 52.156 1 22.11 23 PRO B CA 1
ATOM 5453 C C . PRO B 1 23 ? -19.812 33.344 53.375 1 22.11 23 PRO B C 1
ATOM 5455 O O . PRO B 1 23 ? -18.766 32.719 53.219 1 22.11 23 PRO B O 1
ATOM 5458 N N . PRO B 1 24 ? -20.484 33.188 54.625 1 18.72 24 PRO B N 1
ATOM 5459 C CA . PRO B 1 24 ? -19.531 33.656 55.656 1 18.72 24 PRO B CA 1
ATOM 5460 C C . PRO B 1 24 ? -18.203 32.875 55.594 1 18.72 24 PRO B C 1
ATOM 5462 O O . PRO B 1 24 ? -18.141 31.797 55 1 18.72 24 PRO B O 1
ATOM 5465 N N . THR B 1 25 ? -17.172 33.344 56.438 1 19.42 25 THR B N 1
ATOM 5466 C CA . THR B 1 25 ? -15.758 33.625 56.656 1 19.42 25 THR B CA 1
ATOM 5467 C C . THR B 1 25 ? -15.047 32.406 57.25 1 19.42 25 THR B C 1
ATOM 5469 O O . THR B 1 25 ? -13.852 32.219 57.031 1 19.42 25 THR B O 1
ATOM 5472 N N . THR B 1 26 ? -15.727 31.469 58 1 18 26 THR B N 1
ATOM 5473 C CA . THR B 1 26 ? -15.094 31.25 59.281 1 18 26 THR B CA 1
ATOM 5474 C C . THR B 1 26 ? -13.75 30.547 59.125 1 18 26 THR B C 1
ATOM 5476 O O . THR B 1 26 ? -13.602 29.688 58.25 1 18 26 THR B O 1
ATOM 5479 N N . THR B 1 27 ? -12.734 30.75 60.094 1 19.02 27 THR B N 1
ATOM 5480 C CA . THR B 1 27 ? -11.344 30.875 60.5 1 19.02 27 THR B CA 1
ATOM 5481 C C . THR B 1 27 ? -10.719 29.5 60.75 1 19.02 27 THR B C 1
ATOM 5483 O O . THR B 1 27 ? -9.516 29.312 60.562 1 19.02 27 THR B O 1
ATOM 5486 N N . THR B 1 28 ? -11.43 28.391 61.031 1 19.16 28 THR B N 1
ATOM 5487 C CA . THR B 1 28 ? -10.875 27.766 62.219 1 19.16 28 THR B CA 1
ATOM 5488 C C . THR B 1 28 ? -9.5 27.172 61.938 1 19.16 28 THR B C 1
ATOM 5490 O O . THR B 1 28 ? -9.258 26.656 60.844 1 19.16 28 THR B O 1
ATOM 5493 N N . PRO B 1 29 ? -8.719 26.969 63.031 1 20.84 29 PRO B N 1
ATOM 5494 C CA . PRO B 1 29 ? -7.324 26.922 63.5 1 20.84 29 PRO B CA 1
ATOM 5495 C C . PRO B 1 29 ? -6.59 25.672 63 1 20.84 29 PRO B C 1
ATOM 5497 O O . PRO B 1 29 ? -7.227 24.672 62.656 1 20.84 29 PRO B O 1
ATOM 5500 N N . ILE B 1 30 ? -5.344 25.828 62.781 1 22.27 30 ILE B N 1
ATOM 5501 C CA . ILE B 1 30 ? -4.172 25.156 62.219 1 22.27 30 ILE B CA 1
ATOM 5502 C C . ILE B 1 30 ? -3.826 23.938 63.094 1 22.27 30 ILE B C 1
ATOM 5504 O O . ILE B 1 30 ? -2.85 23.234 62.812 1 22.27 30 ILE B O 1
ATOM 5508 N N . PRO B 1 31 ? -4.816 23.203 63.719 1 18.3 31 PRO B N 1
ATOM 5509 C CA . PRO B 1 31 ? -4.16 22.594 64.875 1 18.3 31 PRO B CA 1
ATOM 5510 C C . PRO B 1 31 ? -2.912 21.797 64.5 1 18.3 31 PRO B C 1
ATOM 5512 O O . PRO B 1 31 ? -2.775 21.359 63.375 1 18.3 31 PRO B O 1
ATOM 5515 N N . THR B 1 32 ? -1.914 21.703 65.5 1 19.16 32 THR B N 1
ATOM 5516 C CA . THR B 1 32 ? -0.519 21.422 65.812 1 19.16 32 THR B CA 1
ATOM 5517 C C . THR B 1 32 ? -0.256 19.906 65.812 1 19.16 32 THR B C 1
ATOM 5519 O O . THR B 1 32 ? 0.868 19.469 65.562 1 19.16 32 THR B O 1
ATOM 5522 N N . THR B 1 33 ? -1.29 19 66 1 16.55 33 THR B N 1
ATOM 5523 C CA . THR B 1 33 ? -0.962 18.047 67.062 1 16.55 33 THR B CA 1
ATOM 5524 C C . THR B 1 33 ? 0.277 17.234 66.688 1 16.55 33 THR B C 1
ATOM 5526 O O . THR B 1 33 ? 0.562 17.031 65.5 1 16.55 33 THR B O 1
ATOM 5529 N N . THR B 1 34 ? 0.649 16.344 67.688 1 17.16 34 THR B N 1
ATOM 5530 C CA . THR B 1 34 ? 1.722 15.836 68.562 1 17.16 34 THR B CA 1
ATOM 5531 C C . THR B 1 34 ? 2.422 14.656 67.875 1 17.16 34 THR B C 1
ATOM 5533 O O . THR B 1 34 ? 3.646 14.664 67.75 1 17.16 34 THR B O 1
ATOM 5536 N N . THR B 1 35 ? 2.336 13.438 68.562 1 16.7 35 THR B N 1
ATOM 5537 C CA . THR B 1 35 ? 3.328 12.781 69.438 1 16.7 35 THR B CA 1
ATOM 5538 C C . THR B 1 35 ? 4.027 11.656 68.688 1 16.7 35 THR B C 1
ATOM 5540 O O . THR B 1 35 ? 5.258 11.578 68.625 1 16.7 35 THR B O 1
ATOM 5543 N N . THR B 1 36 ? 3.48 10.367 68.75 1 18.19 36 THR B N 1
ATOM 5544 C CA . THR B 1 36 ? 4.105 9.328 69.562 1 18.19 36 THR B CA 1
ATOM 5545 C C . THR B 1 36 ? 5.051 8.477 68.688 1 18.19 36 THR B C 1
ATOM 5547 O O . THR B 1 36 ? 4.754 8.18 67.562 1 18.19 36 THR B O 1
ATOM 5550 N N . PRO B 1 37 ? 6.121 7.879 69.312 1 20.75 37 PRO B N 1
ATOM 5551 C CA . PRO B 1 37 ? 7.461 7.328 69.125 1 20.75 37 PRO B CA 1
ATOM 5552 C C . PRO B 1 37 ? 7.422 5.906 68.562 1 20.75 37 PRO B C 1
ATOM 5554 O O . PRO B 1 37 ? 8.406 5.441 67.938 1 20.75 37 PRO B O 1
ATOM 5557 N N . ILE B 1 38 ? 6.336 5.297 68.188 1 19.27 38 ILE B N 1
ATOM 5558 C CA . ILE B 1 38 ? 6.344 3.936 68.75 1 19.27 38 ILE B CA 1
ATOM 5559 C C . ILE B 1 38 ? 7.582 3.195 68.25 1 19.27 38 ILE B C 1
ATOM 5561 O O . ILE B 1 38 ? 7.922 3.27 67.062 1 19.27 38 ILE B O 1
ATOM 5565 N N . PRO B 1 39 ? 8.102 2.283 69.188 1 18.41 39 PRO B N 1
ATOM 5566 C CA . PRO B 1 39 ? 9.383 1.652 69.5 1 18.41 39 PRO B CA 1
ATOM 5567 C C . PRO B 1 39 ? 9.812 0.639 68.438 1 18.41 39 PRO B C 1
ATOM 5569 O O . PRO B 1 39 ? 10.898 0.764 67.875 1 18.41 39 PRO B O 1
ATOM 5572 N N . THR B 1 40 ? 9.664 -0.716 68.875 1 16.7 40 THR B N 1
ATOM 5573 C CA . THR B 1 40 ? 10.648 -1.634 69.438 1 16.7 40 THR B CA 1
ATOM 5574 C C . THR B 1 40 ? 11.133 -2.629 68.375 1 16.7 40 THR B C 1
ATOM 5576 O O . THR B 1 40 ? 12.336 -2.797 68.188 1 16.7 40 THR B O 1
ATOM 5579 N N . THR B 1 41 ? 10.594 -3.971 68.438 1 17.16 41 THR B N 1
ATOM 5580 C CA . THR B 1 41 ? 11.273 -5.184 68.875 1 17.16 41 THR B CA 1
ATOM 5581 C C . THR B 1 41 ? 11.859 -5.941 67.688 1 17.16 41 THR B C 1
ATOM 5583 O O . THR B 1 41 ? 11.375 -5.816 66.562 1 17.16 41 THR B O 1
ATOM 5586 N N . THR B 1 42 ? 12.75 -7.109 68 1 17.45 42 THR B N 1
ATOM 5587 C CA . THR B 1 42 ? 14.016 -7.82 67.812 1 17.45 42 THR B CA 1
ATOM 5588 C C . THR B 1 42 ? 13.859 -8.992 66.875 1 17.45 42 THR B C 1
ATOM 5590 O O . THR B 1 42 ? 14.734 -9.25 66.062 1 17.45 42 THR B O 1
ATOM 5593 N N . THR B 1 43 ? 12.758 -9.906 67 1 17.97 43 THR B N 1
ATOM 5594 C CA . THR B 1 43 ? 13.148 -11.273 67.312 1 17.97 43 THR B CA 1
ATOM 5595 C C . THR B 1 43 ? 13.711 -11.984 66.125 1 17.97 43 THR B C 1
ATOM 5597 O O . THR B 1 43 ? 13.227 -11.797 65 1 17.97 43 THR B O 1
ATOM 5600 N N . PRO B 1 44 ? 14.609 -13.102 66.312 1 20.39 44 PRO B N 1
ATOM 5601 C CA . PRO B 1 44 ? 15.742 -13.875 65.812 1 20.39 44 PRO B CA 1
ATOM 5602 C C . PRO B 1 44 ? 15.305 -15.016 64.875 1 20.39 44 PRO B C 1
ATOM 5604 O O . PRO B 1 44 ? 16.125 -15.562 64.125 1 20.39 44 PRO B O 1
ATOM 5607 N N . ILE B 1 45 ? 14.508 -14.969 64 1 19.23 45 ILE B N 1
ATOM 5608 C CA . ILE B 1 45 ? 13.867 -16.234 63.688 1 19.23 45 ILE B CA 1
ATOM 5609 C C . ILE B 1 45 ? 14.93 -17.297 63.406 1 19.23 45 ILE B C 1
ATOM 5611 O O . ILE B 1 45 ? 15.758 -17.125 62.5 1 19.23 45 ILE B O 1
ATOM 5615 N N . PRO B 1 46 ? 14.992 -18.344 64.375 1 17.28 46 PRO B N 1
ATOM 5616 C CA . PRO B 1 46 ? 15.953 -19.438 64.625 1 17.28 46 PRO B CA 1
ATOM 5617 C C . PRO B 1 46 ? 16.234 -20.25 63.344 1 17.28 46 PRO B C 1
ATOM 5619 O O . PRO B 1 46 ? 15.516 -20.109 62.344 1 17.28 46 PRO B O 1
ATOM 5622 N N . THR B 1 47 ? 16.812 -21.531 63.656 1 16.69 47 THR B N 1
ATOM 5623 C CA . THR B 1 47 ? 17.922 -22.469 63.5 1 16.69 47 THR B CA 1
ATOM 5624 C C . THR B 1 47 ? 17.562 -23.609 62.531 1 16.69 47 THR B C 1
ATOM 5626 O O . THR B 1 47 ? 18.344 -23.953 61.656 1 16.69 47 THR B O 1
ATOM 5629 N N . THR B 1 48 ? 16.5 -24.469 62.938 1 15.56 48 THR B N 1
ATOM 5630 C CA . THR B 1 48 ? 16.844 -25.844 63.25 1 15.56 48 THR B CA 1
ATOM 5631 C C . THR B 1 48 ? 17.156 -26.641 62 1 15.56 48 THR B C 1
ATOM 5633 O O . THR B 1 48 ? 16.734 -26.266 60.906 1 15.56 48 THR B O 1
ATOM 5636 N N . THR B 1 49 ? 17.203 -28.016 62.219 1 16.61 49 THR B N 1
ATOM 5637 C CA . THR B 1 49 ? 18.047 -29.219 62.219 1 16.61 49 THR B CA 1
ATOM 5638 C C . THR B 1 49 ? 17.844 -30.016 60.938 1 16.61 49 THR B C 1
ATOM 5640 O O . THR B 1 49 ? 16.859 -29.828 60.219 1 16.61 49 THR B O 1
ATOM 5643 N N . PRO B 1 50 ? 17.953 -31.453 61.094 1 17.05 50 PRO B N 1
ATOM 5644 C CA . PRO B 1 50 ? 18.844 -32.531 60.688 1 17.05 50 PRO B CA 1
ATOM 5645 C C . PRO B 1 50 ? 18.281 -33.406 59.562 1 17.05 50 PRO B C 1
ATOM 5647 O O . PRO B 1 50 ? 18.969 -33.688 58.594 1 17.05 50 PRO B O 1
ATOM 5650 N N . THR B 1 51 ? 17.016 -34.062 59.844 1 16.22 51 THR B N 1
ATOM 5651 C CA . THR B 1 51 ? 17.078 -35.5 60 1 16.22 51 THR B CA 1
ATOM 5652 C C . THR B 1 51 ? 17.141 -36.219 58.656 1 16.22 51 THR B C 1
ATOM 5654 O O . THR B 1 51 ? 16.594 -35.719 57.656 1 16.22 51 THR B O 1
ATOM 5657 N N . PRO B 1 52 ? 17.469 -37.594 58.688 1 17.36 52 PRO B N 1
ATOM 5658 C CA . PRO B 1 52 ? 18.203 -38.656 58.031 1 17.36 52 PRO B CA 1
ATOM 5659 C C . PRO B 1 52 ? 17.344 -39.406 57 1 17.36 52 PRO B C 1
ATOM 5661 O O . PRO B 1 52 ? 17.891 -40.094 56.125 1 17.36 52 PRO B O 1
ATOM 5664 N N . ARG B 1 53 ? 16.156 -39 56.719 1 15.38 53 ARG B N 1
ATOM 5665 C CA . ARG B 1 53 ? 15.289 -40.156 56.719 1 15.38 53 ARG B CA 1
ATOM 5666 C C . ARG B 1 53 ? 15.906 -41.281 55.906 1 15.38 53 ARG B C 1
ATOM 5668 O O . ARG B 1 53 ? 16.578 -41.031 54.875 1 15.38 53 ARG B O 1
ATOM 5675 N N . THR B 1 54 ? 15.602 -42.5 56.469 1 15.38 54 THR B N 1
ATOM 5676 C CA . THR B 1 54 ? 15.953 -43.906 56.5 1 15.38 54 THR B CA 1
ATOM 5677 C C . THR B 1 54 ? 15.867 -44.531 55.094 1 15.38 54 THR B C 1
ATOM 5679 O O . THR B 1 54 ? 15.25 -43.969 54.188 1 15.38 54 THR B O 1
ATOM 5682 N N . THR B 1 55 ? 15.68 -45.812 55.188 1 15.06 55 THR B N 1
ATOM 5683 C CA . THR B 1 55 ? 16.328 -47.094 54.938 1 15.06 55 THR B CA 1
ATOM 5684 C C . THR B 1 55 ? 15.758 -47.75 53.688 1 15.06 55 THR B C 1
ATOM 5686 O O . THR B 1 55 ? 16.516 -48.219 52.812 1 15.06 55 THR B O 1
ATOM 5689 N N . THR B 1 56 ? 14.367 -48.125 53.781 1 15.26 56 THR B N 1
ATOM 5690 C CA . THR B 1 56 ? 14.219 -49.562 53.781 1 15.26 56 THR B CA 1
ATOM 5691 C C . THR B 1 56 ? 14.438 -50.125 52.375 1 15.26 56 THR B C 1
ATOM 5693 O O . THR B 1 56 ? 14.164 -49.469 51.375 1 15.26 56 THR B O 1
ATOM 5696 N N . THR B 1 57 ? 14.625 -51.531 52.375 1 15.3 57 THR B N 1
ATOM 5697 C CA . THR B 1 57 ? 15.297 -52.688 51.812 1 15.3 57 THR B CA 1
ATOM 5698 C C . THR B 1 57 ? 14.531 -53.25 50.625 1 15.3 57 THR B C 1
ATOM 5700 O O . THR B 1 57 ? 15.133 -53.625 49.625 1 15.3 57 THR B O 1
ATOM 5703 N N . ILE B 1 58 ? 13.117 -53.344 50.688 1 16.11 58 ILE B N 1
ATOM 5704 C CA . ILE B 1 58 ? 12.797 -54.75 50.688 1 16.11 58 ILE B CA 1
ATOM 5705 C C . ILE B 1 58 ? 13.242 -55.375 49.375 1 16.11 58 ILE B C 1
ATOM 5707 O O . ILE B 1 58 ? 13.32 -54.719 48.344 1 16.11 58 ILE B O 1
ATOM 5711 N N . PRO B 1 59 ? 13.023 -56.75 49.406 1 17.48 59 PRO B N 1
ATOM 5712 C CA . PRO B 1 59 ? 13.641 -58.031 49.062 1 17.48 59 PRO B CA 1
ATOM 5713 C C . PRO B 1 59 ? 13.477 -58.344 47.562 1 17.48 59 PRO B C 1
ATOM 5715 O O . PRO B 1 59 ? 12.727 -57.688 46.875 1 17.48 59 PRO B O 1
ATOM 5718 N N . PRO B 1 60 ? 13.328 -59.656 47.469 1 16.64 60 PRO B N 1
ATOM 5719 C CA . PRO B 1 60 ? 14.016 -60.75 46.75 1 16.64 60 PRO B CA 1
ATOM 5720 C C . PRO B 1 60 ? 13.383 -61.062 45.406 1 16.64 60 PRO B C 1
ATOM 5722 O O . PRO B 1 60 ? 14.094 -61.188 44.406 1 16.64 60 PRO B O 1
ATOM 5725 N N . SER B 1 61 ? 11.961 -61.469 45.5 1 15.41 61 SER B N 1
ATOM 5726 C CA . SER B 1 61 ? 11.695 -62.906 45.281 1 15.41 61 SER B CA 1
ATOM 5727 C C . SER B 1 61 ? 11.688 -63.281 43.812 1 15.41 61 SER B C 1
ATOM 5729 O O . SER B 1 61 ? 11.492 -62.406 42.969 1 15.41 61 SER B O 1
ATOM 5731 N N . THR B 1 62 ? 11.5 -64.625 43.594 1 15.84 62 THR B N 1
ATOM 5732 C CA . THR B 1 62 ? 11.977 -65.812 42.875 1 15.84 62 THR B CA 1
ATOM 5733 C C . THR B 1 62 ? 11.227 -65.938 41.562 1 15.84 62 THR B C 1
ATOM 5735 O O . THR B 1 62 ? 11.844 -66.125 40.5 1 15.84 62 THR B O 1
ATOM 5738 N N . THR B 1 63 ? 9.852 -66.438 41.594 1 16 63 THR B N 1
ATOM 5739 C CA . THR B 1 63 ? 9.711 -67.875 41.25 1 16 63 THR B CA 1
ATOM 5740 C C . THR B 1 63 ? 9.641 -68.062 39.75 1 16 63 THR B C 1
ATOM 5742 O O . THR B 1 63 ? 9.25 -67.188 39 1 16 63 THR B O 1
ATOM 5745 N N . PRO B 1 64 ? 9.219 -69.438 39.375 1 17.19 64 PRO B N 1
ATOM 5746 C CA . PRO B 1 64 ? 9.656 -70.5 38.5 1 17.19 64 PRO B CA 1
ATOM 5747 C C . PRO B 1 64 ? 9.078 -70.438 37.094 1 17.19 64 PRO B C 1
ATOM 5749 O O . PRO B 1 64 ? 9.828 -70.375 36.125 1 17.19 64 PRO B O 1
ATOM 5752 N N . THR B 1 65 ? 8.086 -71.438 36.812 1 16.11 65 THR B N 1
ATOM 5753 C CA . THR B 1 65 ? 8.266 -72.688 36.062 1 16.11 65 THR B CA 1
ATOM 5754 C C . THR B 1 65 ? 7.688 -72.562 34.656 1 16.11 65 THR B C 1
ATOM 5756 O O . THR B 1 65 ? 8.367 -72.812 33.688 1 16.11 65 THR B O 1
ATOM 5759 N N . PRO B 1 66 ? 6.496 -73.438 34.375 1 17.69 66 PRO B N 1
ATOM 5760 C CA . PRO B 1 66 ? 6.527 -74.688 33.625 1 17.69 66 PRO B CA 1
ATOM 5761 C C . PRO B 1 66 ? 6.125 -74.5 32.156 1 17.69 66 PRO B C 1
ATOM 5763 O O . PRO B 1 66 ? 5.543 -73.438 31.781 1 17.69 66 PRO B O 1
ATOM 5766 N N . PRO B 1 67 ? 5.785 -75.688 31.453 1 18.02 67 PRO B N 1
ATOM 5767 C CA . PRO B 1 67 ? 6.043 -76.438 30.188 1 18.02 67 PRO B CA 1
ATOM 5768 C C . PRO B 1 67 ? 4.984 -76.125 29.125 1 18.02 67 PRO B C 1
ATOM 5770 O O . PRO B 1 67 ? 5.324 -75.75 28 1 18.02 67 PRO B O 1
ATOM 5773 N N . THR B 1 68 ? 3.602 -76.812 29.219 1 15.48 68 THR B N 1
ATOM 5774 C CA . THR B 1 68 ? 3.236 -78.062 28.531 1 15.48 68 THR B CA 1
ATOM 5775 C C . THR B 1 68 ? 2.525 -77.75 27.203 1 15.48 68 THR B C 1
ATOM 5777 O O . THR B 1 68 ? 2.053 -76.625 27 1 15.48 68 THR B O 1
ATOM 5780 N N . THR B 1 69 ? 1.198 -78.5 26.906 1 15.64 69 THR B N 1
ATOM 5781 C CA . THR B 1 69 ? 0.797 -79.625 26.109 1 15.64 69 THR B CA 1
ATOM 5782 C C . THR B 1 69 ? 0.011 -79.188 24.875 1 15.64 69 THR B C 1
ATOM 5784 O O . THR B 1 69 ? -0.51 -78.062 24.844 1 15.64 69 THR B O 1
ATOM 5787 N N . THR B 1 70 ? -1.203 -80.062 24.406 1 15.94 70 THR B N 1
ATOM 5788 C CA . THR B 1 70 ? -1.501 -81.062 23.391 1 15.94 70 THR B CA 1
ATOM 5789 C C . THR B 1 70 ? -2.52 -80.562 22.391 1 15.94 70 THR B C 1
ATOM 5791 O O . THR B 1 70 ? -2.309 -80.625 21.172 1 15.94 70 THR B O 1
ATOM 5794 N N . THR B 1 71 ? -4.039 -80.75 22.5 1 15.94 71 THR B N 1
ATOM 5795 C CA . THR B 1 71 ? -4.793 -81.812 21.875 1 15.94 71 THR B CA 1
ATOM 5796 C C . THR B 1 71 ? -5.5 -81.312 20.625 1 15.94 71 THR B C 1
ATOM 5798 O O . THR B 1 71 ? -5.793 -80.125 20.484 1 15.94 71 THR B O 1
ATOM 5801 N N . PRO B 1 72 ? -6.555 -82.312 19.969 1 17.89 72 PRO B N 1
ATOM 5802 C CA . PRO B 1 72 ? -6.871 -83 18.703 1 17.89 72 PRO B CA 1
ATOM 5803 C C . PRO B 1 72 ? -8 -82.312 17.953 1 17.89 72 PRO B C 1
ATOM 5805 O O . PRO B 1 72 ? -7.91 -82.125 16.734 1 17.89 72 PRO B O 1
ATOM 5808 N N . MET B 1 73 ? -9.359 -82 18.375 1 15.98 73 MET B N 1
ATOM 5809 C CA . MET B 1 73 ? -10.438 -82.938 18 1 15.98 73 MET B CA 1
ATOM 5810 C C . MET B 1 73 ? -11.07 -82.5 16.672 1 15.98 73 MET B C 1
ATOM 5812 O O . MET B 1 73 ? -11.031 -81.312 16.312 1 15.98 73 MET B O 1
ATOM 5816 N N . PRO B 1 74 ? -12.391 -83.312 16.234 1 17.69 74 PRO B N 1
ATOM 5817 C CA . PRO B 1 74 ? -12.93 -84.062 15.109 1 17.69 74 PRO B CA 1
ATOM 5818 C C . PRO B 1 74 ? -13.836 -83.188 14.211 1 17.69 74 PRO B C 1
ATOM 5820 O O . PRO B 1 74 ? -13.586 -83.125 13.008 1 17.69 74 PRO B O 1
ATOM 5823 N N . THR B 1 75 ? -15.383 -83.438 14.266 1 15.78 75 THR B N 1
ATOM 5824 C CA . THR B 1 75 ? -16.219 -84.312 13.438 1 15.78 75 THR B CA 1
ATOM 5825 C C . THR B 1 75 ? -17.125 -83.438 12.539 1 15.78 75 THR B C 1
ATOM 5827 O O . THR B 1 75 ? -17.203 -83.688 11.328 1 15.78 75 THR B O 1
ATOM 5830 N N . THR B 1 76 ? -18.562 -83.062 12.938 1 15.34 76 THR B N 1
ATOM 5831 C CA . THR B 1 76 ? -19.781 -83.75 12.5 1 15.34 76 THR B CA 1
ATOM 5832 C C . THR B 1 76 ? -20.453 -82.938 11.383 1 15.34 76 THR B C 1
ATOM 5834 O O . THR B 1 76 ? -20.328 -81.688 11.328 1 15.34 76 THR B O 1
ATOM 5837 N N . THR B 1 77 ? -21.672 -83.562 10.688 1 16.41 77 THR B N 1
ATOM 5838 C CA . THR B 1 77 ? -22.312 -83.938 9.43 1 16.41 77 THR B CA 1
ATOM 5839 C C . THR B 1 77 ? -23.438 -82.938 9.086 1 16.41 77 THR B C 1
ATOM 5841 O O . THR B 1 77 ? -23.656 -82.625 7.918 1 16.41 77 THR B O 1
ATOM 5844 N N . THR B 1 78 ? -24.375 -82.25 9.922 1 15.73 78 THR B N 1
ATOM 5845 C CA . THR B 1 78 ? -25.781 -82.625 9.773 1 15.73 78 THR B CA 1
ATOM 5846 C C . THR B 1 78 ? -26.422 -81.938 8.594 1 15.73 78 THR B C 1
ATOM 5848 O O . THR B 1 78 ? -26.172 -80.75 8.367 1 15.73 78 THR B O 1
ATOM 5851 N N . PRO B 1 79 ? -27.703 -82.5 8.125 1 17.39 79 PRO B N 1
ATOM 5852 C CA . PRO B 1 79 ? -28.453 -82.812 6.898 1 17.39 79 PRO B CA 1
ATOM 5853 C C . PRO B 1 79 ? -29.297 -81.625 6.398 1 17.39 79 PRO B C 1
ATOM 5855 O O . PRO B 1 79 ? -29.188 -81.25 5.234 1 17.39 79 PRO B O 1
ATOM 5858 N N . THR B 1 80 ? -30.703 -81.5 6.883 1 15.67 80 THR B N 1
ATOM 5859 C CA . THR B 1 80 ? -31.859 -82 6.164 1 15.67 80 THR B CA 1
ATOM 5860 C C . THR B 1 80 ? -32.594 -80.875 5.465 1 15.67 80 THR B C 1
ATOM 5862 O O . THR B 1 80 ? -32.906 -80.938 4.277 1 15.67 80 THR B O 1
ATOM 5865 N N . PRO B 1 81 ? -33.844 -80.25 6.047 1 16.69 81 PRO B N 1
ATOM 5866 C CA . PRO B 1 81 ? -35.219 -80.562 5.59 1 16.69 81 PRO B CA 1
ATOM 5867 C C . PRO B 1 81 ? -35.781 -79.5 4.641 1 16.69 81 PRO B C 1
ATOM 5869 O O . PRO B 1 81 ? -35.312 -78.375 4.598 1 16.69 81 PRO B O 1
ATOM 5872 N N . PRO B 1 82 ? -37.25 -79.5 4.43 1 17.66 82 PRO B N 1
ATOM 5873 C CA . PRO B 1 82 ? -38.25 -79.625 3.346 1 17.66 82 PRO B CA 1
ATOM 5874 C C . PRO B 1 82 ? -38.844 -78.312 2.873 1 17.66 82 PRO B C 1
ATOM 5876 O O . PRO B 1 82 ? -38.844 -78.062 1.675 1 17.66 82 PRO B O 1
ATOM 5879 N N . PRO B 1 83 ? -40.094 -77.75 3.449 1 16.09 83 PRO B N 1
ATOM 5880 C CA . PRO B 1 83 ? -41.438 -77.938 2.867 1 16.09 83 PRO B CA 1
ATOM 5881 C C . PRO B 1 83 ? -41.969 -76.625 2.234 1 16.09 83 PRO B C 1
ATOM 5883 O O . PRO B 1 83 ? -42.438 -76.688 1.103 1 16.09 83 PRO B O 1
ATOM 5886 N N . THR B 1 84 ? -42.562 -75.5 2.953 1 15.07 84 THR B N 1
ATOM 5887 C CA . THR B 1 84 ? -44 -75.312 3.023 1 15.07 84 THR B CA 1
ATOM 5888 C C . THR B 1 84 ? -44.438 -74.25 2.049 1 15.07 84 THR B C 1
ATOM 5890 O O . THR B 1 84 ? -43.781 -73.188 1.907 1 15.07 84 THR B O 1
ATOM 5893 N N . THR B 1 85 ? -45.844 -74.062 1.593 1 15.34 85 THR B N 1
ATOM 5894 C CA . THR B 1 85 ? -46.844 -74 0.545 1 15.34 85 THR B CA 1
ATOM 5895 C C . THR B 1 85 ? -47.375 -72.625 0.365 1 15.34 85 THR B C 1
ATOM 5897 O O . THR B 1 85 ? -47.562 -72.125 -0.763 1 15.34 85 THR B O 1
ATOM 5900 N N . THR B 1 86 ? -48 -71.75 1.231 1 15.11 86 THR B N 1
ATOM 5901 C CA . THR B 1 86 ? -49.406 -71.5 1.055 1 15.11 86 THR B CA 1
ATOM 5902 C C . THR B 1 86 ? -49.688 -70.312 0.142 1 15.11 86 THR B C 1
ATOM 5904 O O . THR B 1 86 ? -48.875 -69.375 0.105 1 15.11 86 THR B O 1
ATOM 5907 N N . PRO B 1 87 ? -51.031 -69.688 0.034 1 15.9 87 PRO B N 1
ATOM 5908 C CA . PRO B 1 87 ? -52.156 -69.625 -0.898 1 15.9 87 PRO B CA 1
ATOM 5909 C C . PRO B 1 87 ? -52.312 -68.188 -1.476 1 15.9 87 PRO B C 1
ATOM 5911 O O . PRO B 1 87 ? -52.406 -68 -2.695 1 15.9 87 PRO B O 1
ATOM 5914 N N . THR B 1 88 ? -53 -67.125 -0.849 1 14.64 88 THR B N 1
ATOM 5915 C CA . THR B 1 88 ? -54.406 -66.812 -1.182 1 14.64 88 THR B CA 1
ATOM 5916 C C . THR B 1 88 ? -54.469 -65.625 -2.125 1 14.64 88 THR B C 1
ATOM 5918 O O . THR B 1 88 ? -53.531 -64.812 -2.195 1 14.64 88 THR B O 1
ATOM 5921 N N . THR B 1 89 ? -55.312 -64.5 -1.869 1 14.99 89 THR B N 1
ATOM 5922 C CA . THR B 1 89 ? -56.594 -64.125 -2.455 1 14.99 89 THR B CA 1
ATOM 5923 C C . THR B 1 89 ? -56.469 -63 -3.434 1 14.99 89 THR B C 1
ATOM 5925 O O . THR B 1 89 ? -55.5 -62.219 -3.355 1 14.99 89 THR B O 1
ATOM 5928 N N . THR B 1 90 ? -57.656 -62.156 -3.891 1 14.78 90 THR B N 1
ATOM 5929 C CA . THR B 1 90 ? -58.562 -61.969 -5.02 1 14.78 90 THR B CA 1
ATOM 5930 C C . THR B 1 90 ? -58.438 -60.562 -5.605 1 14.78 90 THR B C 1
ATOM 5932 O O . THR B 1 90 ? -58.344 -60.406 -6.824 1 14.78 90 THR B O 1
ATOM 5935 N N . GLU B 1 91 ? -58.719 -59.375 -4.984 1 15.06 91 GLU B N 1
ATOM 5936 C CA . GLU B 1 91 ? -59.906 -58.688 -5.473 1 15.06 91 GLU B CA 1
ATOM 5937 C C . GLU B 1 91 ? -59.562 -57.781 -6.633 1 15.06 91 GLU B C 1
ATOM 5939 O O . GLU B 1 91 ? -58.406 -57.312 -6.754 1 15.06 91 GLU B O 1
ATOM 5944 N N . GLU B 1 92 ? -60.562 -56.906 -7.289 1 15.15 92 GLU B N 1
ATOM 5945 C CA . GLU B 1 92 ? -61.312 -56.719 -8.516 1 15.15 92 GLU B CA 1
ATOM 5946 C C . GLU B 1 92 ? -60.938 -55.406 -9.203 1 15.15 92 GLU B C 1
ATOM 5948 O O . GLU B 1 92 ? -60.656 -55.375 -10.406 1 15.15 92 GLU B O 1
ATOM 5953 N N . SER B 1 93 ? -61.219 -54.125 -8.805 1 15.11 93 SER B N 1
ATOM 5954 C CA . SER B 1 93 ? -62.281 -53.406 -9.523 1 15.11 93 SER B CA 1
ATOM 5955 C C . SER B 1 93 ? -61.719 -52.594 -10.672 1 15.11 93 SER B C 1
ATOM 5957 O O . SER B 1 93 ? -60.531 -52.281 -10.688 1 15.11 93 SER B O 1
ATOM 5959 N N . ILE B 1 94 ? -62.281 -51.312 -10.984 1 15.36 94 ILE B N 1
ATOM 5960 C CA . ILE B 1 94 ? -63.188 -50.906 -12.039 1 15.36 94 ILE B CA 1
ATOM 5961 C C . ILE B 1 94 ? -62.438 -50.062 -13.078 1 15.36 94 ILE B C 1
ATOM 5963 O O . ILE B 1 94 ? -61.312 -49.594 -12.812 1 15.36 94 ILE B O 1
ATOM 5967 N N . THR B 1 95 ? -63 -48.844 -13.641 1 15.11 95 THR B N 1
ATOM 5968 C CA . THR B 1 95 ? -63.688 -48.562 -14.906 1 15.11 95 THR B CA 1
ATOM 5969 C C . THR B 1 95 ? -62.812 -47.656 -15.781 1 15.11 95 THR B C 1
ATOM 5971 O O . THR B 1 95 ? -62.594 -47.969 -16.953 1 15.11 95 THR B O 1
ATOM 5974 N N . THR B 1 96 ? -62.938 -46.25 -15.797 1 15.72 96 THR B N 1
ATOM 5975 C CA . THR B 1 96 ? -63.625 -45.562 -16.906 1 15.72 96 THR B CA 1
ATOM 5976 C C . THR B 1 96 ? -62.594 -45 -17.891 1 15.72 96 THR B C 1
ATOM 5978 O O . THR B 1 96 ? -61.469 -44.656 -17.5 1 15.72 96 THR B O 1
ATOM 5981 N N . PRO B 1 97 ? -62.938 -44.469 -19.203 1 15.49 97 PRO B N 1
ATOM 5982 C CA . PRO B 1 97 ? -62.625 -44.5 -20.625 1 15.49 97 PRO B CA 1
ATOM 5983 C C . PRO B 1 97 ? -61.875 -43.25 -21.109 1 15.49 97 PRO B C 1
ATOM 5985 O O . PRO B 1 97 ? -61.094 -43.344 -22.062 1 15.49 97 PRO B O 1
ATOM 5988 N N . ARG B 1 98 ? -61.75 -42.125 -20.562 1 14.91 98 ARG B N 1
ATOM 5989 C CA . ARG B 1 98 ? -62.188 -41.031 -21.391 1 14.91 98 ARG B CA 1
ATOM 5990 C C . ARG B 1 98 ? -61.188 -40.781 -22.547 1 14.91 98 ARG B C 1
ATOM 5992 O O . ARG B 1 98 ? -59.969 -40.875 -22.359 1 14.91 98 ARG B O 1
ATOM 5999 N N . THR B 1 99 ? -61.531 -40.312 -23.828 1 14.8 99 THR B N 1
ATOM 6000 C CA . THR B 1 99 ? -61.344 -40.375 -25.266 1 14.8 99 THR B CA 1
ATOM 6001 C C . THR B 1 99 ? -60.375 -39.312 -25.75 1 14.8 99 THR B C 1
ATOM 6003 O O . THR B 1 99 ? -59.469 -39.594 -26.547 1 14.8 99 THR B O 1
ATOM 6006 N N . THR B 1 100 ? -60.406 -38 -25.516 1 15.4 100 THR B N 1
ATOM 6007 C CA . THR B 1 100 ? -60.688 -37.125 -26.656 1 15.4 100 THR B CA 1
ATOM 6008 C C . THR B 1 100 ? -59.438 -36.812 -27.453 1 15.4 100 THR B C 1
ATOM 6010 O O . THR B 1 100 ? -58.344 -36.625 -26.875 1 15.4 100 THR B O 1
ATOM 6013 N N . GLU B 1 101 ? -59.5 -36.469 -28.875 1 15.09 101 GLU B N 1
ATOM 6014 C CA . GLU B 1 101 ? -58.906 -36.594 -30.203 1 15.09 101 GLU B CA 1
ATOM 6015 C C . GLU B 1 101 ? -58.094 -35.344 -30.562 1 15.09 101 GLU B C 1
ATOM 6017 O O . GLU B 1 101 ? -57.188 -35.438 -31.406 1 15.09 101 GLU B O 1
ATOM 6022 N N . LYS B 1 102 ? -57.875 -34.312 -29.953 1 15.33 102 LYS B N 1
ATOM 6023 C CA . LYS B 1 102 ? -57.969 -33.188 -30.875 1 15.33 102 LYS B CA 1
ATOM 6024 C C . LYS B 1 102 ? -56.875 -33.25 -31.938 1 15.33 102 LYS B C 1
ATOM 6026 O O . LYS B 1 102 ? -55.719 -33.562 -31.625 1 15.33 102 LYS B O 1
ATOM 6031 N N . PRO B 1 103 ? -57 -32.656 -33.281 1 15.41 103 PRO B N 1
ATOM 6032 C CA . PRO B 1 103 ? -56.688 -32.844 -34.688 1 15.41 103 PRO B CA 1
ATOM 6033 C C . PRO B 1 103 ? -55.375 -32.188 -35.125 1 15.41 103 PRO B C 1
ATOM 6035 O O . PRO B 1 103 ? -54.531 -32.812 -35.75 1 15.41 103 PRO B O 1
ATOM 6038 N N . THR B 1 104 ? -55.25 -30.812 -35.25 1 14.81 104 THR B N 1
ATOM 6039 C CA . THR B 1 104 ? -55.219 -30.172 -36.562 1 14.81 104 THR B CA 1
ATOM 6040 C C . THR B 1 104 ? -53.781 -30.125 -37.125 1 14.81 104 THR B C 1
ATOM 6042 O O . THR B 1 104 ? -52.812 -30.078 -36.344 1 14.81 104 THR B O 1
ATOM 6045 N N . THR B 1 105 ? -53.531 -29.688 -38.562 1 14.83 105 THR B N 1
ATOM 6046 C CA . THR B 1 105 ? -52.875 -30.016 -39.812 1 14.83 105 THR B CA 1
ATOM 6047 C C . THR B 1 105 ? -51.75 -29.016 -40.125 1 14.83 105 THR B C 1
ATOM 6049 O O . THR B 1 105 ? -50.75 -29.375 -40.781 1 14.83 105 THR B O 1
ATOM 6052 N N . ALA B 1 106 ? -51.594 -27.844 -39.688 1 15.21 106 ALA B N 1
ATOM 6053 C CA . ALA B 1 106 ? -51.312 -26.875 -40.719 1 15.21 106 ALA B CA 1
ATOM 6054 C C . ALA B 1 106 ? -49.969 -27.109 -41.375 1 15.21 106 ALA B C 1
ATOM 6056 O O . ALA B 1 106 ? -49 -27.469 -40.688 1 15.21 106 ALA B O 1
ATOM 6057 N N . THR B 1 107 ? -49.781 -26.875 -42.75 1 15.14 107 THR B N 1
ATOM 6058 C CA . THR B 1 107 ? -49.062 -27.328 -43.938 1 15.14 107 THR B CA 1
ATOM 6059 C C . THR B 1 107 ? -47.75 -26.562 -44.125 1 15.14 107 THR B C 1
ATOM 6061 O O . THR B 1 107 ? -46.688 -27.172 -44.312 1 15.14 107 THR B O 1
ATOM 6064 N N . PRO B 1 108 ? -47.75 -25.312 -44.875 1 15.59 108 PRO B N 1
ATOM 6065 C CA . PRO B 1 108 ? -47.281 -25.312 -46.25 1 15.59 108 PRO B CA 1
ATOM 6066 C C . PRO B 1 108 ? -45.75 -25.125 -46.375 1 15.59 108 PRO B C 1
ATOM 6068 O O . PRO B 1 108 ? -45.094 -24.781 -45.375 1 15.59 108 PRO B O 1
ATOM 6071 N N . VAL B 1 109 ? -45.406 -24.281 -47.5 1 15.36 109 VAL B N 1
ATOM 6072 C CA . VAL B 1 109 ? -44.688 -24.391 -48.781 1 15.36 109 VAL B CA 1
ATOM 6073 C C . VAL B 1 109 ? -43.312 -23.75 -48.656 1 15.36 109 VAL B C 1
ATOM 6075 O O . VAL B 1 109 ? -43.062 -22.969 -47.719 1 15.36 109 VAL B O 1
ATOM 6078 N N . ILE B 1 110 ? -42.625 -23.344 -49.906 1 15.36 110 ILE B N 1
ATOM 6079 C CA . ILE B 1 110 ? -41.469 -23.688 -50.75 1 15.36 110 ILE B CA 1
ATOM 6080 C C . ILE B 1 110 ? -40.5 -22.516 -50.781 1 15.36 110 ILE B C 1
ATOM 6082 O O . ILE B 1 110 ? -39.312 -22.688 -50.625 1 15.36 110 ILE B O 1
ATOM 6086 N N . ASP B 1 111 ? -40.938 -21.203 -51.031 1 14.61 111 ASP B N 1
ATOM 6087 C CA . ASP B 1 111 ? -40.469 -20.656 -52.312 1 14.61 111 ASP B CA 1
ATOM 6088 C C . ASP B 1 111 ? -39.031 -20.234 -52.219 1 14.61 111 ASP B C 1
ATOM 6090 O O . ASP B 1 111 ? -38.5 -20 -51.125 1 14.61 111 ASP B O 1
ATOM 6094 N N . THR B 1 112 ? -38.531 -19.547 -53.406 1 15.07 112 THR B N 1
ATOM 6095 C CA . THR B 1 112 ? -37.531 -19.594 -54.469 1 15.07 112 THR B CA 1
ATOM 6096 C C . THR B 1 112 ? -36.406 -18.594 -54.188 1 15.07 112 THR B C 1
ATOM 6098 O O . THR B 1 112 ? -35.219 -18.969 -54.219 1 15.07 112 THR B O 1
ATOM 6101 N N . THR B 1 113 ? -36.469 -17.344 -54.812 1 14.51 113 THR B N 1
ATOM 6102 C CA . THR B 1 113 ? -35.688 -16.969 -56 1 14.51 113 THR B CA 1
ATOM 6103 C C . THR B 1 113 ? -34.438 -16.203 -55.594 1 14.51 113 THR B C 1
ATOM 6105 O O . THR B 1 113 ? -34.219 -15.906 -54.406 1 14.51 113 THR B O 1
ATOM 6108 N N . THR B 1 114 ? -34.344 -14.836 -56.062 1 14.47 114 THR B N 1
ATOM 6109 C CA . THR B 1 114 ? -33.531 -14.297 -57.188 1 14.47 114 THR B CA 1
ATOM 6110 C C . THR B 1 114 ? -32.25 -13.672 -56.656 1 14.47 114 THR B C 1
ATOM 6112 O O . THR B 1 114 ? -32.125 -13.367 -55.469 1 14.47 114 THR B O 1
ATOM 6115 N N . THR B 1 115 ? -31.844 -12.477 -57.312 1 14.23 115 THR B N 1
ATOM 6116 C CA . THR B 1 115 ? -30.844 -12.102 -58.312 1 14.23 115 THR B CA 1
ATOM 6117 C C . THR B 1 115 ? -29.703 -11.312 -57.656 1 14.23 115 THR B C 1
ATOM 6119 O O . THR B 1 115 ? -29.828 -10.852 -56.531 1 14.23 115 THR B O 1
ATOM 6122 N N . LYS B 1 116 ? -29.453 -10.055 -58.25 1 15.43 116 LYS B N 1
ATOM 6123 C CA . LYS B 1 116 ? -28.344 -9.555 -59.094 1 15.43 116 LYS B CA 1
ATOM 6124 C C . LYS B 1 116 ? -27.297 -8.859 -58.25 1 15.43 116 LYS B C 1
ATOM 6126 O O . LYS B 1 116 ? -27.578 -8.414 -57.125 1 15.43 116 LYS B O 1
ATOM 6131 N N . ALA B 1 117 ? -26.281 -8.328 -58.906 1 15.84 117 ALA B N 1
ATOM 6132 C CA . ALA B 1 117 ? -24.828 -8.219 -58.969 1 15.84 117 ALA B CA 1
ATOM 6133 C C . ALA B 1 117 ? -24.359 -6.879 -58.406 1 15.84 117 ALA B C 1
ATOM 6135 O O . ALA B 1 117 ? -23.359 -6.816 -57.688 1 15.84 117 ALA B O 1
ATOM 6136 N N . PRO B 1 118 ? -25.219 -5.738 -58.75 1 14.99 118 PRO B N 1
ATOM 6137 C CA . PRO B 1 118 ? -24.453 -4.824 -59.625 1 14.99 118 PRO B CA 1
ATOM 6138 C C . PRO B 1 118 ? -23.312 -4.141 -58.875 1 14.99 118 PRO B C 1
ATOM 6140 O O . PRO B 1 118 ? -23.25 -4.164 -57.656 1 14.99 118 PRO B O 1
ATOM 6143 N N . THR B 1 119 ? -23.094 -2.887 -59.344 1 15.4 119 THR B N 1
ATOM 6144 C CA . THR B 1 119 ? -22.094 -2.152 -60.125 1 15.4 119 THR B CA 1
ATOM 6145 C C . THR B 1 119 ? -21.219 -1.293 -59.219 1 15.4 119 THR B C 1
ATOM 6147 O O . THR B 1 119 ? -21.578 -1.029 -58.062 1 15.4 119 THR B O 1
ATOM 6150 N N . THR B 1 120 ? -21.031 -0.061 -59.625 1 15.56 120 THR B N 1
ATOM 6151 C CA . THR B 1 120 ? -19.891 0.65 -60.219 1 15.56 120 THR B CA 1
ATOM 6152 C C . THR B 1 120 ? -19.219 1.521 -59.156 1 15.56 120 THR B C 1
ATOM 6154 O O . THR B 1 120 ? -18.016 1.38 -58.906 1 15.56 120 THR B O 1
ATOM 6157 N N . THR B 1 121 ? -19.344 2.791 -59.312 1 16.28 121 THR B N 1
ATOM 6158 C CA . THR B 1 121 ? -18.344 3.699 -59.844 1 16.28 121 THR B CA 1
ATOM 6159 C C . THR B 1 121 ? -17.625 4.445 -58.719 1 16.28 121 THR B C 1
ATOM 6161 O O . THR B 1 121 ? -18.156 4.531 -57.625 1 16.28 121 THR B O 1
ATOM 6164 N N . PRO B 1 122 ? -17 5.531 -59.125 1 16.88 122 PRO B N 1
ATOM 6165 C CA . PRO B 1 122 ? -15.703 6.207 -59.125 1 16.88 122 PRO B CA 1
ATOM 6166 C C . PRO B 1 122 ? -15.57 7.262 -58.031 1 16.88 122 PRO B C 1
ATOM 6168 O O . PRO B 1 122 ? -16.453 8.109 -57.875 1 16.88 122 PRO B O 1
ATOM 6171 N N . LYS B 1 123 ? -15.242 6.973 -56.844 1 17.31 123 LYS B N 1
ATOM 6172 C CA . LYS B 1 123 ? -15.305 7.949 -55.75 1 17.31 123 LYS B CA 1
ATOM 6173 C C . LYS B 1 123 ? -14.453 9.172 -56.094 1 17.31 123 LYS B C 1
ATOM 6175 O O . LYS B 1 123 ? -13.227 9.117 -56 1 17.31 123 LYS B O 1
ATOM 6180 N N . PRO B 1 124 ? -14.992 9.688 -57.312 1 16.33 124 PRO B N 1
ATOM 6181 C CA . PRO B 1 124 ? -13.984 10.648 -57.781 1 16.33 124 PRO B CA 1
ATOM 6182 C C . PRO B 1 124 ? -13.414 11.5 -56.656 1 16.33 124 PRO B C 1
ATOM 6184 O O . PRO B 1 124 ? -14.039 11.633 -55.594 1 16.33 124 PRO B O 1
ATOM 6187 N N . LEU B 1 125 ? -12.156 11.812 -56.906 1 17 125 LEU B N 1
ATOM 6188 C CA . LEU B 1 125 ? -11.023 12.461 -56.25 1 17 125 LEU B CA 1
ATOM 6189 C C . LEU B 1 125 ? -11.344 13.914 -55.938 1 17 125 LEU B C 1
ATOM 6191 O O . LEU B 1 125 ? -10.586 14.586 -55.219 1 17 125 LEU B O 1
ATOM 6195 N N . THR B 1 126 ? -12.68 14.258 -56.594 1 15.2 126 THR B N 1
ATOM 6196 C CA . THR B 1 126 ? -12.523 15.586 -57.156 1 15.2 126 THR B CA 1
ATOM 6197 C C . THR B 1 126 ? -11.93 16.547 -56.125 1 15.2 126 THR B C 1
ATOM 6199 O O . THR B 1 126 ? -12.148 16.391 -54.938 1 15.2 126 THR B O 1
ATOM 6202 N N . THR B 1 127 ? -11.383 17.531 -56.75 1 15.81 127 THR B N 1
ATOM 6203 C CA . THR B 1 127 ? -10.367 18.578 -56.844 1 15.81 127 THR B CA 1
ATOM 6204 C C . THR B 1 127 ? -10.656 19.719 -55.875 1 15.81 127 THR B C 1
ATOM 6206 O O . THR B 1 127 ? -9.773 20.156 -55.156 1 15.81 127 THR B O 1
ATOM 6209 N N . THR B 1 128 ? -11.859 20.328 -56.219 1 15.61 128 THR B N 1
ATOM 6210 C CA . THR B 1 128 ? -11.672 21.703 -56.656 1 15.61 128 THR B CA 1
ATOM 6211 C C . THR B 1 128 ? -11.367 22.609 -55.438 1 15.61 128 THR B C 1
ATOM 6213 O O . THR B 1 128 ? -11.641 22.25 -54.312 1 15.61 128 THR B O 1
ATOM 6216 N N . GLU B 1 129 ? -11.805 23.797 -55.75 1 15.32 129 GLU B N 1
ATOM 6217 C CA . GLU B 1 129 ? -11.352 25.172 -55.938 1 15.32 129 GLU B CA 1
ATOM 6218 C C . GLU B 1 129 ? -11.617 26.016 -54.688 1 15.32 129 GLU B C 1
ATOM 6220 O O . GLU B 1 129 ? -12.773 26.203 -54.281 1 15.32 129 GLU B O 1
ATOM 6225 N N . ALA B 1 130 ? -10.977 25.734 -53.594 1 17.86 130 ALA B N 1
ATOM 6226 C CA . ALA B 1 130 ? -11.281 26.5 -52.375 1 17.86 130 ALA B CA 1
ATOM 6227 C C . ALA B 1 130 ? -11.266 28 -52.656 1 17.86 130 ALA B C 1
ATOM 6229 O O . ALA B 1 130 ? -10.195 28.594 -52.812 1 17.86 130 ALA B O 1
ATOM 6230 N N . THR B 1 131 ? -12.172 28.297 -53.781 1 15.4 131 THR B N 1
ATOM 6231 C CA . THR B 1 131 ? -12.086 29.656 -54.281 1 15.4 131 THR B CA 1
ATOM 6232 C C . THR B 1 131 ? -11.914 30.641 -53.125 1 15.4 131 THR B C 1
ATOM 6234 O O . THR B 1 131 ? -12.227 30.328 -51.969 1 15.4 131 THR B O 1
ATOM 6237 N N . THR B 1 132 ? -12.156 31.812 -53.594 1 15.46 132 THR B N 1
ATOM 6238 C CA . THR B 1 132 ? -11.516 33.094 -53.688 1 15.46 132 THR B CA 1
ATOM 6239 C C . THR B 1 132 ? -11.812 33.938 -52.469 1 15.46 132 THR B C 1
ATOM 6241 O O . THR B 1 132 ? -10.891 34.469 -51.844 1 15.46 132 THR B O 1
ATOM 6244 N N . PRO B 1 133 ? -12.867 34.781 -52.594 1 15.95 133 PRO B N 1
ATOM 6245 C CA . PRO B 1 133 ? -12.602 36.219 -52.688 1 15.95 133 PRO B CA 1
ATOM 6246 C C . PRO B 1 133 ? -12.688 36.906 -51.312 1 15.95 133 PRO B C 1
ATOM 6248 O O . PRO B 1 133 ? -13.484 36.5 -50.469 1 15.95 133 PRO B O 1
ATOM 6251 N N . MET B 1 134 ? -11.617 37.406 -50.844 1 16.75 134 MET B N 1
ATOM 6252 C CA . MET B 1 134 ? -11.258 38.25 -49.688 1 16.75 134 MET B CA 1
ATOM 6253 C C . MET B 1 134 ? -12.172 39.438 -49.562 1 16.75 134 MET B C 1
ATOM 6255 O O . MET B 1 134 ? -11.961 40.312 -48.719 1 16.75 134 MET B O 1
ATOM 6259 N N . THR B 1 135 ? -13.367 39.438 -50.469 1 14.7 135 THR B N 1
ATOM 6260 C CA . THR B 1 135 ? -13.625 40.812 -50.844 1 14.7 135 THR B CA 1
ATOM 6261 C C . THR B 1 135 ? -13.633 41.719 -49.625 1 14.7 135 THR B C 1
ATOM 6263 O O . THR B 1 135 ? -13.852 41.281 -48.5 1 14.7 135 THR B O 1
ATOM 6266 N N . THR B 1 136 ? -14.219 42.938 -50.031 1 15.18 136 THR B N 1
ATOM 6267 C CA . THR B 1 136 ? -13.977 44.375 -50.062 1 15.18 136 THR B CA 1
ATOM 6268 C C . THR B 1 136 ? -14.422 45.031 -48.781 1 15.18 136 THR B C 1
ATOM 6270 O O . THR B 1 136 ? -15.117 44.406 -47.969 1 15.18 136 THR B O 1
ATOM 6273 N N . THR B 1 137 ? -15.211 46.094 -49 1 15.68 137 THR B N 1
ATOM 6274 C CA . THR B 1 137 ? -14.938 47.531 -48.844 1 15.68 137 THR B CA 1
ATOM 6275 C C . THR B 1 137 ? -15.469 48.062 -47.5 1 15.68 137 THR B C 1
ATOM 6277 O O . THR B 1 137 ? -14.742 48.688 -46.75 1 15.68 137 THR B O 1
ATOM 6280 N N . SER B 1 138 ? -16.75 48.531 -47.531 1 15.28 138 SER B N 1
ATOM 6281 C CA . SER B 1 138 ? -17 49.969 -47.469 1 15.28 138 SER B CA 1
ATOM 6282 C C . SER B 1 138 ? -17.234 50.438 -46.031 1 15.28 138 SER B C 1
ATOM 6284 O O . SER B 1 138 ? -17.766 49.719 -45.219 1 15.28 138 SER B O 1
ATOM 6286 N N . PRO B 1 139 ? -16.609 51.594 -45.688 1 18.05 139 PRO B N 1
ATOM 6287 C CA . PRO B 1 139 ? -16.281 52.438 -44.531 1 18.05 139 PRO B CA 1
ATOM 6288 C C . PRO B 1 139 ? -17.516 53 -43.844 1 18.05 139 PRO B C 1
ATOM 6290 O O . PRO B 1 139 ? -17.406 53.625 -42.781 1 18.05 139 PRO B O 1
ATOM 6293 N N . THR B 1 140 ? -18.781 52.781 -44.438 1 15.4 140 THR B N 1
ATOM 6294 C CA . THR B 1 140 ? -19.547 54 -44.531 1 15.4 140 THR B CA 1
ATOM 6295 C C . THR B 1 140 ? -19.812 54.594 -43.125 1 15.4 140 THR B C 1
ATOM 6297 O O . THR B 1 140 ? -20.016 53.844 -42.188 1 15.4 140 THR B O 1
ATOM 6300 N N . THR B 1 141 ? -20.125 55.938 -43.156 1 16.33 141 THR B N 1
ATOM 6301 C CA . THR B 1 141 ? -19.953 57.25 -42.531 1 16.33 141 THR B CA 1
ATOM 6302 C C . THR B 1 141 ? -20.953 57.469 -41.406 1 16.33 141 THR B C 1
ATOM 6304 O O . THR B 1 141 ? -20.594 57.906 -40.344 1 16.33 141 THR B O 1
ATOM 6307 N N . HIS B 1 142 ? -22.344 57.281 -41.719 1 15.8 142 HIS B N 1
ATOM 6308 C CA . HIS B 1 142 ? -23.062 58.562 -41.656 1 15.8 142 HIS B CA 1
ATOM 6309 C C . HIS B 1 142 ? -23.344 58.938 -40.219 1 15.8 142 HIS B C 1
ATOM 6311 O O . HIS B 1 142 ? -23.359 58.062 -39.312 1 15.8 142 HIS B O 1
ATOM 6317 N N . GLU B 1 143 ? -24.078 60.094 -40.094 1 16.62 143 GLU B N 1
ATOM 6318 C CA . GLU B 1 143 ? -24.109 61.438 -39.469 1 16.62 143 GLU B CA 1
ATOM 6319 C C . GLU B 1 143 ? -24.906 61.438 -38.188 1 16.62 143 GLU B C 1
ATOM 6321 O O . GLU B 1 143 ? -24.391 61.844 -37.125 1 16.62 143 GLU B O 1
ATOM 6326 N N . SER B 1 144 ? -26.281 61.75 -38.281 1 16.8 144 SER B N 1
ATOM 6327 C CA . SER B 1 144 ? -26.797 63.062 -37.812 1 16.8 144 SER B CA 1
ATOM 6328 C C . SER B 1 144 ? -27.25 62.969 -36.344 1 16.8 144 SER B C 1
ATOM 6330 O O . SER B 1 144 ? -27.484 61.875 -35.844 1 16.8 144 SER B O 1
ATOM 6332 N N . VAL B 1 145 ? -27.844 64.125 -35.906 1 18.84 145 VAL B N 1
ATOM 6333 C CA . VAL B 1 145 ? -27.891 65.188 -34.906 1 18.84 145 VAL B CA 1
ATOM 6334 C C . VAL B 1 145 ? -29.062 65 -33.969 1 18.84 145 VAL B C 1
ATOM 6336 O O . VAL B 1 145 ? -30.078 65.688 -34.062 1 18.84 145 VAL B O 1
ATOM 6339 N N . VAL B 1 146 ? -29.344 63.75 -33.594 1 18.72 146 VAL B N 1
ATOM 6340 C CA . VAL B 1 146 ? -30.672 63.688 -33 1 18.72 146 VAL B CA 1
ATOM 6341 C C . VAL B 1 146 ? -30.781 64.688 -31.844 1 18.72 146 VAL B C 1
ATOM 6343 O O . VAL B 1 146 ? -29.984 64.688 -30.906 1 18.72 146 VAL B O 1
ATOM 6346 N N . THR B 1 147 ? -31.453 65.812 -32.125 1 18.28 147 THR B N 1
ATOM 6347 C CA . THR B 1 147 ? -31.734 67.125 -31.516 1 18.28 147 THR B CA 1
ATOM 6348 C C . THR B 1 147 ? -32.531 66.938 -30.219 1 18.28 147 THR B C 1
ATOM 6350 O O . THR B 1 147 ? -32.844 67.938 -29.547 1 18.28 147 THR B O 1
ATOM 6353 N N . GLY B 1 148 ? -32.719 65.75 -29.719 1 19.2 148 GLY B N 1
ATOM 6354 C CA . GLY B 1 148 ? -33.906 65.812 -28.906 1 19.2 148 GLY B CA 1
ATOM 6355 C C . GLY B 1 148 ? -33.812 66.812 -27.766 1 19.2 148 GLY B C 1
ATOM 6356 O O . GLY B 1 148 ? -32.812 66.875 -27.078 1 19.2 148 GLY B O 1
ATOM 6357 N N . PRO B 1 149 ? -34.5 67.938 -27.953 1 19.67 149 PRO B N 1
ATOM 6358 C CA . PRO B 1 149 ? -34.438 69.188 -27.172 1 19.67 149 PRO B CA 1
ATOM 6359 C C . PRO B 1 149 ? -34.469 68.938 -25.672 1 19.67 149 PRO B C 1
ATOM 6361 O O . PRO B 1 149 ? -34.844 67.875 -25.219 1 19.67 149 PRO B O 1
ATOM 6364 N N . THR B 1 150 ? -34.406 70.062 -24.969 1 20.03 150 THR B N 1
ATOM 6365 C CA . THR B 1 150 ? -33.875 70.812 -23.828 1 20.03 150 THR B CA 1
ATOM 6366 C C . THR B 1 150 ? -34.875 70.812 -22.656 1 20.03 150 THR B C 1
ATOM 6368 O O . THR B 1 150 ? -35.938 71.438 -22.703 1 20.03 150 THR B O 1
ATOM 6371 N N . PRO B 1 151 ? -35.438 69.625 -22.312 1 2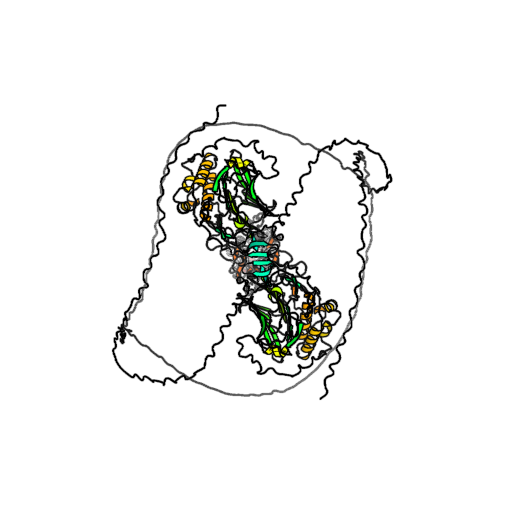2.41 151 PRO B N 1
ATOM 6372 C CA . PRO B 1 151 ? -36.562 69.875 -21.391 1 22.41 151 PRO B CA 1
ATOM 6373 C C . PRO B 1 151 ? -36.156 70.688 -20.172 1 22.41 151 PRO B C 1
ATOM 6375 O O . PRO B 1 151 ? -35 70.625 -19.734 1 22.41 151 PRO B O 1
ATOM 6378 N N . SER B 1 152 ? -36.75 71.812 -19.953 1 20.69 152 SER B N 1
ATOM 6379 C CA . SER B 1 152 ? -36.594 73 -19.109 1 20.69 152 SER B CA 1
ATOM 6380 C C . SER B 1 152 ? -36.75 72.688 -17.641 1 20.69 152 SER B C 1
ATOM 6382 O O . SER B 1 152 ? -37.844 72.25 -17.203 1 20.69 152 SER B O 1
ATOM 6384 N N . PHE B 1 153 ? -35.781 71.875 -17.109 1 21.03 153 PHE B N 1
ATOM 6385 C CA . PHE B 1 153 ? -35.812 71.438 -15.727 1 21.03 153 PHE B CA 1
ATOM 6386 C C . PHE B 1 153 ? -35.906 72.625 -14.789 1 21.03 153 PHE B C 1
ATOM 6388 O O . PHE B 1 153 ? -35.094 73.562 -14.867 1 21.03 153 PHE B O 1
ATOM 6395 N N . ILE B 1 154 ? -37.125 73.062 -14.508 1 22.22 154 ILE B N 1
ATOM 6396 C CA . ILE B 1 154 ? -37.438 74.188 -13.672 1 22.22 154 ILE B CA 1
ATOM 6397 C C . ILE B 1 154 ? -36.781 74.062 -12.305 1 22.22 154 ILE B C 1
ATOM 6399 O O . ILE B 1 154 ? -37.094 73.125 -11.555 1 22.22 154 ILE B O 1
ATOM 6403 N N . THR B 1 155 ? -35.469 74.125 -12.234 1 21.83 155 THR B N 1
ATOM 6404 C CA . THR B 1 155 ? -34.656 73.875 -11.055 1 21.83 155 THR B CA 1
ATOM 6405 C C . THR B 1 155 ? -34.969 74.875 -9.961 1 21.83 155 THR B C 1
ATOM 6407 O O . THR B 1 155 ? -34.188 75 -9.008 1 21.83 155 THR B O 1
ATOM 6410 N N . ASP B 1 156 ? -36.094 75.438 -9.891 1 21.58 156 ASP B N 1
ATOM 6411 C CA . ASP B 1 156 ? -35.938 76.688 -9.078 1 21.58 156 ASP B CA 1
ATOM 6412 C C . ASP B 1 156 ? -35.594 76.312 -7.633 1 21.58 156 ASP B C 1
ATOM 6414 O O . ASP B 1 156 ? -35.5 77.188 -6.781 1 21.58 156 ASP B O 1
ATOM 6418 N N . SER B 1 157 ? -35.094 75.125 -7.336 1 23.05 157 SER B N 1
ATOM 6419 C CA . SER B 1 157 ? -35.219 74.812 -5.922 1 23.05 157 SER B CA 1
ATOM 6420 C C . SER B 1 157 ? -34.469 75.812 -5.047 1 23.05 157 SER B C 1
ATOM 6422 O O . SER B 1 157 ? -33.281 76.125 -5.297 1 23.05 157 SER B O 1
ATOM 6424 N N . GLN B 1 158 ? -35.156 76.75 -4.387 1 25.33 158 GLN B N 1
ATOM 6425 C CA . GLN B 1 158 ? -34.719 77.75 -3.457 1 25.33 158 GLN B CA 1
ATOM 6426 C C . GLN B 1 158 ? -33.875 77.188 -2.342 1 25.33 158 GLN B C 1
ATOM 6428 O O . GLN B 1 158 ? -34.312 76.312 -1.606 1 25.33 158 GLN B O 1
ATOM 6433 N N . VAL B 1 159 ? -32.625 77 -2.541 1 26.97 159 VAL B N 1
ATOM 6434 C CA . VAL B 1 159 ? -31.641 76.438 -1.634 1 26.97 159 VAL B CA 1
ATOM 6435 C C . VAL B 1 159 ? -31.469 77.312 -0.412 1 26.97 159 VAL B C 1
ATOM 6437 O O . VAL B 1 159 ? -31.141 78.5 -0.545 1 26.97 159 VAL B O 1
ATOM 6440 N N . SER B 1 160 ? -32.375 77.188 0.51 1 30.5 160 SER B N 1
ATOM 6441 C CA . SER B 1 160 ? -32.25 77.938 1.77 1 30.5 160 SER B CA 1
ATOM 6442 C C . SER B 1 160 ? -30.859 77.75 2.377 1 30.5 160 SER B C 1
ATOM 6444 O O . SER B 1 160 ? -30.219 76.688 2.229 1 30.5 160 SER B O 1
ATOM 6446 N N . PRO B 1 161 ? -30.188 78.875 2.738 1 30.91 161 PRO B N 1
ATOM 6447 C CA . PRO B 1 161 ? -28.797 78.938 3.189 1 30.91 161 PRO B CA 1
ATOM 6448 C C . PRO B 1 161 ? -28.531 78.062 4.41 1 30.91 161 PRO B C 1
ATOM 6450 O O . PRO B 1 161 ? -29.25 78.188 5.414 1 30.91 161 PRO B O 1
ATOM 6453 N N . ILE B 1 162 ? -28.328 76.875 4.25 1 30.78 162 ILE B N 1
ATOM 6454 C CA . ILE B 1 162 ? -28.062 76 5.406 1 30.78 162 ILE B CA 1
ATOM 6455 C C . ILE B 1 162 ? -26.891 76.562 6.203 1 30.78 162 ILE B C 1
ATOM 6457 O O . ILE B 1 162 ? -25.812 76.812 5.652 1 30.78 162 ILE B O 1
ATOM 6461 N N . PRO B 1 163 ? -27.156 77.188 7.348 1 34.38 163 PRO B N 1
ATOM 6462 C CA . PRO B 1 163 ? -26.078 77.75 8.172 1 34.38 163 PRO B CA 1
ATOM 6463 C C . PRO B 1 163 ? -24.938 76.75 8.391 1 34.38 163 PRO B C 1
ATOM 6465 O O . PRO B 1 163 ? -25.172 75.562 8.461 1 34.38 163 PRO B O 1
ATOM 6468 N N . THR B 1 164 ? -23.781 77.062 7.762 1 32.97 164 THR B N 1
ATOM 6469 C CA . THR B 1 164 ? -22.547 76.312 7.863 1 32.97 164 THR B CA 1
ATOM 6470 C C . THR B 1 164 ? -22.125 76.125 9.32 1 32.97 164 THR B C 1
ATOM 6472 O O . THR B 1 164 ? -21.75 77.125 9.969 1 32.97 164 THR B O 1
ATOM 6475 N N . THR B 1 165 ? -23.031 75.625 10.211 1 34.41 165 THR B N 1
ATOM 6476 C CA . THR B 1 165 ? -22.453 75.375 11.531 1 34.41 165 THR B CA 1
ATOM 6477 C C . THR B 1 165 ? -21.109 74.688 11.406 1 34.41 165 THR B C 1
ATOM 6479 O O . THR B 1 165 ? -21 73.688 10.727 1 34.41 165 THR B O 1
ATOM 6482 N N . THR B 1 166 ? -20.016 75.5 11.406 1 36.75 166 THR B N 1
ATOM 6483 C CA . THR B 1 166 ? -18.641 75 11.469 1 36.75 166 THR B CA 1
ATOM 6484 C C . THR B 1 166 ? -18.531 73.812 12.445 1 36.75 166 THR B C 1
ATOM 6486 O O . THR B 1 166 ? -18.594 74 13.664 1 36.75 166 THR B O 1
ATOM 6489 N N . GLY B 1 167 ? -19.484 72.938 12.438 1 37.25 167 GLY B N 1
ATOM 6490 C CA . GLY B 1 167 ? -19.266 71.812 13.328 1 37.25 167 GLY B CA 1
ATOM 6491 C C . GLY B 1 167 ? -17.828 71.312 13.305 1 37.25 167 GLY B C 1
ATOM 6492 O O . GLY B 1 167 ? -17.172 71.375 12.266 1 37.25 167 GLY B O 1
ATOM 6493 N N . THR B 1 168 ? -17.047 71.688 14.352 1 44.69 168 THR B N 1
ATOM 6494 C CA . THR B 1 168 ? -15.727 71.062 14.516 1 44.69 168 THR B CA 1
ATOM 6495 C C . THR B 1 168 ? -15.703 69.625 13.969 1 44.69 168 THR B C 1
ATOM 6497 O O . THR B 1 168 ? -16.578 68.812 14.305 1 44.69 168 THR B O 1
ATOM 6500 N N . PRO B 1 169 ? -15.141 69.438 12.773 1 45.78 169 PRO B N 1
ATOM 6501 C CA . PRO B 1 169 ? -15.102 68.062 12.242 1 45.78 169 PRO B CA 1
ATOM 6502 C C . PRO B 1 169 ? -14.898 67 13.328 1 45.78 169 PRO B C 1
ATOM 6504 O O . PRO B 1 169 ? -14.078 67.188 14.227 1 45.78 169 PRO B O 1
ATOM 6507 N N . THR B 1 170 ? -15.961 66.5 13.93 1 51.28 170 THR B N 1
ATOM 6508 C CA . THR B 1 170 ? -15.766 65.312 14.781 1 51.28 170 THR B CA 1
ATOM 6509 C C . THR B 1 170 ? -14.555 64.5 14.328 1 51.28 170 THR B C 1
ATOM 6511 O O . THR B 1 170 ? -14.414 64.25 13.141 1 51.28 170 THR B O 1
ATOM 6514 N N . PRO B 1 171 ? -13.438 64.688 15.062 1 58.22 171 PRO B N 1
ATOM 6515 C CA . PRO B 1 171 ? -12.25 63.906 14.641 1 58.22 171 PRO B CA 1
ATOM 6516 C C . PRO B 1 171 ? -12.594 62.531 14.078 1 58.22 171 PRO B C 1
ATOM 6518 O O . PRO B 1 171 ? -13.602 61.938 14.461 1 58.22 171 PRO B O 1
ATOM 6521 N N . PRO B 1 172 ? -12.234 62.25 12.852 1 64.62 172 PRO B N 1
ATOM 6522 C CA . PRO B 1 172 ? -12.516 60.938 12.266 1 64.62 172 PRO B CA 1
ATOM 6523 C C . PRO B 1 172 ? -12.422 59.812 13.273 1 64.62 172 PRO B C 1
ATOM 6525 O O . PRO B 1 172 ? -11.641 59.875 14.227 1 64.62 172 PRO B O 1
ATOM 6528 N N . PRO B 1 173 ? -13.492 59.031 13.375 1 74 173 PRO B N 1
ATOM 6529 C CA . PRO B 1 173 ? -13.5 57.969 14.359 1 74 173 PRO B CA 1
ATOM 6530 C C . PRO B 1 173 ? -12.188 57.188 14.383 1 74 173 PRO B C 1
ATOM 6532 O O . PRO B 1 173 ? -11.531 57.031 13.352 1 74 173 PRO B O 1
ATOM 6535 N N . ILE B 1 174 ? -11.609 56.906 15.617 1 87.12 174 ILE B N 1
ATOM 6536 C CA . ILE B 1 174 ? -10.406 56.125 15.844 1 87.12 174 ILE B CA 1
ATOM 6537 C C . ILE B 1 174 ? -10.648 54.688 15.406 1 87.12 174 ILE B C 1
ATOM 6539 O O . ILE B 1 174 ? -11.625 54.062 15.828 1 87.12 174 ILE B O 1
ATOM 6543 N N . THR B 1 175 ? -9.922 54.312 14.359 1 91.5 175 THR B N 1
ATOM 6544 C CA . THR B 1 175 ? -10.125 52.969 13.797 1 91.5 175 THR B CA 1
ATOM 6545 C C . THR B 1 175 ? -8.797 52.219 13.68 1 91.5 175 THR B C 1
ATOM 6547 O O . THR B 1 175 ? -7.73 52.812 13.867 1 91.5 175 THR B O 1
ATOM 6550 N N . CYS B 1 176 ? -8.859 50.969 13.602 1 93.75 176 CYS B N 1
ATOM 6551 C CA . CYS B 1 176 ? -7.773 50.094 13.172 1 93.75 176 CYS B CA 1
ATOM 6552 C C . CYS B 1 176 ? -7.992 49.594 11.734 1 93.75 176 CYS B C 1
ATOM 6554 O O . CYS B 1 176 ? -8.539 48.531 11.516 1 93.75 176 CYS B O 1
ATOM 6556 N N . PRO B 1 177 ? -7.562 50.312 10.805 1 91.19 177 PRO B N 1
ATOM 6557 C CA . PRO B 1 177 ? -7.902 50.094 9.398 1 91.19 177 PRO B CA 1
ATOM 6558 C C . PRO B 1 177 ? -7.391 48.75 8.883 1 91.19 177 PRO B C 1
ATOM 6560 O O . PRO B 1 177 ? -8.008 48.156 7.996 1 91.19 177 PRO B O 1
ATOM 6563 N N . GLU B 1 178 ? -6.262 48.312 9.406 1 87.69 178 GLU B N 1
ATOM 6564 C CA . GLU B 1 178 ? -5.668 47.062 8.945 1 87.69 178 GLU B CA 1
ATOM 6565 C C . GLU B 1 178 ? -6.641 45.906 9.109 1 87.69 178 GLU B C 1
ATOM 6567 O O . GLU B 1 178 ? -6.629 44.938 8.32 1 87.69 178 GLU B O 1
ATOM 6572 N N . TRP B 1 179 ? -7.441 45.906 10.047 1 91.56 179 TRP B N 1
ATOM 6573 C CA . TRP B 1 179 ? -8.352 44.812 10.344 1 91.56 179 TRP B CA 1
ATOM 6574 C C . TRP B 1 179 ? -9.805 45.25 10.164 1 91.56 179 TRP B C 1
ATOM 6576 O O . TRP B 1 179 ? -10.727 44.5 10.484 1 91.56 179 TRP B O 1
ATOM 6586 N N . ASP B 1 180 ? -10.031 46.438 9.711 1 92.38 180 ASP B N 1
ATOM 6587 C CA . ASP B 1 180 ? -11.367 47 9.508 1 92.38 180 ASP B CA 1
ATOM 6588 C C . ASP B 1 180 ? -12.18 46.969 10.797 1 92.38 180 ASP B C 1
ATOM 6590 O O . ASP B 1 180 ? -13.289 46.438 10.836 1 92.38 180 ASP B O 1
ATOM 6594 N N . LYS B 1 181 ? -11.477 47.375 11.812 1 93.81 181 LYS B N 1
ATOM 6595 C CA . LYS B 1 181 ? -12.109 47.375 13.125 1 93.81 181 LYS B CA 1
ATOM 6596 C C . LYS B 1 181 ? -12.18 48.812 13.672 1 93.81 181 LYS B C 1
ATOM 6598 O O . LYS B 1 181 ? -11.391 49.688 13.281 1 93.81 181 LYS B O 1
ATOM 6603 N N . VAL B 1 182 ? -13.219 49 14.586 1 93.81 182 VAL B N 1
ATOM 6604 C CA . VAL B 1 182 ? -13.367 50.312 15.25 1 93.81 182 VAL B CA 1
ATOM 6605 C C . VAL B 1 182 ? -12.766 50.219 16.656 1 93.81 182 VAL B C 1
ATOM 6607 O O . VAL B 1 182 ? -12.539 49.125 17.172 1 93.81 182 VAL B O 1
ATOM 6610 N N . GLN B 1 183 ? -12.555 51.344 17.156 1 93.56 183 GLN B N 1
ATOM 6611 C CA . GLN B 1 183 ? -11.922 51.438 18.469 1 93.56 183 GLN B CA 1
ATOM 6612 C C . GLN B 1 183 ? -12.695 50.594 19.5 1 93.56 183 GLN B C 1
ATOM 6614 O O . GLN B 1 183 ? -13.93 50.688 19.547 1 93.56 183 GLN B O 1
ATOM 6619 N N . ASN B 1 184 ? -12.016 49.812 20.266 1 93.75 184 ASN B N 1
ATOM 6620 C CA . ASN B 1 184 ? -12.523 48.969 21.359 1 93.75 184 ASN B CA 1
ATOM 6621 C C . ASN B 1 184 ? -13.242 47.75 20.844 1 93.75 184 ASN B C 1
ATOM 6623 O O . ASN B 1 184 ? -13.82 46.969 21.641 1 93.75 184 ASN B O 1
ATOM 6627 N N . GLU B 1 185 ? -13.164 47.625 19.609 1 95.12 185 GLU B N 1
ATOM 6628 C CA . GLU B 1 185 ? -13.734 46.406 19.047 1 95.12 185 GLU B CA 1
ATOM 6629 C C . GLU B 1 185 ? -12.766 45.219 19.203 1 95.12 185 GLU B C 1
ATOM 6631 O O . GLU B 1 185 ? -11.555 45.375 19.016 1 95.12 185 GLU B O 1
ATOM 6636 N N . THR B 1 186 ? -13.297 44.094 19.625 1 93.81 186 THR B N 1
ATOM 6637 C CA . THR B 1 186 ? -12.461 42.906 19.812 1 93.81 186 THR B CA 1
ATOM 6638 C C . THR B 1 186 ? -12.523 42 18.578 1 93.81 186 THR B C 1
ATOM 6640 O O . THR B 1 186 ? -13.555 41.938 17.906 1 93.81 186 THR B O 1
ATOM 6643 N N . PHE B 1 187 ? -11.391 41.406 18.297 1 92.5 187 PHE B N 1
ATOM 6644 C CA . PHE B 1 187 ? -11.312 40.5 17.156 1 92.5 187 PHE B CA 1
ATOM 6645 C C . PHE B 1 187 ? -10.219 39.469 17.359 1 92.5 187 PHE B C 1
ATOM 6647 O O . PHE B 1 187 ? -9.359 39.625 18.234 1 92.5 187 PHE B O 1
ATOM 6654 N N . TRP B 1 188 ? -10.273 38.375 16.625 1 90.31 188 TRP B N 1
ATOM 6655 C CA . TRP B 1 188 ? -9.25 37.344 16.656 1 90.31 188 TRP B CA 1
ATOM 6656 C C . TRP B 1 188 ? -8.094 37.688 15.727 1 90.31 188 TRP B C 1
ATOM 6658 O O . TRP B 1 188 ? -8.297 37.938 14.531 1 90.31 188 TRP B O 1
ATOM 6668 N N . LEU B 1 189 ? -6.934 37.75 16.297 1 89.38 189 LEU B N 1
ATOM 6669 C CA . LEU B 1 189 ? -5.758 38.094 15.508 1 89.38 189 LEU B CA 1
ATOM 6670 C C . LEU B 1 189 ? -5.133 36.875 14.867 1 89.38 189 LEU B C 1
ATOM 6672 O O . LEU B 1 189 ? -5.242 36.656 13.656 1 89.38 189 LEU B O 1
ATOM 6676 N N . CYS B 1 190 ? -4.301 36.062 15.578 1 86.94 190 CYS B N 1
ATOM 6677 C CA . CYS B 1 190 ? -3.697 34.812 15.117 1 86.94 190 CYS B CA 1
ATOM 6678 C C . CYS B 1 190 ? -3.408 33.875 16.281 1 86.94 190 CYS B C 1
ATOM 6680 O O . CYS B 1 190 ? -3.285 34.312 17.422 1 86.94 190 CYS B O 1
ATOM 6682 N N . ASN B 1 191 ? -3.354 32.531 16.047 1 85.31 191 ASN B N 1
ATOM 6683 C CA . ASN B 1 191 ? -2.988 31.516 17.031 1 85.31 191 ASN B CA 1
ATOM 6684 C C . ASN B 1 191 ? -3.775 31.688 18.328 1 85.31 191 ASN B C 1
ATOM 6686 O O . ASN B 1 191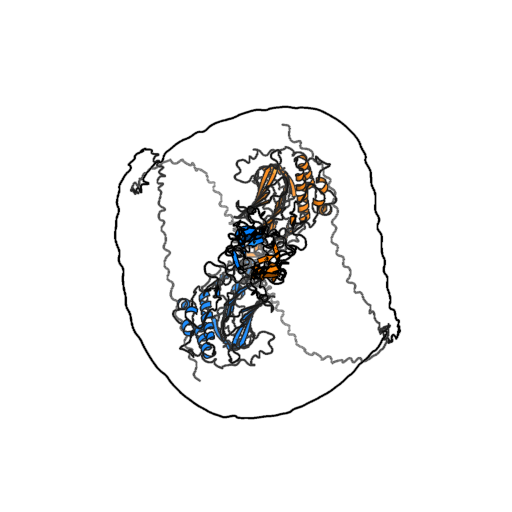 ? -3.189 31.781 19.406 1 85.31 191 ASN B O 1
ATOM 6690 N N . CYS B 1 192 ? -5.004 31.891 18.188 1 89.5 192 CYS B N 1
ATOM 6691 C CA . CYS B 1 192 ? -5.941 31.953 19.297 1 89.5 192 CYS B CA 1
ATOM 6692 C C . CYS B 1 192 ? -5.664 33.156 20.188 1 89.5 192 CYS B C 1
ATOM 6694 O O . CYS B 1 192 ? -5.758 33.062 21.406 1 89.5 192 CYS B O 1
ATOM 6696 N N . THR B 1 193 ? -5.207 34.281 19.547 1 89.94 193 THR B N 1
ATOM 6697 C CA . THR B 1 193 ? -4.965 35.531 20.266 1 89.94 193 THR B CA 1
ATOM 6698 C C . THR B 1 193 ? -6.105 36.531 20.031 1 89.94 193 THR B C 1
ATOM 6700 O O . THR B 1 193 ? -6.387 36.906 18.891 1 89.94 193 THR B O 1
ATOM 6703 N N . LEU B 1 194 ? -6.785 36.875 21.125 1 92.25 194 LEU B N 1
ATOM 6704 C CA . LEU B 1 194 ? -7.836 37.875 21.078 1 92.25 194 LEU B CA 1
ATOM 6705 C C . LEU B 1 194 ? -7.258 39.281 21.266 1 92.25 194 LEU B C 1
ATOM 6707 O O . LEU B 1 194 ? -6.402 39.5 22.125 1 92.25 194 LEU B O 1
ATOM 6711 N N . ALA B 1 195 ? -7.684 40.156 20.344 1 94.5 195 ALA B N 1
ATOM 6712 C CA . ALA B 1 195 ? -7.141 41.5 20.391 1 94.5 195 ALA B CA 1
ATOM 6713 C C . ALA B 1 195 ? -8.258 42.562 20.406 1 94.5 195 ALA B C 1
ATOM 6715 O O . ALA B 1 195 ? -9.383 42.281 20 1 94.5 195 ALA B O 1
ATOM 6716 N N . ARG B 1 196 ? -8 43.719 20.938 1 95.5 196 ARG B N 1
ATOM 6717 C CA . ARG B 1 196 ? -8.875 44.875 20.922 1 95.5 196 ARG B CA 1
ATOM 6718 C C . ARG B 1 196 ? -8.219 46.031 20.172 1 95.5 196 ARG B C 1
ATOM 6720 O O . ARG B 1 196 ? -7.047 46.344 20.391 1 95.5 196 ARG B O 1
ATOM 6727 N N . CYS B 1 197 ? -8.969 46.625 19.328 1 96.25 197 CYS B N 1
ATOM 6728 C CA . CYS B 1 197 ? -8.445 47.75 18.562 1 96.25 197 CYS B CA 1
ATOM 6729 C C . CYS B 1 197 ? -8.297 49 19.438 1 96.25 197 CYS B C 1
ATOM 6731 O O . CYS B 1 197 ? -9.258 49.438 20.078 1 96.25 197 CYS B O 1
ATOM 6733 N N . ILE B 1 198 ? -7.094 49.625 19.5 1 94.94 198 ILE B N 1
ATOM 6734 C CA . ILE B 1 198 ? -6.871 50.875 20.172 1 94.94 198 ILE B CA 1
ATOM 6735 C C . ILE B 1 198 ? -6.859 52.031 19.156 1 94.94 198 ILE B C 1
ATOM 6737 O O . ILE B 1 198 ? -7.734 52.875 19.172 1 94.94 198 ILE B O 1
ATOM 6741 N N . GLU B 1 199 ? -5.773 51.969 18.328 1 93.19 199 GLU B N 1
ATOM 6742 C CA . GLU B 1 199 ? -5.691 52.969 17.266 1 93.19 199 GLU B CA 1
ATOM 6743 C C . GLU B 1 199 ? -4.707 52.562 16.188 1 93.19 199 GLU B C 1
ATOM 6745 O O . GLU B 1 199 ? -3.605 52.094 16.484 1 93.19 199 GLU B O 1
ATOM 6750 N N . ASN B 1 200 ? -5.16 52.781 14.922 1 93.19 200 ASN B N 1
ATOM 6751 C CA . ASN B 1 200 ? -4.312 52.469 13.773 1 93.19 200 ASN B CA 1
ATOM 6752 C C . ASN B 1 200 ? -3.781 51.031 13.844 1 93.19 200 ASN B C 1
ATOM 6754 O O . ASN B 1 200 ? -4.555 50.094 13.812 1 93.19 200 ASN B O 1
ATOM 6758 N N . ASN B 1 201 ? -2.441 50.844 14.016 1 93.56 201 ASN B N 1
ATOM 6759 C CA . ASN B 1 201 ? -1.842 49.531 14.078 1 93.56 201 ASN B CA 1
ATOM 6760 C C . ASN B 1 201 ? -1.57 49.094 15.516 1 93.56 201 ASN B C 1
ATOM 6762 O O . ASN B 1 201 ? -0.896 48.094 15.75 1 93.56 201 ASN B O 1
ATOM 6766 N N . THR B 1 202 ? -2.057 49.844 16.391 1 94.88 202 THR B N 1
ATOM 6767 C CA . THR B 1 202 ? -1.872 49.531 17.797 1 94.88 202 THR B CA 1
ATOM 6768 C C . THR B 1 202 ? -3.055 48.75 18.344 1 94.88 202 THR B C 1
ATOM 6770 O O . THR B 1 202 ? -4.207 49.156 18.203 1 94.88 202 THR B O 1
ATOM 6773 N N . ILE B 1 203 ? -2.709 47.625 18.859 1 95 203 ILE B N 1
ATOM 6774 C CA . ILE B 1 203 ? -3.75 46.75 19.391 1 95 203 ILE B CA 1
ATOM 6775 C C . ILE B 1 203 ? -3.365 46.281 20.797 1 95 203 ILE B C 1
ATOM 6777 O O . ILE B 1 203 ? -2.199 46.375 21.188 1 95 203 ILE B O 1
ATOM 6781 N N . GLU B 1 204 ? -4.406 45.938 21.547 1 95.38 204 GLU B N 1
ATOM 6782 C CA . GLU B 1 204 ? -4.203 45.344 22.859 1 95.38 204 GLU B CA 1
ATOM 6783 C C . GLU B 1 204 ? -4.586 43.875 22.859 1 95.38 204 GLU B C 1
ATOM 6785 O O . GLU B 1 204 ? -5.668 43.5 22.406 1 95.38 204 GLU B O 1
ATOM 6790 N N . ILE B 1 205 ? -3.67 43.031 23.344 1 93.88 205 ILE B N 1
ATOM 6791 C CA . ILE B 1 205 ? -3.938 41.594 23.406 1 93.88 205 ILE B CA 1
ATOM 6792 C C . ILE B 1 205 ? -4.734 41.281 24.672 1 93.88 205 ILE B C 1
ATOM 6794 O O . ILE B 1 205 ? -4.363 41.719 25.766 1 93.88 205 ILE B O 1
ATOM 6798 N N . ILE B 1 206 ? -5.82 40.625 24.438 1 91.44 206 ILE B N 1
ATOM 6799 C CA . ILE B 1 206 ? -6.68 40.219 25.547 1 91.44 206 ILE B CA 1
ATOM 6800 C C . ILE B 1 206 ? -6.457 38.719 25.844 1 91.44 206 ILE B C 1
ATOM 6802 O O . ILE B 1 206 ? -6.625 37.875 24.969 1 91.44 206 ILE B O 1
ATOM 6806 N N . PRO B 1 207 ? -6.047 38.406 27.047 1 85.69 207 PRO B N 1
ATOM 6807 C CA . PRO B 1 207 ? -5.918 37 27.391 1 85.69 207 PRO B CA 1
ATOM 6808 C C . PRO B 1 207 ? -7.238 36.25 27.281 1 85.69 207 PRO B C 1
ATOM 6810 O O . PRO B 1 207 ? -8.273 36.719 27.75 1 85.69 207 PRO B O 1
ATOM 6813 N N . TYR B 1 208 ? -7.277 35.219 26.531 1 84.44 208 TYR B N 1
ATOM 6814 C CA . TYR B 1 208 ? -8.477 34.406 26.312 1 84.44 208 TYR B CA 1
ATOM 6815 C C . TYR B 1 208 ? -8.289 33 26.844 1 84.44 208 TYR B C 1
ATOM 6817 O O . TYR B 1 208 ? -7.289 32.344 26.531 1 84.44 208 TYR B O 1
ATOM 6825 N N . GLU B 1 209 ? -9.125 32.5 27.812 1 87.5 209 GLU B N 1
ATOM 6826 C CA . GLU B 1 209 ? -9.133 31.125 28.312 1 87.5 209 GLU B CA 1
ATOM 6827 C C . GLU B 1 209 ? -10.32 30.344 27.766 1 87.5 209 GLU B C 1
ATOM 6829 O O . GLU B 1 209 ? -11.461 30.812 27.828 1 87.5 209 GLU B O 1
ATOM 6834 N N . CYS B 1 210 ? -10.078 29.188 27.234 1 90.31 210 CYS B N 1
ATOM 6835 C CA . CYS B 1 210 ? -11.133 28.344 26.672 1 90.31 210 CYS B CA 1
ATOM 6836 C C . CYS B 1 210 ? -12.078 27.859 27.766 1 90.31 210 CYS B C 1
ATOM 6838 O O . CYS B 1 210 ? -11.641 27.438 28.844 1 90.31 210 CYS B O 1
ATOM 6840 N N . PRO B 1 211 ? -13.312 28.078 27.562 1 89.56 211 PRO B N 1
ATOM 6841 C CA . PRO B 1 211 ? -14.266 27.484 28.5 1 89.56 211 PRO B CA 1
ATOM 6842 C C . PRO B 1 211 ? -14.172 25.969 28.562 1 89.56 211 PRO B C 1
ATOM 6844 O O . PRO B 1 211 ? -13.82 25.328 27.562 1 89.56 211 PRO B O 1
ATOM 6847 N N . LYS B 1 212 ? -14.398 25.359 29.734 1 92.81 212 LYS B N 1
ATOM 6848 C CA . LYS B 1 212 ? -14.492 23.906 29.828 1 92.81 212 LYS B CA 1
ATOM 6849 C C . LYS B 1 212 ? -15.609 23.359 28.953 1 92.81 212 LYS B C 1
ATOM 6851 O O . LYS B 1 212 ? -16.719 23.906 28.938 1 92.81 212 LYS B O 1
ATOM 6856 N N . PRO B 1 213 ? -15.281 22.375 28.25 1 94.19 213 PRO B N 1
ATOM 6857 C CA . PRO B 1 213 ? -16.328 21.828 27.406 1 94.19 213 PRO B CA 1
ATOM 6858 C C . PRO B 1 213 ? -17.531 21.297 28.203 1 94.19 213 PRO B C 1
ATOM 6860 O O . PRO B 1 213 ? -17.359 20.5 29.125 1 94.19 213 PRO B O 1
ATOM 6863 N N . GLU B 1 214 ? -18.672 21.766 27.891 1 93.62 214 GLU B N 1
ATOM 6864 C CA . GLU B 1 214 ? -19.891 21.328 28.562 1 93.62 214 GLU B CA 1
ATOM 6865 C C . GLU B 1 214 ? -20.469 20.078 27.906 1 93.62 214 GLU B C 1
ATOM 6867 O O . GLU B 1 214 ? -20.625 20.016 26.688 1 93.62 214 GLU B O 1
ATOM 6872 N N . PRO B 1 215 ? -20.75 19.078 28.703 1 93.56 215 PRO B N 1
ATOM 6873 C CA . PRO B 1 215 ? -21.344 17.875 28.141 1 93.56 215 PRO B CA 1
ATOM 6874 C C . PRO B 1 215 ? -22.703 18.125 27.5 1 93.56 215 PRO B C 1
ATOM 6876 O O . PRO B 1 215 ? -23.484 18.938 27.984 1 93.56 215 PRO B O 1
ATOM 6879 N N . ILE B 1 216 ? -22.922 17.484 26.375 1 96.38 216 ILE B N 1
ATOM 6880 C CA . ILE B 1 216 ? -24.188 17.625 25.656 1 96.38 216 ILE B CA 1
ATOM 6881 C C . ILE B 1 216 ? -24.812 16.234 25.422 1 96.38 216 ILE B C 1
ATOM 6883 O O . ILE B 1 216 ? -24.156 15.219 25.672 1 96.38 216 ILE B O 1
ATOM 6887 N N . THR B 1 217 ? -26.078 16.188 25.109 1 95.88 217 THR B N 1
ATOM 6888 C CA . THR B 1 217 ? -26.766 14.977 24.672 1 95.88 217 THR B CA 1
ATOM 6889 C C . THR B 1 217 ? -27.078 15.047 23.188 1 95.88 217 THR B C 1
ATOM 6891 O O . THR B 1 217 ? -27.594 16.062 22.703 1 95.88 217 THR B O 1
ATOM 6894 N N . CYS B 1 218 ? -26.797 14.039 22.562 1 96.56 218 CYS B N 1
ATOM 6895 C CA . CYS B 1 218 ? -27.078 14 21.125 1 96.56 218 CYS B CA 1
ATOM 6896 C C . CYS B 1 218 ? -28.484 13.477 20.875 1 96.56 218 CYS B C 1
ATOM 6898 O O . CYS B 1 218 ? -28.859 12.406 21.359 1 96.56 218 CYS B O 1
ATOM 6900 N N . THR B 1 219 ? -29.25 14.133 20.062 1 96 219 THR B N 1
ATOM 6901 C CA . THR B 1 219 ? -30.641 13.789 19.766 1 96 219 THR B CA 1
ATOM 6902 C C . THR B 1 219 ? -30.719 12.477 19 1 96 219 THR B C 1
ATOM 6904 O O . THR B 1 219 ? -31.734 11.789 19.031 1 96 219 THR B O 1
ATOM 6907 N N . ASN B 1 220 ? -29.703 12.102 18.344 1 94.25 220 ASN B N 1
ATOM 6908 C CA . ASN B 1 220 ? -29.703 10.867 17.562 1 94.25 220 ASN B CA 1
ATOM 6909 C C . ASN B 1 220 ? -29.297 9.672 18.406 1 94.25 220 ASN B C 1
ATOM 6911 O O . ASN B 1 220 ? -29.203 8.547 17.906 1 94.25 220 ASN B O 1
ATOM 6915 N N . GLY B 1 221 ? -28.984 9.883 19.609 1 90.62 221 GLY B N 1
ATOM 6916 C CA . GLY B 1 221 ? -28.688 8.789 20.531 1 90.62 221 GLY B CA 1
ATOM 6917 C C . GLY B 1 221 ? -27.234 8.383 20.531 1 90.62 221 GLY B C 1
ATOM 6918 O O . GLY B 1 221 ? -26.828 7.516 21.312 1 90.62 221 GLY B O 1
ATOM 6919 N N . LYS B 1 222 ? -26.406 9 19.75 1 92.94 222 LYS B N 1
ATOM 6920 C CA . LYS B 1 222 ? -24.984 8.672 19.703 1 92.94 222 LYS B CA 1
ATOM 6921 C C . LYS B 1 222 ? -24.219 9.383 20.812 1 92.94 222 LYS B C 1
ATOM 6923 O O . LYS B 1 222 ? -24.766 10.258 21.484 1 92.94 222 LYS B O 1
ATOM 6928 N N . LYS B 1 223 ? -22.984 8.953 20.984 1 91.94 223 LYS B N 1
ATOM 6929 C CA . LYS B 1 223 ? -22.109 9.578 21.969 1 91.94 223 LYS B CA 1
ATOM 6930 C C . LYS B 1 223 ? -21.484 10.859 21.438 1 91.94 223 LYS B C 1
ATOM 6932 O O . LYS B 1 223 ? -21 10.891 20.312 1 91.94 223 LYS B O 1
ATOM 6937 N N . PRO B 1 224 ? -21.578 11.883 22.266 1 96.25 224 PRO B N 1
ATOM 6938 C CA . PRO B 1 224 ? -20.922 13.109 21.828 1 96.25 224 PRO B CA 1
ATOM 6939 C C . PRO B 1 224 ? -19.406 12.938 21.656 1 96.25 224 PRO B C 1
ATOM 6941 O O . PRO B 1 224 ? -18.797 12.125 22.359 1 96.25 224 PRO B O 1
ATOM 6944 N N . VAL B 1 225 ? -18.828 13.742 20.781 1 95.69 225 VAL B N 1
ATOM 6945 C CA . VAL B 1 225 ? -17.391 13.68 20.531 1 95.69 225 VAL B CA 1
ATOM 6946 C C . VAL B 1 225 ? -16.766 15.055 20.734 1 95.69 225 VAL B C 1
ATOM 6948 O O . VAL B 1 225 ? -17.406 16.078 20.469 1 95.69 225 VAL B O 1
ATOM 6951 N N . LEU B 1 226 ? -15.547 15.031 21.234 1 96.19 226 LEU B N 1
ATOM 6952 C CA . LEU B 1 226 ? -14.812 16.281 21.422 1 96.19 226 LEU B CA 1
ATOM 6953 C C . LEU B 1 226 ? -14.203 16.75 20.109 1 96.19 226 LEU B C 1
ATOM 6955 O O . LEU B 1 226 ? -13.539 15.984 19.406 1 96.19 226 LEU B O 1
ATOM 6959 N N . GLN B 1 227 ? -14.469 18.062 19.781 1 94.81 227 GLN B N 1
ATOM 6960 C CA . GLN B 1 227 ? -13.969 18.625 18.547 1 94.81 227 GLN B CA 1
ATOM 6961 C C . GLN B 1 227 ? -13.383 20.016 18.781 1 94.81 227 GLN B C 1
ATOM 6963 O O . GLN B 1 227 ? -13.914 20.797 19.578 1 94.81 227 GLN B O 1
ATOM 6968 N N . TRP B 1 228 ? -12.336 20.297 18 1 93.5 228 TRP B N 1
ATOM 6969 C CA . TRP B 1 228 ? -11.758 21.641 18.031 1 93.5 228 TRP B CA 1
ATOM 6970 C C . TRP B 1 228 ? -12.656 22.625 17.297 1 93.5 228 TRP B C 1
ATOM 6972 O O . TRP B 1 228 ? -13.32 22.266 16.328 1 93.5 228 TRP B O 1
ATOM 6982 N N . ASP B 1 229 ? -12.57 23.734 17.719 1 89.62 229 ASP B N 1
ATOM 6983 C CA . ASP B 1 229 ? -13.336 24.75 17.031 1 89.62 229 ASP B CA 1
ATOM 6984 C C . ASP B 1 229 ? -12.672 25.141 15.711 1 89.62 229 ASP B C 1
ATOM 6986 O O . ASP B 1 229 ? -11.641 24.578 15.336 1 89.62 229 ASP B O 1
ATOM 6990 N N . GLU B 1 230 ? -13.305 25.969 14.891 1 85.38 230 GLU B N 1
ATOM 6991 C CA . GLU B 1 230 ? -12.852 26.328 13.547 1 85.38 230 GLU B CA 1
ATOM 6992 C C . GLU B 1 230 ? -11.461 26.953 13.578 1 85.38 230 GLU B C 1
ATOM 6994 O O . GLU B 1 230 ? -10.688 26.812 12.625 1 85.38 230 GLU B O 1
ATOM 6999 N N . LEU B 1 231 ? -11.219 27.656 14.688 1 85.75 231 LEU B N 1
ATOM 7000 C CA . LEU B 1 231 ? -9.93 28.328 14.812 1 85.75 231 LEU B CA 1
ATOM 7001 C C . LEU B 1 231 ? -8.93 27.438 15.547 1 85.75 231 LEU B C 1
ATOM 7003 O O . LEU B 1 231 ? -7.773 27.812 15.742 1 85.75 231 LEU B O 1
ATOM 7007 N N . TYR B 1 232 ? -9.391 26.188 15.992 1 89.62 232 TYR B N 1
ATOM 7008 C CA . TYR B 1 232 ? -8.57 25.219 16.688 1 89.62 232 TYR B CA 1
ATOM 7009 C C . TYR B 1 232 ? -8.039 25.781 18 1 89.62 232 TYR B C 1
ATOM 7011 O O . TYR B 1 232 ? -6.883 25.547 18.359 1 89.62 232 TYR B O 1
ATOM 7019 N N . CYS B 1 233 ? -8.836 26.578 18.594 1 90.75 233 CYS B N 1
ATOM 7020 C CA . CYS B 1 233 ? -8.438 27.188 19.859 1 90.75 233 CYS B CA 1
ATOM 7021 C C . CYS B 1 233 ? -9.023 26.438 21.047 1 90.75 233 CYS B C 1
ATOM 7023 O O . CYS B 1 233 ? -8.336 26.188 22.047 1 90.75 233 CYS B O 1
ATOM 7025 N N . CYS B 1 234 ? -10.234 26.125 20.938 1 93.31 234 CYS B N 1
ATOM 7026 C CA . CYS B 1 234 ? -10.93 25.469 22.047 1 93.31 234 CYS B CA 1
ATOM 7027 C C . CYS B 1 234 ? -11.672 24.219 21.562 1 93.31 234 CYS B C 1
ATOM 7029 O O . CYS B 1 234 ? -12.016 24.125 20.375 1 93.31 234 CYS B O 1
ATOM 7031 N N . GLN B 1 235 ? -11.883 23.297 22.5 1 95 235 GLN B N 1
ATOM 7032 C CA . GLN B 1 235 ? -12.633 22.094 22.188 1 95 235 GLN B CA 1
ATOM 7033 C C . GLN B 1 235 ? -14.047 22.156 22.75 1 95 235 GLN B C 1
ATOM 7035 O O . GLN B 1 235 ? -14.281 22.797 23.781 1 95 235 GLN B O 1
ATOM 7040 N N . HIS B 1 236 ? -14.953 21.625 22.125 1 95.44 236 HIS B N 1
ATOM 7041 C CA . HIS B 1 236 ? -16.344 21.5 22.578 1 95.44 236 HIS B CA 1
ATOM 7042 C C . HIS B 1 236 ? -16.953 20.188 22.109 1 95.44 236 HIS B C 1
ATOM 7044 O O . HIS B 1 236 ? -16.438 19.562 21.172 1 95.44 236 HIS B O 1
ATOM 7050 N N . TYR B 1 237 ? -18 19.75 22.797 1 96.81 237 TYR B N 1
ATOM 7051 C CA . TYR B 1 237 ? -18.672 18.516 22.422 1 96.81 237 TYR B CA 1
ATOM 7052 C C . TYR B 1 237 ? -19.625 18.75 21.25 1 96.81 237 TYR B C 1
ATOM 7054 O O . TYR B 1 237 ? -20.297 19.781 21.188 1 96.81 237 TYR B O 1
ATOM 7062 N N . VAL B 1 238 ? -19.578 17.844 20.344 1 97.25 238 VAL B N 1
ATOM 7063 C CA . VAL B 1 238 ? -20.469 17.859 19.188 1 97.25 238 VAL B CA 1
ATOM 7064 C C . VAL B 1 238 ? -21.031 16.469 18.938 1 97.25 238 VAL B C 1
ATOM 7066 O O . VAL B 1 238 ? -20.609 15.5 19.562 1 97.25 238 VAL B O 1
ATOM 7069 N N . CYS B 1 239 ? -22.062 16.375 18.094 1 97.88 239 CYS B N 1
ATOM 7070 C CA . CYS B 1 239 ? -22.672 15.102 17.719 1 97.88 239 CYS B CA 1
ATOM 7071 C C . CYS B 1 239 ? -22.422 14.781 16.25 1 97.88 239 CYS B C 1
ATOM 7073 O O . CYS B 1 239 ? -22.797 15.555 15.367 1 97.88 239 CYS B O 1
ATOM 7075 N N . ASP B 1 240 ? -21.828 13.609 16.016 1 97.56 240 ASP B N 1
ATOM 7076 C CA . ASP B 1 240 ? -21.609 13.18 14.633 1 97.56 240 ASP B CA 1
ATOM 7077 C C . ASP B 1 240 ? -22.922 12.906 13.922 1 97.56 240 ASP B C 1
ATOM 7079 O O . ASP B 1 240 ? -23.969 12.773 14.57 1 97.56 240 ASP B O 1
ATOM 7083 N N . CYS B 1 241 ? -22.828 12.883 12.578 1 98.12 241 CYS B N 1
ATOM 7084 C CA . CYS B 1 241 ? -24.016 12.773 11.75 1 98.12 241 CYS B CA 1
ATOM 7085 C C . CYS B 1 241 ? -24.266 11.328 11.328 1 98.12 241 CYS B C 1
ATOM 7087 O O . CYS B 1 241 ? -23.469 10.75 10.578 1 98.12 241 CYS B O 1
ATOM 7089 N N . VAL B 1 242 ? -25.344 10.742 11.758 1 97.12 242 VAL B N 1
ATOM 7090 C CA . VAL B 1 242 ? -25.672 9.367 11.391 1 97.12 242 VAL B CA 1
ATOM 7091 C C . VAL B 1 242 ? -27.094 9.297 10.836 1 97.12 242 VAL B C 1
ATOM 7093 O O . VAL B 1 242 ? -28.047 9.719 11.492 1 97.12 242 VAL B O 1
ATOM 7096 N N . CYS B 1 243 ? -27.203 8.828 9.672 1 97.88 243 CYS B N 1
ATOM 7097 C CA . CYS B 1 243 ? -28.469 8.688 8.969 1 97.88 243 CYS B CA 1
ATOM 7098 C C . CYS B 1 243 ? -28.688 7.246 8.508 1 97.88 243 CYS B C 1
ATOM 7100 O O . CYS B 1 243 ? -27.734 6.57 8.117 1 97.88 243 CYS B O 1
ATOM 7102 N N . GLU B 1 244 ? -29.906 6.773 8.602 1 96.12 244 GLU B N 1
ATOM 7103 C CA . GLU B 1 244 ? -30.219 5.402 8.211 1 96.12 244 GLU B CA 1
ATOM 7104 C C . GLU B 1 244 ? -31.516 5.336 7.418 1 96.12 244 GLU B C 1
ATOM 7106 O O . GLU B 1 244 ? -32.406 6.172 7.602 1 96.12 244 GLU B O 1
ATOM 7111 N N . GLY B 1 245 ? -31.578 4.422 6.574 1 95.38 245 GLY B N 1
ATOM 7112 C CA . GLY B 1 245 ? -32.781 4.109 5.832 1 95.38 245 GLY B CA 1
ATOM 7113 C C . GLY B 1 245 ? -32.938 2.629 5.523 1 95.38 245 GLY B C 1
ATOM 7114 O O . GLY B 1 245 ? -31.938 1.938 5.293 1 95.38 245 GLY B O 1
ATOM 7115 N N . TRP B 1 246 ? -34.219 2.129 5.582 1 92.31 246 TRP B N 1
ATOM 7116 C CA . TRP B 1 246 ? -34.438 0.707 5.332 1 92.31 246 TRP B CA 1
ATOM 7117 C C . TRP B 1 246 ? -35.875 0.434 4.926 1 92.31 246 TRP B C 1
ATOM 7119 O O . TRP B 1 246 ? -36.75 1.302 5.062 1 92.31 246 TRP B O 1
ATOM 7129 N N . GLY B 1 247 ? -36.094 -0.681 4.254 1 87.19 247 GLY B N 1
ATOM 7130 C CA . GLY B 1 247 ? -37.438 -1.178 4 1 87.19 247 GLY B CA 1
ATOM 7131 C C . GLY B 1 247 ? -38.188 -0.361 2.967 1 87.19 247 GLY B C 1
ATOM 7132 O O . GLY B 1 247 ? -37.688 -0.116 1.871 1 87.19 247 GLY B O 1
ATOM 7133 N N . ASP B 1 248 ? -39.5 0.189 3.34 1 80.69 248 ASP B N 1
ATOM 7134 C CA . ASP B 1 248 ? -40.406 0.805 2.389 1 80.69 248 ASP B CA 1
ATOM 7135 C C . ASP B 1 248 ? -40.469 2.318 2.586 1 80.69 248 ASP B C 1
ATOM 7137 O O . ASP B 1 248 ? -41.469 2.844 3.096 1 80.69 248 ASP B O 1
ATOM 7141 N N . PRO B 1 249 ? -39.438 3.018 2.129 1 86.38 249 PRO B N 1
ATOM 7142 C CA . PRO B 1 249 ? -38.312 3.064 3.092 1 86.38 249 PRO B CA 1
ATOM 7143 C C . PRO B 1 249 ? -38.656 3.873 4.34 1 86.38 249 PRO B C 1
ATOM 7145 O O . PRO B 1 249 ? -39.5 4.789 4.281 1 86.38 249 PRO B O 1
ATOM 7148 N N . HIS B 1 250 ? -38.156 3.57 5.395 1 92.56 250 HIS B N 1
ATOM 7149 C CA . HIS B 1 250 ? -38.094 4.32 6.645 1 92.56 250 HIS B CA 1
ATOM 7150 C C . HIS B 1 250 ? -36.75 5.012 6.805 1 92.56 250 HIS B C 1
ATOM 7152 O O . HIS B 1 250 ? -35.719 4.461 6.426 1 92.56 250 HIS B O 1
ATOM 7158 N N . TYR B 1 251 ? -36.875 6.223 7.305 1 95.81 251 TYR B N 1
ATOM 7159 C CA . TYR B 1 251 ? -35.656 7.004 7.461 1 95.81 251 TYR B CA 1
ATOM 7160 C C . TYR B 1 251 ? -35.469 7.461 8.906 1 95.81 251 TYR B C 1
ATOM 7162 O O . TYR B 1 251 ? -36.469 7.719 9.602 1 95.81 251 TYR B O 1
ATOM 7170 N N . ILE B 1 252 ? -34.281 7.504 9.312 1 96.44 252 ILE B N 1
ATOM 7171 C CA . ILE B 1 252 ? -33.875 8.258 10.484 1 96.44 252 ILE B CA 1
ATOM 7172 C C . ILE B 1 252 ? -32.844 9.336 10.07 1 96.44 252 ILE B C 1
ATOM 7174 O O . ILE B 1 252 ? -31.797 9.023 9.516 1 96.44 252 ILE B O 1
ATOM 7178 N N . THR B 1 253 ? -33.188 10.578 10.344 1 98.12 253 THR B N 1
ATOM 7179 C CA . THR B 1 253 ? -32.344 11.695 9.914 1 98.12 253 THR B CA 1
ATOM 7180 C C . THR B 1 253 ? -31.094 11.805 10.789 1 98.12 253 THR B C 1
ATOM 7182 O O . THR B 1 253 ? -30.938 11.055 11.758 1 98.12 253 THR B O 1
ATOM 7185 N N . PHE B 1 254 ? -30.234 12.789 10.469 1 98.56 254 PHE B N 1
ATOM 7186 C CA . PHE B 1 254 ? -28.953 12.969 11.164 1 98.56 254 PHE B CA 1
ATOM 7187 C C . PHE B 1 254 ? -29.188 13.312 12.633 1 98.56 254 PHE B C 1
ATOM 7189 O O . PHE B 1 254 ? -28.359 12.984 13.484 1 98.56 254 PHE B O 1
ATOM 7196 N N . ASP B 1 255 ? -30.312 13.93 12.93 1 97.88 255 ASP B N 1
ATOM 7197 C CA . ASP B 1 255 ? -30.594 14.32 14.305 1 97.88 255 ASP B CA 1
ATOM 7198 C C . ASP B 1 255 ? -31.594 13.375 14.953 1 97.88 255 ASP B C 1
ATOM 7200 O O . ASP B 1 255 ? -32.094 13.633 16.062 1 97.88 255 ASP B O 1
ATOM 7204 N N . GLY B 1 256 ? -31.984 12.297 14.203 1 96.25 256 GLY B N 1
ATOM 7205 C CA . GLY B 1 256 ? -32.719 11.211 14.844 1 96.25 256 GLY B CA 1
ATOM 7206 C C . GLY B 1 256 ? -34.219 11.258 14.586 1 96.25 256 GLY B C 1
ATOM 7207 O O . GLY B 1 256 ? -35 10.586 15.266 1 96.25 256 GLY B O 1
ATOM 7208 N N . LEU B 1 257 ? -34.625 12.055 13.688 1 96.56 257 LEU B N 1
ATOM 7209 C CA . LEU B 1 257 ? -36.031 12.117 13.352 1 96.56 257 LEU B CA 1
ATOM 7210 C C . LEU B 1 257 ? -36.438 10.961 12.445 1 96.56 257 LEU B C 1
ATOM 7212 O O . LEU B 1 257 ? -35.781 10.703 11.438 1 96.56 257 LEU B O 1
ATOM 7216 N N . PHE B 1 258 ? -37.531 10.266 12.859 1 95.5 258 PHE B N 1
ATOM 7217 C CA . PHE B 1 258 ? -38.031 9.117 12.109 1 95.5 258 PHE B CA 1
ATOM 7218 C C . PHE B 1 258 ? -39.156 9.523 11.172 1 95.5 258 PHE B C 1
ATOM 7220 O O . PHE B 1 258 ? -40.062 10.289 11.555 1 95.5 258 PHE B O 1
ATOM 7227 N N . TYR B 1 259 ? -39.125 9.086 9.906 1 93.69 259 TYR B N 1
ATOM 7228 C CA . TYR B 1 259 ? -40.25 9.273 8.992 1 93.69 259 TYR B CA 1
ATOM 7229 C C . TYR B 1 259 ? -40.219 8.227 7.891 1 93.69 259 TYR B C 1
ATOM 7231 O O . TYR B 1 259 ? -39.25 7.5 7.727 1 93.69 259 TYR B O 1
ATOM 7239 N N . SER B 1 260 ? -41.281 8.039 7.184 1 91.44 260 SER B N 1
ATOM 7240 C CA . SER B 1 260 ? -41.406 7.117 6.059 1 91.44 260 SER B CA 1
ATOM 7241 C C . SER B 1 260 ? -41.719 7.859 4.77 1 91.44 260 SER B C 1
ATOM 7243 O O . SER B 1 260 ? -42.438 8.875 4.793 1 91.44 260 SER B O 1
ATOM 7245 N N . PHE B 1 261 ? -41.156 7.387 3.742 1 90.62 261 PHE B N 1
ATOM 7246 C CA . PHE B 1 261 ? -41.344 8.023 2.445 1 90.62 261 PHE B CA 1
ATOM 7247 C C . PHE B 1 261 ? -41.344 6.988 1.326 1 90.62 261 PHE B C 1
ATOM 7249 O O . PHE B 1 261 ? -40.375 6.25 1.168 1 90.62 261 PHE B O 1
ATOM 7256 N N . GLN B 1 262 ? -42.375 6.98 0.463 1 86.31 262 GLN B N 1
ATOM 7257 C CA . GLN B 1 262 ? -42.562 5.914 -0.518 1 86.31 262 GLN B CA 1
ATOM 7258 C C . GLN B 1 262 ? -42.281 6.418 -1.934 1 86.31 262 GLN B C 1
ATOM 7260 O O . GLN B 1 262 ? -42.844 5.891 -2.898 1 86.31 262 GLN B O 1
ATOM 7265 N N . GLY B 1 263 ? -41.438 7.391 -2.033 1 87.69 263 GLY B N 1
ATOM 7266 C CA . GLY B 1 263 ? -41.094 7.848 -3.365 1 87.69 263 GLY B CA 1
ATOM 7267 C C . GLY B 1 263 ? -40.312 6.809 -4.164 1 87.69 263 GLY B C 1
ATOM 7268 O O . GLY B 1 263 ? -39.594 6 -3.6 1 87.69 263 GLY B O 1
ATOM 7269 N N . ASN B 1 264 ? -40.469 6.848 -5.531 1 88.94 264 ASN B N 1
ATOM 7270 C CA . ASN B 1 264 ? -39.844 5.836 -6.379 1 88.94 264 ASN B CA 1
ATOM 7271 C C . ASN B 1 264 ? -38.938 6.469 -7.438 1 88.94 264 ASN B C 1
ATOM 7273 O O . ASN B 1 264 ? -38.938 6.039 -8.594 1 88.94 264 ASN B O 1
ATOM 7277 N N . CYS B 1 265 ? -38.219 7.453 -7.117 1 92.75 265 CYS B N 1
ATOM 7278 C CA . CYS B 1 265 ? -37.25 8.125 -7.961 1 92.75 265 CYS B CA 1
ATOM 7279 C C . CYS B 1 265 ? -35.875 8.156 -7.285 1 92.75 265 CYS B C 1
ATOM 7281 O O . CYS B 1 265 ? -35.656 7.438 -6.309 1 92.75 265 CYS B O 1
ATOM 7283 N N . THR B 1 266 ? -35 8.82 -7.949 1 95.12 266 THR B N 1
ATOM 7284 C CA . THR B 1 266 ? -33.719 9.102 -7.32 1 95.12 266 THR B CA 1
ATOM 7285 C C . THR B 1 266 ? -33.719 10.453 -6.602 1 95.12 266 THR B C 1
ATOM 7287 O O . THR B 1 266 ? -34.156 11.453 -7.172 1 95.12 266 THR B O 1
ATOM 7290 N N . TYR B 1 267 ? -33.312 10.438 -5.336 1 95.94 267 TYR B N 1
ATOM 7291 C CA . TYR B 1 267 ? -33.438 11.625 -4.496 1 95.94 267 TYR B CA 1
ATOM 7292 C C . TYR B 1 267 ? -32.094 11.992 -3.871 1 95.94 267 TYR B C 1
ATOM 7294 O O . TYR B 1 267 ? -31.203 11.148 -3.773 1 95.94 267 TYR B O 1
ATOM 7302 N N . VAL B 1 268 ? -32.031 13.234 -3.504 1 97.19 268 VAL B N 1
ATOM 7303 C CA . VAL B 1 268 ? -30.859 13.688 -2.742 1 97.19 268 VAL B CA 1
ATOM 7304 C C . VAL B 1 268 ? -30.984 13.219 -1.295 1 97.19 268 VAL B C 1
ATOM 7306 O O . VAL B 1 268 ? -31.875 13.656 -0.564 1 97.19 268 VAL B O 1
ATOM 7309 N N . LEU B 1 269 ? -30.141 12.344 -0.922 1 98.19 269 LEU B N 1
ATOM 7310 C CA . LEU B 1 269 ? -30.094 11.875 0.459 1 98.19 269 LEU B CA 1
ATOM 7311 C C . LEU B 1 269 ? -29.375 12.875 1.35 1 98.19 269 LEU B C 1
ATOM 7313 O O . LEU B 1 269 ? -29.844 13.195 2.441 1 98.19 269 LEU B O 1
ATOM 7317 N N . MET B 1 270 ? -28.234 13.352 0.847 1 98.44 270 MET B N 1
ATOM 7318 C CA . MET B 1 270 ? -27.438 14.352 1.546 1 98.44 270 MET B CA 1
ATOM 7319 C C . MET B 1 270 ? -26.609 15.172 0.562 1 98.44 270 MET B C 1
ATOM 7321 O O . MET B 1 270 ? -26.031 14.625 -0.374 1 98.44 270 MET B O 1
ATOM 7325 N N . GLU B 1 271 ? -26.578 16.422 0.663 1 97.75 271 GLU B N 1
ATOM 7326 C CA . GLU B 1 271 ? -25.656 17.312 -0.035 1 97.75 271 GLU B CA 1
ATOM 7327 C C . GLU B 1 271 ? -25.188 18.438 0.875 1 97.75 271 GLU B C 1
ATOM 7329 O O . GLU B 1 271 ? -25.891 18.828 1.814 1 97.75 271 GLU B O 1
ATOM 7334 N N . GLU B 1 272 ? -24.094 18.891 0.631 1 97.81 272 GLU B N 1
ATOM 7335 C CA . GLU B 1 272 ? -23.547 19.984 1.414 1 97.81 272 GLU B CA 1
ATOM 7336 C C . GLU B 1 272 ? -24.266 21.297 1.098 1 97.81 272 GLU B C 1
ATOM 7338 O O . GLU B 1 272 ? -24.516 21.609 -0.069 1 97.81 272 GLU B O 1
ATOM 7343 N N . MET B 1 273 ? -24.688 21.984 2.139 1 96.25 273 MET B N 1
ATOM 7344 C CA . MET B 1 273 ? -25.234 23.312 1.927 1 96.25 273 MET B CA 1
ATOM 7345 C C . MET B 1 273 ? -24.188 24.234 1.304 1 96.25 273 MET B C 1
ATOM 7347 O O . MET B 1 273 ? -24.5 25.016 0.403 1 96.25 273 MET B O 1
ATOM 7351 N N . TRP B 1 274 ? -23.016 24.109 1.885 1 95 274 TRP B N 1
ATOM 7352 C CA . TRP B 1 274 ? -21.828 24.75 1.325 1 95 274 TRP B CA 1
ATOM 7353 C C . TRP B 1 274 ? -20.828 23.703 0.831 1 95 274 TRP B C 1
ATOM 7355 O O . TRP B 1 274 ? -20.25 22.953 1.627 1 95 274 TRP B O 1
ATOM 7365 N N . PRO B 1 275 ? -20.641 23.625 -0.457 1 94.56 275 PRO B N 1
ATOM 7366 C CA . PRO B 1 275 ? -19.844 22.547 -1.052 1 94.56 275 PRO B CA 1
ATOM 7367 C C . PRO B 1 275 ? -18.375 22.625 -0.679 1 94.56 275 PRO B C 1
ATOM 7369 O O . PRO B 1 275 ? -17.516 22.859 -1.544 1 94.56 275 PRO B O 1
ATOM 7372 N N . ARG B 1 276 ? -17.953 22.281 0.454 1 94.88 276 ARG B N 1
ATOM 7373 C CA . ARG B 1 276 ? -16.578 22.281 0.949 1 94.88 276 ARG B CA 1
ATOM 7374 C C . ARG B 1 276 ? -15.797 21.094 0.408 1 94.88 276 ARG B C 1
ATOM 7376 O O . ARG B 1 276 ? -14.617 21.219 0.074 1 94.88 276 ARG B O 1
ATOM 7383 N N . HIS B 1 277 ? -16.375 19.984 0.335 1 96.19 277 HIS B N 1
ATOM 7384 C CA . HIS B 1 277 ? -15.68 18.75 -0.033 1 96.19 277 HIS B CA 1
ATOM 7385 C C . HIS B 1 277 ? -16.188 18.203 -1.362 1 96.19 277 HIS B C 1
ATOM 7387 O O . HIS B 1 277 ? -15.688 17.203 -1.865 1 96.19 277 HIS B O 1
ATOM 7393 N N . GLN B 1 278 ? -17.141 18.875 -1.968 1 96.25 278 GLN B N 1
ATOM 7394 C CA . GLN B 1 278 ? -17.781 18.359 -3.176 1 96.25 278 GLN B CA 1
ATOM 7395 C C . GLN B 1 278 ? -18.281 16.938 -2.973 1 96.25 278 GLN B C 1
ATOM 7397 O O . GLN B 1 278 ? -17.969 16.031 -3.756 1 96.25 278 GLN B O 1
ATOM 7402 N N . PHE B 1 279 ? -19 16.75 -1.967 1 97.38 279 PHE B N 1
ATOM 7403 C CA . PHE B 1 279 ? -19.5 15.453 -1.528 1 97.38 279 PHE B CA 1
ATOM 7404 C C . PHE B 1 279 ? -21.016 15.43 -1.545 1 97.38 279 PHE B C 1
ATOM 7406 O O . PHE B 1 279 ? -21.672 16.312 -0.989 1 97.38 279 PHE B O 1
ATOM 7413 N N . LYS B 1 280 ? -21.656 14.445 -2.246 1 97.69 280 LYS B N 1
ATOM 7414 C CA . LYS B 1 280 ? -23.109 14.273 -2.352 1 97.69 280 LYS B CA 1
ATOM 7415 C C . LYS B 1 280 ? -23.484 12.797 -2.33 1 97.69 280 LYS B C 1
ATOM 7417 O O . LYS B 1 280 ? -22.75 11.945 -2.822 1 97.69 280 LYS B O 1
ATOM 7422 N N . ILE B 1 281 ? -24.641 12.492 -1.746 1 98.62 281 ILE B N 1
ATOM 7423 C CA . ILE B 1 281 ? -25.156 11.125 -1.722 1 98.62 281 ILE B CA 1
ATOM 7424 C C . ILE B 1 281 ? -26.594 11.109 -2.256 1 98.62 281 ILE B C 1
ATOM 7426 O O . ILE B 1 281 ? -27.422 11.93 -1.861 1 98.62 281 ILE B O 1
ATOM 7430 N N . TYR B 1 282 ? -26.875 10.188 -3.145 1 97.81 282 TYR B N 1
ATOM 7431 C CA . TYR B 1 282 ? -28.219 9.992 -3.688 1 97.81 282 TYR B CA 1
ATOM 7432 C C . TYR B 1 282 ? -28.75 8.617 -3.311 1 97.81 282 TYR B C 1
ATOM 7434 O O . TYR B 1 282 ? -27.984 7.691 -3.037 1 97.81 282 TYR B O 1
ATOM 7442 N N . ILE B 1 283 ? -30 8.523 -3.242 1 97.06 283 ILE B N 1
ATOM 7443 C CA . ILE B 1 283 ? -30.672 7.242 -3.045 1 97.06 283 ILE B CA 1
ATOM 7444 C C . ILE B 1 283 ? -31.609 6.961 -4.219 1 97.06 283 ILE B C 1
ATOM 7446 O O . ILE B 1 283 ? -32.344 7.852 -4.66 1 97.06 283 ILE B O 1
ATOM 7450 N N . ASP B 1 284 ? -31.5 5.832 -4.762 1 94.69 284 ASP B N 1
ATOM 7451 C CA . ASP B 1 284 ? -32.344 5.379 -5.875 1 94.69 284 ASP B CA 1
ATOM 7452 C C . ASP B 1 284 ? -33.406 4.422 -5.395 1 94.69 284 ASP B C 1
ATOM 7454 O O . ASP B 1 284 ? -33.156 3.262 -5.09 1 94.69 284 ASP B O 1
ATOM 7458 N N . ASN B 1 285 ? -34.625 4.926 -5.371 1 92.06 285 ASN B N 1
ATOM 7459 C CA . ASN B 1 285 ? -35.781 4.133 -4.945 1 92.06 285 ASN B CA 1
ATOM 7460 C C . ASN B 1 285 ? -36.562 3.609 -6.141 1 92.06 285 ASN B C 1
ATOM 7462 O O . ASN B 1 285 ? -36.75 4.316 -7.133 1 92.06 285 ASN B O 1
ATOM 7466 N N . VAL B 1 286 ? -37 2.402 -6 1 88.69 286 VAL B N 1
ATOM 7467 C CA . VAL B 1 286 ? -37.875 1.78 -7.008 1 88.69 286 VAL B CA 1
ATOM 7468 C C . VAL B 1 286 ? -39 1.01 -6.324 1 88.69 286 VAL B C 1
ATOM 7470 O O . VAL B 1 286 ? -38.969 0.823 -5.105 1 88.69 286 VAL B O 1
ATOM 7473 N N . ASN B 1 287 ? -39.938 0.641 -7.109 1 84.12 287 ASN B N 1
ATOM 7474 C CA . ASN B 1 287 ? -40.969 -0.227 -6.547 1 84.12 287 ASN B CA 1
ATOM 7475 C C . ASN B 1 287 ? -40.406 -1.59 -6.16 1 84.12 287 ASN B C 1
ATOM 7477 O O . ASN B 1 287 ? -39.75 -2.238 -6.965 1 84.12 287 ASN B O 1
ATOM 7481 N N . CYS B 1 288 ? -40.594 -1.965 -4.949 1 77.94 288 CYS B N 1
ATOM 7482 C CA . CYS B 1 288 ? -40.062 -3.232 -4.465 1 77.94 288 CYS B CA 1
ATOM 7483 C C . CYS B 1 288 ? -40.625 -4.402 -5.262 1 77.94 288 CYS B C 1
ATOM 7485 O O . CYS B 1 288 ? -39.875 -5.309 -5.648 1 77.94 288 CYS B O 1
ATOM 7487 N N . ASP B 1 289 ? -41.812 -4.465 -5.293 1 73.94 289 ASP B N 1
ATOM 7488 C CA . ASP B 1 289 ? -42.594 -5.422 -6.062 1 73.94 289 ASP B CA 1
ATOM 7489 C C . ASP B 1 289 ? -43.5 -4.711 -7.086 1 73.94 289 ASP B C 1
ATOM 7491 O O . ASP B 1 289 ? -44.188 -3.754 -6.754 1 73.94 289 ASP B O 1
ATOM 7495 N N . PRO B 1 290 ? -43.375 -5.062 -8.305 1 70.12 290 PRO B N 1
ATOM 7496 C CA . PRO B 1 290 ? -44.156 -4.391 -9.336 1 70.12 290 PRO B CA 1
ATOM 7497 C C . PRO B 1 290 ? -45.656 -4.41 -9.039 1 70.12 290 PRO B C 1
ATOM 7499 O O . PRO B 1 290 ? -46.406 -3.555 -9.531 1 70.12 290 PRO B O 1
ATOM 7502 N N . THR B 1 291 ? -46.062 -5.363 -8.227 1 71.75 291 THR B N 1
ATOM 7503 C CA . THR B 1 291 ? -47.5 -5.512 -8 1 71.75 291 THR B CA 1
ATOM 7504 C C . THR B 1 291 ? -47.938 -4.703 -6.785 1 71.75 291 THR B C 1
ATOM 7506 O O . THR B 1 291 ? -49.125 -4.57 -6.52 1 71.75 291 THR B O 1
ATOM 7509 N N . GLU B 1 292 ? -46.938 -4.184 -6.059 1 73.88 292 GLU B N 1
ATOM 7510 C CA . GLU B 1 292 ? -47.281 -3.459 -4.84 1 73.88 292 GLU B CA 1
ATOM 7511 C C . GLU B 1 292 ? -46.812 -2 -4.922 1 73.88 292 GLU B C 1
ATOM 7513 O O . GLU B 1 292 ? -45.906 -1.667 -5.672 1 73.88 292 GLU B O 1
ATOM 7518 N N . ASP B 1 293 ? -47.531 -1.147 -4.18 1 71.5 293 ASP B N 1
ATOM 7519 C CA . ASP B 1 293 ? -47.25 0.286 -4.211 1 71.5 293 ASP B CA 1
ATOM 7520 C C . ASP B 1 293 ? -46.281 0.684 -3.102 1 71.5 293 ASP B C 1
ATOM 7522 O O . ASP B 1 293 ? -46.562 1.581 -2.307 1 71.5 293 ASP B O 1
ATOM 7526 N N . VAL B 1 294 ? -45.312 -0.107 -2.863 1 78.69 294 VAL B N 1
ATOM 7527 C CA . VAL B 1 294 ? -44.312 0.225 -1.872 1 78.69 294 VAL B CA 1
ATOM 7528 C C . VAL B 1 294 ? -42.938 0.323 -2.549 1 78.69 294 VAL B C 1
ATOM 7530 O O . VAL B 1 294 ? -42.656 -0.413 -3.496 1 78.69 294 VAL B O 1
ATOM 7533 N N . SER B 1 295 ? -42.188 1.324 -2.113 1 87.06 295 SER B N 1
ATOM 7534 C CA . SER B 1 295 ? -40.875 1.555 -2.695 1 87.06 295 SER B CA 1
ATOM 7535 C C . SER B 1 295 ? -39.75 1.002 -1.802 1 87.06 295 SER B C 1
ATOM 7537 O O . SER B 1 295 ? -39.969 0.834 -0.596 1 87.06 295 SER B O 1
ATOM 7539 N N . CYS B 1 296 ? -38.656 0.604 -2.4 1 87.75 296 CYS B N 1
ATOM 7540 C CA . CYS B 1 296 ? -37.469 0.149 -1.691 1 87.75 296 CYS B CA 1
ATOM 7541 C C . CYS B 1 296 ? -36.219 0.761 -2.293 1 87.75 296 CYS B C 1
ATOM 7543 O O . CYS B 1 296 ? -36.188 1.097 -3.479 1 87.75 296 CYS B O 1
ATOM 7545 N N . PRO B 1 297 ? -35.219 0.957 -1.451 1 91.81 297 PRO B N 1
ATOM 7546 C CA . PRO B 1 297 ? -33.969 1.468 -1.996 1 91.81 297 PRO B CA 1
ATOM 7547 C C . PRO B 1 297 ? -33.219 0.43 -2.832 1 91.81 297 PRO B C 1
ATOM 7549 O O . PRO B 1 297 ? -32.844 -0.633 -2.32 1 91.81 297 PRO B O 1
ATOM 7552 N N . ARG B 1 298 ? -32.938 0.73 -4.074 1 92.81 298 ARG B N 1
ATOM 7553 C CA . ARG B 1 298 ? -32.219 -0.157 -4.988 1 92.81 298 ARG B CA 1
ATOM 7554 C C . ARG B 1 298 ? -30.734 0.11 -4.953 1 92.81 298 ARG B C 1
ATOM 7556 O O . ARG B 1 298 ? -29.922 -0.816 -5.078 1 92.81 298 ARG B O 1
ATOM 7563 N N . ALA B 1 299 ? -30.438 1.43 -4.859 1 95.88 299 ALA B N 1
ATOM 7564 C CA . ALA B 1 299 ? -29.016 1.778 -4.902 1 95.88 299 ALA B CA 1
ATOM 7565 C C . ALA B 1 299 ? -28.75 3.072 -4.141 1 95.88 299 ALA B C 1
ATOM 7567 O O . ALA B 1 299 ? -29.641 3.9 -3.973 1 95.88 299 ALA B O 1
ATOM 7568 N N . ILE B 1 300 ? -27.562 3.141 -3.629 1 97.88 300 ILE B N 1
ATOM 7569 C CA . ILE B 1 300 ? -27.062 4.395 -3.074 1 97.88 300 ILE B CA 1
ATOM 7570 C C . ILE B 1 300 ? -25.891 4.895 -3.91 1 97.88 300 ILE B C 1
ATOM 7572 O O . ILE B 1 300 ? -25.031 4.105 -4.309 1 97.88 300 ILE B O 1
ATOM 7576 N N . ILE B 1 301 ? -25.922 6.141 -4.293 1 97.69 301 ILE B N 1
ATOM 7577 C CA . ILE B 1 301 ? -24.922 6.734 -5.172 1 97.69 301 ILE B CA 1
ATOM 7578 C C . ILE B 1 301 ? -24.109 7.777 -4.406 1 97.69 301 ILE B C 1
ATOM 7580 O O . ILE B 1 301 ? -24.656 8.766 -3.918 1 97.69 301 ILE B O 1
ATOM 7584 N N . VAL B 1 302 ? -22.828 7.547 -4.312 1 98 302 VAL B N 1
ATOM 7585 C CA . VAL B 1 302 ? -21.938 8.453 -3.607 1 98 302 VAL B CA 1
ATOM 7586 C C . VAL B 1 302 ? -21.078 9.219 -4.613 1 98 302 VAL B C 1
ATOM 7588 O O . VAL B 1 302 ? -20.328 8.617 -5.387 1 98 302 VAL B O 1
ATOM 7591 N N . SER B 1 303 ? -21.219 10.516 -4.609 1 96.75 303 SER B N 1
ATOM 7592 C CA . SER B 1 303 ? -20.422 11.398 -5.457 1 96.75 303 SER B CA 1
ATOM 7593 C C . SER B 1 303 ? -19.406 12.172 -4.637 1 96.75 303 SER B C 1
ATOM 7595 O O . SER B 1 303 ? -19.766 12.977 -3.775 1 96.75 303 SER B O 1
ATOM 7597 N N . TYR B 1 304 ? -18.172 11.93 -4.863 1 96.06 304 TYR B N 1
ATOM 7598 C CA . TYR B 1 304 ? -17.062 12.586 -4.176 1 96.06 304 TYR B CA 1
ATOM 7599 C C . TYR B 1 304 ? -16.047 13.125 -5.168 1 96.06 304 TYR B C 1
ATOM 7601 O O . TYR B 1 304 ? -15.32 12.352 -5.805 1 96.06 304 TYR B O 1
ATOM 7609 N N . ARG B 1 305 ? -16 14.422 -5.273 1 93.06 305 ARG B N 1
ATOM 7610 C CA . ARG B 1 305 ? -15.141 15.078 -6.25 1 93.06 305 ARG B CA 1
ATOM 7611 C C . ARG B 1 305 ? -15.398 14.539 -7.652 1 93.06 305 ARG B C 1
ATOM 7613 O O . ARG B 1 305 ? -16.516 14.594 -8.148 1 93.06 305 ARG B O 1
ATOM 7620 N N . SER B 1 306 ? -14.414 13.914 -8.25 1 90.81 306 SER B N 1
ATOM 7621 C CA . SER B 1 306 ? -14.586 13.453 -9.625 1 90.81 306 SER B CA 1
ATOM 7622 C C . SER B 1 306 ? -15 11.984 -9.664 1 90.81 306 SER B C 1
ATOM 7624 O O . SER B 1 306 ? -15.18 11.414 -10.75 1 90.81 306 SER B O 1
ATOM 7626 N N . THR B 1 307 ? -15.273 11.422 -8.586 1 92.44 307 THR B N 1
ATOM 7627 C CA . THR B 1 307 ? -15.562 9.992 -8.531 1 92.44 307 THR B CA 1
ATOM 7628 C C . THR B 1 307 ? -17.016 9.75 -8.133 1 92.44 307 THR B C 1
ATOM 7630 O O . THR B 1 307 ? -17.531 10.383 -7.207 1 92.44 307 THR B O 1
ATOM 7633 N N . VAL B 1 308 ? -17.719 8.883 -8.875 1 96 308 VAL B N 1
ATOM 7634 C CA . VAL B 1 308 ? -19.078 8.492 -8.555 1 96 308 VAL B CA 1
ATOM 7635 C C . VAL B 1 308 ? -19.156 6.977 -8.359 1 96 308 VAL B C 1
ATOM 7637 O O . VAL B 1 308 ? -18.844 6.215 -9.281 1 96 308 VAL B O 1
ATOM 7640 N N . ILE B 1 309 ? -19.531 6.535 -7.227 1 97.69 309 ILE B N 1
ATOM 7641 C CA . ILE B 1 309 ? -19.641 5.113 -6.914 1 97.69 309 ILE B CA 1
ATOM 7642 C C . ILE B 1 309 ? -21.094 4.762 -6.586 1 97.69 309 ILE B C 1
ATOM 7644 O O . ILE B 1 309 ? -21.734 5.434 -5.773 1 97.69 309 ILE B O 1
ATOM 7648 N N . THR B 1 310 ? -21.594 3.76 -7.219 1 98 310 THR B N 1
ATOM 7649 C CA . THR B 1 310 ? -22.938 3.275 -6.988 1 98 310 THR B CA 1
ATOM 7650 C C . THR B 1 310 ? -22.922 1.908 -6.312 1 98 310 THR B C 1
ATOM 7652 O O . THR B 1 310 ? -22.281 0.978 -6.797 1 98 310 THR B O 1
ATOM 7655 N N . LEU B 1 311 ? -23.516 1.771 -5.207 1 98.06 311 LEU B N 1
ATOM 7656 C CA . LEU B 1 311 ? -23.766 0.493 -4.547 1 98.06 311 LEU B CA 1
ATOM 7657 C C . LEU B 1 311 ? -25.188 0.025 -4.785 1 98.06 311 LEU B C 1
ATOM 7659 O O . LEU B 1 311 ? -26.141 0.674 -4.344 1 98.06 311 LEU B O 1
ATOM 7663 N N . LYS B 1 312 ? -25.281 -1.109 -5.402 1 96.19 312 LYS B N 1
ATOM 7664 C CA . LYS B 1 312 ? -26.578 -1.548 -5.902 1 96.19 312 LYS B CA 1
ATOM 7665 C C . LYS B 1 312 ? -26.906 -2.961 -5.43 1 96.19 312 LYS B C 1
ATOM 7667 O O . LYS B 1 312 ? -26.016 -3.799 -5.297 1 96.19 312 LYS B O 1
ATOM 7672 N N . ASN B 1 313 ? -28.172 -3.168 -5.086 1 93.69 313 ASN B N 1
ATOM 7673 C CA . ASN B 1 313 ? -28.719 -4.496 -4.824 1 93.69 313 ASN B CA 1
ATOM 7674 C C . ASN B 1 313 ? -29.734 -4.902 -5.891 1 93.69 313 ASN B C 1
ATOM 7676 O O . ASN B 1 313 ? -30.781 -4.273 -6.027 1 93.69 313 ASN B O 1
ATOM 7680 N N . HIS B 1 314 ? -29.438 -5.98 -6.602 1 90.69 314 HIS B N 1
ATOM 7681 C CA . HIS B 1 314 ? -30.281 -6.395 -7.727 1 90.69 314 HIS B CA 1
ATOM 7682 C C . HIS B 1 314 ? -31.469 -7.211 -7.25 1 90.69 314 HIS B C 1
ATOM 7684 O O . HIS B 1 314 ? -32.438 -7.379 -7.988 1 90.69 314 HIS B O 1
ATOM 7690 N N . ASN B 1 315 ? -31.344 -7.738 -6.109 1 86.06 315 ASN B N 1
ATOM 7691 C CA . ASN B 1 315 ? -32.438 -8.508 -5.527 1 86.06 315 ASN B CA 1
ATOM 7692 C C . ASN B 1 315 ? -33.031 -7.805 -4.309 1 86.06 315 ASN B C 1
ATOM 7694 O O . ASN B 1 315 ? -32.469 -7.844 -3.221 1 86.06 315 ASN B O 1
ATOM 7698 N N . LEU B 1 316 ? -34.188 -7.336 -4.438 1 78.81 316 LEU B N 1
ATOM 7699 C CA . LEU B 1 316 ? -34.781 -6.496 -3.396 1 78.81 316 LEU B CA 1
ATOM 7700 C C . LEU B 1 316 ? -35.656 -7.32 -2.457 1 78.81 316 LEU B C 1
ATOM 7702 O O . LEU B 1 316 ? -36.094 -6.824 -1.417 1 78.81 316 LEU B O 1
ATOM 7706 N N . ILE B 1 317 ? -36.062 -8.547 -2.807 1 70.56 317 ILE B N 1
ATOM 7707 C CA . ILE B 1 317 ? -37 -9.359 -2.02 1 70.56 317 ILE B CA 1
ATOM 7708 C C . ILE B 1 317 ? -36.312 -10.664 -1.618 1 70.56 317 ILE B C 1
ATOM 7710 O O . ILE B 1 317 ? -37 -11.641 -1.267 1 70.56 317 ILE B O 1
ATOM 7714 N N . GLY B 1 318 ? -35.062 -10.742 -1.513 1 73.06 318 GLY B N 1
ATOM 7715 C CA . GLY B 1 318 ? -34.406 -11.992 -1.201 1 73.06 318 GLY B CA 1
ATOM 7716 C C . GLY B 1 318 ? -32.938 -11.812 -0.848 1 73.06 318 GLY B C 1
ATOM 7717 O O . GLY B 1 318 ? -32.562 -10.852 -0.163 1 73.06 318 GLY B O 1
ATOM 7718 N N . ALA B 1 319 ? -32.219 -12.891 -1.248 1 76.62 319 ALA B N 1
ATOM 7719 C CA . ALA B 1 319 ? -30.797 -12.914 -0.941 1 76.62 319 ALA B CA 1
ATOM 7720 C C . ALA B 1 319 ? -30.062 -11.758 -1.63 1 76.62 319 ALA B C 1
ATOM 7722 O O . ALA B 1 319 ? -30.406 -11.391 -2.758 1 76.62 319 ALA B O 1
ATOM 7723 N N . ALA B 1 320 ? -29.141 -11.242 -0.962 1 82.75 320 ALA B N 1
ATOM 7724 C CA . ALA B 1 320 ? -28.375 -10.094 -1.449 1 82.75 320 ALA B CA 1
ATOM 7725 C C . ALA B 1 320 ? -27.703 -10.406 -2.781 1 82.75 320 ALA B C 1
ATOM 7727 O O . ALA B 1 320 ? -27.094 -11.461 -2.938 1 82.75 320 ALA B O 1
ATOM 7728 N N . GLN B 1 321 ? -27.922 -9.586 -3.773 1 90.88 321 GLN B N 1
ATOM 7729 C CA . GLN B 1 321 ? -27.172 -9.539 -5.023 1 90.88 321 GLN B CA 1
ATOM 7730 C C . GLN B 1 321 ? -26.547 -8.172 -5.242 1 90.88 321 GLN B C 1
ATOM 7732 O O . GLN B 1 321 ? -27.094 -7.332 -5.961 1 90.88 321 GLN B O 1
ATOM 7737 N N . LEU B 1 322 ? -25.422 -8.086 -4.664 1 94.94 322 LEU B N 1
ATOM 7738 C CA . LEU B 1 322 ? -24.797 -6.77 -4.523 1 94.94 322 LEU B CA 1
ATOM 7739 C C . LEU B 1 322 ? -23.812 -6.508 -5.648 1 94.94 322 LEU B C 1
ATOM 7741 O O . LEU B 1 322 ? -23.109 -7.422 -6.086 1 94.94 322 LEU B O 1
ATOM 7745 N N . GLU B 1 323 ? -23.781 -5.258 -6.133 1 96.44 323 GLU B N 1
ATOM 7746 C CA . GLU B 1 323 ? -22.844 -4.812 -7.16 1 96.44 323 GLU B CA 1
ATOM 7747 C C . GLU B 1 323 ? -22.406 -3.369 -6.918 1 96.44 323 GLU B C 1
ATOM 7749 O O . GLU B 1 323 ? -23.234 -2.508 -6.613 1 96.44 323 GLU B O 1
ATOM 7754 N N . ALA B 1 324 ? -21.141 -3.184 -6.973 1 97.5 324 ALA B N 1
ATOM 7755 C CA . ALA B 1 324 ? -20.609 -1.823 -6.934 1 97.5 324 ALA B CA 1
ATOM 7756 C C . ALA B 1 324 ? -20.188 -1.354 -8.32 1 97.5 324 ALA B C 1
ATOM 7758 O O . ALA B 1 324 ? -19.625 -2.127 -9.102 1 97.5 324 ALA B O 1
ATOM 7759 N N . LEU B 1 325 ? -20.5 -0.047 -8.641 1 97.25 325 LEU B N 1
ATOM 7760 C CA . LEU B 1 325 ? -20.156 0.546 -9.922 1 97.25 325 LEU B CA 1
ATOM 7761 C C . LEU B 1 325 ? -19.375 1.839 -9.727 1 97.25 325 LEU B C 1
ATOM 7763 O O . LEU B 1 325 ? -19.656 2.609 -8.805 1 97.25 325 LEU B O 1
ATOM 7767 N N . ILE B 1 326 ? -18.359 1.97 -10.508 1 93.62 326 ILE B N 1
ATOM 7768 C CA . ILE B 1 326 ? -17.656 3.24 -10.57 1 93.62 326 ILE B CA 1
ATOM 7769 C C . ILE B 1 326 ? -17.812 3.85 -11.969 1 93.62 326 ILE B C 1
ATOM 7771 O O . ILE B 1 326 ? -17.438 3.234 -12.969 1 93.62 326 ILE B O 1
ATOM 7775 N N . ASP B 1 327 ? -18.453 4.977 -12.023 1 87.69 327 ASP B N 1
ATOM 7776 C CA . ASP B 1 327 ? -18.734 5.652 -13.289 1 87.69 327 ASP B CA 1
ATOM 7777 C C . ASP B 1 327 ? -19.484 4.727 -14.25 1 87.69 327 ASP B C 1
ATOM 7779 O O . ASP B 1 327 ? -19.125 4.641 -15.43 1 87.69 327 ASP B O 1
ATOM 7783 N N . GLY B 1 328 ? -20.297 3.834 -13.719 1 88.75 328 GLY B N 1
ATOM 7784 C CA . GLY B 1 328 ? -21.172 2.994 -14.516 1 88.75 328 GLY B CA 1
ATOM 7785 C C . GLY B 1 328 ? -20.578 1.642 -14.844 1 88.75 328 GLY B C 1
ATOM 7786 O O . GLY B 1 328 ? -21.234 0.789 -15.445 1 88.75 328 GLY B O 1
ATOM 7787 N N . VAL B 1 329 ? -19.344 1.469 -14.445 1 93 329 VAL B N 1
ATOM 7788 C CA . VAL B 1 329 ? -18.656 0.219 -14.742 1 93 329 VAL B CA 1
ATOM 7789 C C . VAL B 1 329 ? -18.531 -0.62 -13.477 1 93 329 VAL B C 1
ATOM 7791 O O . VAL B 1 329 ? -18.219 -0.092 -12.406 1 93 329 VAL B O 1
ATOM 7794 N N . SER B 1 330 ? -18.812 -1.894 -13.734 1 94 330 SER B N 1
ATOM 7795 C CA . SER B 1 330 ? -18.75 -2.793 -12.586 1 94 330 SER B CA 1
ATOM 7796 C C . SER B 1 330 ? -17.375 -2.77 -11.938 1 94 330 SER B C 1
ATOM 7798 O O . SER B 1 330 ? -16.359 -2.787 -12.633 1 94 330 SER B O 1
ATOM 7800 N N . LEU B 1 331 ? -17.375 -2.758 -10.695 1 92.69 331 LEU B N 1
ATOM 7801 C CA . LEU B 1 331 ? -16.172 -2.654 -9.891 1 92.69 331 LEU B CA 1
ATOM 7802 C C . LEU B 1 331 ? -15.883 -3.965 -9.172 1 92.69 331 LEU B C 1
ATOM 7804 O O . LEU B 1 331 ? -16.766 -4.512 -8.492 1 92.69 331 LEU B O 1
ATOM 7808 N N . ARG B 1 332 ? -14.727 -4.469 -9.438 1 89.5 332 ARG B N 1
ATOM 7809 C CA . ARG B 1 332 ? -14.32 -5.645 -8.672 1 89.5 332 ARG B CA 1
ATOM 7810 C C . ARG B 1 332 ? -13.984 -5.27 -7.23 1 89.5 332 ARG B C 1
ATOM 7812 O O . ARG B 1 332 ? -13.258 -4.305 -6.984 1 89.5 332 ARG B O 1
ATOM 7819 N N . LEU B 1 333 ? -14.508 -6.055 -6.27 1 92.81 333 LEU B N 1
ATOM 7820 C CA . LEU B 1 333 ? -14.266 -5.785 -4.855 1 92.81 333 LEU B CA 1
ATOM 7821 C C . LEU B 1 333 ? -13.297 -6.805 -4.266 1 92.81 333 LEU B C 1
ATOM 7823 O O . LEU B 1 333 ? -13.266 -7.961 -4.691 1 92.81 333 LEU B O 1
ATOM 7827 N N . PRO B 1 334 ? -12.508 -6.359 -3.375 1 92.62 334 PRO B N 1
ATOM 7828 C CA . PRO B 1 334 ? -12.422 -5.035 -2.758 1 92.62 334 PRO B CA 1
ATOM 7829 C C . PRO B 1 334 ? -11.773 -3.996 -3.67 1 92.62 334 PRO B C 1
ATOM 7831 O O . PRO B 1 334 ? -10.984 -4.352 -4.547 1 92.62 334 PRO B O 1
ATOM 7834 N N . PHE B 1 335 ? -12.156 -2.797 -3.414 1 92.56 335 PHE B N 1
ATOM 7835 C CA . PHE B 1 335 ? -11.656 -1.675 -4.199 1 92.56 335 PHE B CA 1
ATOM 7836 C C . PHE B 1 335 ? -10.992 -0.639 -3.299 1 92.56 335 PHE B C 1
ATOM 7838 O O . PHE B 1 335 ? -11.484 -0.344 -2.211 1 92.56 335 PHE B O 1
ATOM 7845 N N . SER B 1 336 ? -9.836 -0.114 -3.732 1 88.88 336 SER B N 1
ATOM 7846 C CA . SER B 1 336 ? -9.148 0.963 -3.033 1 88.88 336 SER B CA 1
ATOM 7847 C C . SER B 1 336 ? -8.43 1.885 -4.012 1 88.88 336 SER B C 1
ATOM 7849 O O . SER B 1 336 ? -7.539 1.446 -4.746 1 88.88 336 SER B O 1
ATOM 7851 N N . ARG B 1 337 ? -8.797 3.152 -4.004 1 86.75 337 ARG B N 1
ATOM 7852 C CA . ARG B 1 337 ? -8.156 4.133 -4.871 1 86.75 337 ARG B CA 1
ATOM 7853 C C . ARG B 1 337 ? -8.266 5.539 -4.285 1 86.75 337 ARG B C 1
ATOM 7855 O O . ARG B 1 337 ? -9.367 5.996 -3.967 1 86.75 337 ARG B O 1
ATOM 7862 N N . HIS B 1 338 ? -7.125 6.195 -4.098 1 84.12 338 HIS B N 1
ATOM 7863 C CA . HIS B 1 338 ? -7.051 7.59 -3.674 1 84.12 338 HIS B CA 1
ATOM 7864 C C . HIS B 1 338 ? -7.816 7.809 -2.373 1 84.12 338 HIS B C 1
ATOM 7866 O O . HIS B 1 338 ? -8.586 8.766 -2.256 1 84.12 338 HIS B O 1
ATOM 7872 N N . GLY B 1 339 ? -7.812 6.852 -1.534 1 86.06 339 GLY B N 1
ATOM 7873 C CA . GLY B 1 339 ? -8.383 7.004 -0.205 1 86.06 339 GLY B CA 1
ATOM 7874 C C . GLY B 1 339 ? -9.828 6.551 -0.121 1 86.06 339 GLY B C 1
ATOM 7875 O O . GLY B 1 339 ? -10.445 6.621 0.944 1 86.06 339 GLY B O 1
ATOM 7876 N N . VAL B 1 340 ? -10.414 6.156 -1.221 1 93.25 340 VAL B N 1
ATOM 7877 C CA . VAL B 1 340 ? -11.766 5.605 -1.229 1 93.25 340 VAL B CA 1
ATOM 7878 C C . VAL B 1 340 ? -11.703 4.078 -1.27 1 93.25 340 VAL B C 1
ATOM 7880 O O . VAL B 1 340 ? -11.016 3.504 -2.117 1 93.25 340 VAL B O 1
ATOM 7883 N N . LYS B 1 341 ? -12.391 3.465 -0.347 1 94.81 341 LYS B N 1
ATOM 7884 C CA . LYS B 1 341 ? -12.422 2.006 -0.267 1 94.81 341 LYS B CA 1
ATOM 7885 C C . LYS B 1 341 ? -13.852 1.478 -0.319 1 94.81 341 LYS B C 1
ATOM 7887 O O . LYS B 1 341 ? -14.758 2.082 0.249 1 94.81 341 LYS B O 1
ATOM 7892 N N . VAL B 1 342 ? -14.031 0.383 -0.98 1 96.88 342 VAL B N 1
ATOM 7893 C CA . VAL B 1 342 ? -15.305 -0.328 -0.989 1 96.88 342 VAL B CA 1
ATOM 7894 C C . VAL B 1 342 ? -15.07 -1.807 -0.687 1 96.88 342 VAL B C 1
ATOM 7896 O O . VAL B 1 342 ? -14.25 -2.457 -1.335 1 96.88 342 VAL B O 1
ATOM 7899 N N . MET B 1 343 ? -15.773 -2.254 0.282 1 96.44 343 MET B N 1
ATOM 7900 C CA . MET B 1 343 ? -15.688 -3.645 0.717 1 96.44 343 MET B CA 1
ATOM 7901 C C . MET B 1 343 ? -17.062 -4.312 0.686 1 96.44 343 MET B C 1
ATOM 7903 O O . MET B 1 343 ? -18.078 -3.633 0.656 1 96.44 343 MET B O 1
ATOM 7907 N N . SER B 1 344 ? -16.953 -5.641 0.611 1 94.88 344 SER B N 1
ATOM 7908 C CA . SER B 1 344 ? -18.172 -6.418 0.702 1 94.88 344 SER B CA 1
ATOM 7909 C C . SER B 1 344 ? -18.047 -7.531 1.734 1 94.88 344 SER B C 1
ATOM 7911 O O . SER B 1 344 ? -17.016 -8.203 1.807 1 94.88 344 SER B O 1
ATOM 7913 N N . SER B 1 345 ? -19.062 -7.668 2.492 1 93.88 345 SER B N 1
ATOM 7914 C CA . SER B 1 345 ? -19.141 -8.781 3.43 1 93.88 345 SER B CA 1
ATOM 7915 C C . SER B 1 345 ? -20.062 -9.883 2.906 1 93.88 345 SER B C 1
ATOM 7917 O O . SER B 1 345 ? -20.391 -10.82 3.635 1 93.88 345 SER B O 1
ATOM 7919 N N . GLY B 1 346 ? -20.469 -9.812 1.702 1 92 346 GLY B N 1
ATOM 7920 C CA . GLY B 1 346 ? -21.438 -10.742 1.151 1 92 346 GLY B CA 1
ATOM 7921 C C . GLY B 1 346 ? -22.875 -10.336 1.415 1 92 346 GLY B C 1
ATOM 7922 O O . GLY B 1 346 ? -23.766 -10.641 0.624 1 92 346 GLY B O 1
ATOM 7923 N N . ILE B 1 347 ? -23.047 -9.641 2.504 1 92.94 347 ILE B N 1
ATOM 7924 C CA . ILE B 1 347 ? -24.375 -9.211 2.893 1 92.94 347 ILE B CA 1
ATOM 7925 C C . ILE B 1 347 ? -24.5 -7.695 2.717 1 92.94 347 ILE B C 1
ATOM 7927 O O . ILE B 1 347 ? -25.547 -7.199 2.295 1 92.94 347 ILE B O 1
ATOM 7931 N N . ASN B 1 348 ? -23.438 -6.98 3.029 1 94.75 348 ASN B N 1
ATOM 7932 C CA . ASN B 1 348 ? -23.391 -5.527 2.91 1 94.75 348 ASN B CA 1
ATOM 7933 C C . ASN B 1 348 ? -22.141 -5.074 2.162 1 94.75 348 ASN B C 1
ATOM 7935 O O . ASN B 1 348 ? -21.141 -5.789 2.127 1 94.75 348 ASN B O 1
ATOM 7939 N N . MET B 1 349 ? -22.312 -3.92 1.598 1 97.5 349 MET B N 1
ATOM 7940 C CA . MET B 1 349 ? -21.141 -3.193 1.099 1 97.5 349 MET B CA 1
ATOM 7941 C C . MET B 1 349 ? -20.844 -1.979 1.974 1 97.5 349 MET B C 1
ATOM 7943 O O . MET B 1 349 ? -21.766 -1.337 2.486 1 97.5 349 MET B O 1
ATOM 7947 N N . VAL B 1 350 ? -19.594 -1.774 2.143 1 97.69 350 VAL B N 1
ATOM 7948 C CA . VAL B 1 350 ? -19.141 -0.658 2.969 1 97.69 350 VAL B CA 1
ATOM 7949 C C . VAL B 1 350 ? -18.203 0.23 2.17 1 97.69 350 VAL B C 1
ATOM 7951 O O . VAL B 1 350 ? -17.188 -0.244 1.656 1 97.69 350 VAL B O 1
ATOM 7954 N N . LEU B 1 351 ? -18.547 1.463 2.074 1 98.25 351 LEU B N 1
ATOM 7955 C CA . LEU B 1 351 ? -17.719 2.465 1.413 1 98.25 351 LEU B CA 1
ATOM 7956 C C . LEU B 1 351 ? -17.125 3.43 2.43 1 98.25 351 LEU B C 1
ATOM 7958 O O . LEU B 1 351 ? -17.828 3.961 3.285 1 98.25 351 LEU B O 1
ATOM 7962 N N . GLU B 1 352 ? -15.812 3.615 2.322 1 97.75 352 GLU B N 1
ATOM 7963 C CA . GLU B 1 352 ? -15.117 4.516 3.238 1 97.75 352 GLU B CA 1
ATOM 7964 C C . GLU B 1 352 ? -14.297 5.555 2.475 1 97.75 352 GLU B C 1
ATOM 7966 O O . GLU B 1 352 ? -13.633 5.227 1.489 1 97.75 352 GLU B O 1
ATOM 7971 N N . ILE B 1 353 ? -14.445 6.727 2.85 1 96.88 353 ILE B N 1
ATOM 7972 C CA . ILE B 1 353 ? -13.523 7.793 2.469 1 96.88 353 ILE B CA 1
ATOM 7973 C C . ILE B 1 353 ? -12.641 8.164 3.662 1 96.88 353 ILE B C 1
ATOM 7975 O O . ILE B 1 353 ? -13.047 8.961 4.516 1 96.88 353 ILE B O 1
ATOM 7979 N N . ALA B 1 354 ? -11.492 7.668 3.668 1 92.62 354 ALA B N 1
ATOM 7980 C CA . ALA B 1 354 ? -10.641 7.648 4.852 1 92.62 354 ALA B CA 1
ATOM 7981 C C . ALA B 1 354 ? -10.297 9.062 5.309 1 92.62 354 ALA B C 1
ATOM 7983 O O . ALA B 1 354 ? -10.422 9.391 6.492 1 92.62 354 ALA B O 1
ATOM 7984 N N . HIS B 1 355 ? -9.898 9.945 4.391 1 91.44 355 HIS B N 1
ATOM 7985 C CA . HIS B 1 355 ? -9.438 11.281 4.742 1 91.44 355 HIS B CA 1
ATOM 7986 C C . HIS B 1 355 ? -10.555 12.086 5.406 1 91.44 355 HIS B C 1
ATOM 7988 O O . HIS B 1 355 ? -10.281 12.953 6.238 1 91.44 355 HIS B O 1
ATOM 7994 N N . LEU B 1 356 ? -11.812 11.75 5.129 1 96.38 356 LEU B N 1
ATOM 7995 C CA . LEU B 1 356 ? -12.953 12.453 5.699 1 96.38 356 LEU B CA 1
ATOM 7996 C C . LEU B 1 356 ? -13.609 11.625 6.801 1 96.38 356 LEU B C 1
ATOM 7998 O O . LEU B 1 356 ? -14.531 12.094 7.473 1 96.38 356 LEU B O 1
ATOM 8002 N N . GLN B 1 357 ? -13.227 10.391 6.918 1 95.44 357 GLN B N 1
ATOM 8003 C CA . GLN B 1 357 ? -13.789 9.43 7.867 1 95.44 357 GLN B CA 1
ATOM 8004 C C . GLN B 1 357 ? -15.266 9.195 7.598 1 95.44 357 GLN B C 1
ATOM 8006 O O . GLN B 1 357 ? -16.078 9.125 8.531 1 95.44 357 GLN B O 1
ATOM 8011 N N . VAL B 1 358 ? -15.586 9.25 6.367 1 97.88 358 VAL B N 1
ATOM 8012 C CA . VAL B 1 358 ? -16.953 8.969 5.922 1 97.88 358 VAL B CA 1
ATOM 8013 C C . VAL B 1 358 ? -17.141 7.465 5.738 1 97.88 358 VAL B C 1
ATOM 8015 O O . VAL B 1 358 ? -16.266 6.793 5.176 1 97.88 358 VAL B O 1
ATOM 8018 N N . VAL B 1 359 ? -18.25 6.941 6.211 1 97.81 359 VAL B N 1
ATOM 8019 C CA . VAL B 1 359 ? -18.594 5.539 5.984 1 97.81 359 VAL B CA 1
ATOM 8020 C C . VAL B 1 359 ? -20.031 5.418 5.504 1 97.81 359 VAL B C 1
ATOM 8022 O O . VAL B 1 359 ? -20.953 5.938 6.145 1 97.81 359 VAL B O 1
ATOM 8025 N N . VAL B 1 360 ? -20.234 4.766 4.395 1 98.31 360 VAL B N 1
ATOM 8026 C CA . VAL B 1 360 ? -21.547 4.488 3.828 1 98.31 360 VAL B CA 1
ATOM 8027 C C . VAL B 1 360 ? -21.734 2.984 3.658 1 98.31 360 VAL B C 1
ATOM 8029 O O . VAL B 1 360 ? -20.859 2.301 3.113 1 98.31 360 VAL B O 1
ATOM 8032 N N . THR B 1 361 ? -22.797 2.498 4.16 1 97.31 361 THR B N 1
ATOM 8033 C CA . THR B 1 361 ? -23.094 1.078 3.992 1 97.31 361 THR B CA 1
ATOM 8034 C C . THR B 1 361 ? -24.359 0.879 3.172 1 97.31 361 THR B C 1
ATOM 8036 O O . THR B 1 361 ? -25.25 1.726 3.191 1 97.31 361 THR B O 1
ATOM 8039 N N . PHE B 1 362 ? -24.391 -0.16 2.445 1 96.81 362 PHE B N 1
ATOM 8040 C CA . PHE B 1 362 ? -25.562 -0.507 1.646 1 96.81 362 PHE B CA 1
ATOM 8041 C C . PHE B 1 362 ? -25.656 -2.016 1.455 1 96.81 362 PHE B C 1
ATOM 8043 O O . PHE B 1 362 ? -24.672 -2.676 1.162 1 96.81 362 PHE B O 1
ATOM 8050 N N . GLY B 1 363 ? -26.797 -2.523 1.543 1 91.19 363 GLY B N 1
ATOM 8051 C CA . GLY B 1 363 ? -27.016 -3.949 1.35 1 91.19 363 GLY B CA 1
ATOM 8052 C C . GLY B 1 363 ? -28.469 -4.312 1.118 1 91.19 363 GLY B C 1
ATOM 8053 O O . GLY B 1 363 ? -29.203 -3.549 0.498 1 91.19 363 GLY B O 1
ATOM 8054 N N . VAL B 1 364 ? -28.828 -5.531 1.508 1 76.94 364 VAL B N 1
ATOM 8055 C CA . VAL B 1 364 ? -30.156 -6.082 1.255 1 76.94 364 VAL B CA 1
ATOM 8056 C C . VAL B 1 364 ? -31.203 -5.207 1.921 1 76.94 364 VAL B C 1
ATOM 8058 O O . VAL B 1 364 ? -32.312 -5.051 1.396 1 76.94 364 VAL B O 1
ATOM 8061 N N . THR B 1 365 ? -30.766 -4.562 3.014 1 72.94 365 THR B N 1
ATOM 8062 C CA . THR B 1 365 ? -31.797 -4.059 3.906 1 72.94 365 THR B CA 1
ATOM 8063 C C . THR B 1 365 ? -31.781 -2.531 3.945 1 72.94 365 THR B C 1
ATOM 8065 O O . THR B 1 365 ? -32.531 -1.917 4.699 1 72.94 365 THR B O 1
ATOM 8068 N N . GLY B 1 366 ? -30.891 -1.966 3.197 1 89.5 366 GLY B N 1
ATOM 8069 C CA . GLY B 1 366 ? -30.891 -0.514 3.279 1 89.5 366 GLY B CA 1
ATOM 8070 C C . GLY B 1 366 ? -29.484 0.066 3.391 1 89.5 366 GLY B C 1
ATOM 8071 O O . GLY B 1 366 ? -28.531 -0.494 2.85 1 89.5 366 GLY B O 1
ATOM 8072 N N . PHE B 1 367 ? -29.516 1.332 3.969 1 96.06 367 PHE B N 1
ATOM 8073 C CA . PHE B 1 367 ? -28.25 2.053 3.975 1 96.06 367 PHE B CA 1
ATOM 8074 C C . PHE B 1 367 ? -28.016 2.719 5.324 1 96.06 367 PHE B C 1
ATOM 8076 O O . PHE B 1 367 ? -28.938 2.869 6.121 1 96.06 367 PHE B O 1
ATOM 8083 N N . SER B 1 368 ? -26.797 2.973 5.594 1 96.5 368 SER B N 1
ATOM 8084 C CA . SER B 1 368 ? -26.375 3.865 6.672 1 96.5 368 SER B CA 1
ATOM 8085 C C . SER B 1 368 ? -25.297 4.84 6.199 1 96.5 368 SER B C 1
ATOM 8087 O O . SER B 1 368 ? -24.453 4.488 5.371 1 96.5 368 SER B O 1
ATOM 8089 N N . VAL B 1 369 ? -25.438 6.008 6.676 1 98.06 369 VAL B N 1
ATOM 8090 C CA . VAL B 1 369 ? -24.469 7.055 6.344 1 98.06 369 VAL B CA 1
ATOM 8091 C C . VAL B 1 369 ? -23.891 7.645 7.629 1 98.06 369 VAL B C 1
ATOM 8093 O O . VAL B 1 369 ? -24.625 8.156 8.477 1 98.06 369 VAL B O 1
ATOM 8096 N N . ASN B 1 370 ? -22.594 7.574 7.777 1 97.56 370 ASN B N 1
ATOM 8097 C CA . ASN B 1 370 ? -21.875 8.148 8.914 1 97.56 370 ASN B CA 1
ATOM 8098 C C . ASN B 1 370 ? -20.938 9.258 8.469 1 97.56 370 ASN B C 1
ATOM 8100 O O . ASN B 1 370 ? -19.969 9.016 7.746 1 97.56 370 ASN B O 1
ATOM 8104 N N . LEU B 1 371 ? -21.203 10.445 8.922 1 98.38 371 LEU B N 1
ATOM 8105 C CA . LEU B 1 371 ? -20.406 11.617 8.609 1 98.38 371 LEU B CA 1
ATOM 8106 C C . LEU B 1 371 ? -19.859 12.266 9.883 1 98.38 371 LEU B C 1
ATOM 8108 O O . LEU B 1 371 ? -20.625 12.539 10.812 1 98.38 371 LEU B O 1
ATOM 8112 N N . PRO B 1 372 ? -18.609 12.57 9.953 1 97.38 372 PRO B N 1
ATOM 8113 C CA . PRO B 1 372 ? -18.078 13.258 11.125 1 97.38 372 PRO B CA 1
ATOM 8114 C C . PRO B 1 372 ? -18.516 14.719 11.195 1 97.38 372 PRO B C 1
ATOM 8116 O O . PRO B 1 372 ? -18.531 15.414 10.172 1 97.38 372 PRO B O 1
ATOM 8119 N N . TRP B 1 373 ? -18.844 15.164 12.312 1 97.12 373 TRP B N 1
ATOM 8120 C CA . TRP B 1 373 ? -19.203 16.562 12.531 1 97.12 373 TRP B CA 1
ATOM 8121 C C . TRP B 1 373 ? -18.109 17.5 12.047 1 97.12 373 TRP B C 1
ATOM 8123 O O . TRP B 1 373 ? -18.391 18.562 11.5 1 97.12 373 TRP B O 1
ATOM 8133 N N . GLN B 1 374 ? -16.891 17.125 12.234 1 94.62 374 GLN B N 1
ATOM 8134 C CA . GLN B 1 374 ? -15.711 17.922 11.898 1 94.62 374 GLN B CA 1
ATOM 8135 C C . GLN B 1 374 ? -15.805 18.469 10.477 1 94.62 374 GLN B C 1
ATOM 8137 O O . GLN B 1 374 ? -15.43 19.609 10.219 1 94.62 374 GLN B O 1
ATOM 8142 N N . HIS B 1 375 ? -16.359 17.688 9.633 1 96.38 375 HIS B N 1
ATOM 8143 C CA . HIS B 1 375 ? -16.359 18.062 8.227 1 96.38 375 HIS B CA 1
ATOM 8144 C C . HIS B 1 375 ? -17.75 18.453 7.758 1 96.38 375 HIS B C 1
ATOM 8146 O O . HIS B 1 375 ? -17.891 19.25 6.816 1 96.38 375 HIS B O 1
ATOM 8152 N N . PHE B 1 376 ? -18.781 17.969 8.477 1 97.81 376 PHE B N 1
ATOM 8153 C CA . PHE B 1 376 ? -20.094 18.094 7.871 1 97.81 376 PHE B CA 1
ATOM 8154 C C . PHE B 1 376 ? -21.078 18.75 8.836 1 97.81 376 PHE B C 1
ATOM 8156 O O . PHE B 1 376 ? -22.219 19.031 8.469 1 97.81 376 PHE B O 1
ATOM 8163 N N . GLY B 1 377 ? -20.688 19.016 9.984 1 96.88 377 GLY B N 1
ATOM 8164 C CA . GLY B 1 377 ? -21.578 19.672 10.93 1 96.88 377 GLY B CA 1
ATOM 8165 C C . GLY B 1 377 ? -22.156 20.969 10.406 1 96.88 377 GLY B C 1
ATOM 8166 O O . GLY B 1 377 ? -21.453 21.781 9.828 1 96.88 377 GLY B O 1
ATOM 8167 N N . ASN B 1 378 ? -23.453 21.109 10.602 1 96.38 378 ASN B N 1
ATOM 8168 C CA . ASN B 1 378 ? -24.188 22.297 10.188 1 96.38 378 ASN B CA 1
ATOM 8169 C C . ASN B 1 378 ? -24.109 22.5 8.672 1 96.38 378 ASN B C 1
ATOM 8171 O O . ASN B 1 378 ? -24.359 23.594 8.18 1 96.38 378 ASN B O 1
ATOM 8175 N N . ASN B 1 379 ? -23.75 21.531 7.965 1 97.81 379 ASN B N 1
ATOM 8176 C CA . ASN B 1 379 ? -23.531 21.688 6.531 1 97.81 379 ASN B CA 1
ATOM 8177 C C . ASN B 1 379 ? -24.172 20.547 5.742 1 97.81 379 ASN B C 1
ATOM 8179 O O . ASN B 1 379 ? -23.594 20.031 4.789 1 97.81 379 ASN B O 1
ATOM 8183 N N . THR B 1 380 ? -25.266 20.062 6.145 1 98.44 380 THR B N 1
ATOM 8184 C CA . THR B 1 380 ? -25.953 18.984 5.43 1 98.44 380 THR B CA 1
ATOM 8185 C C . THR B 1 380 ? -27.406 19.359 5.152 1 98.44 380 THR B C 1
ATOM 8187 O O . THR B 1 380 ? -28.016 20.125 5.902 1 98.44 380 THR B O 1
ATOM 8190 N N . GLN B 1 381 ? -28.016 18.891 4.098 1 97.94 381 GLN B N 1
ATOM 8191 C CA . GLN B 1 381 ? -29.422 18.969 3.744 1 97.94 381 GLN B CA 1
ATOM 8192 C C . GLN B 1 381 ? -29.828 17.812 2.854 1 97.94 381 GLN B C 1
ATOM 8194 O O . GLN B 1 381 ? -28.984 17.062 2.354 1 97.94 381 GLN B O 1
ATOM 8199 N N . GLY B 1 382 ? -31.188 17.688 2.689 1 97.94 382 GLY B N 1
ATOM 8200 C CA . GLY B 1 382 ? -31.734 16.547 1.971 1 97.94 382 GLY B CA 1
ATOM 8201 C C . GLY B 1 382 ? -32.594 15.648 2.834 1 97.94 382 GLY B C 1
ATOM 8202 O O . GLY B 1 382 ? -33.125 16.094 3.855 1 97.94 382 GLY B O 1
ATOM 8203 N N . HIS B 1 383 ? -32.719 14.352 2.402 1 97.56 383 HIS B N 1
ATOM 8204 C CA . HIS B 1 383 ? -33.594 13.414 3.088 1 97.56 383 HIS B CA 1
ATOM 8205 C C . HIS B 1 383 ? -33.125 13.133 4.508 1 97.56 383 HIS B C 1
ATOM 8207 O O . HIS B 1 383 ? -33.906 12.852 5.398 1 97.56 383 HIS B O 1
ATOM 8213 N N . CYS B 1 384 ? -31.797 13.242 4.742 1 98.56 384 CYS B N 1
ATOM 8214 C CA . CYS B 1 384 ? -31.219 12.945 6.047 1 98.56 384 CYS B CA 1
ATOM 8215 C C . CYS B 1 384 ? -31.25 14.164 6.953 1 98.56 384 CYS B C 1
ATOM 8217 O O . CYS B 1 384 ? -30.922 14.078 8.141 1 98.56 384 CYS B O 1
ATOM 8219 N N . GLY B 1 385 ? -31.578 15.375 6.422 1 98.06 385 GLY B N 1
ATOM 8220 C CA . GLY B 1 385 ? -31.75 16.578 7.219 1 98.06 385 GLY B CA 1
ATOM 8221 C C . GLY B 1 385 ? -30.438 17.266 7.543 1 98.06 385 GLY B C 1
ATOM 8222 O O . GLY B 1 385 ? -29.391 16.922 6.992 1 98.06 385 GLY B O 1
ATOM 8223 N N . THR B 1 386 ? -30.562 18.25 8.414 1 98.06 386 THR B N 1
ATOM 8224 C CA . THR B 1 386 ? -29.406 19.047 8.82 1 98.06 386 THR B CA 1
ATOM 8225 C C . THR B 1 386 ? -28.766 18.469 10.078 1 98.06 386 THR B C 1
ATOM 8227 O O . THR B 1 386 ? -29.453 18.219 11.078 1 98.06 386 THR B O 1
ATOM 8230 N N . CYS B 1 387 ? -27.531 18.297 10.008 1 98.44 387 CYS B N 1
ATOM 8231 C CA . CYS B 1 387 ? -26.797 17.766 11.148 1 98.44 387 CYS B CA 1
ATOM 8232 C C . CYS B 1 387 ? -26.375 18.875 12.102 1 98.44 387 CYS B C 1
ATOM 8234 O O . CYS B 1 387 ? -25.344 19.516 11.906 1 98.44 387 CYS B O 1
ATOM 8236 N N . ASN B 1 388 ? -27.156 19.141 13.133 1 97.44 388 ASN B N 1
ATOM 8237 C CA . ASN B 1 388 ? -26.859 20.188 14.094 1 97.44 388 ASN B CA 1
ATOM 8238 C C . ASN B 1 388 ? -27.469 19.891 15.469 1 97.44 388 ASN B C 1
ATOM 8240 O O . ASN B 1 388 ? -27.656 20.797 16.281 1 97.44 388 ASN B O 1
ATOM 8244 N N . ASN B 1 389 ? -27.859 18.641 15.656 1 97.75 389 ASN B N 1
ATOM 8245 C CA . ASN B 1 389 ? -28.391 18.156 16.922 1 97.75 389 ASN B CA 1
ATOM 8246 C C . ASN B 1 389 ? -29.734 18.812 17.25 1 97.75 389 ASN B C 1
ATOM 8248 O O . ASN B 1 389 ? -30.047 19.016 18.422 1 97.75 389 ASN B O 1
ATOM 8252 N N . ASN B 1 390 ? -30.469 19.25 16.188 1 97.38 390 ASN B N 1
ATOM 8253 C CA . ASN B 1 390 ? -31.812 19.828 16.281 1 97.38 390 ASN B CA 1
ATOM 8254 C C . ASN B 1 390 ? -32.781 19.156 15.32 1 97.38 390 ASN B C 1
ATOM 8256 O O . ASN B 1 390 ? -32.719 19.375 14.109 1 97.38 390 ASN B O 1
ATOM 8260 N N . LYS B 1 391 ? -33.719 18.453 15.836 1 96.38 391 LYS B N 1
ATOM 8261 C CA . LYS B 1 391 ? -34.688 17.688 15.031 1 96.38 391 LYS B CA 1
ATOM 8262 C C . LYS B 1 391 ? -35.688 18.609 14.336 1 96.38 391 LYS B C 1
ATOM 8264 O O . LYS B 1 391 ? -36.219 18.266 13.289 1 96.38 391 LYS B O 1
ATOM 8269 N N . ALA B 1 392 ? -35.844 19.703 14.859 1 95.69 392 ALA B N 1
ATOM 8270 C CA . ALA B 1 392 ? -36.906 20.594 14.43 1 95.69 392 ALA B CA 1
ATOM 8271 C C . ALA B 1 392 ? -36.625 21.156 13.039 1 95.69 392 ALA B C 1
ATOM 8273 O O . ALA B 1 392 ? -37.562 21.609 12.359 1 95.69 392 ALA B O 1
ATOM 8274 N N . ASP B 1 393 ? -35.469 21.188 12.672 1 96.31 393 ASP B N 1
ATOM 8275 C CA . ASP B 1 393 ? -35.156 21.797 11.375 1 96.31 393 ASP B CA 1
ATOM 8276 C C . ASP B 1 393 ? -34.781 20.734 10.352 1 96.31 393 ASP B C 1
ATOM 8278 O O . ASP B 1 393 ? -34.156 21.047 9.328 1 96.31 393 ASP B O 1
ATOM 8282 N N . ASP B 1 394 ? -35.031 19.5 10.609 1 97.25 394 ASP B N 1
ATOM 8283 C CA . ASP B 1 394 ? -34.625 18.422 9.727 1 97.25 394 ASP B CA 1
ATOM 8284 C C . ASP B 1 394 ? -35.469 18.422 8.438 1 97.25 394 ASP B C 1
ATOM 8286 O O . ASP B 1 394 ? -34.969 18.047 7.371 1 97.25 394 ASP B O 1
ATOM 8290 N N . CYS B 1 395 ? -36.719 18.766 8.531 1 96.69 395 CYS B N 1
ATOM 8291 C CA . CYS B 1 395 ? -37.594 18.75 7.371 1 96.69 395 CYS B CA 1
ATOM 8292 C C . CYS B 1 395 ? -37.562 20.078 6.625 1 96.69 395 CYS B C 1
ATOM 8294 O O . CYS B 1 395 ? -38.5 20.859 6.664 1 96.69 395 CYS B O 1
ATOM 8296 N N . MET B 1 396 ? -36.5 20.234 5.918 1 96.25 396 MET B N 1
ATOM 8297 C CA . MET B 1 396 ? -36.219 21.484 5.242 1 96.25 396 MET B CA 1
ATOM 8298 C C . MET B 1 396 ? -36.281 21.312 3.727 1 96.25 396 MET B C 1
ATOM 8300 O O . MET B 1 396 ? -35.688 20.391 3.176 1 96.25 396 MET B O 1
ATOM 8304 N N . LEU B 1 397 ? -37.125 22.125 3.037 1 94.06 397 LEU B N 1
ATOM 8305 C CA . LEU B 1 397 ? -37.156 22.156 1.58 1 94.06 397 LEU B CA 1
ATOM 8306 C C . LEU B 1 397 ? -35.906 22.797 1.004 1 94.06 397 LEU B C 1
ATOM 8308 O O . LEU B 1 397 ? -35.188 23.5 1.715 1 94.06 397 LEU B O 1
ATOM 8312 N N . PRO B 1 398 ? -35.719 22.484 -0.324 1 92.38 398 PRO B N 1
ATOM 8313 C CA . PRO B 1 398 ? -34.625 23.25 -0.944 1 92.38 398 PRO B CA 1
ATOM 8314 C C . PRO B 1 398 ? -34.844 24.766 -0.835 1 92.38 398 PRO B C 1
ATOM 8316 O O . PRO B 1 398 ? -35.969 25.25 -1.017 1 92.38 398 PRO B O 1
ATOM 8319 N N . GLY B 1 399 ? -33.938 25.516 -0.427 1 90.5 399 GLY B N 1
ATOM 8320 C CA . GLY B 1 399 ? -34.062 26.953 -0.236 1 90.5 399 GLY B CA 1
ATOM 8321 C C . GLY B 1 399 ? -34.156 27.359 1.224 1 90.5 399 GLY B C 1
ATOM 8322 O O . GLY B 1 399 ? -34.125 28.547 1.551 1 90.5 399 GLY B O 1
ATOM 8323 N N . GLY B 1 400 ? -34.5 26.375 2.111 1 92.62 400 GLY B N 1
ATOM 8324 C CA . GLY B 1 400 ? -34.375 26.672 3.527 1 92.62 400 GLY B CA 1
ATOM 8325 C C . GLY B 1 400 ? -35.688 26.688 4.258 1 92.62 400 GLY B C 1
ATOM 8326 O O . GLY B 1 400 ? -35.75 26.812 5.484 1 92.62 400 GLY B O 1
ATOM 8327 N N . GLN B 1 401 ? -36.812 26.547 3.557 1 93 401 GLN B N 1
ATOM 8328 C CA . GLN B 1 401 ? -38.125 26.578 4.199 1 93 401 GLN B CA 1
ATOM 8329 C C . GLN B 1 401 ? -38.375 25.297 4.984 1 93 401 GLN B C 1
ATOM 8331 O O . GLN B 1 401 ? -38.188 24.188 4.469 1 93 401 GLN B O 1
ATOM 8336 N N . LEU B 1 402 ? -38.812 25.453 6.223 1 94.25 402 LEU B N 1
ATOM 8337 C CA . LEU B 1 402 ? -39.125 24.312 7.07 1 94.25 402 LEU B CA 1
ATOM 8338 C C . LEU B 1 402 ? -40.594 23.891 6.906 1 94.25 402 LEU B C 1
ATOM 8340 O O . LEU B 1 402 ? -41.469 24.75 6.801 1 94.25 402 LEU B O 1
ATOM 8344 N N . VAL B 1 403 ? -40.812 22.594 6.883 1 92 403 VAL B N 1
ATOM 8345 C CA . VAL B 1 403 ? -42.156 22.047 6.828 1 92 403 VAL B CA 1
ATOM 8346 C C . VAL B 1 403 ? -42.375 21.078 7.992 1 92 403 VAL B C 1
ATOM 8348 O O . VAL B 1 403 ? -41.406 20.672 8.648 1 92 403 VAL B O 1
ATOM 8351 N N . GLU B 1 404 ? -43.562 20.75 8.266 1 86.31 404 GLU B N 1
ATOM 8352 C CA . GLU B 1 404 ? -43.906 19.984 9.453 1 86.31 404 GLU B CA 1
ATOM 8353 C C . GLU B 1 404 ? -43.625 18.484 9.25 1 86.31 404 GLU B C 1
ATOM 8355 O O . GLU B 1 404 ? -43.375 17.766 10.211 1 86.31 404 GLU B O 1
ATOM 8360 N N . ASN B 1 405 ? -43.625 18.109 8.016 1 89.38 405 ASN B N 1
ATOM 8361 C CA . ASN B 1 405 ? -43.531 16.688 7.734 1 89.38 405 ASN B CA 1
ATOM 8362 C C . ASN B 1 405 ? -42.438 16.375 6.734 1 89.38 405 ASN B C 1
ATOM 8364 O O . ASN B 1 405 ? -42.469 16.859 5.602 1 89.38 405 ASN B O 1
ATOM 8368 N N . CYS B 1 406 ? -41.562 15.461 7.191 1 94.31 406 CYS B N 1
ATOM 8369 C CA . CYS B 1 406 ? -40.406 15.141 6.348 1 94.31 406 CYS B CA 1
ATOM 8370 C C . CYS B 1 406 ? -40.844 14.328 5.133 1 94.31 406 CYS B C 1
ATOM 8372 O O . CYS B 1 406 ? -40.156 14.336 4.105 1 94.31 406 CYS B O 1
ATOM 8374 N N . ALA B 1 407 ? -41.906 13.539 5.215 1 90.62 407 ALA B N 1
ATOM 8375 C CA . ALA B 1 407 ? -42.406 12.797 4.055 1 90.62 407 ALA B CA 1
ATOM 8376 C C . ALA B 1 407 ? -42.75 13.75 2.918 1 90.62 407 ALA B C 1
ATOM 8378 O O . ALA B 1 407 ? -42.531 13.438 1.745 1 90.62 407 ALA B O 1
ATOM 8379 N N . LEU B 1 408 ? -43.344 14.867 3.332 1 88.5 408 LEU B N 1
ATOM 8380 C CA . LEU B 1 408 ? -43.656 15.898 2.35 1 88.5 408 LEU B CA 1
ATOM 8381 C C . LEU B 1 408 ? -42.406 16.531 1.796 1 88.5 408 LEU B C 1
ATOM 8383 O O . LEU B 1 408 ? -42.281 16.75 0.587 1 88.5 408 LEU B O 1
ATOM 8387 N N . MET B 1 409 ? -41.5 16.844 2.645 1 92.69 409 MET B N 1
ATOM 8388 C CA . MET B 1 409 ? -40.219 17.453 2.256 1 92.69 409 MET B CA 1
ATOM 8389 C C . MET B 1 409 ? -39.469 16.578 1.258 1 92.69 409 MET B C 1
ATOM 8391 O O . MET B 1 409 ? -38.875 17.094 0.308 1 92.69 409 MET B O 1
ATOM 8395 N N . ALA B 1 410 ? -39.531 15.289 1.412 1 93.62 410 ALA B N 1
ATOM 8396 C CA . ALA B 1 410 ? -38.719 14.336 0.639 1 93.62 410 ALA B CA 1
ATOM 8397 C C . ALA B 1 410 ? -39.062 14.43 -0.849 1 93.62 410 ALA B C 1
ATOM 8399 O O . ALA B 1 410 ? -38.188 14.242 -1.696 1 93.62 410 ALA B O 1
ATOM 8400 N N . ASP B 1 411 ? -40.25 14.773 -1.189 1 90.06 411 ASP B N 1
ATOM 8401 C CA . ASP B 1 411 ? -40.688 14.883 -2.576 1 90.06 411 ASP B CA 1
ATOM 8402 C C . ASP B 1 411 ? -39.969 16.016 -3.291 1 90.06 411 ASP B C 1
ATOM 8404 O O . ASP B 1 411 ? -39.875 16.031 -4.52 1 90.06 411 ASP B O 1
ATOM 8408 N N . TYR B 1 412 ? -39.469 16.859 -2.58 1 90.88 412 TYR B N 1
ATOM 8409 C CA . TYR B 1 412 ? -38.906 18.062 -3.182 1 90.88 412 TYR B CA 1
ATOM 8410 C C . TYR B 1 412 ? -37.406 17.953 -3.332 1 90.88 412 TYR B C 1
ATOM 8412 O O . TYR B 1 412 ? -36.719 18.922 -3.674 1 90.88 412 TYR B O 1
ATOM 8420 N N . TRP B 1 413 ? -36.844 16.828 -3.062 1 94.06 413 TRP B N 1
ATOM 8421 C CA . TRP B 1 413 ? -35.406 16.641 -3.184 1 94.06 413 TRP B CA 1
ATOM 8422 C C . TRP B 1 413 ? -35.094 15.625 -4.281 1 94.06 413 TRP B C 1
ATOM 8424 O O . TRP B 1 413 ? -34.281 14.719 -4.078 1 94.06 413 TRP B O 1
ATOM 8434 N N . PRO B 1 414 ? -35.656 15.711 -5.438 1 92.56 414 PRO B N 1
ATOM 8435 C CA . PRO B 1 414 ? -35.25 14.812 -6.527 1 92.56 414 PRO B CA 1
ATOM 8436 C C . PRO B 1 414 ? -33.844 15.086 -7.02 1 92.56 414 PRO B C 1
ATOM 8438 O O . PRO B 1 414 ? -33.375 16.219 -6.953 1 92.56 414 PRO B O 1
ATOM 8441 N N . ALA B 1 415 ? -33.156 14.023 -7.438 1 93.06 415 ALA B N 1
ATOM 8442 C CA . ALA B 1 415 ? -31.906 14.219 -8.141 1 93.06 415 ALA B CA 1
ATOM 8443 C C . ALA B 1 415 ? -32.125 14.969 -9.453 1 93.06 415 ALA B C 1
ATOM 8445 O O . ALA B 1 415 ? -33.219 14.984 -9.992 1 93.06 415 ALA B O 1
ATOM 8446 N N . LYS B 1 416 ? -31.125 15.586 -9.969 1 83.25 416 LYS B N 1
ATOM 8447 C CA . LYS B 1 416 ? -31.266 16.375 -11.188 1 83.25 416 LYS B CA 1
ATOM 8448 C C . LYS B 1 416 ? -31.453 15.477 -12.406 1 83.25 416 LYS B C 1
ATOM 8450 O O . LYS B 1 416 ? -31.031 14.32 -12.406 1 83.25 416 LYS B O 1
ATOM 8455 N N . ASP B 1 417 ? -32.125 15.961 -13.391 1 77.56 417 ASP B N 1
ATOM 8456 C CA . ASP B 1 417 ? -32.25 15.391 -14.727 1 77.56 417 ASP B CA 1
ATOM 8457 C C . ASP B 1 417 ? -33.062 14.102 -14.703 1 77.56 417 ASP B C 1
ATOM 8459 O O . ASP B 1 417 ? -32.656 13.086 -15.266 1 77.56 417 ASP B O 1
ATOM 8463 N N . GLN B 1 418 ? -34.125 14.109 -13.867 1 80.44 418 GLN B N 1
ATOM 8464 C CA . GLN B 1 418 ? -35.062 12.992 -13.883 1 80.44 418 GLN B CA 1
ATOM 8465 C C . GLN B 1 418 ? -36.406 13.422 -14.43 1 80.44 418 GLN B C 1
ATOM 8467 O O . GLN B 1 418 ? -37.312 13.789 -13.672 1 80.44 418 GLN B O 1
ATOM 8472 N N . PRO B 1 419 ? -36.656 13.406 -15.727 1 70 419 PRO B N 1
ATOM 8473 C CA . PRO B 1 419 ? -37.906 13.938 -16.328 1 70 419 PRO B CA 1
ATOM 8474 C C . PRO B 1 419 ? -39.156 13.203 -15.859 1 70 419 PRO B C 1
ATOM 8476 O O . PRO B 1 419 ? -40.219 13.789 -15.805 1 70 419 PRO B O 1
ATOM 8479 N N . ASP B 1 420 ? -39.031 11.945 -15.523 1 71.94 420 ASP B N 1
ATOM 8480 C CA . ASP B 1 420 ? -40.188 11.156 -15.195 1 71.94 420 ASP B CA 1
ATOM 8481 C C . ASP B 1 420 ? -40.531 11.281 -13.711 1 71.94 420 ASP B C 1
ATOM 8483 O O . ASP B 1 420 ? -41.562 10.742 -13.258 1 71.94 420 ASP B O 1
ATOM 8487 N N . CYS B 1 421 ? -39.719 11.93 -12.977 1 76.62 421 CYS B N 1
ATOM 8488 C CA . CYS B 1 421 ? -40 12.07 -11.555 1 76.62 421 CYS B CA 1
ATOM 8489 C C . CYS B 1 421 ? -40.75 13.352 -11.258 1 76.62 421 CYS B C 1
ATOM 8491 O O . CYS B 1 421 ? -40.219 14.453 -11.422 1 76.62 421 CYS B O 1
ATOM 8493 N N . HIS B 1 422 ? -42.156 13.242 -11.32 1 66.25 422 HIS B N 1
ATOM 8494 C CA . HIS B 1 422 ? -43.031 14.406 -11.195 1 66.25 422 HIS B CA 1
ATOM 8495 C C . HIS B 1 422 ? -43.312 14.734 -9.727 1 66.25 422 HIS B C 1
ATOM 8497 O O . HIS B 1 422 ? -43.562 13.828 -8.93 1 66.25 422 HIS B O 1
ATOM 8503 N N . VAL B 1 423 ? -42.75 15.805 -9.211 1 63.53 423 VAL B N 1
ATOM 8504 C CA . VAL B 1 423 ? -43.125 16.312 -7.895 1 63.53 423 VAL B CA 1
ATOM 8505 C C . VAL B 1 423 ? -44.531 16.906 -7.949 1 63.53 423 VAL B C 1
ATOM 8507 O O . VAL B 1 423 ? -44.875 17.594 -8.914 1 63.53 423 VAL B O 1
ATOM 8510 N N . ALA B 1 424 ? -45.531 16.234 -7.23 1 54.78 424 ALA B N 1
ATOM 8511 C CA . ALA B 1 424 ? -46.875 16.844 -7.207 1 54.78 424 ALA B CA 1
ATOM 8512 C C . ALA B 1 424 ? -46.781 18.344 -6.969 1 54.78 424 ALA B C 1
ATOM 8514 O O . ALA B 1 424 ? -46 18.812 -6.133 1 54.78 424 ALA B O 1
ATOM 8515 N N . PRO B 1 425 ? -47.344 19.047 -7.879 1 52.47 425 PRO B N 1
ATOM 8516 C CA . PRO B 1 425 ? -47.438 20.5 -7.676 1 52.47 425 PRO B CA 1
ATOM 8517 C C . PRO B 1 425 ? -48.125 20.875 -6.371 1 52.47 425 PRO B C 1
ATOM 8519 O O . PRO B 1 425 ? -49.094 20.203 -5.969 1 52.47 425 PRO B O 1
ATOM 8522 N N . GLY B 1 426 ? -47.656 21.812 -5.496 1 53.94 426 GLY B N 1
ATOM 8523 C CA . GLY B 1 426 ? -48.219 22.469 -4.332 1 53.94 426 GLY B CA 1
ATOM 8524 C C . GLY B 1 426 ? -47.875 21.766 -3.029 1 53.94 426 GLY B C 1
ATOM 8525 O O . GLY B 1 426 ? -47.625 20.562 -3.02 1 53.94 426 GLY B O 1
ATOM 8526 N N . ILE B 1 427 ? -47.344 22.25 -1.983 1 51.53 427 ILE B N 1
ATOM 8527 C CA . ILE B 1 427 ? -47.062 21.75 -0.637 1 51.53 427 ILE B CA 1
ATOM 8528 C C . ILE B 1 427 ? -48.375 21.281 0.01 1 51.53 427 ILE B C 1
ATOM 8530 O O . ILE B 1 427 ? -49.281 22.062 0.199 1 51.53 427 ILE B O 1
ATOM 8534 N N . PRO B 1 428 ? -48.781 20.078 -0.126 1 49.41 428 PRO B N 1
ATOM 8535 C CA . PRO B 1 428 ? -50.031 19.703 0.58 1 49.41 428 PRO B CA 1
ATOM 8536 C C . PRO B 1 428 ? -50 20.125 2.047 1 49.41 428 PRO B C 1
ATOM 8538 O O . PRO B 1 428 ? -48.969 20.031 2.711 1 49.41 428 PRO B O 1
ATOM 8541 N N . THR B 1 429 ? -50.781 21.172 2.471 1 46.06 429 THR B N 1
ATOM 8542 C CA . THR B 1 429 ? -50.906 21.594 3.865 1 46.06 429 THR B CA 1
ATOM 8543 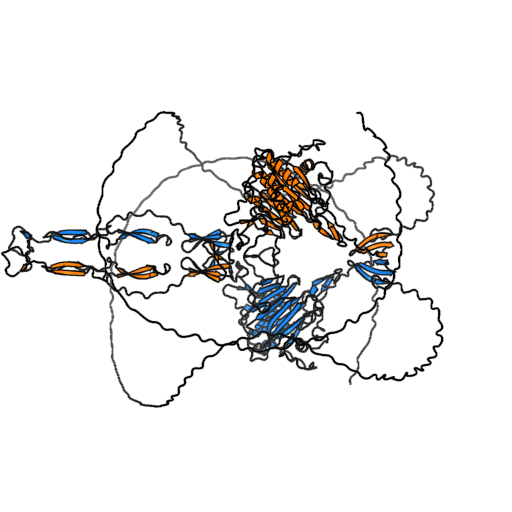C C . THR B 1 429 ? -51.062 20.391 4.781 1 46.06 429 THR B C 1
ATOM 8545 O O . THR B 1 429 ? -50.344 20.234 5.766 1 46.06 429 THR B O 1
ATOM 8548 N N . ASN B 1 430 ? -52.438 20.125 5.418 1 41.38 430 ASN B N 1
ATOM 8549 C CA . ASN B 1 430 ? -52.906 19.5 6.645 1 41.38 430 ASN B CA 1
ATOM 8550 C C . ASN B 1 430 ? -53.094 17.984 6.465 1 41.38 430 ASN B C 1
ATOM 8552 O O . ASN B 1 430 ? -53.875 17.375 7.18 1 41.38 430 ASN B O 1
ATOM 8556 N N . SER B 1 431 ? -52.781 17.359 5.434 1 44 431 SER B N 1
ATOM 8557 C CA . SER B 1 431 ? -53.312 16.016 5.523 1 44 431 SER B CA 1
ATOM 8558 C C . SER B 1 431 ? -52.531 15.164 6.527 1 44 431 SER B C 1
ATOM 8560 O O . SER B 1 431 ? -51.312 15.109 6.477 1 44 431 SER B O 1
ATOM 8562 N N . PRO B 1 432 ? -53.188 14.758 7.637 1 45.06 432 PRO B N 1
ATOM 8563 C CA . PRO B 1 432 ? -52.531 13.914 8.641 1 45.06 432 PRO B CA 1
ATOM 8564 C C . PRO B 1 432 ? -51.906 12.656 8.047 1 45.06 432 PRO B C 1
ATOM 8566 O O . PRO B 1 432 ? -52.438 12.102 7.078 1 45.06 432 PRO B O 1
ATOM 8569 N N . LEU B 1 433 ? -50.688 12.422 8.086 1 50.09 433 LEU B N 1
ATOM 8570 C CA . LEU B 1 433 ? -50.031 11.18 7.75 1 50.09 433 LEU B CA 1
ATOM 8571 C C . LEU B 1 433 ? -50.781 9.977 8.32 1 50.09 433 LEU B C 1
ATOM 8573 O O . LEU B 1 433 ? -51.375 10.07 9.391 1 50.09 433 LEU B O 1
ATOM 8577 N N . PRO B 1 434 ? -51.188 9.016 7.539 1 49.59 434 PRO B N 1
ATOM 8578 C CA . PRO B 1 434 ? -51.875 7.859 8.133 1 49.59 434 PRO B CA 1
ATOM 8579 C C . PRO B 1 434 ? -51.219 7.406 9.438 1 49.59 434 PRO B C 1
ATOM 8581 O O . PRO B 1 434 ? -50 7.539 9.602 1 49.59 434 PRO B O 1
ATOM 8584 N N . GLU B 1 435 ? -52 7.355 10.5 1 51.12 435 GLU B N 1
ATOM 8585 C CA . GLU B 1 435 ? -51.562 6.879 11.812 1 51.12 435 GLU B CA 1
ATOM 8586 C C . GLU B 1 435 ? -50.906 5.516 11.703 1 51.12 435 GLU B C 1
ATOM 8588 O O . GLU B 1 435 ? -51.375 4.625 11.008 1 51.12 435 GLU B O 1
ATOM 8593 N N . PRO B 1 436 ? -49.625 5.398 12.125 1 54.72 436 PRO B N 1
ATOM 8594 C CA . PRO B 1 436 ? -48.875 4.145 12.07 1 54.72 436 PRO B CA 1
ATOM 8595 C C . PRO B 1 436 ? -49.656 2.959 12.641 1 54.72 436 PRO B C 1
ATOM 8597 O O . PRO B 1 436 ? -50.438 3.129 13.562 1 54.72 436 PRO B O 1
ATOM 8600 N N . THR B 1 437 ? -49.969 1.985 11.867 1 58.41 437 THR B N 1
ATOM 8601 C CA . THR B 1 437 ? -50.5 0.738 12.398 1 58.41 437 THR B CA 1
ATOM 8602 C C . THR B 1 437 ? -49.625 0.208 13.531 1 58.41 437 THR B C 1
ATOM 8604 O O . THR B 1 437 ? -48.406 0.149 13.391 1 58.41 437 THR B O 1
ATOM 8607 N N . GLN B 1 438 ? -50.188 0.004 14.758 1 63.06 438 GLN B N 1
ATOM 8608 C CA . GLN B 1 438 ? -49.438 -0.334 15.969 1 63.06 438 GLN B CA 1
ATOM 8609 C C . GLN B 1 438 ? -49.219 -1.84 16.078 1 63.06 438 GLN B C 1
ATOM 8611 O O . GLN B 1 438 ? -48.406 -2.297 16.891 1 63.06 438 GLN B O 1
ATOM 8616 N N . LYS B 1 439 ? -49.875 -2.709 15.289 1 66.75 439 LYS B N 1
ATOM 8617 C CA . LYS B 1 439 ? -49.688 -4.148 15.422 1 66.75 439 LYS B CA 1
ATOM 8618 C C . LYS B 1 439 ? -49.438 -4.797 14.062 1 66.75 439 LYS B C 1
ATOM 8620 O O . LYS B 1 439 ? -49.969 -4.344 13.047 1 66.75 439 LYS B O 1
ATOM 8625 N N . PRO B 1 440 ? -48.562 -5.855 14.086 1 70.81 440 PRO B N 1
ATOM 8626 C CA . PRO B 1 440 ? -48.281 -6.574 12.828 1 70.81 440 PRO B CA 1
ATOM 8627 C C . PRO B 1 440 ? -49.562 -7.188 12.234 1 70.81 440 PRO B C 1
ATOM 8629 O O . PRO B 1 440 ? -50.406 -7.664 12.977 1 70.81 440 PRO B O 1
ATOM 8632 N N . CYS B 1 441 ? -49.719 -7.105 11.047 1 73.25 441 CYS B N 1
ATOM 8633 C CA . CYS B 1 441 ? -50.906 -7.609 10.359 1 73.25 441 CYS B CA 1
ATOM 8634 C C . CYS B 1 441 ? -50.906 -9.133 10.312 1 73.25 441 CYS B C 1
ATOM 8636 O O . CYS B 1 441 ? -51.969 -9.758 10.18 1 73.25 441 CYS B O 1
ATOM 8638 N N . LYS B 1 442 ? -49.75 -9.773 10.414 1 74.94 442 LYS B N 1
ATOM 8639 C CA . LYS B 1 442 ? -49.625 -11.219 10.555 1 74.94 442 LYS B CA 1
ATOM 8640 C C . LYS B 1 442 ? -48.875 -11.586 11.836 1 74.94 442 LYS B C 1
ATOM 8642 O O . LYS B 1 442 ? -47.719 -11.961 11.797 1 74.94 442 LYS B O 1
ATOM 8647 N N . PRO B 1 443 ? -49.562 -11.555 12.883 1 65.94 443 PRO B N 1
ATOM 8648 C CA . PRO B 1 443 ? -48.906 -11.625 14.18 1 65.94 443 PRO B CA 1
ATOM 8649 C C . PRO B 1 443 ? -48.281 -12.984 14.445 1 65.94 443 PRO B C 1
ATOM 8651 O O . PRO B 1 443 ? -47.219 -13.078 15.102 1 65.94 443 PRO B O 1
ATOM 8654 N N . ASP B 1 444 ? -48.875 -14.086 13.984 1 65.19 444 ASP B N 1
ATOM 8655 C CA . ASP B 1 444 ? -48.375 -15.422 14.312 1 65.19 444 ASP B CA 1
ATOM 8656 C C . ASP B 1 444 ? -47.031 -15.688 13.656 1 65.19 444 ASP B C 1
ATOM 8658 O O . ASP B 1 444 ? -46.25 -16.547 14.109 1 65.19 444 ASP B O 1
ATOM 8662 N N . SER B 1 445 ? -46.75 -14.961 12.648 1 66.81 445 SER B N 1
ATOM 8663 C CA . SER B 1 445 ? -45.562 -15.273 11.898 1 66.81 445 SER B CA 1
ATOM 8664 C C . SER B 1 445 ? -44.594 -14.07 11.859 1 66.81 445 SER B C 1
ATOM 8666 O O . SER B 1 445 ? -43.562 -14.125 11.219 1 66.81 445 SER B O 1
ATOM 8668 N N . SER B 1 446 ? -44.906 -13.125 12.68 1 79.44 446 SER B N 1
ATOM 8669 C CA . SER B 1 446 ? -44.156 -11.891 12.5 1 79.44 446 SER B CA 1
ATOM 8670 C C . SER B 1 446 ? -42.844 -11.922 13.281 1 79.44 446 SER B C 1
ATOM 8672 O O . SER B 1 446 ? -42.812 -12.352 14.438 1 79.44 446 SER B O 1
ATOM 8674 N N . ALA B 1 447 ? -41.75 -11.594 12.672 1 88.31 447 ALA B N 1
ATOM 8675 C CA . ALA B 1 447 ? -40.406 -11.477 13.281 1 88.31 447 ALA B CA 1
ATOM 8676 C C . ALA B 1 447 ? -40.219 -10.125 13.953 1 88.31 447 ALA B C 1
ATOM 8678 O O . ALA B 1 447 ? -39.219 -9.875 14.602 1 88.31 447 ALA B O 1
ATOM 8679 N N . CYS B 1 448 ? -41.219 -9.203 13.953 1 92 448 CYS B N 1
ATOM 8680 C CA . CYS B 1 448 ? -41.094 -7.844 14.453 1 92 448 CYS B CA 1
ATOM 8681 C C . CYS B 1 448 ? -40.969 -7.824 15.977 1 92 448 CYS B C 1
ATOM 8683 O O . CYS B 1 448 ? -40.25 -7.004 16.531 1 92 448 CYS B O 1
ATOM 8685 N N . ASP B 1 449 ? -41.594 -8.789 16.578 1 90.88 449 ASP B N 1
ATOM 8686 C CA . ASP B 1 449 ? -41.594 -8.836 18.031 1 90.88 449 ASP B CA 1
ATOM 8687 C C . ASP B 1 449 ? -40.219 -9.148 18.594 1 90.88 449 ASP B C 1
ATOM 8689 O O . ASP B 1 449 ? -39.938 -8.883 19.766 1 90.88 449 ASP B O 1
ATOM 8693 N N . LEU B 1 450 ? -39.438 -9.734 17.797 1 92.94 450 LEU B N 1
ATOM 8694 C CA . LEU B 1 450 ? -38.062 -10.039 18.234 1 92.94 450 LEU B CA 1
ATOM 8695 C C . LEU B 1 450 ? -37.344 -8.766 18.641 1 92.94 450 LEU B C 1
ATOM 8697 O O . LEU B 1 450 ? -36.438 -8.812 19.5 1 92.94 450 LEU B O 1
ATOM 8701 N N . LEU B 1 451 ? -37.656 -7.598 18.047 1 95.5 451 LEU B N 1
ATOM 8702 C CA . LEU B 1 451 ? -36.969 -6.324 18.312 1 95.5 451 LEU B CA 1
ATOM 8703 C C . LEU B 1 451 ? -37.156 -5.918 19.766 1 95.5 451 LEU B C 1
ATOM 8705 O O . LEU B 1 451 ? -36.25 -5.277 20.344 1 95.5 451 LEU B O 1
ATOM 8709 N N . LYS B 1 452 ? -38.219 -6.332 20.312 1 93.38 452 LYS B N 1
ATOM 8710 C CA . LYS B 1 452 ? -38.531 -5.957 21.688 1 93.38 452 LYS B CA 1
ATOM 8711 C C . LYS B 1 452 ? -38.281 -7.125 22.641 1 93.38 452 LYS B C 1
ATOM 8713 O O . LYS B 1 452 ? -38.438 -6.984 23.859 1 93.38 452 LYS B O 1
ATOM 8718 N N . ASP B 1 453 ? -37.906 -8.234 22.109 1 92.25 453 ASP B N 1
ATOM 8719 C CA . ASP B 1 453 ? -37.688 -9.453 22.875 1 92.25 453 ASP B CA 1
ATOM 8720 C C . ASP B 1 453 ? -36.344 -9.43 23.594 1 92.25 453 ASP B C 1
ATOM 8722 O O . ASP B 1 453 ? -35.594 -8.461 23.469 1 92.25 453 ASP B O 1
ATOM 8726 N N . SER B 1 454 ? -36.031 -10.531 24.297 1 91.56 454 SER B N 1
ATOM 8727 C CA . SER B 1 454 ? -34.844 -10.633 25.109 1 91.56 454 SER B CA 1
ATOM 8728 C C . SER B 1 454 ? -33.562 -10.781 24.266 1 91.56 454 SER B C 1
ATOM 8730 O O . SER B 1 454 ? -32.469 -10.453 24.703 1 91.56 454 SER B O 1
ATOM 8732 N N . ILE B 1 455 ? -33.812 -11.125 23.078 1 93.38 455 ILE B N 1
ATOM 8733 C CA . ILE B 1 455 ? -32.656 -11.359 22.219 1 93.38 455 ILE B CA 1
ATOM 8734 C C . ILE B 1 455 ? -31.906 -10.047 22 1 93.38 455 ILE B C 1
ATOM 8736 O O . ILE B 1 455 ? -30.672 -10.031 21.906 1 93.38 455 ILE B O 1
ATOM 8740 N N . PHE B 1 456 ? -32.625 -8.898 21.938 1 96.56 456 PHE B N 1
ATOM 8741 C CA . PHE B 1 456 ? -32.031 -7.602 21.672 1 96.56 456 PHE B CA 1
ATOM 8742 C C . PHE B 1 456 ? -31.953 -6.777 22.953 1 96.56 456 PHE B C 1
ATOM 8744 O O . PHE B 1 456 ? -31.656 -5.582 22.922 1 96.56 456 PHE B O 1
ATOM 8751 N N . ALA B 1 457 ? -32.125 -7.383 24.094 1 96 457 ALA B N 1
ATOM 8752 C CA . ALA B 1 457 ? -32.219 -6.664 25.359 1 96 457 ALA B CA 1
ATOM 8753 C C . ALA B 1 457 ? -30.922 -5.918 25.672 1 96 457 ALA B C 1
ATOM 8755 O O . ALA B 1 457 ? -30.953 -4.812 26.203 1 96 457 ALA B O 1
ATOM 8756 N N . ALA B 1 458 ? -29.875 -6.566 25.375 1 96 458 ALA B N 1
ATOM 8757 C CA . ALA B 1 458 ? -28.562 -5.961 25.641 1 96 458 ALA B CA 1
ATOM 8758 C C . ALA B 1 458 ? -28.391 -4.66 24.859 1 96 458 ALA B C 1
ATOM 8760 O O . ALA B 1 458 ? -27.609 -3.797 25.25 1 96 458 ALA B O 1
ATOM 8761 N N . CYS B 1 459 ? -29.094 -4.457 23.75 1 96.94 459 CYS B N 1
ATOM 8762 C CA . CYS B 1 459 ? -28.969 -3.307 22.875 1 96.94 459 CYS B CA 1
ATOM 8763 C C . CYS B 1 459 ? -29.938 -2.205 23.25 1 96.94 459 CYS B C 1
ATOM 8765 O O . CYS B 1 459 ? -29.703 -1.029 22.969 1 96.94 459 CYS B O 1
ATOM 8767 N N . HIS B 1 460 ? -30.984 -2.484 23.938 1 96.44 460 HIS B N 1
ATOM 8768 C CA . HIS B 1 460 ? -32.094 -1.578 24.203 1 96.44 460 HIS B CA 1
ATOM 8769 C C . HIS B 1 460 ? -31.625 -0.324 24.922 1 96.44 460 HIS B C 1
ATOM 8771 O O . HIS B 1 460 ? -32.094 0.778 24.641 1 96.44 460 HIS B O 1
ATOM 8777 N N . PRO B 1 461 ? -30.672 -0.422 25.828 1 93.62 461 PRO B N 1
ATOM 8778 C CA . PRO B 1 461 ? -30.219 0.785 26.531 1 93.62 461 PRO B CA 1
ATOM 8779 C C . PRO B 1 461 ? -29.469 1.744 25.609 1 93.62 461 PRO B C 1
ATOM 8781 O O . PRO B 1 461 ? -29.375 2.941 25.906 1 93.62 461 PRO B O 1
ATOM 8784 N N . PHE B 1 462 ? -28.953 1.227 24.578 1 93.19 462 PHE B N 1
ATOM 8785 C CA . PHE B 1 462 ? -28.125 2.039 23.703 1 93.19 462 PHE B CA 1
ATOM 8786 C C . PHE B 1 462 ? -28.938 2.551 22.516 1 93.19 462 PHE B C 1
ATOM 8788 O O . PHE B 1 462 ? -28.766 3.697 22.094 1 93.19 462 PHE B O 1
ATOM 8795 N N . VAL B 1 463 ? -29.734 1.728 21.984 1 94.19 463 VAL B N 1
ATOM 8796 C CA . VAL B 1 463 ? -30.562 2.053 20.828 1 94.19 463 VAL B CA 1
ATOM 8797 C C . VAL B 1 463 ? -32 1.637 21.094 1 94.19 463 VAL B C 1
ATOM 8799 O O . VAL B 1 463 ? -32.281 0.455 21.297 1 94.19 463 VAL B O 1
ATOM 8802 N N . SER B 1 464 ? -32.844 2.586 20.984 1 94.5 464 SER B N 1
ATOM 8803 C CA . SER B 1 464 ? -34.25 2.264 21.188 1 94.5 464 SER B CA 1
ATOM 8804 C C . SER B 1 464 ? -34.812 1.447 20.016 1 94.5 464 SER B C 1
ATOM 8806 O O . SER B 1 464 ? -34.594 1.802 18.859 1 94.5 464 SER B O 1
ATOM 8808 N N . PRO B 1 465 ? -35.5 0.399 20.281 1 96.25 465 PRO B N 1
ATOM 8809 C CA . PRO B 1 465 ? -36.062 -0.421 19.188 1 96.25 465 PRO B CA 1
ATOM 8810 C C . PRO B 1 465 ? -37.344 0.153 18.594 1 96.25 465 PRO B C 1
ATOM 8812 O O . PRO B 1 465 ? -37.844 -0.344 17.578 1 96.25 465 PRO B O 1
ATOM 8815 N N . ASP B 1 466 ? -37.875 1.198 19.109 1 93.25 466 ASP B N 1
ATOM 8816 C CA . ASP B 1 466 ? -39.219 1.67 18.828 1 93.25 466 ASP B CA 1
ATOM 8817 C C . ASP B 1 466 ? -39.375 2.014 17.344 1 93.25 466 ASP B C 1
ATOM 8819 O O . ASP B 1 466 ? -40.312 1.546 16.688 1 93.25 466 ASP B O 1
ATOM 8823 N N . ASN B 1 467 ? -38.5 2.848 16.859 1 92.56 467 ASN B N 1
ATOM 8824 C CA . ASN B 1 467 ? -38.625 3.248 15.461 1 92.56 467 ASN B CA 1
ATOM 8825 C C . ASN B 1 467 ? -38.5 2.051 14.523 1 92.56 467 ASN B C 1
ATOM 8827 O O . ASN B 1 467 ? -39.188 1.967 13.516 1 92.56 467 ASN B O 1
ATOM 8831 N N . PHE B 1 468 ? -37.688 1.152 14.844 1 94.81 468 PHE B N 1
ATOM 8832 C CA . PHE B 1 468 ? -37.469 -0.04 14.031 1 94.81 468 PHE B CA 1
ATOM 8833 C C . PHE B 1 468 ? -38.688 -0.951 14.086 1 94.81 468 PHE B C 1
ATOM 8835 O O . PHE B 1 468 ? -39.062 -1.542 13.078 1 94.81 468 PHE B O 1
ATOM 8842 N N . TYR B 1 469 ? -39.219 -1.039 15.266 1 93.94 469 TYR B N 1
ATOM 8843 C CA . TYR B 1 469 ? -40.438 -1.82 15.43 1 93.94 469 TYR B CA 1
ATOM 8844 C C . TYR B 1 469 ? -41.594 -1.225 14.617 1 93.94 469 TYR B C 1
ATOM 8846 O O . TYR B 1 469 ? -42.312 -1.949 13.93 1 93.94 469 TYR B O 1
ATOM 8854 N N . LYS B 1 470 ? -41.719 0.066 14.672 1 91.12 470 LYS B N 1
ATOM 8855 C CA . LYS B 1 470 ? -42.75 0.754 13.891 1 91.12 470 LYS B CA 1
ATOM 8856 C C . LYS B 1 470 ? -42.594 0.478 12.398 1 91.12 470 LYS B C 1
ATOM 8858 O O . LYS B 1 470 ? -43.562 0.191 11.711 1 91.12 470 LYS B O 1
ATOM 8863 N N . GLY B 1 471 ? -41.375 0.614 11.969 1 90.69 471 GLY B N 1
ATOM 8864 C CA . GLY B 1 471 ? -41.094 0.317 10.57 1 90.69 471 GLY B CA 1
ATOM 8865 C C . GLY B 1 471 ? -41.406 -1.123 10.195 1 90.69 471 GLY B C 1
ATOM 8866 O O . GLY B 1 471 ? -41.969 -1.39 9.133 1 90.69 471 GLY B O 1
ATOM 8867 N N . CYS B 1 472 ? -41.062 -2.027 11.062 1 91.81 472 CYS B N 1
ATOM 8868 C CA . CYS B 1 472 ? -41.281 -3.453 10.844 1 91.81 472 CYS B CA 1
ATOM 8869 C C . CYS B 1 472 ? -42.75 -3.768 10.703 1 91.81 472 CYS B C 1
ATOM 8871 O O . CYS B 1 472 ? -43.156 -4.469 9.773 1 91.81 472 CYS B O 1
ATOM 8873 N N . VAL B 1 473 ? -43.469 -3.252 11.586 1 90.38 473 VAL B N 1
ATOM 8874 C CA . VAL B 1 473 ? -44.906 -3.5 11.602 1 90.38 473 VAL B CA 1
ATOM 8875 C C . VAL B 1 473 ? -45.562 -2.908 10.344 1 90.38 473 VAL B C 1
ATOM 8877 O O . VAL B 1 473 ? -46.406 -3.549 9.711 1 90.38 473 VAL B O 1
ATOM 8880 N N . TYR B 1 474 ? -45.156 -1.736 10.047 1 87.31 474 TYR B N 1
ATOM 8881 C CA . TYR B 1 474 ? -45.656 -1.098 8.836 1 87.31 474 TYR B CA 1
ATOM 8882 C C . TYR B 1 474 ? -45.406 -1.967 7.609 1 87.31 474 TYR B C 1
ATOM 8884 O O . TYR B 1 474 ? -46.344 -2.227 6.824 1 87.31 474 TYR B O 1
ATOM 8892 N N . ASP B 1 475 ? -44.25 -2.387 7.469 1 86.12 475 ASP B N 1
ATOM 8893 C CA . ASP B 1 475 ? -43.875 -3.178 6.309 1 86.12 475 ASP B CA 1
ATOM 8894 C C . ASP B 1 475 ? -44.594 -4.516 6.281 1 86.12 475 ASP B C 1
ATOM 8896 O O . ASP B 1 475 ? -44.969 -5 5.215 1 86.12 475 ASP B O 1
ATOM 8900 N N . SER B 1 476 ? -44.688 -5.125 7.438 1 84.81 476 SER B N 1
ATOM 8901 C CA . SER B 1 476 ? -45.375 -6.41 7.527 1 84.81 476 SER B CA 1
ATOM 8902 C C . SER B 1 476 ? -46.812 -6.309 7.023 1 84.81 476 SER B C 1
ATOM 8904 O O . SER B 1 476 ? -47.375 -7.293 6.535 1 84.81 476 SER B O 1
ATOM 8906 N N . CYS B 1 477 ? -47.375 -5.176 7.078 1 83.38 477 CYS B N 1
ATOM 8907 C CA . CYS B 1 477 ? -48.781 -4.984 6.711 1 83.38 477 CYS B CA 1
ATOM 8908 C C . CYS B 1 477 ? -48.906 -4.543 5.258 1 83.38 477 CYS B C 1
ATOM 8910 O O . CYS B 1 477 ? -49.969 -4.688 4.652 1 83.38 477 CYS B O 1
ATOM 8912 N N . HIS B 1 478 ? -47.875 -4.066 4.719 1 80.62 478 HIS B N 1
ATOM 8913 C CA . HIS B 1 478 ? -48.031 -3.436 3.41 1 80.62 478 HIS B CA 1
ATOM 8914 C C . HIS B 1 478 ? -47.25 -4.195 2.344 1 80.62 478 HIS B C 1
ATOM 8916 O O . HIS B 1 478 ? -47.406 -3.938 1.149 1 80.62 478 HIS B O 1
ATOM 8922 N N . VAL B 1 479 ? -46.438 -5 2.727 1 79.88 479 VAL B N 1
ATOM 8923 C CA . VAL B 1 479 ? -45.656 -5.812 1.796 1 79.88 479 VAL B CA 1
ATOM 8924 C C . VAL B 1 479 ? -46 -7.289 1.998 1 79.88 479 VAL B C 1
ATOM 8926 O O . VAL B 1 479 ? -45.969 -7.785 3.127 1 79.88 479 VAL B O 1
ATOM 8929 N N . SER B 1 480 ? -46.25 -8.023 0.975 1 78.94 480 SER B N 1
ATOM 8930 C CA . SER B 1 480 ? -46.688 -9.414 1.056 1 78.94 480 SER B CA 1
ATOM 8931 C C . SER B 1 480 ? -45.531 -10.344 1.36 1 78.94 480 SER B C 1
ATOM 8933 O O . SER B 1 480 ? -45.688 -11.367 2.029 1 78.94 480 SER B O 1
ATOM 8935 N N . ASN B 1 481 ? -44.438 -9.945 0.91 1 79.25 481 ASN B N 1
ATOM 8936 C CA . ASN B 1 481 ? -43.25 -10.773 1.146 1 79.25 481 ASN B CA 1
ATOM 8937 C C . ASN B 1 481 ? -42.781 -10.688 2.596 1 79.25 481 ASN B C 1
ATOM 8939 O O . ASN B 1 481 ? -42.406 -9.609 3.064 1 79.25 481 ASN B O 1
ATOM 8943 N N . PRO B 1 482 ? -42.719 -11.766 3.232 1 80.5 482 PRO B N 1
ATOM 8944 C CA . PRO B 1 482 ? -42.344 -11.734 4.648 1 80.5 482 PRO B CA 1
ATOM 8945 C C . PRO B 1 482 ? -40.906 -11.344 4.871 1 80.5 482 PRO B C 1
ATOM 8947 O O . PRO B 1 482 ? -40.531 -10.938 5.973 1 80.5 482 PRO B O 1
ATOM 8950 N N . ALA B 1 483 ? -40.094 -11.43 3.887 1 79.94 483 ALA B N 1
ATOM 8951 C CA . ALA B 1 483 ? -38.688 -11.102 4.02 1 79.94 483 ALA B CA 1
ATOM 8952 C C . ALA B 1 483 ? -38.469 -9.625 4.336 1 79.94 483 ALA B C 1
ATOM 8954 O O . ALA B 1 483 ? -37.406 -9.219 4.805 1 79.94 483 ALA B O 1
ATOM 8955 N N . VAL B 1 484 ? -39.469 -8.844 4.156 1 82.25 484 VAL B N 1
ATOM 8956 C CA . VAL B 1 484 ? -39.375 -7.406 4.375 1 82.25 484 VAL B CA 1
ATOM 8957 C C . VAL B 1 484 ? -39.188 -7.121 5.863 1 82.25 484 VAL B C 1
ATOM 8959 O O . VAL B 1 484 ? -38.562 -6.117 6.23 1 82.25 484 VAL B O 1
ATOM 8962 N N . GLU B 1 485 ? -39.719 -8.008 6.707 1 87.88 485 GLU B N 1
ATOM 8963 C CA . GLU B 1 485 ? -39.562 -7.832 8.148 1 87.88 485 GLU B CA 1
ATOM 8964 C C . GLU B 1 485 ? -38.094 -7.934 8.57 1 87.88 485 GLU B C 1
ATOM 8966 O O . GLU B 1 485 ? -37.719 -7.367 9.594 1 87.88 485 GLU B O 1
ATOM 8971 N N . CYS B 1 486 ? -37.312 -8.602 7.773 1 90.06 486 CYS B N 1
ATOM 8972 C CA . CYS B 1 486 ? -35.906 -8.812 8.094 1 90.06 486 CYS B CA 1
ATOM 8973 C C . CYS B 1 486 ? -35.125 -7.508 7.992 1 90.06 486 CYS B C 1
ATOM 8975 O O . CYS B 1 486 ? -34.094 -7.352 8.641 1 90.06 486 CYS B O 1
ATOM 8977 N N . THR B 1 487 ? -35.594 -6.543 7.207 1 90.5 487 THR B N 1
ATOM 8978 C CA . THR B 1 487 ? -34.875 -5.289 6.984 1 90.5 487 THR B CA 1
ATOM 8979 C C . THR B 1 487 ? -34.781 -4.488 8.2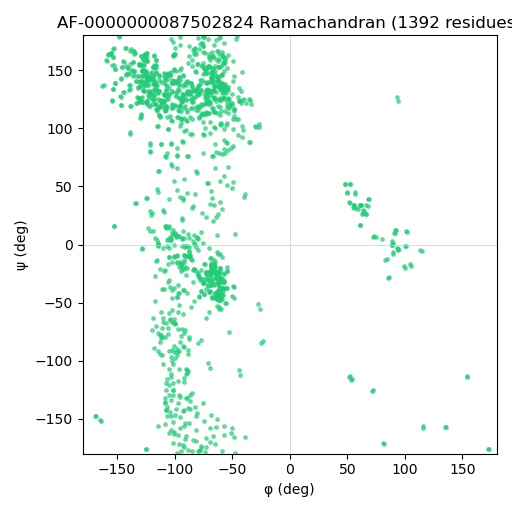81 1 90.5 487 THR B C 1
ATOM 8981 O O . THR B 1 487 ? -33.719 -3.961 8.602 1 90.5 487 THR B O 1
ATOM 8984 N N . SER B 1 488 ? -35.844 -4.465 9.016 1 92.81 488 SER B N 1
ATOM 8985 C CA . SER B 1 488 ? -35.844 -3.738 10.281 1 92.81 488 SER B CA 1
ATOM 8986 C C . SER B 1 488 ? -34.969 -4.434 11.32 1 92.81 488 SER B C 1
ATOM 8988 O O . SER B 1 488 ? -34.25 -3.775 12.055 1 92.81 488 SER B O 1
ATOM 8990 N N . LEU B 1 489 ? -35.062 -5.742 11.32 1 93.5 489 LEU B N 1
ATOM 8991 C CA . LEU B 1 489 ? -34.219 -6.496 12.258 1 93.5 489 LEU B CA 1
ATOM 8992 C C . LEU B 1 489 ? -32.75 -6.309 11.938 1 93.5 489 LEU B C 1
ATOM 8994 O O . LEU B 1 489 ? -31.938 -6.094 12.844 1 93.5 489 LEU B O 1
ATOM 8998 N N . GLN B 1 490 ? -32.406 -6.375 10.711 1 92.88 490 GLN B N 1
ATOM 8999 C CA . GLN B 1 490 ? -31.031 -6.234 10.281 1 92.88 490 GLN B CA 1
ATOM 9000 C C . GLN B 1 490 ? -30.5 -4.836 10.578 1 92.88 490 GLN B C 1
ATOM 9002 O O . GLN B 1 490 ? -29.359 -4.684 11.039 1 92.88 490 GLN B O 1
ATOM 9007 N N . THR B 1 491 ? -31.297 -3.846 10.25 1 94 491 THR B N 1
ATOM 9008 C CA . THR B 1 491 ? -30.891 -2.469 10.5 1 94 491 THR B CA 1
ATOM 9009 C C . THR B 1 491 ? -30.688 -2.223 11.992 1 94 491 THR B C 1
ATOM 9011 O O . THR B 1 491 ? -29.719 -1.565 12.398 1 94 491 THR B O 1
ATOM 9014 N N . TYR B 1 492 ? -31.625 -2.746 12.781 1 96 492 TYR B N 1
ATOM 9015 C CA . TYR B 1 492 ? -31.5 -2.596 14.227 1 96 492 TYR B CA 1
ATOM 9016 C C . TYR B 1 492 ? -30.25 -3.289 14.742 1 96 492 TYR B C 1
ATOM 9018 O O . TYR B 1 492 ? -29.516 -2.727 15.555 1 96 492 TYR B O 1
ATOM 9026 N N . ALA B 1 493 ? -30.062 -4.5 14.258 1 95.81 493 ALA B N 1
ATOM 9027 C CA . ALA B 1 493 ? -28.875 -5.246 14.648 1 95.81 493 ALA B CA 1
ATOM 9028 C C . ALA B 1 493 ? -27.594 -4.492 14.258 1 95.81 493 ALA B C 1
ATOM 9030 O O . ALA B 1 493 ? -26.609 -4.496 15 1 95.81 493 ALA B O 1
ATOM 9031 N N . ALA B 1 494 ? -27.562 -3.918 13.102 1 94.62 494 ALA B N 1
ATOM 9032 C CA . ALA B 1 494 ? -26.406 -3.139 12.641 1 94.62 494 ALA B CA 1
ATOM 9033 C C . ALA B 1 494 ? -26.156 -1.946 13.555 1 94.62 494 ALA B C 1
ATOM 9035 O O . ALA B 1 494 ? -25 -1.633 13.867 1 94.62 494 ALA B O 1
ATOM 9036 N N . ALA B 1 495 ? -27.219 -1.312 13.945 1 93.81 495 ALA B N 1
ATOM 9037 C CA . ALA B 1 495 ? -27.094 -0.198 14.883 1 93.81 495 ALA B CA 1
ATOM 9038 C C . ALA B 1 495 ? -26.516 -0.665 16.219 1 93.81 495 ALA B C 1
ATOM 9040 O O . ALA B 1 495 ? -25.688 0.017 16.812 1 93.81 495 ALA B O 1
ATOM 9041 N N . CYS B 1 496 ? -26.953 -1.816 16.703 1 95.94 496 CYS B N 1
ATOM 9042 C CA . CYS B 1 496 ? -26.453 -2.4 17.938 1 95.94 496 CYS B CA 1
ATOM 9043 C C . CYS B 1 496 ? -24.969 -2.682 17.844 1 95.94 496 CYS B C 1
ATOM 9045 O O . CYS B 1 496 ? -24.219 -2.422 18.781 1 95.94 496 CYS B O 1
ATOM 9047 N N . ALA B 1 497 ? -24.562 -3.137 16.703 1 94.69 497 ALA B N 1
ATOM 9048 C CA . ALA B 1 497 ? -23.172 -3.51 16.484 1 94.69 497 ALA B CA 1
ATOM 9049 C C . ALA B 1 497 ? -22.25 -2.301 16.641 1 94.69 497 ALA B C 1
ATOM 9051 O O . ALA B 1 497 ? -21.109 -2.436 17.062 1 94.69 497 ALA B O 1
ATOM 9052 N N . GLN B 1 498 ? -22.719 -1.142 16.266 1 90.62 498 GLN B N 1
ATOM 9053 C CA . GLN B 1 498 ? -21.906 0.073 16.375 1 90.62 498 GLN B CA 1
ATOM 9054 C C . GLN B 1 498 ? -21.625 0.423 17.828 1 90.62 498 GLN B C 1
ATOM 9056 O O . GLN B 1 498 ? -20.703 1.196 18.109 1 90.62 498 GLN B O 1
ATOM 9061 N N . PHE B 1 499 ? -22.406 -0.178 18.734 1 92.44 499 PHE B N 1
ATOM 9062 C CA . PHE B 1 499 ? -22.172 0.01 20.156 1 92.44 499 PHE B CA 1
ATOM 9063 C C . PHE B 1 499 ? -21.5 -1.213 20.766 1 92.44 499 PHE B C 1
ATOM 9065 O O . PHE B 1 499 ? -21.422 -1.348 21.984 1 92.44 499 PHE B O 1
ATOM 9072 N N . GLY B 1 500 ? -21.125 -2.145 19.891 1 92.69 500 GLY B N 1
ATOM 9073 C CA . GLY B 1 500 ? -20.391 -3.311 20.344 1 92.69 500 GLY B CA 1
ATOM 9074 C C . GLY B 1 500 ? -21.281 -4.473 20.734 1 92.69 500 GLY B C 1
ATOM 9075 O O . GLY B 1 500 ? -20.812 -5.457 21.312 1 92.69 500 GLY B O 1
ATOM 9076 N N . VAL B 1 501 ? -22.516 -4.383 20.453 1 96.5 501 VAL B N 1
ATOM 9077 C CA . VAL B 1 501 ? -23.453 -5.461 20.766 1 96.5 501 VAL B CA 1
ATOM 9078 C C . VAL B 1 501 ? -23.672 -6.324 19.516 1 96.5 501 VAL B C 1
ATOM 9080 O O . VAL B 1 501 ? -24.344 -5.902 18.578 1 96.5 501 VAL B O 1
ATOM 9083 N N . CYS B 1 502 ? -23.141 -7.527 19.594 1 96.69 502 CYS B N 1
ATOM 9084 C CA . CYS B 1 502 ? -23.203 -8.445 18.469 1 96.69 502 CYS B CA 1
ATOM 9085 C C . CYS B 1 502 ? -24.188 -9.586 18.766 1 96.69 502 CYS B C 1
ATOM 9087 O O . CYS B 1 502 ? -23.938 -10.406 19.656 1 96.69 502 CYS B O 1
ATOM 9089 N N . ILE B 1 503 ? -25.234 -9.648 18.016 1 95.5 503 ILE B N 1
ATOM 9090 C CA . ILE B 1 503 ? -26.297 -10.594 18.312 1 95.5 503 ILE B CA 1
ATOM 9091 C C . ILE B 1 503 ? -26.516 -11.523 17.125 1 95.5 503 ILE B C 1
ATOM 9093 O O . ILE B 1 503 ? -26.672 -11.062 15.984 1 95.5 503 ILE B O 1
ATOM 9097 N N . TYR B 1 504 ? -26.578 -12.828 17.406 1 95.44 504 TYR B N 1
ATOM 9098 C CA . TYR B 1 504 ? -26.922 -13.805 16.391 1 95.44 504 TYR B CA 1
ATOM 9099 C C . TYR B 1 504 ? -28.438 -13.867 16.188 1 95.44 504 TYR B C 1
ATOM 9101 O O . TYR B 1 504 ? -29.047 -14.922 16.344 1 95.44 504 TYR B O 1
ATOM 9109 N N . TRP B 1 505 ? -28.969 -12.805 15.789 1 94.94 505 TRP B N 1
ATOM 9110 C CA . TRP B 1 505 ? -30.422 -12.617 15.711 1 94.94 505 TRP B CA 1
ATOM 9111 C C . TRP B 1 505 ? -31.016 -13.516 14.633 1 94.94 505 TRP B C 1
ATOM 9113 O O . TRP B 1 505 ? -32.156 -13.945 14.75 1 94.94 505 TRP B O 1
ATOM 9123 N N . ARG B 1 506 ? -30.281 -13.797 13.555 1 92.44 506 ARG B N 1
ATOM 9124 C CA . ARG B 1 506 ? -30.797 -14.578 12.438 1 92.44 506 ARG B CA 1
ATOM 9125 C C . ARG B 1 506 ? -31.078 -16.016 12.859 1 92.44 506 ARG B C 1
ATOM 9127 O O . ARG B 1 506 ? -31.891 -16.703 12.227 1 92.44 506 ARG B O 1
ATOM 9134 N N . ASN B 1 507 ? -30.422 -16.484 13.891 1 91.12 507 ASN B N 1
ATOM 9135 C CA . ASN B 1 507 ? -30.625 -17.844 14.406 1 91.12 507 ASN B CA 1
ATOM 9136 C C . ASN B 1 507 ? -32 -17.984 15.055 1 91.12 507 ASN B C 1
ATOM 9138 O O . ASN B 1 507 ? -32.438 -19.109 15.32 1 91.12 507 ASN B O 1
ATOM 9142 N N . HIS B 1 508 ? -32.656 -16.969 15.266 1 90.12 508 HIS B N 1
ATOM 9143 C CA . HIS B 1 508 ? -33.906 -17 16.031 1 90.12 508 HIS B CA 1
ATOM 9144 C C . HIS B 1 508 ? -35.094 -16.812 15.109 1 90.12 508 HIS B C 1
ATOM 9146 O O . HIS B 1 508 ? -36.219 -16.625 15.578 1 90.12 508 HIS B O 1
ATOM 9152 N N . THR B 1 509 ? -34.844 -16.75 13.891 1 87.31 509 THR B N 1
ATOM 9153 C CA . THR B 1 509 ? -35.906 -16.672 12.906 1 87.31 509 THR B CA 1
ATOM 9154 C C . THR B 1 509 ? -35.594 -17.531 11.688 1 87.31 509 THR B C 1
ATOM 9156 O O . THR B 1 509 ? -34.406 -17.688 11.32 1 87.31 509 THR B O 1
ATOM 9159 N N . ALA B 1 510 ? -36.531 -18.094 11.062 1 83.31 510 ALA B N 1
ATOM 9160 C CA . ALA B 1 510 ? -36.344 -18.953 9.891 1 83.31 510 ALA B CA 1
ATOM 9161 C C . ALA B 1 510 ? -36.438 -18.141 8.602 1 83.31 510 ALA B C 1
ATOM 9163 O O . ALA B 1 510 ? -36 -18.594 7.543 1 83.31 510 ALA B O 1
ATOM 9164 N N . GLN B 1 511 ? -36.906 -16.984 8.727 1 83.19 511 GLN B N 1
ATOM 9165 C CA . GLN B 1 511 ? -37.219 -16.219 7.527 1 83.19 511 GLN B CA 1
ATOM 9166 C C . GLN B 1 511 ? -36.031 -15.391 7.082 1 83.19 511 GLN B C 1
ATOM 9168 O O . GLN B 1 511 ? -35.969 -14.953 5.93 1 83.19 511 GLN B O 1
ATOM 9173 N N . CYS B 1 512 ? -35.125 -15.164 7.953 1 88.5 512 CYS B N 1
ATOM 9174 C CA . CYS B 1 512 ? -34.031 -14.234 7.66 1 88.5 512 CYS B CA 1
ATOM 9175 C C . CYS B 1 512 ? -32.688 -14.961 7.594 1 88.5 512 CYS B C 1
ATOM 9177 O O . CYS B 1 512 ? -31.75 -14.609 8.312 1 88.5 512 CYS B O 1
ATOM 9179 N N . ALA B 1 513 ? -32.594 -15.844 6.637 1 87.12 513 ALA B N 1
ATOM 9180 C CA . ALA B 1 513 ? -31.344 -16.609 6.504 1 87.12 513 ALA B CA 1
ATOM 9181 C C . ALA B 1 513 ? -30.219 -15.75 5.926 1 87.12 513 ALA B C 1
ATOM 9183 O O . ALA B 1 513 ? -30.484 -14.812 5.168 1 87.12 513 ALA B O 1
ATOM 9184 N N . SER B 1 514 ? -29 -15.984 6.316 1 86.88 514 SER B N 1
ATOM 9185 C CA . SER B 1 514 ? -27.859 -15.211 5.832 1 86.88 514 SER B CA 1
ATOM 9186 C C . SER B 1 514 ? -27.484 -15.609 4.406 1 86.88 514 SER B C 1
ATOM 9188 O O . SER B 1 514 ? -26.984 -14.789 3.639 1 86.88 514 SER B O 1
ATOM 9190 N N . ASP B 1 515 ? -27.672 -16.938 4.012 1 87.88 515 ASP B N 1
ATOM 9191 C CA . ASP B 1 515 ? -27.359 -17.484 2.695 1 87.88 515 ASP B CA 1
ATOM 9192 C C . ASP B 1 515 ? -25.859 -17.422 2.408 1 87.88 515 ASP B C 1
ATOM 9194 O O . ASP B 1 515 ? -25.453 -17.141 1.276 1 87.88 515 ASP B O 1
ATOM 9198 N N . CYS B 1 516 ? -25.109 -17.484 3.449 1 92.94 516 CYS B N 1
ATOM 9199 C CA . CYS B 1 516 ? -23.656 -17.531 3.27 1 92.94 516 CYS B CA 1
ATOM 9200 C C . CYS B 1 516 ? -23.234 -18.781 2.512 1 92.94 516 CYS B C 1
ATOM 9202 O O . CYS B 1 516 ? -23.812 -19.844 2.703 1 92.94 516 CYS B O 1
ATOM 9204 N N . PRO B 1 517 ? -22.281 -18.625 1.627 1 91.88 517 PRO B N 1
ATOM 9205 C CA . PRO B 1 517 ? -21.781 -19.828 0.944 1 91.88 517 PRO B CA 1
ATOM 9206 C C . PRO B 1 517 ? -21.25 -20.875 1.914 1 91.88 517 PRO B C 1
ATOM 9208 O O . PRO B 1 517 ? -20.953 -20.562 3.07 1 91.88 517 PRO B O 1
ATOM 9211 N N . ALA B 1 518 ? -21.172 -22.078 1.341 1 92 518 ALA B N 1
ATOM 9212 C CA . ALA B 1 518 ? -20.812 -23.219 2.176 1 92 518 ALA B CA 1
ATOM 9213 C C . ALA B 1 518 ? -19.406 -23.062 2.75 1 92 518 ALA B C 1
ATOM 9215 O O . ALA B 1 518 ? -19.109 -23.594 3.828 1 92 518 ALA B O 1
ATOM 9216 N N . ASP B 1 519 ? -18.625 -22.328 2.115 1 91.69 519 ASP B N 1
ATOM 9217 C CA . ASP B 1 519 ? -17.234 -22.219 2.545 1 91.69 519 ASP B CA 1
ATOM 9218 C C . ASP B 1 519 ? -17.047 -21.031 3.484 1 91.69 519 ASP B C 1
ATOM 9220 O O . ASP B 1 519 ? -15.922 -20.719 3.877 1 91.69 519 ASP B O 1
ATOM 9224 N N . LYS B 1 520 ? -18.125 -20.328 3.869 1 96.5 520 LYS B N 1
ATOM 9225 C CA . LYS B 1 520 ? -18.078 -19.188 4.781 1 96.5 520 LYS B CA 1
ATOM 9226 C C . LYS B 1 520 ? -19.031 -19.391 5.953 1 96.5 520 LYS B C 1
ATOM 9228 O O . LYS B 1 520 ? -19.844 -20.312 5.961 1 96.5 520 LYS B O 1
ATOM 9233 N N . VAL B 1 521 ? -18.797 -18.609 6.93 1 96.69 521 VAL B N 1
ATOM 9234 C CA . VAL B 1 521 ? -19.625 -18.656 8.133 1 96.69 521 VAL B CA 1
ATOM 9235 C C . VAL B 1 521 ? -20.234 -17.281 8.398 1 96.69 521 VAL B C 1
ATOM 9237 O O . VAL B 1 521 ? -19.547 -16.266 8.273 1 96.69 521 VAL B O 1
ATOM 9240 N N . TYR B 1 522 ? -21.438 -17.297 8.812 1 96.38 522 TYR B N 1
ATOM 9241 C CA . TYR B 1 522 ? -22.125 -16.062 9.172 1 96.38 522 TYR B CA 1
ATOM 9242 C C . TYR B 1 522 ? -21.672 -15.555 10.531 1 96.38 522 TYR B C 1
ATOM 9244 O O . TYR B 1 522 ? -21.562 -16.328 11.492 1 96.38 522 TYR B O 1
ATOM 9252 N N . LYS B 1 523 ? -21.359 -14.281 10.633 1 96.88 523 LYS B N 1
ATOM 9253 C CA . LYS B 1 523 ? -21.125 -13.594 11.898 1 96.88 523 LYS B CA 1
ATOM 9254 C C . LYS B 1 523 ? -21.891 -12.281 11.969 1 96.88 523 LYS B C 1
ATOM 9256 O O . LYS B 1 523 ? -21.922 -11.523 10.992 1 96.88 523 LYS B O 1
ATOM 9261 N N . PRO B 1 524 ? -22.484 -12.07 13.094 1 96.5 524 PRO B N 1
ATOM 9262 C CA . PRO B 1 524 ? -23.219 -10.812 13.234 1 96.5 524 PRO B CA 1
ATOM 9263 C C . PRO B 1 524 ? -22.297 -9.594 13.297 1 96.5 524 PRO B C 1
ATOM 9265 O O . PRO B 1 524 ? -22.719 -8.469 13.031 1 96.5 524 PRO B O 1
ATOM 9268 N N . CYS B 1 525 ? -21.031 -9.883 13.758 1 96.75 525 CYS B N 1
ATOM 9269 C CA . CYS B 1 525 ? -20.016 -8.836 13.82 1 96.75 525 CYS B CA 1
ATOM 9270 C C . CYS B 1 525 ? -18.688 -9.328 13.242 1 96.75 525 CYS B C 1
ATOM 9272 O O . CYS B 1 525 ? -18.188 -10.375 13.656 1 96.75 525 CYS B O 1
ATOM 9274 N N . GLY B 1 526 ? -18.234 -8.656 12.258 1 96.25 526 GLY B N 1
ATOM 9275 C CA . GLY B 1 526 ? -16.922 -8.898 11.664 1 96.25 526 GLY B CA 1
ATOM 9276 C C . GLY B 1 526 ? -16.359 -7.68 10.969 1 96.25 526 GLY B C 1
ATOM 9277 O O . GLY B 1 526 ? -17.078 -6.699 10.742 1 96.25 526 GLY B O 1
ATOM 9278 N N . PRO B 1 527 ? -15.141 -7.75 10.711 1 95.25 527 PRO B N 1
ATOM 9279 C CA . PRO B 1 527 ? -14.516 -6.613 10.023 1 95.25 527 PRO B CA 1
ATOM 9280 C C . PRO B 1 527 ? -14.961 -6.492 8.562 1 95.25 527 PRO B C 1
ATOM 9282 O O . PRO B 1 527 ? -14.984 -7.488 7.836 1 95.25 527 PRO B O 1
ATOM 9285 N N . ALA B 1 528 ? -15.32 -5.258 8.188 1 95.38 528 ALA B N 1
ATOM 9286 C CA . ALA B 1 528 ? -15.672 -5.031 6.789 1 95.38 528 ALA B CA 1
ATOM 9287 C C . ALA B 1 528 ? -14.516 -5.398 5.867 1 95.38 528 ALA B C 1
ATOM 9289 O O . ALA B 1 528 ? -14.719 -6.012 4.816 1 95.38 528 ALA B O 1
ATOM 9290 N N . GLU B 1 529 ? -13.336 -4.98 6.289 1 94.69 529 GLU B N 1
ATOM 9291 C CA . GLU B 1 529 ? -12.133 -5.438 5.605 1 94.69 529 GLU B CA 1
ATOM 9292 C C . GLU B 1 529 ? -11.602 -6.727 6.227 1 94.69 529 GLU B C 1
ATOM 9294 O O . GLU B 1 529 ? -10.953 -6.695 7.273 1 94.69 529 GLU B O 1
ATOM 9299 N N . GLN B 1 530 ? -11.789 -7.758 5.527 1 94.94 530 GLN B N 1
ATOM 9300 C CA . GLN B 1 530 ? -11.453 -9.07 6.07 1 94.94 530 GLN B CA 1
ATOM 9301 C C . GLN B 1 530 ? -9.969 -9.359 5.922 1 94.94 530 GLN B C 1
ATOM 9303 O O . GLN B 1 530 ? -9.336 -8.938 4.945 1 94.94 530 GLN B O 1
ATOM 9308 N N . PRO B 1 531 ? -9.398 -10.133 6.852 1 94.81 531 PRO B N 1
ATOM 9309 C CA . PRO B 1 531 ? -7.973 -10.453 6.809 1 94.81 531 PRO B CA 1
ATOM 9310 C C . PRO B 1 531 ? -7.605 -11.367 5.641 1 94.81 531 PRO B C 1
ATOM 9312 O O . PRO B 1 531 ? -8.375 -12.258 5.289 1 94.81 531 PRO B O 1
ATOM 9315 N N . THR B 1 532 ? -6.441 -11.164 5.047 1 95.56 532 THR B N 1
ATOM 9316 C CA . THR B 1 532 ? -5.93 -11.961 3.938 1 95.56 532 THR B CA 1
ATOM 9317 C C . THR B 1 532 ? -4.465 -12.32 4.164 1 95.56 532 THR B C 1
ATOM 9319 O O . THR B 1 532 ? -3.795 -11.727 5.012 1 95.56 532 THR B O 1
ATOM 9322 N N . CYS B 1 533 ? -3.973 -13.297 3.396 1 94.62 533 CYS B N 1
ATOM 9323 C CA . CYS B 1 533 ? -2.574 -13.703 3.471 1 94.62 533 CYS B CA 1
ATOM 9324 C C . CYS B 1 533 ? -1.657 -12.609 2.93 1 94.62 533 CYS B C 1
ATOM 9326 O O . CYS B 1 533 ? -0.469 -12.578 3.252 1 94.62 533 CYS B O 1
ATOM 9328 N N . ASP B 1 534 ? -2.148 -11.727 2.223 1 88.62 534 ASP B N 1
ATOM 9329 C CA . ASP B 1 534 ? -1.299 -10.734 1.573 1 88.62 534 ASP B CA 1
ATOM 9330 C C . ASP B 1 534 ? -1.446 -9.367 2.236 1 88.62 534 ASP B C 1
ATOM 9332 O O . ASP B 1 534 ? -1.076 -8.344 1.653 1 88.62 534 ASP B O 1
ATOM 9336 N N . ASP B 1 535 ? -1.997 -9.312 3.412 1 89.38 535 ASP B N 1
ATOM 9337 C CA . ASP B 1 535 ? -2.178 -8.055 4.129 1 89.38 535 ASP B CA 1
ATOM 9338 C C . ASP B 1 535 ? -0.834 -7.379 4.398 1 89.38 535 ASP B C 1
ATOM 9340 O O . ASP B 1 535 ? 0.147 -8.047 4.73 1 89.38 535 ASP B O 1
ATOM 9344 N N . ASN B 1 536 ? -0.771 -6.117 4.137 1 81.88 536 ASN B N 1
ATOM 9345 C CA . ASN B 1 536 ? 0.372 -5.273 4.473 1 81.88 536 ASN B CA 1
ATOM 9346 C C . ASN B 1 536 ? 0.173 -4.562 5.809 1 81.88 536 ASN B C 1
ATOM 9348 O O . ASN B 1 536 ? -0.738 -3.746 5.953 1 81.88 536 ASN B O 1
ATOM 9352 N N . PRO B 1 537 ? 0.989 -4.809 6.711 1 78.88 537 PRO B N 1
ATOM 9353 C CA . PRO B 1 537 ? 0.818 -4.199 8.031 1 78.88 537 PRO B CA 1
ATOM 9354 C C . PRO B 1 537 ? 0.972 -2.682 8.008 1 78.88 537 PRO B C 1
ATOM 9356 O O . PRO B 1 537 ? 0.487 -1.993 8.906 1 78.88 537 PRO B O 1
ATOM 9359 N N . ASP B 1 538 ? 1.556 -2.119 7.047 1 74.44 538 ASP B N 1
ATOM 9360 C CA . ASP B 1 538 ? 1.793 -0.68 6.984 1 74.44 538 ASP B CA 1
ATOM 9361 C C . ASP B 1 538 ? 0.631 0.039 6.301 1 74.44 538 ASP B C 1
ATOM 9363 O O . ASP B 1 538 ? 0.568 1.271 6.305 1 74.44 538 ASP B O 1
ATOM 9367 N N . GLU B 1 539 ? -0.215 -0.759 5.75 1 78.56 539 GLU B N 1
ATOM 9368 C CA . GLU B 1 539 ? -1.364 -0.155 5.082 1 78.56 539 GLU B CA 1
ATOM 9369 C C . GLU B 1 539 ? -2.498 0.113 6.07 1 78.56 539 GLU B C 1
ATOM 9371 O O . GLU B 1 539 ? -2.719 -0.668 6.996 1 78.56 539 GLU B O 1
ATOM 9376 N N . SER B 1 540 ? -3.129 1.295 5.891 1 82.12 540 SER B N 1
ATOM 9377 C CA . SER B 1 540 ? -4.285 1.615 6.723 1 82.12 540 SER B CA 1
ATOM 9378 C C . SER B 1 540 ? -5.449 0.675 6.438 1 82.12 540 SER B C 1
ATOM 9380 O O . SER B 1 540 ? -5.75 0.385 5.277 1 82.12 540 SER B O 1
ATOM 9382 N N . ARG B 1 541 ? -6.09 0.224 7.559 1 87.12 541 ARG B N 1
ATOM 9383 C CA . ARG B 1 541 ? -7.211 -0.701 7.434 1 87.12 541 ARG B CA 1
ATOM 9384 C C . ARG B 1 541 ? -8.523 -0.016 7.789 1 87.12 541 ARG B C 1
ATOM 9386 O O . ARG B 1 541 ? -8.562 0.865 8.648 1 87.12 541 ARG B O 1
ATOM 9393 N N . MET B 1 542 ? -9.555 -0.44 7.059 1 91.88 542 MET B N 1
ATOM 9394 C CA . MET B 1 542 ? -10.906 0.014 7.387 1 91.88 542 MET B CA 1
ATOM 9395 C C . MET B 1 542 ? -11.352 -0.544 8.734 1 91.88 542 MET B C 1
ATOM 9397 O O . MET B 1 542 ? -11.344 -1.759 8.938 1 91.88 542 MET B O 1
ATOM 9401 N N . ASN B 1 543 ? -11.586 0.357 9.633 1 89.12 543 ASN B N 1
ATOM 9402 C CA . ASN B 1 543 ? -12.062 -0.052 10.945 1 89.12 543 ASN B CA 1
ATOM 9403 C C . ASN B 1 543 ? -13.578 0.081 11.062 1 89.12 543 ASN B C 1
ATOM 9405 O O . ASN B 1 543 ? -14.078 1.038 11.656 1 89.12 543 ASN B O 1
ATOM 9409 N N . PHE B 1 544 ? -14.344 -0.798 10.516 1 94.81 544 PHE B N 1
ATOM 9410 C CA . PHE B 1 544 ? -15.797 -0.81 10.539 1 94.81 544 PHE B CA 1
ATOM 9411 C C . PHE B 1 544 ? -16.328 -2.227 10.742 1 94.81 544 PHE B C 1
ATOM 9413 O O . PHE B 1 544 ? -15.852 -3.166 10.102 1 94.81 544 PHE B O 1
ATOM 9420 N N . THR B 1 545 ? -17.266 -2.35 11.648 1 95.56 545 THR B N 1
ATOM 9421 C CA . THR B 1 545 ? -17.859 -3.643 11.977 1 95.56 545 THR B CA 1
ATOM 9422 C C . THR B 1 545 ? -19.172 -3.838 11.234 1 95.56 545 THR B C 1
ATOM 9424 O O . THR B 1 545 ? -20.016 -2.932 11.203 1 95.56 545 THR B O 1
ATOM 9427 N N . THR B 1 546 ? -19.328 -4.969 10.609 1 95.69 546 THR B N 1
ATOM 9428 C CA . THR B 1 546 ? -20.547 -5.277 9.859 1 95.69 546 THR B CA 1
ATOM 9429 C C . THR B 1 546 ? -20.875 -6.766 9.961 1 95.69 546 THR B C 1
ATOM 9431 O O . THR B 1 546 ? -20 -7.586 10.234 1 95.69 546 THR B O 1
ATOM 9434 N N . GLU B 1 547 ? -22.125 -7.09 9.852 1 95.81 547 GLU B N 1
ATOM 9435 C CA . GLU B 1 547 ? -22.469 -8.492 9.688 1 95.81 547 GLU B CA 1
ATOM 9436 C C . GLU B 1 547 ? -22.078 -9 8.305 1 95.81 547 GLU B C 1
ATOM 9438 O O . GLU B 1 547 ? -21.922 -8.219 7.363 1 95.81 547 GLU B O 1
ATOM 9443 N N . GLY B 1 548 ? -21.812 -10.32 8.219 1 95.38 548 GLY B N 1
ATOM 9444 C CA . GLY B 1 548 ? -21.438 -10.844 6.914 1 95.38 548 GLY B CA 1
ATOM 9445 C C . GLY B 1 548 ? -21 -12.297 6.957 1 95.38 548 GLY B C 1
ATOM 9446 O O . GLY B 1 548 ? -21.281 -13 7.93 1 95.38 548 GLY B O 1
ATOM 9447 N N . CYS B 1 549 ? -20.594 -12.695 5.797 1 96.25 549 CYS B N 1
ATOM 9448 C CA . CYS B 1 549 ? -20.031 -14.031 5.605 1 96.25 549 CYS B CA 1
ATOM 9449 C C . CYS B 1 549 ? -18.516 -14.008 5.672 1 96.25 549 CYS B C 1
ATOM 9451 O O . CYS B 1 549 ? -17.859 -13.367 4.84 1 96.25 549 CYS B O 1
ATOM 9453 N N . PHE B 1 550 ? -17.953 -14.711 6.59 1 97.56 550 PHE B N 1
ATOM 9454 C CA . PHE B 1 550 ? -16.516 -14.633 6.887 1 97.56 550 PHE B CA 1
ATOM 9455 C C . PHE B 1 550 ? -15.875 -16.016 6.805 1 97.56 550 PHE B C 1
ATOM 9457 O O . PHE B 1 550 ? -16.578 -17.031 6.805 1 97.56 550 PHE B O 1
ATOM 9464 N N . CYS B 1 551 ? -14.562 -16 6.668 1 97.62 551 CYS B N 1
ATOM 9465 C CA . CYS B 1 551 ? -13.844 -17.266 6.738 1 97.62 551 CYS B CA 1
ATOM 9466 C C . CYS B 1 551 ? -14.008 -17.922 8.109 1 97.62 551 CYS B C 1
ATOM 9468 O O . CYS B 1 551 ? -14.07 -17.219 9.125 1 97.62 551 CYS B O 1
ATOM 9470 N N . PRO B 1 552 ? -14.086 -19.266 8.086 1 97.06 552 PRO B N 1
ATOM 9471 C CA . PRO B 1 552 ? -14.148 -19.969 9.367 1 97.06 552 PRO B CA 1
ATOM 9472 C C . PRO B 1 552 ? -12.969 -19.641 10.281 1 97.06 552 PRO B C 1
ATOM 9474 O O . PRO B 1 552 ? -11.938 -19.141 9.805 1 97.06 552 PRO B O 1
ATOM 9477 N N . ASP B 1 553 ? -13.188 -19.906 11.555 1 95.38 553 ASP B N 1
ATOM 9478 C CA . ASP B 1 553 ? -12.156 -19.609 12.539 1 95.38 553 ASP B CA 1
ATOM 9479 C C . ASP B 1 553 ? -10.844 -20.312 12.188 1 95.38 553 ASP B C 1
ATOM 9481 O O . ASP B 1 553 ? -10.844 -21.484 11.797 1 95.38 553 ASP B O 1
ATOM 9485 N N . GLY B 1 554 ? -9.852 -19.625 12.297 1 95.06 554 GLY B N 1
ATOM 9486 C CA . GLY B 1 554 ? -8.539 -20.172 11.992 1 95.06 554 GLY B CA 1
ATOM 9487 C C . GLY B 1 554 ? -8.141 -19.984 10.539 1 95.06 554 GLY B C 1
ATOM 9488 O O . GLY B 1 554 ? -7.012 -20.297 10.156 1 95.06 554 GLY B O 1
ATOM 9489 N N . MET B 1 555 ? -9.078 -19.516 9.742 1 96.75 555 MET B N 1
ATOM 9490 C CA . MET B 1 555 ? -8.805 -19.328 8.328 1 96.75 555 MET B CA 1
ATOM 9491 C C . MET B 1 555 ? -8.891 -17.844 7.957 1 96.75 555 MET B C 1
ATOM 9493 O O . MET B 1 555 ? -9.453 -17.047 8.711 1 96.75 555 MET B O 1
ATOM 9497 N N . LYS B 1 556 ? -8.281 -17.531 6.902 1 96.56 556 LYS B N 1
ATOM 9498 C CA . LYS B 1 556 ? -8.367 -16.203 6.328 1 96.56 556 LYS B CA 1
ATOM 9499 C C . LYS B 1 556 ? -8.398 -16.25 4.805 1 96.56 556 LYS B C 1
ATOM 9501 O O . LYS B 1 556 ? -8.195 -17.312 4.211 1 96.56 556 LYS B O 1
ATOM 9506 N N . LEU B 1 557 ? -8.695 -15.156 4.184 1 96.5 557 LEU B N 1
ATOM 9507 C CA . LEU B 1 557 ? -8.727 -15.102 2.727 1 96.5 557 LEU B CA 1
ATOM 9508 C C . LEU B 1 557 ? -7.328 -15.281 2.146 1 96.5 557 LEU B C 1
ATOM 9510 O O . LEU B 1 557 ? -6.359 -14.734 2.68 1 96.5 557 LEU B O 1
ATOM 9514 N N . PHE B 1 558 ? -7.195 -16.031 1.055 1 96 558 PHE B N 1
ATOM 9515 C CA . PHE B 1 558 ? -5.91 -16.266 0.412 1 96 558 PHE B CA 1
ATOM 9516 C C . PHE B 1 558 ? -5.293 -14.945 -0.059 1 96 558 PHE B C 1
ATOM 9518 O O . PHE B 1 558 ? -4.094 -14.719 0.113 1 96 558 PHE B O 1
ATOM 9525 N N . ASN B 1 559 ? -6.027 -14.172 -0.693 1 93.25 559 ASN B N 1
ATOM 9526 C CA . ASN B 1 559 ? -5.652 -12.828 -1.12 1 93.25 559 ASN B CA 1
ATOM 9527 C C . ASN B 1 559 ? -6.855 -11.891 -1.151 1 93.25 559 ASN B C 1
ATOM 9529 O O . ASN B 1 559 ? -7.977 -12.305 -0.839 1 93.25 559 ASN B O 1
ATOM 9533 N N . LYS B 1 560 ? -6.684 -10.688 -1.479 1 88.19 560 LYS B N 1
ATOM 9534 C CA . LYS B 1 560 ? -7.746 -9.688 -1.446 1 88.19 560 LYS B CA 1
ATOM 9535 C C . LYS B 1 560 ? -8.758 -9.914 -2.564 1 88.19 560 LYS B C 1
ATOM 9537 O O . LYS B 1 560 ? -9.938 -9.594 -2.42 1 88.19 560 LYS B O 1
ATOM 9542 N N . ASP B 1 561 ? -8.273 -10.555 -3.582 1 87.44 561 ASP B N 1
ATOM 9543 C CA . ASP B 1 561 ? -9.094 -10.633 -4.789 1 87.44 561 ASP B CA 1
ATOM 9544 C C . ASP B 1 561 ? -9.852 -11.953 -4.855 1 87.44 561 ASP B C 1
ATOM 9546 O O . ASP B 1 561 ? -10.773 -12.109 -5.652 1 87.44 561 ASP B O 1
ATOM 9550 N N . SER B 1 562 ? -9.383 -12.781 -3.891 1 87.62 562 SER B N 1
ATOM 9551 C CA . SER B 1 562 ? -10.008 -14.094 -3.961 1 87.62 562 SER B CA 1
ATOM 9552 C C . SER B 1 562 ? -10.984 -14.305 -2.805 1 87.62 562 SER B C 1
ATOM 9554 O O . SER B 1 562 ? -10.859 -13.656 -1.763 1 87.62 562 SER B O 1
ATOM 9556 N N . GLU B 1 563 ? -12.078 -15.031 -2.973 1 87.94 563 GLU B N 1
ATOM 9557 C CA . GLU B 1 563 ? -13.047 -15.391 -1.94 1 87.94 563 GLU B CA 1
ATOM 9558 C C . GLU B 1 563 ? -12.719 -16.75 -1.324 1 87.94 563 GLU B C 1
ATOM 9560 O O . GLU B 1 563 ? -13.562 -17.359 -0.66 1 87.94 563 GLU B O 1
ATOM 9565 N N . ILE B 1 564 ? -11.375 -17.109 -1.482 1 93.62 564 ILE B N 1
ATOM 9566 C CA . ILE B 1 564 ? -11 -18.438 -1.021 1 93.62 564 ILE B CA 1
ATOM 9567 C C . ILE B 1 564 ? -10.43 -18.359 0.392 1 93.62 564 ILE B C 1
ATOM 9569 O O . ILE B 1 564 ? -9.516 -17.562 0.651 1 93.62 564 ILE B O 1
ATOM 9573 N N . CYS B 1 565 ? -11 -19.141 1.258 1 96.62 565 CYS B N 1
ATOM 9574 C CA . CYS B 1 565 ? -10.5 -19.234 2.627 1 96.62 565 CYS B CA 1
ATOM 9575 C C . CYS B 1 565 ? -9.438 -20.312 2.754 1 96.62 565 CYS B C 1
ATOM 9577 O O . CYS B 1 565 ? -9.625 -21.438 2.293 1 96.62 565 CYS B O 1
ATOM 9579 N N . VAL B 1 566 ? -8.312 -19.938 3.35 1 96.81 566 VAL B N 1
ATOM 9580 C CA . VAL B 1 566 ? -7.215 -20.891 3.508 1 96.81 566 VAL B CA 1
ATOM 9581 C C . VAL B 1 566 ? -6.785 -20.938 4.973 1 96.81 566 VAL B C 1
ATOM 9583 O O . VAL B 1 566 ? -6.969 -19.969 5.715 1 96.81 566 VAL B O 1
ATOM 9586 N N . ASP B 1 567 ? -6.305 -22.062 5.363 1 95.19 567 ASP B N 1
ATOM 9587 C CA . ASP B 1 567 ? -5.801 -22.219 6.723 1 95.19 567 ASP B CA 1
ATOM 9588 C C . ASP B 1 567 ? -4.297 -21.969 6.789 1 95.19 567 ASP B C 1
ATOM 9590 O O . ASP B 1 567 ? -3.738 -21.781 7.871 1 95.19 567 ASP B O 1
ATOM 9594 N N . LYS B 1 568 ? -3.68 -22.016 5.555 1 94.06 568 LYS B N 1
ATOM 9595 C CA . LYS B 1 568 ? -2.25 -21.75 5.43 1 94.06 568 LYS B CA 1
ATOM 9596 C C . LYS B 1 568 ? -1.977 -20.734 4.324 1 94.06 568 LYS B C 1
ATOM 9598 O O . LYS B 1 568 ? -2.598 -20.781 3.26 1 94.06 568 LYS B O 1
ATOM 9603 N N . CYS B 1 569 ? -0.998 -19.844 4.688 1 94.88 569 CYS B N 1
ATOM 9604 C CA . CYS B 1 569 ? -0.623 -18.859 3.672 1 94.88 569 CYS B CA 1
ATOM 9605 C C . CYS B 1 569 ? 0.557 -19.359 2.846 1 94.88 569 CYS B C 1
ATOM 9607 O O . CYS B 1 569 ? 1.427 -20.062 3.359 1 94.88 569 CYS B O 1
ATOM 9609 N N . GLY B 1 570 ? 0.592 -19.047 1.62 1 95.25 570 GLY B N 1
ATOM 9610 C CA . GLY B 1 570 ? 1.61 -19.453 0.664 1 95.25 570 GLY B CA 1
ATOM 9611 C C . GLY B 1 570 ? 1.108 -19.484 -0.768 1 95.25 570 GLY B C 1
ATOM 9612 O O . GLY B 1 570 ? 0.761 -18.438 -1.325 1 95.25 570 GLY B O 1
ATOM 9613 N N . CYS B 1 571 ? 1.05 -20.766 -1.335 1 95.12 571 CYS B N 1
ATOM 9614 C CA . CYS B 1 571 ? 0.57 -20.953 -2.701 1 95.12 571 CYS B CA 1
ATOM 9615 C C . CYS B 1 571 ? -0.687 -21.812 -2.732 1 95.12 571 CYS B C 1
ATOM 9617 O O . CYS B 1 571 ? -1.091 -22.359 -1.707 1 95.12 571 CYS B O 1
ATOM 9619 N N . ILE B 1 572 ? -1.349 -21.734 -3.842 1 94.94 572 ILE B N 1
ATOM 9620 C CA . ILE B 1 572 ? -2.373 -22.719 -4.168 1 94.94 572 ILE B CA 1
ATOM 9621 C C . ILE B 1 572 ? -1.902 -23.578 -5.336 1 94.94 572 ILE B C 1
ATOM 9623 O O . ILE B 1 572 ? -1.537 -23.062 -6.395 1 94.94 572 ILE B O 1
ATOM 9627 N N . ASP B 1 573 ? -1.881 -24.812 -5.066 1 94.94 573 ASP B N 1
ATOM 9628 C CA . ASP B 1 573 ? -1.394 -25.703 -6.121 1 94.94 573 ASP B CA 1
ATOM 9629 C C . ASP B 1 573 ? -2.443 -25.875 -7.215 1 94.94 573 ASP B C 1
ATOM 9631 O O . ASP B 1 573 ? -3.564 -25.375 -7.094 1 94.94 573 ASP B O 1
ATOM 9635 N N . PRO B 1 574 ? -2.096 -26.5 -8.328 1 93.56 574 PRO B N 1
ATOM 9636 C CA . PRO B 1 574 ? -3.014 -26.578 -9.469 1 93.56 574 PRO B CA 1
ATOM 9637 C C . PRO B 1 574 ? -4.316 -27.297 -9.125 1 93.56 574 PRO B C 1
ATOM 9639 O O . PRO B 1 574 ? -5.305 -27.172 -9.852 1 93.56 574 PRO B O 1
ATOM 9642 N N . GLU B 1 575 ? -4.355 -28.078 -8.102 1 92.62 575 GLU B N 1
ATOM 9643 C CA . GLU B 1 575 ? -5.562 -28.797 -7.684 1 92.62 575 GLU B CA 1
ATOM 9644 C C . GLU B 1 575 ? -6.371 -27.969 -6.688 1 92.62 575 GLU B C 1
ATOM 9646 O O . GLU B 1 575 ? -7.414 -28.406 -6.203 1 92.62 575 GLU B O 1
ATOM 9651 N N . GLY B 1 576 ? -5.883 -26.797 -6.328 1 91.69 576 GLY B N 1
ATOM 9652 C CA . GLY B 1 576 ? -6.602 -25.906 -5.434 1 91.69 576 GLY B CA 1
ATOM 9653 C C . GLY B 1 576 ? -6.246 -26.109 -3.973 1 91.69 576 GLY B C 1
ATOM 9654 O O . GLY B 1 576 ? -6.938 -25.609 -3.082 1 91.69 576 GLY B O 1
ATOM 9655 N N . VAL B 1 577 ? -5.219 -26.828 -3.738 1 94.56 577 VAL B N 1
ATOM 9656 C CA . VAL B 1 577 ? -4.809 -27.141 -2.371 1 94.56 577 VAL B CA 1
ATOM 9657 C C . VAL B 1 577 ? -3.842 -26.062 -1.872 1 94.56 577 VAL B C 1
ATOM 9659 O O . VAL B 1 577 ? -2.811 -25.812 -2.5 1 94.56 577 VAL B O 1
ATOM 9662 N N . PRO B 1 578 ? -4.176 -25.438 -0.738 1 95.44 578 PRO B N 1
ATOM 9663 C CA . PRO B 1 578 ? -3.24 -24.453 -0.175 1 95.44 578 PRO B CA 1
ATOM 9664 C C . PRO B 1 578 ? -1.938 -25.094 0.304 1 95.44 578 PRO B C 1
ATOM 9666 O O . PRO B 1 578 ? -1.956 -26.188 0.88 1 95.44 578 PRO B O 1
ATOM 9669 N N . ARG B 1 579 ? -0.836 -24.516 -0.058 1 96.69 579 ARG B N 1
ATOM 9670 C CA . ARG B 1 579 ? 0.504 -24.953 0.312 1 96.69 579 ARG B CA 1
ATOM 9671 C C . ARG B 1 579 ? 1.255 -23.859 1.063 1 96.69 579 ARG B C 1
ATOM 9673 O O . ARG B 1 579 ? 1.09 -22.672 0.771 1 96.69 579 ARG B O 1
ATOM 9680 N N . GLU B 1 580 ? 2.059 -24.281 2.059 1 96.75 580 GLU B N 1
ATOM 9681 C CA . GLU B 1 580 ? 2.916 -23.312 2.746 1 96.75 580 GLU B CA 1
ATOM 9682 C C . GLU B 1 580 ? 4.168 -23.016 1.93 1 96.75 580 GLU B C 1
ATOM 9684 O O . GLU B 1 580 ? 4.586 -23.812 1.101 1 96.75 580 GLU B O 1
ATOM 9689 N N . PHE B 1 581 ? 4.734 -21.859 2.16 1 95.25 581 PHE B N 1
ATOM 9690 C CA . PHE B 1 581 ? 5.984 -21.531 1.49 1 95.25 581 PHE B CA 1
ATOM 9691 C C . PHE B 1 581 ? 7.047 -22.578 1.768 1 95.25 581 PHE B C 1
ATOM 9693 O O . PHE B 1 581 ? 7.199 -23.031 2.904 1 95.25 581 PHE B O 1
ATOM 9700 N N . ASN B 1 582 ? 7.746 -23.047 0.745 1 96 582 ASN B N 1
ATOM 9701 C CA . ASN B 1 582 ? 8.844 -24 0.782 1 96 582 ASN B CA 1
ATOM 9702 C C . ASN B 1 582 ? 8.344 -25.422 1.067 1 96 582 ASN B C 1
ATOM 9704 O O . ASN B 1 582 ? 9.133 -26.312 1.348 1 96 582 ASN B O 1
ATOM 9708 N N . GLU B 1 583 ? 7.055 -25.562 1.084 1 96.75 583 GLU B N 1
ATOM 9709 C CA . GLU B 1 583 ? 6.488 -26.906 1.179 1 96.75 583 GLU B CA 1
ATOM 9710 C C . GLU B 1 583 ? 6.754 -27.703 -0.094 1 96.75 583 GLU B C 1
ATOM 9712 O O . GLU B 1 583 ? 6.523 -27.219 -1.201 1 96.75 583 GLU B O 1
ATOM 9717 N N . ARG B 1 584 ? 7.223 -28.891 0.042 1 96.81 584 ARG B N 1
ATOM 9718 C CA . ARG B 1 584 ? 7.477 -29.781 -1.082 1 96.81 584 ARG B CA 1
ATOM 9719 C C . ARG B 1 584 ? 6.375 -30.828 -1.201 1 96.81 584 ARG B C 1
ATOM 9721 O O . ARG B 1 584 ? 5.879 -31.328 -0.192 1 96.81 584 ARG B O 1
ATOM 9728 N N . PHE B 1 585 ? 6.012 -31.125 -2.434 1 95.81 585 PHE B N 1
ATOM 9729 C CA . PHE B 1 585 ? 4.977 -32.125 -2.674 1 95.81 585 PHE B CA 1
ATOM 9730 C C . PHE B 1 585 ? 5.09 -32.688 -4.082 1 95.81 585 PHE B C 1
ATOM 9732 O O . PHE B 1 585 ? 5.82 -32.156 -4.918 1 95.81 585 PHE B O 1
ATOM 9739 N N . GLU B 1 586 ? 4.449 -33.781 -4.266 1 93.06 586 GLU B N 1
ATOM 9740 C CA . GLU B 1 586 ? 4.434 -34.406 -5.578 1 93.06 586 GLU B CA 1
ATOM 9741 C C . GLU B 1 586 ? 3.117 -34.156 -6.305 1 93.06 586 GLU B C 1
ATOM 9743 O O . GLU B 1 586 ? 2.047 -34.219 -5.695 1 93.06 586 GLU B O 1
ATOM 9748 N N . TYR B 1 587 ? 3.262 -33.719 -7.59 1 93.12 587 TYR B N 1
ATOM 9749 C CA . TYR B 1 587 ? 2.098 -33.469 -8.43 1 93.12 587 TYR B CA 1
ATOM 9750 C C . TYR B 1 587 ? 2.316 -34 -9.844 1 93.12 587 TYR B C 1
ATOM 9752 O O . TYR B 1 587 ? 3.217 -33.531 -10.547 1 93.12 587 TYR B O 1
ATOM 9760 N N . LYS B 1 588 ? 1.469 -34.938 -10.281 1 90.69 588 LYS B N 1
ATOM 9761 C CA . LYS B 1 588 ? 1.527 -35.5 -11.617 1 90.69 588 LYS B CA 1
ATOM 9762 C C . LYS B 1 588 ? 2.955 -35.906 -11.984 1 90.69 588 LYS B C 1
ATOM 9764 O O . LYS B 1 588 ? 3.473 -35.5 -13.023 1 90.69 588 LYS B O 1
ATOM 9769 N N . CYS B 1 589 ? 3.568 -36.656 -11.156 1 91.5 589 CYS B N 1
ATOM 9770 C CA . CYS B 1 589 ? 4.895 -37.25 -11.32 1 91.5 589 CYS B CA 1
ATOM 9771 C C . CYS B 1 589 ? 5.961 -36.156 -11.414 1 91.5 589 CYS B C 1
ATOM 9773 O O . CYS B 1 589 ? 6.945 -36.312 -12.141 1 91.5 589 CYS B O 1
ATOM 9775 N N . GLN B 1 590 ? 5.66 -35.031 -10.805 1 94.12 590 GLN B N 1
ATOM 9776 C CA . GLN B 1 590 ? 6.625 -33.938 -10.68 1 94.12 590 GLN B CA 1
ATOM 9777 C C . GLN B 1 590 ? 6.891 -33.594 -9.219 1 94.12 590 GLN B C 1
ATOM 9779 O O . GLN B 1 590 ? 6.008 -33.75 -8.375 1 94.12 590 GLN B O 1
ATOM 9784 N N . ASP B 1 591 ? 8.125 -33.281 -9 1 95.19 591 ASP B N 1
ATOM 9785 C CA . ASP B 1 591 ? 8.469 -32.719 -7.695 1 95.19 591 ASP B CA 1
ATOM 9786 C C . ASP B 1 591 ? 8.258 -31.219 -7.672 1 95.19 591 ASP B C 1
ATOM 9788 O O . ASP B 1 591 ? 8.906 -30.484 -8.422 1 95.19 591 ASP B O 1
ATOM 9792 N N . CYS B 1 592 ? 7.355 -30.844 -6.816 1 97.25 592 CYS B N 1
ATOM 9793 C CA . CYS B 1 592 ? 6.934 -29.453 -6.836 1 97.25 592 CYS B CA 1
ATOM 9794 C C . CYS B 1 592 ? 7.246 -28.766 -5.508 1 97.25 592 CYS B C 1
ATOM 9796 O O . CYS B 1 592 ? 7.418 -29.438 -4.488 1 97.25 592 CYS B O 1
ATOM 9798 N N . VAL B 1 593 ? 7.445 -27.484 -5.551 1 97.69 593 VAL B N 1
ATOM 9799 C CA . VAL B 1 593 ? 7.691 -26.672 -4.359 1 97.69 593 VAL B CA 1
ATOM 9800 C C . VAL B 1 593 ? 6.926 -25.359 -4.465 1 97.69 593 VAL B C 1
ATOM 9802 O O . VAL B 1 593 ? 6.816 -24.781 -5.551 1 97.69 593 VAL B O 1
ATOM 9805 N N . CYS B 1 594 ? 6.305 -24.938 -3.361 1 97.12 594 CYS B N 1
ATOM 9806 C CA . CYS B 1 594 ? 5.754 -23.578 -3.279 1 97.12 594 CYS B CA 1
ATOM 9807 C C . CYS B 1 594 ? 6.848 -22.562 -2.988 1 97.12 594 CYS B C 1
ATOM 9809 O O . CYS B 1 594 ? 7.316 -22.453 -1.854 1 97.12 594 CYS B O 1
ATOM 9811 N N . SER B 1 595 ? 7.109 -21.797 -3.986 1 94.5 595 SER B N 1
ATOM 9812 C CA . SER B 1 595 ? 8.234 -20.859 -3.883 1 94.5 595 SER B CA 1
ATOM 9813 C C . SER B 1 595 ? 7.836 -19.594 -3.135 1 94.5 595 SER B C 1
ATOM 9815 O O . SER B 1 595 ? 6.824 -18.969 -3.457 1 94.5 595 SER B O 1
ATOM 9817 N N . GLU B 1 596 ? 8.641 -19.172 -2.195 1 90.75 596 GLU B N 1
ATOM 9818 C CA . GLU B 1 596 ? 8.367 -17.984 -1.404 1 90.75 596 GLU B CA 1
ATOM 9819 C C . GLU B 1 596 ? 8.617 -16.719 -2.219 1 90.75 596 GLU B C 1
ATOM 9821 O O . GLU B 1 596 ? 7.934 -15.703 -2.029 1 90.75 596 GLU B O 1
ATOM 9826 N N . SER B 1 597 ? 9.555 -16.719 -3.109 1 88.56 597 SER B N 1
ATOM 9827 C CA . SER B 1 597 ? 9.945 -15.539 -3.877 1 88.56 597 SER B CA 1
ATOM 9828 C C . SER B 1 597 ? 8.906 -15.211 -4.945 1 88.56 597 SER B C 1
ATOM 9830 O O . SER B 1 597 ? 8.516 -14.047 -5.098 1 88.56 597 SER B O 1
ATOM 9832 N N . THR B 1 598 ? 8.445 -16.234 -5.594 1 90.62 598 THR B N 1
ATOM 9833 C CA . THR B 1 598 ? 7.496 -15.992 -6.676 1 90.62 598 THR B CA 1
ATOM 9834 C C . THR B 1 598 ? 6.066 -16.188 -6.188 1 90.62 598 THR B C 1
ATOM 9836 O O . THR B 1 598 ? 5.113 -15.781 -6.855 1 90.62 598 THR B O 1
ATOM 9839 N N . LYS B 1 599 ? 5.914 -16.812 -5.066 1 91.81 599 LYS B N 1
ATOM 9840 C CA . LYS B 1 599 ? 4.605 -17.156 -4.527 1 91.81 599 LYS B CA 1
ATOM 9841 C C . LYS B 1 599 ? 3.83 -18.047 -5.504 1 91.81 599 LYS B C 1
ATOM 9843 O O . LYS B 1 599 ? 2.627 -17.859 -5.695 1 91.81 599 LYS B O 1
ATOM 9848 N N . THR B 1 600 ? 4.582 -18.828 -6.246 1 94.44 600 THR B N 1
ATOM 9849 C CA . THR B 1 600 ? 4.008 -19.766 -7.215 1 94.44 600 THR B CA 1
ATOM 9850 C C . THR B 1 600 ? 4.574 -21.172 -7.02 1 94.44 600 THR B C 1
ATOM 9852 O O . THR B 1 600 ? 5.574 -21.344 -6.32 1 94.44 600 THR B O 1
ATOM 9855 N N . VAL B 1 601 ? 3.869 -22.109 -7.57 1 96.31 601 VAL B N 1
ATOM 9856 C CA . VAL B 1 601 ? 4.316 -23.5 -7.531 1 96.31 601 VAL B CA 1
ATOM 9857 C C . VAL B 1 601 ? 5.266 -23.766 -8.695 1 96.31 601 VAL B C 1
ATOM 9859 O O . VAL B 1 601 ? 4.941 -23.469 -9.852 1 96.31 601 VAL B O 1
ATOM 9862 N N . THR B 1 602 ? 6.402 -24.234 -8.375 1 94.81 602 THR B N 1
ATOM 9863 C CA . THR B 1 602 ? 7.379 -24.641 -9.383 1 94.81 602 THR B CA 1
ATOM 9864 C C . THR B 1 602 ? 7.652 -26.141 -9.289 1 94.81 602 THR B C 1
ATOM 9866 O O . THR B 1 602 ? 7.824 -26.672 -8.195 1 94.81 602 THR B O 1
ATOM 9869 N N . CYS B 1 603 ? 7.711 -26.781 -10.5 1 96.19 603 CYS B N 1
ATOM 9870 C CA . CYS B 1 603 ? 7.852 -28.234 -10.508 1 96.19 603 CYS B CA 1
ATOM 9871 C C . CYS B 1 603 ? 9.016 -28.672 -11.391 1 96.19 603 CYS B C 1
ATOM 9873 O O . CYS B 1 603 ? 9.391 -27.953 -12.328 1 96.19 603 CYS B O 1
ATOM 9875 N N . LYS B 1 604 ? 9.625 -29.781 -11.023 1 95.25 604 LYS B N 1
ATOM 9876 C CA . LYS B 1 604 ? 10.633 -30.484 -11.805 1 95.25 604 LYS B CA 1
ATOM 9877 C C . LYS B 1 604 ? 10.273 -31.969 -11.953 1 95.25 604 LYS B C 1
ATOM 9879 O O . LYS B 1 604 ? 9.672 -32.562 -11.055 1 95.25 604 LYS B O 1
ATOM 9884 N N . PRO B 1 605 ? 10.609 -32.5 -13.109 1 92.62 605 PRO B N 1
ATOM 9885 C CA . PRO B 1 605 ? 10.305 -33.906 -13.289 1 92.62 605 PRO B CA 1
ATOM 9886 C C . PRO B 1 605 ? 10.898 -34.781 -12.188 1 92.62 605 PRO B C 1
ATOM 9888 O O . PRO B 1 605 ? 12.023 -34.562 -11.742 1 92.62 605 PRO B O 1
ATOM 9891 N N . LYS B 1 606 ? 10.031 -35.656 -11.773 1 91.38 606 LYS B N 1
ATOM 9892 C CA . LYS B 1 606 ? 10.492 -36.594 -10.75 1 91.38 606 LYS B CA 1
ATOM 9893 C C . LYS B 1 606 ? 11.648 -37.438 -11.266 1 91.38 606 LYS B C 1
ATOM 9895 O O . LYS B 1 606 ? 11.617 -37.938 -12.398 1 91.38 606 LYS B O 1
ATOM 9900 N N . VAL B 1 607 ? 12.688 -37.594 -10.438 1 89.12 607 VAL B N 1
ATOM 9901 C CA . VAL B 1 607 ? 13.836 -38.406 -10.828 1 89.12 607 VAL B CA 1
ATOM 9902 C C . VAL B 1 607 ? 13.602 -39.875 -10.406 1 89.12 607 VAL B C 1
ATOM 9904 O O . VAL B 1 607 ? 13.367 -40.156 -9.227 1 89.12 607 VAL B O 1
ATOM 9907 N N . CYS B 1 608 ? 13.484 -40.719 -11.398 1 86.75 608 CYS B N 1
ATOM 9908 C CA . CYS B 1 608 ? 13.273 -42.156 -11.133 1 86.75 608 CYS B CA 1
ATOM 9909 C C . CYS B 1 608 ? 14.602 -42.906 -11.031 1 86.75 608 CYS B C 1
ATOM 9911 O O . CYS B 1 608 ? 15.555 -42.562 -11.734 1 86.75 608 CYS B O 1
ATOM 9913 N N . SER B 1 609 ? 14.648 -43.75 -10.062 1 80.06 609 SER B N 1
ATOM 9914 C CA . SER B 1 609 ? 15.82 -44.625 -9.945 1 80.06 609 SER B CA 1
ATOM 9915 C C . SER B 1 609 ? 15.875 -45.656 -11.078 1 80.06 609 SER B C 1
ATOM 9917 O O . SER B 1 609 ? 14.836 -46.156 -11.516 1 80.06 609 SER B O 1
ATOM 9919 N N . LYS B 1 610 ? 16.875 -45.688 -11.852 1 76.06 610 LYS B N 1
ATOM 9920 C CA . LYS B 1 610 ? 17.016 -46.656 -12.945 1 76.06 610 LYS B CA 1
ATOM 9921 C C . LYS B 1 610 ? 17.375 -48.062 -12.406 1 76.06 610 LYS B C 1
ATOM 9923 O O . LYS B 1 610 ? 18.484 -48.281 -11.953 1 76.06 610 LYS B O 1
ATOM 9928 N N . PRO B 1 611 ? 16.344 -48.844 -12.211 1 72.06 611 PRO B N 1
ATOM 9929 C CA . PRO B 1 611 ? 16.688 -50.188 -11.773 1 72.06 611 PRO B CA 1
ATOM 9930 C C . PRO B 1 611 ? 17.578 -50.938 -12.773 1 72.06 611 PRO B C 1
ATOM 9932 O O . PRO B 1 611 ? 17.625 -50.562 -13.953 1 72.06 611 PRO B O 1
ATOM 9935 N N . PRO B 1 612 ? 18.344 -51.875 -12.242 1 73.5 612 PRO B N 1
ATOM 9936 C CA . PRO B 1 612 ? 19.156 -52.656 -13.172 1 73.5 612 PRO B CA 1
ATOM 9937 C C . PRO B 1 612 ? 18.344 -53.312 -14.266 1 73.5 612 PRO B C 1
ATOM 9939 O O . PRO B 1 612 ? 17.234 -53.781 -14.008 1 73.5 612 PRO B O 1
ATOM 9942 N N . VAL B 1 613 ? 18.688 -53.062 -15.5 1 75.25 613 VAL B N 1
ATOM 9943 C CA . VAL B 1 613 ? 18 -53.625 -16.656 1 75.25 613 VAL B CA 1
ATOM 9944 C C . VAL B 1 613 ? 18.188 -55.125 -16.703 1 75.25 613 VAL B C 1
ATOM 9946 O O . VAL B 1 613 ? 19.312 -55.625 -16.625 1 75.25 613 VAL B O 1
ATOM 9949 N N . GLU B 1 614 ? 17.062 -55.875 -16.516 1 74.62 614 GLU B N 1
ATOM 9950 C CA . GLU B 1 614 ? 17.109 -57.344 -16.688 1 74.62 614 GLU B CA 1
ATOM 9951 C C . GLU B 1 614 ? 17.594 -57.719 -18.078 1 74.62 614 GLU B C 1
ATOM 9953 O O . GLU B 1 614 ? 17.297 -57.031 -19.047 1 74.62 614 GLU B O 1
ATOM 9958 N N . ILE B 1 615 ? 18.5 -58.719 -18.203 1 78.75 615 ILE B N 1
ATOM 9959 C CA . ILE B 1 615 ? 19.016 -59.188 -19.484 1 78.75 615 ILE B CA 1
ATOM 9960 C C . ILE B 1 615 ? 17.938 -60 -20.188 1 78.75 615 ILE B C 1
ATOM 9962 O O . ILE B 1 615 ? 17.422 -61 -19.625 1 78.75 615 ILE B O 1
ATOM 9966 N N . CYS B 1 616 ? 17.438 -59.469 -21.266 1 81.75 616 CYS B N 1
ATOM 9967 C CA . CYS B 1 616 ? 16.391 -60.125 -22.047 1 81.75 616 CYS B CA 1
ATOM 9968 C C . CYS B 1 616 ? 16.969 -60.75 -23.297 1 81.75 616 CYS B C 1
ATOM 9970 O O . CYS B 1 616 ? 16.688 -60.312 -24.422 1 81.75 616 CYS B O 1
ATOM 9972 N N . THR B 1 617 ? 17.781 -61.844 -23.188 1 80.62 617 THR B N 1
ATOM 9973 C CA . THR B 1 617 ? 18.469 -62.469 -24.328 1 80.62 617 THR B CA 1
ATOM 9974 C C . THR B 1 617 ? 17.734 -63.719 -24.797 1 80.62 617 THR B C 1
ATOM 9976 O O . THR B 1 617 ? 18 -64.188 -25.875 1 80.62 617 THR B O 1
ATOM 9979 N N . GLY B 1 618 ? 16.781 -64.188 -24.078 1 80.88 618 GLY B N 1
ATOM 9980 C CA . GLY B 1 618 ? 16.094 -65.375 -24.484 1 80.88 618 GLY B CA 1
ATOM 9981 C C . GLY B 1 618 ? 15.234 -65.188 -25.719 1 80.88 618 GLY B C 1
ATOM 9982 O O . GLY B 1 618 ? 14.688 -64.125 -25.953 1 80.88 618 GLY B O 1
ATOM 9983 N N . PRO B 1 619 ? 15.273 -66.312 -26.641 1 81.12 619 PRO B N 1
ATOM 9984 C CA . PRO B 1 619 ? 14.406 -66.188 -27.828 1 81.12 619 PRO B CA 1
ATOM 9985 C C . PRO B 1 619 ? 12.953 -65.875 -27.469 1 81.12 619 PRO B C 1
ATOM 9987 O O . PRO B 1 619 ? 12.414 -66.5 -26.531 1 81.12 619 PRO B O 1
ATOM 9990 N N . GLY B 1 620 ? 12.438 -64.875 -28.016 1 79.06 620 GLY B N 1
ATOM 9991 C CA . GLY B 1 620 ? 11.039 -64.562 -27.812 1 79.06 620 GLY B CA 1
ATOM 9992 C C . GLY B 1 620 ? 10.828 -63.469 -26.766 1 79.06 620 GLY B C 1
ATOM 9993 O O . GLY B 1 620 ? 9.727 -62.938 -26.641 1 79.06 620 GLY B O 1
ATOM 9994 N N . PHE B 1 621 ? 11.828 -63.312 -25.969 1 83.38 621 PHE B N 1
ATOM 9995 C CA . PHE B 1 621 ? 11.68 -62.281 -24.953 1 83.38 621 PHE B CA 1
ATOM 9996 C C . PHE B 1 621 ? 12.039 -60.906 -25.5 1 83.38 621 PHE B C 1
ATOM 9998 O O . PHE B 1 621 ? 13.023 -60.781 -26.234 1 83.38 621 PHE B O 1
ATOM 10005 N N . VAL B 1 622 ? 11.141 -59.938 -25.219 1 83.25 622 VAL B N 1
ATOM 10006 C CA . VAL B 1 622 ? 11.367 -58.562 -25.656 1 83.25 622 VAL B CA 1
ATOM 10007 C C . VAL B 1 622 ? 11.25 -57.625 -24.469 1 83.25 622 VAL B C 1
ATOM 10009 O O . VAL B 1 622 ? 10.578 -57.938 -23.484 1 83.25 622 VAL B O 1
ATOM 10012 N N . TYR B 1 623 ? 12.086 -56.5 -24.641 1 83.69 623 TYR B N 1
ATOM 10013 C CA . TYR B 1 623 ? 11.977 -55.469 -23.609 1 83.69 623 TYR B CA 1
ATOM 10014 C C . TYR B 1 623 ? 10.672 -54.719 -23.734 1 83.69 623 TYR B C 1
ATOM 10016 O O . TYR B 1 623 ? 10.297 -54.281 -24.844 1 83.69 623 TYR B O 1
ATOM 10024 N N . VAL B 1 624 ? 10.008 -54.656 -22.672 1 76.75 624 VAL B N 1
ATOM 10025 C CA . VAL B 1 624 ? 8.805 -53.844 -22.641 1 76.75 624 VAL B CA 1
ATOM 10026 C C . VAL B 1 624 ? 8.867 -52.844 -21.469 1 76.75 624 VAL B C 1
ATOM 10028 O O . VAL B 1 624 ? 9.383 -53.188 -20.406 1 76.75 624 VAL B O 1
ATOM 10031 N N . ASN B 1 625 ? 8.422 -51.594 -21.766 1 79.62 625 ASN B N 1
ATOM 10032 C CA . ASN B 1 625 ? 8.336 -50.594 -20.703 1 79.62 625 ASN B CA 1
ATOM 10033 C C . ASN B 1 625 ? 7.133 -50.844 -19.797 1 79.62 625 ASN B C 1
ATOM 10035 O O . ASN B 1 625 ? 5.992 -50.844 -20.266 1 79.62 625 ASN B O 1
ATOM 10039 N N . GLN B 1 626 ? 7.461 -51.188 -18.594 1 74.25 626 GLN B N 1
ATOM 10040 C CA . GLN B 1 626 ? 6.391 -51.406 -17.625 1 74.25 626 GLN B CA 1
ATOM 10041 C C . GLN B 1 626 ? 6.457 -50.438 -16.469 1 74.25 626 GLN B C 1
ATOM 10043 O O . GLN B 1 626 ? 7.543 -50.094 -16 1 74.25 626 GLN B O 1
ATOM 10048 N N . THR B 1 627 ? 5.23 -49.938 -16.094 1 80.25 627 THR B N 1
ATOM 10049 C CA . THR B 1 627 ? 5.152 -49.031 -14.961 1 80.25 627 THR B CA 1
ATOM 10050 C C . THR B 1 627 ? 5.566 -49.719 -13.672 1 80.25 627 THR B C 1
ATOM 10052 O O . THR B 1 627 ? 5.18 -50.875 -13.43 1 80.25 627 THR B O 1
ATOM 10055 N N . ASP B 1 628 ? 6.391 -49.094 -12.977 1 76.69 628 ASP B N 1
ATOM 10056 C CA . ASP B 1 628 ? 6.781 -49.594 -11.672 1 76.69 628 ASP B CA 1
ATOM 10057 C C . ASP B 1 628 ? 5.586 -49.688 -10.727 1 76.69 628 ASP B C 1
ATOM 10059 O O . ASP B 1 628 ? 4.906 -48.688 -10.492 1 76.69 628 ASP B O 1
ATOM 10063 N N . PRO B 1 629 ? 5.246 -50.875 -10.242 1 77.69 629 PRO B N 1
ATOM 10064 C CA . PRO B 1 629 ? 4.086 -51.031 -9.359 1 77.69 629 PRO B CA 1
ATOM 10065 C C . PRO B 1 629 ? 4.223 -50.188 -8.078 1 77.69 629 PRO B C 1
ATOM 10067 O O . PRO B 1 629 ? 3.217 -49.781 -7.492 1 77.69 629 PRO B O 1
ATOM 10070 N N . SER B 1 630 ? 5.441 -50.031 -7.625 1 80.44 630 SER B N 1
ATOM 10071 C CA . SER B 1 630 ? 5.656 -49.312 -6.383 1 80.44 630 SER B CA 1
ATOM 10072 C C . SER B 1 630 ? 5.582 -47.812 -6.605 1 80.44 630 SER B C 1
ATOM 10074 O O . SER B 1 630 ? 5.312 -47.031 -5.676 1 80.44 630 SER B O 1
ATOM 10076 N N . ASP B 1 631 ? 5.918 -47.375 -7.797 1 84 631 ASP B N 1
ATOM 10077 C CA . ASP B 1 631 ? 5.871 -45.969 -8.156 1 84 631 ASP B CA 1
ATOM 10078 C C . ASP B 1 631 ? 5.309 -45.75 -9.562 1 84 631 ASP B C 1
ATOM 10080 O O . ASP B 1 631 ? 6.047 -45.844 -10.547 1 84 631 ASP B O 1
ATOM 10084 N N . PRO B 1 632 ? 4.094 -45.5 -9.633 1 83.62 632 PRO B N 1
ATOM 10085 C CA . PRO B 1 632 ? 3.424 -45.406 -10.93 1 83.62 632 PRO B CA 1
ATOM 10086 C C . PRO B 1 632 ? 4.027 -44.344 -11.828 1 83.62 632 PRO B C 1
ATOM 10088 O O . PRO B 1 632 ? 3.756 -44.312 -13.031 1 83.62 632 PRO B O 1
ATOM 10091 N N . CYS B 1 633 ? 4.871 -43.531 -11.297 1 87.81 633 CYS B N 1
ATOM 10092 C CA . CYS B 1 633 ? 5.484 -42.469 -12.102 1 87.81 633 CYS B CA 1
ATOM 10093 C C . CYS B 1 633 ? 6.746 -43 -12.789 1 87.81 633 CYS B C 1
ATOM 10095 O O . CYS B 1 633 ? 7.273 -42.344 -13.695 1 87.81 633 CYS B O 1
ATOM 10097 N N . CYS B 1 634 ? 7.137 -44.094 -12.422 1 87.69 634 CYS B N 1
ATOM 10098 C CA . CYS B 1 634 ? 8.383 -44.625 -12.953 1 87.69 634 CYS B CA 1
ATOM 10099 C C . CYS B 1 634 ? 8.141 -45.906 -13.734 1 87.69 634 CYS B C 1
ATOM 10101 O O . CYS B 1 634 ? 7.215 -46.688 -13.43 1 87.69 634 CYS B O 1
ATOM 10103 N N . SER B 1 635 ? 8.875 -46 -14.898 1 81.88 635 SER B N 1
ATOM 10104 C CA . SER B 1 635 ? 8.797 -47.219 -15.719 1 81.88 635 SER B CA 1
ATOM 10105 C C . SER B 1 635 ? 10.133 -47.969 -15.742 1 81.88 635 SER B C 1
ATOM 10107 O O . SER B 1 635 ? 11.18 -47.375 -15.453 1 81.88 635 SER B O 1
ATOM 10109 N N . SER B 1 636 ? 9.992 -49.219 -15.797 1 79.44 636 SER B N 1
ATOM 10110 C CA . SER B 1 636 ? 11.18 -50.062 -15.945 1 79.44 636 SER B CA 1
ATOM 10111 C C . SER B 1 636 ? 11.062 -51 -17.141 1 79.44 636 SER B C 1
ATOM 10113 O O . SER B 1 636 ? 9.953 -51.281 -17.609 1 79.44 636 SER B O 1
ATOM 10115 N N . LEU B 1 637 ? 12.234 -51.219 -17.641 1 81.5 637 LEU B N 1
ATOM 10116 C CA . LEU B 1 637 ? 12.258 -52.188 -18.734 1 81.5 637 LEU B CA 1
ATOM 10117 C C . LEU B 1 637 ? 12.219 -53.594 -18.203 1 81.5 637 LEU B C 1
ATOM 10119 O O . LEU B 1 637 ? 13.055 -54 -17.375 1 81.5 637 LEU B O 1
ATOM 10123 N N . VAL B 1 638 ? 11.164 -54.312 -18.562 1 81.12 638 VAL B N 1
ATOM 10124 C CA . VAL B 1 638 ? 11.031 -55.688 -18.141 1 81.12 638 VAL B CA 1
ATOM 10125 C C . VAL B 1 638 ? 10.961 -56.594 -19.359 1 81.12 638 VAL B C 1
ATOM 10127 O O . VAL B 1 638 ? 10.562 -56.188 -20.438 1 81.12 638 VAL B O 1
ATOM 10130 N N . CYS B 1 639 ? 11.531 -57.875 -19.109 1 82.75 639 CYS B N 1
ATOM 10131 C CA . CYS B 1 639 ? 11.484 -58.875 -20.172 1 82.75 639 CYS B CA 1
ATOM 10132 C C . CYS B 1 639 ? 10.125 -59.562 -20.219 1 82.75 639 CYS B C 1
ATOM 10134 O O . CYS B 1 639 ? 9.633 -60.031 -19.188 1 82.75 639 CYS B O 1
ATOM 10136 N N . ARG B 1 640 ? 9.469 -59.344 -21.297 1 78.75 640 ARG B N 1
ATOM 10137 C CA . ARG B 1 640 ? 8.195 -60.031 -21.484 1 78.75 640 ARG B CA 1
ATOM 10138 C C . ARG B 1 640 ? 8.242 -60.938 -22.703 1 78.75 640 ARG B C 1
ATOM 10140 O O . ARG B 1 640 ? 8.93 -60.656 -23.688 1 78.75 640 ARG B O 1
ATOM 10147 N N . CYS B 1 641 ? 7.48 -62.125 -22.578 1 76.25 641 CYS B N 1
ATOM 10148 C CA . CYS B 1 641 ? 7.457 -63.094 -23.656 1 76.25 641 CYS B CA 1
ATOM 10149 C C . CYS B 1 641 ? 6.547 -62.594 -24.797 1 76.25 641 CYS B C 1
ATOM 10151 O O . CYS B 1 641 ? 5.398 -62.219 -24.547 1 76.25 641 CYS B O 1
ATOM 10153 N N . ASP B 1 642 ? 7.148 -62.438 -25.938 1 76.75 642 ASP B N 1
ATOM 10154 C CA . ASP B 1 642 ? 6.422 -62.219 -27.188 1 76.75 642 ASP B CA 1
ATOM 10155 C C . ASP B 1 642 ? 6.629 -63.406 -28.156 1 76.75 642 ASP B C 1
ATOM 10157 O O . ASP B 1 642 ? 7.617 -63.438 -28.891 1 76.75 642 ASP B O 1
ATOM 10161 N N . SER B 1 643 ? 5.609 -64.312 -28.266 1 70.81 643 SER B N 1
ATOM 10162 C CA . SER B 1 643 ? 5.734 -65.562 -29.016 1 70.81 643 SER B CA 1
ATOM 10163 C C . SER B 1 643 ? 5.871 -65.25 -30.516 1 70.81 643 SER B C 1
ATOM 10165 O O . SER B 1 643 ? 6.367 -66.125 -31.266 1 70.81 643 SER B O 1
ATOM 10167 N N . ARG B 1 644 ? 5.406 -64 -30.812 1 71.5 644 ARG B N 1
ATOM 10168 C CA . ARG B 1 644 ? 5.449 -63.625 -32.219 1 71.5 644 ARG B CA 1
ATOM 10169 C C . ARG B 1 644 ? 6.887 -63.5 -32.719 1 71.5 644 ARG B C 1
ATOM 10171 O O . ARG B 1 644 ? 7.148 -63.562 -33.906 1 71.5 644 ARG B O 1
ATOM 10178 N N . THR B 1 645 ? 7.746 -63.406 -31.609 1 75.12 645 THR B N 1
ATOM 10179 C CA . THR B 1 645 ? 9.133 -63.188 -31.984 1 75.12 645 THR B CA 1
ATOM 10180 C C . THR B 1 645 ? 9.953 -64.438 -31.906 1 75.12 645 THR B C 1
ATOM 10182 O O . THR B 1 645 ? 11.172 -64.438 -32.062 1 75.12 645 THR B O 1
ATOM 10185 N N . CYS B 1 646 ? 9.336 -65.5 -31.781 1 76.81 646 CYS B N 1
ATOM 10186 C CA . CYS B 1 646 ? 10.023 -66.812 -31.75 1 76.81 646 CYS B CA 1
ATOM 10187 C C . CYS B 1 646 ? 10.43 -67.25 -33.156 1 76.81 646 CYS B C 1
ATOM 10189 O O . CYS B 1 646 ? 9.672 -67 -34.094 1 76.81 646 CYS B O 1
ATOM 10191 N N . PRO B 1 647 ? 11.625 -67.812 -33.375 1 75.81 647 PRO B N 1
ATOM 10192 C CA . PRO B 1 647 ? 12.031 -68.312 -34.688 1 75.81 647 PRO B CA 1
ATOM 10193 C C . PRO B 1 647 ? 11.211 -69.5 -35.125 1 75.81 647 PRO B C 1
ATOM 10195 O O . PRO B 1 647 ? 10.742 -70.312 -34.281 1 75.81 647 PRO B O 1
ATOM 10198 N N . PRO B 1 648 ? 10.945 -69.5 -36.469 1 70 648 PRO B N 1
ATOM 10199 C CA . PRO B 1 648 ? 10.242 -70.688 -36.969 1 70 648 PRO B CA 1
ATOM 10200 C C . PRO B 1 648 ? 11 -71.938 -36.719 1 70 648 PRO B C 1
ATOM 10202 O O . PRO B 1 648 ? 12.219 -72 -36.875 1 70 648 PRO B O 1
ATOM 10205 N N . THR B 1 649 ? 10.469 -72.812 -35.906 1 64.5 649 THR B N 1
ATOM 10206 C CA . THR B 1 649 ? 11.117 -74.125 -35.656 1 64.5 649 THR B CA 1
ATOM 10207 C C . THR B 1 649 ? 10.383 -75.25 -36.344 1 64.5 649 THR B C 1
ATOM 10209 O O . THR B 1 649 ? 9.148 -75.312 -36.344 1 64.5 649 THR B O 1
ATOM 10212 N N . ASN B 1 650 ? 11.102 -76.062 -37.188 1 64.25 650 ASN B N 1
ATOM 10213 C CA . ASN B 1 650 ? 10.594 -77.312 -37.781 1 64.25 650 ASN B CA 1
ATOM 10214 C C . ASN B 1 650 ? 10.305 -78.375 -36.75 1 64.25 650 ASN B C 1
ATOM 10216 O O . ASN B 1 650 ? 11.211 -78.812 -36.031 1 64.25 650 ASN B O 1
ATOM 10220 N N . MET B 1 651 ? 9.125 -78.5 -36.438 1 65.56 651 MET B N 1
ATOM 10221 C CA . MET B 1 651 ? 8.727 -79.438 -35.375 1 65.56 651 MET B CA 1
ATOM 10222 C C . MET B 1 651 ? 8.578 -80.812 -35.938 1 65.56 651 MET B C 1
ATOM 10224 O O . MET B 1 651 ? 7.793 -81.625 -35.406 1 65.56 651 MET B O 1
ATOM 10228 N N . ASN B 1 652 ? 9.406 -81.188 -36.969 1 69.88 652 ASN B N 1
ATOM 10229 C CA . ASN B 1 652 ? 9.297 -82.5 -37.594 1 69.88 652 ASN B CA 1
ATOM 10230 C C . ASN B 1 652 ? 10.031 -83.562 -36.75 1 69.88 652 ASN B C 1
ATOM 10232 O O . ASN B 1 652 ? 11.086 -83.25 -36.188 1 69.88 652 ASN B O 1
ATOM 10236 N N . CYS B 1 653 ? 9.273 -84.562 -36.5 1 74.25 653 CYS B N 1
ATOM 10237 C CA . CYS B 1 653 ? 9.891 -85.75 -35.906 1 74.25 653 CYS B CA 1
ATOM 10238 C C . CYS B 1 653 ? 10.094 -86.875 -36.938 1 74.25 653 CYS B C 1
ATOM 10240 O O . CYS B 1 653 ? 9.359 -86.938 -37.906 1 74.25 653 CYS B O 1
ATOM 10242 N N . PRO B 1 654 ? 11.156 -87.688 -36.75 1 74.88 654 PRO B N 1
ATOM 10243 C CA . PRO B 1 654 ? 11.336 -88.812 -37.656 1 74.88 654 PRO B CA 1
ATOM 10244 C C . PRO B 1 654 ? 10.172 -89.812 -37.594 1 74.88 654 PRO B C 1
ATOM 10246 O O . PRO B 1 654 ? 9.367 -89.75 -36.656 1 74.88 654 PRO B O 1
ATOM 10249 N N . ILE B 1 655 ? 10.141 -90.688 -38.562 1 70.94 655 ILE B N 1
ATOM 10250 C CA . ILE B 1 655 ? 9.102 -91.688 -38.625 1 70.94 655 ILE B CA 1
ATOM 10251 C C . ILE B 1 655 ? 9.094 -92.562 -37.375 1 70.94 655 ILE B C 1
ATOM 10253 O O . ILE B 1 655 ? 10.148 -92.938 -36.844 1 70.94 655 ILE B O 1
ATOM 10257 N N . GLY B 1 656 ? 8.008 -92.812 -36.688 1 67.38 656 GLY B N 1
ATOM 10258 C CA . GLY B 1 656 ? 7.844 -93.562 -35.469 1 67.38 656 GLY B CA 1
ATOM 10259 C C . GLY B 1 656 ? 7.73 -92.688 -34.219 1 67.38 656 GLY B C 1
ATOM 10260 O O . GLY B 1 656 ? 7.516 -93.188 -33.125 1 67.38 656 GLY B O 1
ATOM 10261 N N . PHE B 1 657 ? 7.84 -91.375 -34.5 1 75.19 657 PHE B N 1
ATOM 10262 C CA . PHE B 1 657 ? 7.793 -90.438 -33.375 1 75.19 657 PHE B CA 1
ATOM 10263 C C . PHE B 1 657 ? 6.699 -89.438 -33.562 1 75.19 657 PHE B C 1
ATOM 10265 O O . PHE B 1 657 ? 6.324 -89.125 -34.688 1 75.19 657 PHE B O 1
ATOM 10272 N N . VAL B 1 658 ? 6.094 -89.125 -32.438 1 72.19 658 VAL B N 1
ATOM 10273 C CA . VAL B 1 658 ? 5.09 -88.062 -32.438 1 72.19 658 VAL B CA 1
ATOM 10274 C C . VAL B 1 658 ? 5.652 -86.812 -31.781 1 72.19 658 VAL B C 1
ATOM 10276 O O . VAL B 1 658 ? 6.246 -86.875 -30.703 1 72.19 658 VAL B O 1
ATOM 10279 N N . PRO B 1 659 ? 5.551 -85.688 -32.469 1 72.69 659 PRO B N 1
ATOM 10280 C CA . PRO B 1 659 ? 6.051 -84.438 -31.875 1 72.69 659 PRO B CA 1
ATOM 10281 C C . PRO B 1 659 ? 5.168 -83.938 -30.734 1 72.69 659 PRO B C 1
ATOM 10283 O O . PRO B 1 659 ? 3.939 -83.938 -30.859 1 72.69 659 PRO B O 1
ATOM 10286 N N . VAL B 1 660 ? 5.777 -83.75 -29.562 1 71 660 VAL B N 1
ATOM 10287 C CA . VAL B 1 660 ? 5.117 -83.125 -28.422 1 71 660 VAL B CA 1
ATOM 10288 C C . VAL B 1 660 ? 5.664 -81.688 -28.219 1 71 660 VAL B C 1
ATOM 10290 O O . VAL B 1 660 ? 6.863 -81.5 -28 1 71 660 VAL B O 1
ATOM 10293 N N . VAL B 1 661 ? 4.863 -80.812 -28.5 1 68.44 661 VAL B N 1
ATOM 10294 C CA . VAL B 1 661 ? 5.281 -79.375 -28.422 1 68.44 661 VAL B CA 1
ATOM 10295 C C . VAL B 1 661 ? 4.922 -78.812 -27.062 1 68.44 661 VAL B C 1
ATOM 10297 O O . VAL B 1 661 ? 3.799 -79 -26.578 1 68.44 661 VAL B O 1
ATOM 10300 N N . SER B 1 662 ? 5.867 -78.25 -26.328 1 71.25 662 SER B N 1
ATOM 10301 C CA . SER B 1 662 ? 5.613 -77.562 -25.062 1 71.25 662 SER B CA 1
ATOM 10302 C C . SER B 1 662 ? 6.488 -76.375 -24.922 1 71.25 662 SER B C 1
ATOM 10304 O O . SER B 1 662 ? 7.469 -76.188 -25.656 1 71.25 662 SER B O 1
ATOM 10306 N N . VAL B 1 663 ? 6.105 -75.312 -24.156 1 73.44 663 VAL B N 1
ATOM 10307 C CA . VAL B 1 663 ? 6.93 -74.188 -23.781 1 73.44 663 VAL B CA 1
ATOM 10308 C C . VAL B 1 663 ? 7.551 -74.438 -22.406 1 73.44 663 VAL B C 1
ATOM 10310 O O . VAL B 1 663 ? 6.852 -74.438 -21.391 1 73.44 663 VAL B O 1
ATOM 10313 N N . PRO B 1 664 ? 8.812 -74.75 -22.516 1 74.94 664 PRO B N 1
ATOM 10314 C CA . PRO B 1 664 ? 9.438 -75.062 -21.219 1 74.94 664 PRO B CA 1
ATOM 10315 C C . PRO B 1 664 ? 9.32 -73.875 -20.25 1 74.94 664 PRO B C 1
ATOM 10317 O O . PRO B 1 664 ? 9.148 -72.688 -20.688 1 74.94 664 PRO B O 1
ATOM 10320 N N . GLU B 1 665 ? 9.414 -74.188 -18.906 1 77.38 665 GLU B N 1
ATOM 10321 C CA . GLU B 1 665 ? 9.336 -73.125 -17.891 1 77.38 665 GLU B CA 1
ATOM 10322 C C . GLU B 1 665 ? 10.445 -72.125 -18.062 1 77.38 665 GLU B C 1
ATOM 10324 O O . GLU B 1 665 ? 11.609 -72.438 -18.266 1 77.38 665 GLU B O 1
ATOM 10329 N N . GLY B 1 666 ? 10.203 -70.812 -17.969 1 76.62 666 GLY B N 1
ATOM 10330 C CA . GLY B 1 666 ? 11.172 -69.75 -18.062 1 76.62 666 GLY B CA 1
ATOM 10331 C C . GLY B 1 666 ? 11.5 -69.375 -19.484 1 76.62 666 GLY B C 1
ATOM 10332 O O . GLY B 1 666 ? 12.242 -68.375 -19.719 1 76.62 666 GLY B O 1
ATOM 10333 N N . LYS B 1 667 ? 11.039 -70.312 -20.406 1 77.94 667 LYS B N 1
ATOM 10334 C CA . LYS B 1 667 ? 11.273 -69.938 -21.812 1 77.94 667 LYS B CA 1
ATOM 10335 C C . LYS B 1 667 ? 10.016 -69.375 -22.469 1 77.94 667 LYS B C 1
ATOM 10337 O O . LYS B 1 667 ? 8.922 -69.5 -21.906 1 77.94 667 LYS B O 1
ATOM 10342 N N . CYS B 1 668 ? 10.234 -68.75 -23.531 1 79.94 668 CYS B N 1
ATOM 10343 C CA . CYS B 1 668 ? 9.133 -68.125 -24.25 1 79.94 668 CYS B CA 1
ATOM 10344 C C . CYS B 1 668 ? 8.734 -68.875 -25.469 1 79.94 668 CYS B C 1
ATOM 10346 O O . CYS B 1 668 ? 7.543 -69.062 -25.766 1 79.94 668 CYS B O 1
ATOM 10348 N N . CYS B 1 669 ? 9.625 -69.562 -26.141 1 79.19 669 CYS B N 1
ATOM 10349 C CA . CYS B 1 669 ? 9.367 -70.25 -27.406 1 79.19 669 CYS B CA 1
ATOM 10350 C C . CYS B 1 669 ? 9.133 -71.75 -27.203 1 79.19 669 CYS B C 1
ATOM 10352 O O . CYS B 1 669 ? 9.766 -72.375 -26.344 1 79.19 669 CYS B O 1
ATOM 10354 N N . PRO B 1 670 ? 8.125 -72.25 -27.969 1 75.25 670 PRO B N 1
ATOM 10355 C CA . PRO B 1 670 ? 7.859 -73.688 -27.875 1 75.25 670 PRO B CA 1
ATOM 10356 C C . PRO B 1 670 ? 9.031 -74.562 -28.359 1 75.25 670 PRO B C 1
ATOM 10358 O O . PRO B 1 670 ? 9.742 -74.125 -29.281 1 75.25 670 PRO B O 1
ATOM 10361 N N . GLU B 1 671 ? 9.219 -75.5 -27.594 1 78 671 GLU B N 1
ATOM 10362 C CA . GLU B 1 671 ? 10.164 -76.562 -27.984 1 78 671 GLU B CA 1
ATOM 10363 C C . GLU B 1 671 ? 9.469 -77.938 -28.156 1 78 671 GLU B C 1
ATOM 10365 O O . GLU B 1 671 ? 8.398 -78.125 -27.594 1 78 671 GLU B O 1
ATOM 10370 N N . HIS B 1 672 ? 9.828 -78.625 -29.281 1 74.75 672 HIS B N 1
ATOM 10371 C CA . HIS B 1 672 ? 9.188 -79.938 -29.469 1 74.75 672 HIS B CA 1
ATOM 10372 C C . HIS B 1 672 ? 10.117 -81.062 -29.094 1 74.75 672 HIS B C 1
ATOM 10374 O O . HIS B 1 672 ? 11.344 -80.938 -29.219 1 74.75 672 HIS B O 1
ATOM 10380 N N . THR B 1 673 ? 9.547 -82 -28.453 1 79.75 673 THR B N 1
ATOM 10381 C CA . THR B 1 673 ? 10.203 -83.312 -28.203 1 79.75 673 THR B CA 1
ATOM 10382 C C . THR B 1 673 ? 9.516 -84.438 -28.969 1 79.75 673 THR B C 1
ATOM 10384 O O . THR B 1 673 ? 8.312 -84.375 -29.234 1 79.75 673 THR B O 1
ATOM 10387 N N . CYS B 1 674 ? 10.32 -85.312 -29.5 1 79.81 674 CYS B N 1
ATOM 10388 C CA . CYS B 1 674 ? 9.773 -86.438 -30.25 1 79.81 674 CYS B CA 1
ATOM 10389 C C . CYS B 1 674 ? 9.609 -87.688 -29.344 1 79.81 674 CYS B C 1
ATOM 10391 O O . CYS B 1 674 ? 10.594 -88.25 -28.891 1 79.81 674 CYS B O 1
ATOM 10393 N N . GLU B 1 675 ? 8.359 -87.938 -29.078 1 81.5 675 GLU B N 1
ATOM 10394 C CA . GLU B 1 675 ? 8.07 -89.125 -28.281 1 81.5 675 GLU B CA 1
ATOM 10395 C C . GLU B 1 675 ? 7.723 -90.312 -29.172 1 81.5 675 GLU B C 1
ATOM 10397 O O . GLU B 1 675 ? 7.051 -90.125 -30.188 1 81.5 675 GLU B O 1
ATOM 10402 N N . PRO B 1 676 ? 8.273 -91.562 -28.828 1 79.38 676 PRO B N 1
ATOM 10403 C CA . PRO B 1 676 ? 8.039 -92.75 -29.656 1 79.38 676 PRO B CA 1
ATOM 10404 C C . PRO B 1 676 ? 6.57 -93.125 -29.672 1 79.38 676 PRO B C 1
ATOM 10406 O O . PRO B 1 676 ? 5.902 -93.125 -28.641 1 79.38 676 PRO B O 1
ATOM 10409 N N . LYS B 1 677 ? 6.125 -93.438 -30.891 1 73.75 677 LYS B N 1
ATOM 10410 C CA . LYS B 1 677 ? 4.805 -94 -31.047 1 73.75 677 LYS B CA 1
ATOM 10411 C C . LYS B 1 677 ? 4.824 -95.5 -30.656 1 73.75 677 LYS B C 1
ATOM 10413 O O . LYS B 1 677 ? 5.875 -96.125 -30.688 1 73.75 677 LYS B O 1
ATOM 10418 N N . ARG B 1 678 ? 3.809 -95.938 -30.031 1 69.62 678 ARG B N 1
ATOM 10419 C CA . ARG B 1 678 ? 3.713 -97.375 -29.766 1 69.62 678 ARG B CA 1
ATOM 10420 C C . ARG B 1 678 ? 3.436 -98.188 -31.047 1 69.62 678 ARG B C 1
ATOM 10422 O O . ARG B 1 678 ? 2.373 -98.75 -31.188 1 69.62 678 ARG B O 1
ATOM 10429 N N . VAL B 1 679 ? 4.363 -97.875 -32 1 71.06 679 VAL B N 1
ATOM 10430 C CA . VAL B 1 679 ? 4.211 -98.562 -33.281 1 71.06 679 VAL B CA 1
ATOM 10431 C C . VAL B 1 679 ? 5.52 -99.25 -33.656 1 71.06 679 VAL B C 1
ATOM 10433 O O . VAL B 1 679 ? 6.57 -99 -33.062 1 71.06 679 VAL B O 1
ATOM 10436 N N . CYS B 1 680 ? 5.395 -100.438 -34.344 1 68.06 680 CYS B N 1
ATOM 10437 C CA . CYS B 1 680 ? 6.547 -101.125 -34.875 1 68.06 680 CYS B CA 1
ATOM 10438 C C . CYS B 1 680 ? 7.051 -100.5 -36.156 1 68.06 680 CYS B C 1
ATOM 10440 O O . CYS B 1 680 ? 6.266 -100.25 -37.062 1 68.06 680 CYS B O 1
ATOM 10442 N N . LEU B 1 681 ? 8.305 -100 -36.156 1 67.69 681 LEU B N 1
ATOM 10443 C CA . LEU B 1 681 ? 8.906 -99.438 -37.344 1 67.69 681 LEU B CA 1
ATOM 10444 C C . LEU B 1 681 ? 9.711 -100.438 -38.125 1 67.69 681 LEU B C 1
ATOM 10446 O O . LEU B 1 681 ? 10.578 -101.125 -37.562 1 67.69 681 LEU B O 1
ATOM 10450 N N . HIS B 1 682 ? 9.219 -100.875 -39.281 1 67.44 682 HIS B N 1
ATOM 10451 C CA . HIS B 1 682 ? 9.984 -101.75 -40.156 1 67.44 682 HIS B CA 1
ATOM 10452 C C . HIS B 1 682 ? 10.156 -101.125 -41.531 1 67.44 682 HIS B C 1
ATOM 10454 O O . HIS B 1 682 ? 9.172 -100.812 -42.219 1 67.44 682 HIS B O 1
ATOM 10460 N N . LYS B 1 683 ? 11.391 -101 -42.031 1 64.69 683 LYS B N 1
ATOM 10461 C CA . LYS B 1 683 ? 11.805 -100.5 -43.344 1 64.69 683 LYS B CA 1
ATOM 10462 C C . LYS B 1 683 ? 11.164 -99.125 -43.594 1 64.69 683 LYS B C 1
ATOM 10464 O O . LYS B 1 683 ? 10.656 -98.875 -44.688 1 64.69 683 LYS B O 1
ATOM 10469 N N . GLY B 1 684 ? 10.992 -98.25 -42.562 1 64.31 684 GLY B N 1
ATOM 10470 C CA . GLY B 1 684 ? 10.531 -96.875 -42.719 1 64.31 684 GLY B CA 1
ATOM 10471 C C . GLY B 1 684 ? 9.023 -96.75 -42.656 1 64.31 684 GLY B C 1
ATOM 10472 O O . GLY B 1 684 ? 8.469 -95.75 -43.062 1 64.31 684 GLY B O 1
ATOM 10473 N N . VAL B 1 685 ? 8.352 -97.938 -42.438 1 65.69 685 VAL B N 1
ATOM 10474 C CA . VAL B 1 685 ? 6.895 -98 -42.344 1 65.69 685 VAL B CA 1
ATOM 10475 C C . VAL B 1 685 ? 6.461 -98.188 -40.906 1 65.69 685 VAL B C 1
ATOM 10477 O O . VAL B 1 685 ? 7.051 -99 -40.188 1 65.69 685 VAL B O 1
ATOM 10480 N N . GLU B 1 686 ? 5.352 -97.375 -40.375 1 68.38 686 GLU B N 1
ATOM 10481 C CA . GLU B 1 686 ? 4.824 -97.5 -39 1 68.38 686 GLU B CA 1
ATOM 10482 C C . GLU B 1 686 ?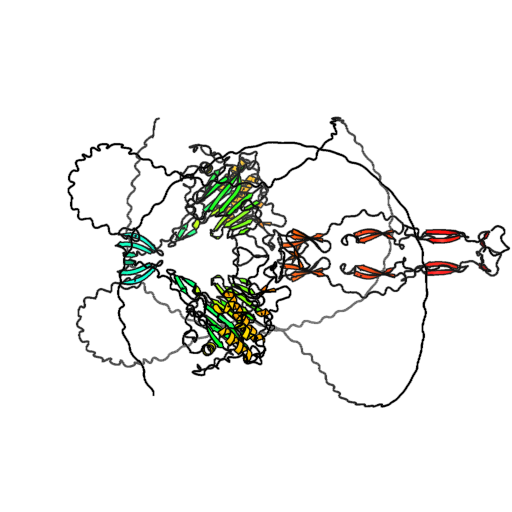 3.699 -98.5 -38.938 1 68.38 686 GLU B C 1
ATOM 10484 O O . GLU B 1 686 ? 2.73 -98.438 -39.688 1 68.38 686 GLU B O 1
ATOM 10489 N N . TYR B 1 687 ? 3.785 -99.688 -38.125 1 65.38 687 TYR B N 1
ATOM 10490 C CA . TYR B 1 687 ? 2.777 -100.688 -37.938 1 65.38 687 TYR B CA 1
ATOM 10491 C C . TYR B 1 687 ? 2.154 -100.625 -36.562 1 65.38 687 TYR B C 1
ATOM 10493 O O . TYR B 1 687 ? 2.861 -100.438 -35.562 1 65.38 687 TYR B O 1
ATOM 10501 N N . GLN B 1 688 ? 0.762 -100.375 -36.281 1 60.97 688 GLN B N 1
ATOM 10502 C CA . GLN B 1 688 ? 0.093 -100.438 -35 1 60.97 688 GLN B CA 1
ATOM 10503 C C . GLN B 1 688 ? 0.26 -101.812 -34.312 1 60.97 688 GLN B C 1
ATOM 10505 O O . GLN B 1 688 ? 0.294 -102.812 -34.969 1 60.97 688 GLN B O 1
ATOM 10510 N N . VAL B 1 689 ? 0.585 -101.812 -33.125 1 58.38 689 VAL B N 1
ATOM 10511 C CA . VAL B 1 689 ? 0.9 -103 -32.344 1 58.38 689 VAL B CA 1
ATOM 10512 C C . VAL B 1 689 ? -0.206 -104 -32.531 1 58.38 689 VAL B C 1
ATOM 10514 O O . VAL B 1 689 ? 0.033 -105.25 -32.375 1 58.38 689 VAL B O 1
ATOM 10517 N N . ILE B 1 690 ? -1.476 -103.688 -32.5 1 49.81 690 ILE B N 1
ATOM 10518 C CA . ILE B 1 690 ? -2.428 -104.75 -32.438 1 49.81 690 ILE B CA 1
ATOM 10519 C C . ILE B 1 690 ? -2.281 -105.625 -33.688 1 49.81 690 ILE B C 1
ATOM 10521 O O . ILE B 1 690 ? -2.938 -106.688 -33.781 1 49.81 690 ILE B O 1
ATOM 10525 N N . THR B 1 691 ? -1.826 -105.062 -34.719 1 46.28 691 THR B N 1
ATOM 10526 C CA . THR B 1 691 ? -1.967 -106.062 -35.812 1 46.28 691 THR B CA 1
ATOM 10527 C C . THR B 1 691 ? -0.937 -107.125 -35.688 1 46.28 691 THR B C 1
ATOM 10529 O O . THR B 1 691 ? 0.251 -106.875 -35.5 1 46.28 691 THR B O 1
ATOM 10532 N N . ASN B 1 692 ? -1.44 -108.312 -35.219 1 45.41 692 ASN B N 1
ATOM 10533 C CA . ASN B 1 692 ? -0.824 -109.625 -34.906 1 45.41 692 ASN B CA 1
ATOM 10534 C C . ASN B 1 692 ? 0.454 -109.812 -35.719 1 45.41 692 ASN B C 1
ATOM 10536 O O . ASN B 1 692 ? 1.453 -110.312 -35.188 1 45.41 692 ASN B O 1
ATOM 10540 N N . ASN B 1 693 ? 0.148 -110.312 -37 1 44.25 693 ASN B N 1
ATOM 10541 C CA . ASN B 1 693 ? 0.981 -111.25 -37.719 1 44.25 693 ASN B CA 1
ATOM 10542 C C . ASN B 1 693 ? 2.312 -110.625 -38.125 1 44.25 693 ASN B C 1
ATOM 10544 O O . ASN B 1 693 ? 3.195 -111.375 -38.625 1 44.25 693 ASN B O 1
ATOM 10548 N N . PHE B 1 694 ? 2.246 -109.375 -38.688 1 41.78 694 PHE B N 1
ATOM 10549 C CA . PHE B 1 694 ? 3.281 -109.312 -39.719 1 41.78 694 PHE B CA 1
ATOM 10550 C C . PHE B 1 694 ? 4.652 -109.125 -39.094 1 41.78 694 PHE B C 1
ATOM 10552 O O . PHE B 1 694 ? 5.621 -109.75 -39.438 1 41.78 694 PHE B O 1
ATOM 10559 N N . VAL B 1 695 ? 5.145 -107.875 -38.688 1 47.44 695 VAL B N 1
ATOM 10560 C CA . VAL B 1 695 ? 6.602 -107.75 -38.719 1 47.44 695 VAL B CA 1
ATOM 10561 C C . VAL B 1 695 ? 7.176 -108.125 -37.375 1 47.44 695 VAL B C 1
ATOM 10563 O O . VAL B 1 695 ? 6.773 -107.562 -36.344 1 47.44 695 VAL B O 1
ATOM 10566 N N . PRO B 1 696 ? 7.703 -109.5 -37.188 1 50.81 696 PRO B N 1
ATOM 10567 C CA . PRO B 1 696 ? 8.422 -110 -36 1 50.81 696 PRO B CA 1
ATOM 10568 C C . PRO B 1 696 ? 9.164 -108.938 -35.25 1 50.81 696 PRO B C 1
ATOM 10570 O O . PRO B 1 696 ? 9.273 -109 -34.031 1 50.81 696 PRO B O 1
ATOM 10573 N N . LEU B 1 697 ? 9.969 -108.188 -36.031 1 49.78 697 LEU B N 1
ATOM 10574 C CA . LEU B 1 697 ? 11 -107.438 -35.375 1 49.78 697 LEU B CA 1
ATOM 10575 C C . LEU B 1 697 ? 10.391 -106.188 -34.656 1 49.78 697 LEU B C 1
ATOM 10577 O O . LEU B 1 697 ? 11.102 -105.438 -34 1 49.78 697 LEU B O 1
ATOM 10581 N N . CYS B 1 698 ? 9.227 -105.938 -34.656 1 47 698 CYS B N 1
ATOM 10582 C CA . CYS B 1 698 ? 8.906 -104.75 -33.938 1 47 698 CYS B CA 1
ATOM 10583 C C . CYS B 1 698 ? 8.641 -105 -32.469 1 47 698 CYS B C 1
ATOM 10585 O O . CYS B 1 698 ? 7.941 -106 -32.125 1 47 698 CYS B O 1
#

Foldseek 3Di:
DDDDPPDDDDDDDDPDDDDDDDDDDDDDDPDDDDPDDPDPDDDDDDDDDDDDDDDDDDDDYDDDYDDYDDDDDDYDDDDDDDYYDDDYDYDYDDDDDDDDDDDDDDDDDDDDDDDDDDDDDDDDDDDDDPDDDDDDDDDDDDDDPPCPDPPPPPPPPPPPPPPPPVPVPPPDFFAQVVVGGGAQDWDDDAPRWIWGRHHHPDIHTDDDDADDADDDQQQQLDHWDWDADPRSRYIYTFQWFKKWWWFLIWIAARRGDIDGAFAQAKFWAKDWQDCPFVKTKIWHWHCLDPVASGIGTAWMWIDTDPWIKIWGFPHQQDQTDIFIDIVRHTDAPQDDDPQWTWFDQSAKIWIARHVQRWIWMDGNTTIMTTGGCNVCAQTMAALNAHRDSDPQQRLAAPPRDHDDHNNLRNLRGGDPDDVVSDRPPDSDHDDPDPDQDPAAPPNVQAPLCVLVDPQCVVQCVRDPLVSLSSSLRNNNRRPPRRLSSVSSVQVSLLVSVVVVDWTPSVVVHPSHDNPADPQWDWGQWDFSQWDELPDDPVDDDDDGIGTHTAGPPQWGHQDRNDPDIDNEHFAQDPVRHDDHAQDWDDDPQWIWGGHPVVSYIDTHHHDDDAPPADDQPAQQWDWDWDQDPVHNSDTYTDTDGHQVRHDDDDQDDAQQWDWDWDADPPHRYIDIDTHGDCFDADPRDTHHVPPPDDDVVD/DDDDCPDDDDDPDDDDDDDPDDDDDDDDDPDDDDDDDDDDDDDDPDDDDDDDDDDDDDDDDDDDDDDYDDDDDDDDDDDDDDDDDDDDDDDDDDDDDDDDDDDDDDDDDDDDYYDDDDDDDDPDPDDDDPDDDPDDDDPDDDDDDPCPDDPPPVPVPPPPDPPPPVPVPPPPFFAQVVVGGGAQDWDDDAPRWIWGRHHHPDIHTDDDDADDADDDQQQQLDHWDWDADPRSNYIYTFAWFKKWWWFLIWIAARRGDIDGAFAQAKFWAKDWQDCPFVKTKIWHWHCLDPVASGIGTAWMWIDTDPWIKIWGFPHQQDQTDIFIDIVRHTDAPQDDDPQWTWFDQSAKIWIARHVQRWIWMDGNTTIMTTGGCNVCAQTMAALNAHNDSDPQQRLAAPPRDHDDHNNLRNLRGGDPPDVVSDRPPDSDHDDDDPDQDPAAPDNVQALLCVLVDPQCVVQCVRDPLVSLSSSLRRNNRRPPRRLSSVSSVQVSLLVSVVVVDWTPSVVVHPSHDNPADPQWDWGQWDFSQWDELPDDPVDDDDDGIGTHTAGPPQWGHQDRNDPDIDNEHFAQDPVRHDDHAQDWDDDPQWIWGGHPVVSYIDTDHHDDDAPDADDQPAQQWDWDWDQDPVHNSDTYTDTDGHQVRHDDDDQDDAQQWDWDWDADPPHRYIDIDTHGDCFDDDPRDTHHVPPPDDDVVD

Secondary structure (DSSP, 8-state):
------------------------------------------------------------------------------------------------------------------------------------------------------------------------------EEGGGTEETT-EEE-STT-EEEEEETTEEEEEP--PPPPPP---TTSPPPEEEE-TTSS-EEEE--EEEEEETTTEEE-TT--EEE----SEEEEEE-SS-SS-EEEEEEEEESSTTSS-EEEEEEEEEETTEEEEEEES-SSSS--EEEEETTEE--SSEEETTEEEEE-SSEEEEEEGGGTEEEEEETTEEEEEE-HHHHTT--BSTT---SS-GGGSSB-TTS-B-S-HHHHHTT-BPSS-TT----SS---S----PPP-S-SSGGG-SGGGGGSGGGTTTTTTS-SHHHHHHHHHHHHH-S-GGGHHHHHHHHHHHHHTTT----GGGG-SS------TT-EEEEEEESS--BTT--TTS-----EEEEEEPPTT-EESSSS---EESS-EEE-TTS-EEETT-EEEETTEEEEEETTTTEEEEEE------------STTEEEEEEE-SS-TT-EEEEEEE-GGGS--------TTEEEEEE--TT--S-EEEEEEPSEEEETTEEEETT--SS-TT-/------------------------------------------------------------------------------------------------------------------------------------------------------------------------------EEGGGTEETT-EEE-STT-EEEEEETTEEEEEP--PPPPPP---TTSPPPEEEE-TTSS-EEEE--EEEEEETTTEEE-TT--EEE----SEEEEEE-SS-SS-EEEEEEEEESSTTSS-EEEEEEEEEETTEEEEEEES-SSSS--EEEEETTEE--SSEEETTEEEEE-SSEEEEEEGGGTEEEEEETTEEEEEE-HHHHTT--BSTT---SS-GGGSSB-TTS-B-S-HHHHHTT-BPSS-TT----SS---S----PPP-S-SSGGG-SGGGGGSGGGTTTTTTS-SHHHHHHHHHHHHH-S-GGGHHHHHHHHHHHHHTTT----GGGG-SS------TT-EEEEEEESS--BTT--TTS-----EEEEEEPPTT-EESSSS---EESS-EEE-TTS-EEETT-EEEETTEEEEE-TTT-SEEEEE------------STTEEEEEEE-SS-TT-EEEEEEE-GGGS-----PPPTTEEEEEE--TT--S-EEEEEEPSEEEETTEEEETT--SS-TT-

pLDDT: mean 70.45, std 31.42, range [14.16, 98.62]

Radius of gyration: 55.69 Å; Cα contacts (8 Å, |Δi|>4): 2346; chains: 2; bounding box: 135×190×158 Å

Sequence (1396 aa):
MPTTTTPPPTTTLIPPTTTTPVPPTTTTPIPTTTTTPIPTTTTPIPTTTPTPRTTTTIPPSTTPTPPTTTTPMPTTTTPTPPPTTTPTTTEESITTPRTTEKPTTATPVIDTTTTKAPTTTPKPLTTTEATTPMTTTSPTTHESVVTGPTPSFITDSQVSPIPTTTGTPTPPPITCPEWDKVQNETFWLCNCTLARCIENNTIEIIPYECPKPEPITCTNGKKPVLQWDELYCCQHYVCDCVCEGWGDPHYITFDGLFYSFQGNCTYVLMEEMWPRHQFKIYIDNVNCDPTEDVSCPRAIIVSYRSTVITLKNHNLIGAAQLEALIDGVSLRLPFSRHGVKVMSSGINMVLEIAHLQVVVTFGVTGFSVNLPWQHFGNNTQGHCGTCNNNKADDCMLPGGQLVENCALMADYWPAKDQPDCHVAPGIPTNSPLPEPTQKPCKPDSSACDLLKDSIFAACHPFVSPDNFYKGCVYDSCHVSNPAVECTSLQTYAAACAQFGVCIYWRNHTAQCASDCPADKVYKPCGPAEQPTCDDNPDESRMNFTTEGCFCPDGMKLFNKDSEICVDKCGCIDPEGVPREFNERFEYKCQDCVCSESTKTVTCKPKVCSKPPVEICTGPGFVYVNQTDPSDPCCSSLVCRCDSRTCPPTNMNCPIGFVPVVSVPEGKCCPEHTCEPKRVCLHKGVEYQVITNNFVPLCMPTTTTPPPTTTLIPPTTTTPVPPTTTTPIPTTTTTPIPTTTTPIPTTTPTPRTTTTIPPSTTPTPPTTTTPMPTTTTPTPPPTTTPTTTEESITTPRTTEKPTTATPVIDTTTTKAPTTTPKPLTTTEATTPMTTTSPTTHESVVTGPTPSFITDSQVSPIPTTTGTPTPPPITCPEWDKVQNETFWLCNCTLARCIENNTIEIIPYECPKPEPITCTNGKKPVLQWDELYCCQHYVCDCVCEGWGDPHYITFDGLFYSFQGNCTYVLMEEMWPRHQFKIYIDNVNCDPTEDVSCPRAIIVSYRSTVITLKNHNLIGAAQLEALIDGVSLRLPFSRHGVKVMSSGINMVLEIAHLQVVVTFGVTGFSVNLPWQHFGNNTQGHCGTCNNNKADDCMLPGGQLVENCALMADYWPAKDQPDCHVAPGIPTNSPLPEPTQKPCKPDSSACDLLKDSIFAACHPFVSPDNFYKGCVYDSCHVSNPAVECTSLQTYAAACAQFGVCIYWRNHTAQCASDCPADKVYKPCGPAEQPTCDDNPDESRMNFTTEGCFCPDGMKLFNKDSEICVDKCGCIDPEGVPREFNERFEYKCQDCVCSESTKTVTCKPKVCSKPPVEICTGPGFVYVNQTDPSDPCCSSLVCRCDSRTCPPTNMNCPIGFVPVVSVPEGKCCPEHTCEPKRVCLHKGVEYQVITNNFVPLC

Nearest PDB structures (foldseek):
  7qcu-assembly1_A  TM=7.503E-01  e=6.252E-42  Homo sapiens
  7qcl-assembly1_B  TM=6.745E-01  e=1.167E-44  Homo sapiens
  7qcn-assembly1_B  TM=7.966E-01  e=4.893E-39  Homo sapiens
  7wn3-assembly1_A  TM=7.041E-01  e=5.419E-23  Homo sapiens
  7pmv-assembly1_E  TM=6.008E-01  e=3.148E-19  Homo sapiens

Solvent-accessible surface area (backbone atoms only — not comparable to full-atom values): 86101 Å² total; per-residue (Å²): 128,89,82,72,91,70,82,86,84,84,78,88,80,78,82,85,82,86,81,85,82,78,82,83,80,89,80,83,79,79,78,87,80,84,76,79,75,77,78,78,82,76,82,82,80,84,85,83,86,86,77,88,79,83,84,84,77,82,86,84,88,84,89,83,84,91,87,91,85,92,90,89,93,91,89,94,83,93,88,81,90,88,87,86,88,90,87,85,87,89,84,88,84,89,80,87,82,85,83,89,80,89,84,92,83,93,80,94,82,88,89,86,91,88,93,81,86,92,85,88,90,66,59,45,78,64,83,63,65,53,58,31,56,63,91,83,92,82,90,79,86,88,78,84,69,83,69,75,80,79,76,78,79,65,80,70,77,77,76,69,81,69,74,76,69,77,62,70,74,70,71,76,80,56,32,14,67,91,74,72,37,45,50,71,38,71,48,78,71,49,93,69,36,35,29,28,27,57,40,50,55,28,32,31,57,42,92,74,78,69,68,78,60,61,89,71,81,35,58,52,58,54,74,58,40,83,39,64,41,98,79,64,64,38,53,37,59,42,56,54,28,44,27,40,37,28,48,57,24,33,36,31,17,21,18,45,48,75,47,53,45,61,62,59,44,48,26,35,34,33,34,41,75,62,70,81,71,45,48,39,34,33,36,33,23,31,59,59,40,92,91,43,98,40,11,23,69,38,29,42,36,41,35,47,67,94,44,42,38,34,45,33,34,78,30,73,82,58,70,54,40,75,47,42,24,48,80,85,36,81,48,72,63,58,38,78,57,92,56,36,34,39,32,60,24,76,46,33,32,41,35,34,36,59,92,66,56,31,39,37,35,40,36,56,36,31,40,36,40,39,40,40,33,93,82,38,48,73,28,35,31,39,63,28,16,30,25,70,64,40,54,84,60,25,22,36,35,83,94,65,52,73,52,92,44,48,49,65,30,48,58,65,30,60,42,84,93,47,87,84,60,75,59,76,84,71,81,82,81,80,77,75,71,81,76,77,59,90,60,50,69,49,63,94,74,50,69,45,62,51,57,76,32,76,82,38,48,88,32,43,87,66,46,72,45,60,68,39,37,47,50,16,21,44,41,47,59,71,40,88,58,70,55,53,32,41,17,32,54,51,53,49,48,53,58,28,38,78,75,70,41,66,53,72,63,50,80,76,44,85,74,44,70,83,82,50,54,90,78,34,34,77,37,53,60,38,57,41,60,66,64,35,61,68,65,57,89,82,54,91,74,67,88,46,78,35,45,27,44,36,51,44,88,81,35,30,25,55,31,74,58,28,92,46,63,31,76,52,59,57,21,51,37,44,83,67,47,69,32,38,56,70,39,71,48,78,52,93,60,18,43,27,33,19,35,70,49,74,48,31,42,41,46,41,77,54,85,66,82,80,69,83,72,66,86,52,78,52,64,13,33,38,80,37,85,36,68,30,88,92,40,78,76,31,68,39,62,39,67,40,75,36,63,87,60,33,76,93,70,85,66,78,48,63,92,52,37,43,59,45,75,44,58,53,89,97,49,47,40,74,43,65,44,66,43,76,46,83,44,28,67,57,97,90,35,73,38,63,61,79,62,77,78,68,75,83,87,82,129,91,79,81,82,76,78,84,82,81,79,81,80,74,80,85,77,86,79,78,78,81,81,81,80,85,79,82,79,80,80,81,87,84,81,85,78,84,86,84,91,67,64,41,54,35,80,59,72,81,49,67,33,74,78,89,78,83,86,83,88,82,89,87,82,91,87,90,93,87,92,88,92,91,87,93,86,89,88,85,94,89,86,94,83,90,86,87,88,85,92,85,86,90,84,90,79,89,80,89,76,89,84,92,78,91,80,89,92,83,89,87,85,87,85,87,80,83,86,81,83,72,83,70,82,77,80,81,72,86,72,78,82,80,73,87,80,84,82,83,78,87,84,85,75,85,64,80,76,77,77,80,73,79,64,74,71,79,75,70,82,70,77,77,69,78,62,72,74,70,71,77,79,58,33,13,67,89,75,72,38,45,51,70,37,71,48,79,71,49,91,69,34,34,29,27,29,57,40,51,54,29,32,31,58,44,91,73,78,71,68,79,60,60,89,70,81,35,59,51,57,55,74,58,40,81,39,64,41,98,78,63,66,39,51,36,58,42,56,54,29,45,27,38,36,28,47,60,24,34,36,31,16,19,18,44,47,74,47,54,45,61,62,59,45,46,26,34,34,34,35,41,74,61,71,80,70,45,49,37,32,35,36,32,23,32,60,59,41,90,89,44,99,40,11,22,70,38,30,41,36,42,34,46,68,95,43,42,40,34,44,32,35,79,30,74,80,57,70,55,39,74,48,42,25,47,79,84,37,82,49,74,64,56,37,76,58,94,56,35,34,38,30,59,24,76,45,32,32,42,35,32,35,60,92,67,56,31,39,38,36,39,37,55,37,31,39,38,41,38,39,40,34,92,81,37,50,72,28,36,31,38,62,28,15,29,26,69,64,43,55,84,59,26,23,35,34,84,92,68,52,72,50,95,43,50,47,65,33,47,57,64,29,58,43,84,92,47,87,84,60,74,59,75,84,73,82,83,80,80,76,77,69,81,75,77,60,91,59,50,70,49,63,93,74,51,68,44,62,50,57,76,32,77,81,38,49,86,33,42,87,65,46,74,44,59,68,41,38,47,50,16,21,44,41,46,59,70,38,87,58,71,54,54,32,40,16,32,54,51,52,50,49,53,57,28,39,78,76,70,41,67,54,72,60,48,80,76,44,86,74,45,70,85,82,51,55,90,80,35,36,77,36,53,61,36,57,40,59,66,65,35,60,67,66,56,88,82,54,90,72,70,87,47,78,35,44,26,46,37,51,45,90,81,35,30,23,56,30,75,58,27,94,46,63,31,77,50,60,58,24,51,39,45,84,67,48,68,32,41,57,70,39,72,49,80,53,95,61,17,44,29,32,18,37,71,49,72,47,32,42,41,47,41,77,54,86,64,82,80,68,83,73,67,87,54,79,52,67,12,33,38,81,36,84,36,65,31,87,91,40,76,76,31,68,40,62,39,69,40,73,36,64,87,59,33,76,93,70,85,67,77,45,62,92,54,36,43,60,44,75,44,57,54,89,97,51,46,40,72,44,64,45,67,43,76,45,85,46,28,67,56,97,90,35,72,38,63,63,80,64,80,78,68,74,80,85,81